Protein 6OR9 (pdb70)

Nearest PDB structures (foldseek):
  6or9-assembly1_C  TM=1.003E+00  e=1.351E-64  Trichoplusia ni
  3pqf-assembly1_A  TM=9.555E-01  e=6.925E-35  Bacillus subtilis
  6j9t-assembly2_E  TM=9.439E-01  e=4.060E-35  Lacticaseibacillus casei DSM 20011 = JCM 1134 = ATCC 393
  8ab3-assembly1_C  TM=9.240E-01  e=4.308E-35  Cyanobacterium aponinum
  3wsw-assembly1_D  TM=9.328E-01  e=2.407E-34  Enterococcus mundtii

Sequence (1218 aa):
GNKVTVVGVGQQVGMAAVFSMITQGVTNNIIAMVDVMADKLKGELMDLQHGSAFMRNVKIQASTDYSSISAGSKICVVTAGVRQREGESRLDLVQRNTDVLKIIIPQLVKHSPDTILIIASSNPVDIILTYVSWKLSGLPKHRVIGSGTNLDSARRFRYLLSEKLGIATTTSCHGYIIGEHGDSSVPVWSGVNIAGVRLSDLNQKINWKETHTMVVKSAYEVIKLKGYTSWAIGLSLSQLARAILSNANSVHAVSTYLKGEHDINDEVFLSLPCVLGRSSGVCCDVVIRQPLTQTERSSQLHQSADDLMAKVQAGIKFDTGNNKVTVVGVGQQVGMAAVFSMITQGVTNNIIAMVVDVMMADKLKKGELMDLQHGSAFMRNVKIQASTDYSSISAGSKKICVVTAGVRQREGESRLDLVQRNTDVLKIIIPQLVKHSPDTILIIASSNPVDIILTYVSWKLSGLPKHRVIGSGTNLDDSARFRYLLSEEKLGIATTTSCHGYIIGEHGDSSVPVWSGVNIAGVRLSDLNQKINWKETHTMVVKSAYEVIKLKGYTSWAIGLSLSQLARAILSNANSVHAVSTYLKGEHDIINDEVFLSLPCVLGRSSGVCCDVVIRQPLTQTERSQLHHQSADDLMAKVQAGIKFGNKVTVVGVGQVGMAAVFSMITQGVTNNIAMVDVMADKLKKGELMDLQHGSAFMRNVKIQASTDYSIISAGSKICVVTAGVRQREGESRLDLVQRNTDVLKIIIIPQLVKHSPDTILIIASNPVDILTYVSWKLSGLPKHRVIGSGTNLDSARFRYLLSEKLGIATTSCHGYIIGEHGDSSVPVWSGVNIAGVRLSDLNQKNWKETHTMVVKSAYEVIKLKGYTTSWAIGLSLSQLARAILSNANSVHAVSTYLKGEHDIINNDEVFLSLPCVLGRSGVCCDVVIRQPLTQTERSSQLHQSADLMAKVQAGIKFGNKVTVVGVGQVGMAAVFSMITQGVTNNIAMVDVMADKLKGELMDLQHGSAFMRNVKIQASTDYSISAGSKICVVTAGVRSRLDLVQRNTDVLKIIIPQLVKHSPDTILIIASNPVDIILTYVSWKLSGLPKHRVIGSGTNLDSARFRYLLSEKLGIIATTSCHGYIIGEHGDDSSVPVWSGVNIAGVRLSDLNQNWKETHTMMVVKSAYEEVIKLKGYTTSWAIGLSLSQLARAILSNANSVHAVSTYLKGEHDIINDEVFLSLPCVLGRSGVCDVIRQPLTQTERSQLHQSADLMAKVQAGIKF

Organism: Trichoplusia ni (NCBI:txid7111)

Solvent-accessible surface area: 43531 Å² total; per-residue (Å²): 90,57,23,0,0,0,2,4,2,37,77,30,0,5,1,0,0,0,1,0,3,12,58,31,8,8,91,40,0,0,0,0,27,130,109,64,89,38,2,111,0,2,29,33,0,1,58,10,0,11,38,24,23,154,113,31,120,14,50,21,29,64,78,19,56,30,0,47,60,5,42,0,0,0,0,20,20,42,48,128,107,158,187,81,24,56,136,100,72,12,1,34,56,2,0,69,44,2,63,118,8,0,66,59,0,30,151,42,2,83,116,0,1,0,0,0,11,10,79,36,3,4,4,0,0,23,0,0,34,101,49,10,71,15,58,93,80,36,0,2,0,9,5,0,3,31,8,1,3,24,0,52,42,32,0,11,111,65,13,36,6,17,42,105,7,0,20,4,20,0,0,0,41,67,28,122,63,2,0,16,1,64,47,15,1,6,0,3,16,1,143,35,104,54,39,94,31,89,83,130,88,69,66,19,20,82,107,2,17,56,11,35,57,30,2,84,86,44,23,37,44,34,5,20,1,20,0,12,1,0,1,58,0,0,101,5,0,10,70,80,38,39,15,14,17,1,0,0,4,25,0,98,65,25,30,109,2,132,46,65,0,0,0,0,0,0,0,3,0,0,73,69,1,17,61,24,10,0,65,12,75,26,62,82,94,11,85,66,73,0,52,56,8,0,58,103,9,31,131,23,17,93,34,19,151,105,138,56,37,56,11,0,0,0,2,4,1,37,76,32,0,6,1,0,0,0,1,1,3,14,63,28,10,8,91,8,0,0,0,0,25,130,107,65,86,39,2,93,0,2,29,29,0,1,57,10,0,10,37,25,26,155,116,31,120,14,52,23,27,65,79,19,51,28,0,44,32,4,65,0,0,0,0,20,20,42,46,135,107,155,184,81,24,56,142,110,70,12,2,34,50,2,0,67,42,1,65,112,8,0,56,61,0,28,152,45,2,99,116,0,8,0,0,0,10,8,79,38,3,3,4,0,0,33,0,0,46,49,42,12,72,15,59,32,79,32,0,2,0,7,5,0,4,33,9,1,5,30,0,51,26,33,0,9,109,63,11,36,6,18,35,106,6,0,19,4,20,0,0,0,51,69,25,122,61,1,0,14,1,67,38,14,0,7,0,2,16,1,132,30,107,67,37,97,28,154,80,133,95,67,61,20,21,81,112,4,18,52,8,35,154,59,2,85,71,40,22,37,43,34,4,20,1,19,0,11,0,1,1,62,0,0,104,4,2,12,68,80,39,39,16,14,14,1,0,0,4,54,0,100,63,25,27,103,5,117,42,73,0,0,0,0,0,0,0,4,0,0,91,70,1,15,66,44,13,1,65,13,76,19,62,137,78,10,75,57,61,0,51,113,6,0,68,94,13,30,141,27,17,90,37,19,148,124,90,48,22,0,0,0,2,4,3,43,95,36,0,6,1,0,0,0,0,0,8,25,53,58,14,5,66,34,0,0,0,1,32,130,119,62,92,51,3,94,0,3,26,22,1,3,51,13,0,4,8,51,39,86,68,20,114,8,52,22,30,64,82,23,55,33,0,46,58,5,43,0,0,0,0,24,22,43,47,88,100,148,114,90,27,57,102,66,75,15,0,33,50,1,0,66,49,2,66,115,11,0,60,51,0,25,141,50,2,84,116,0,2,0,0,0,10,7,96,23,3,4,0,0,0,18,0,0,39,98,38,10,71,18,59,33,77,39,0,1,0,7,5,0,3,18,2,1,2,40,0,47,32,22,0,12,111,130,47,41,10,17,40,110,8,1,23,4,18,0,0,0,39,70,22,125,61,3,1,18,2,67,62,14,2,9,0,3,21,1,34,32,113,71,43,95,45,130,172,74,60,61,3,19,82,105,0,11,52,25,22,170,56,0,91,74,29,16,54,63,32,3,17,0,23,0,2,0,0,0,57,0,0,102,4,0,18,69,78,38,36,16,14,12,1,0,0,4,55,0,101,64,29,30,108,2,122,47,64,0,0,0,0,0,0,0,2,0,0,77,66,1,15,62,22,12,0,60,12,68,14,64,116,98,14,57,53,70,1,63,112,9,0,56,93,7,24,134,36,14,91,38,15,61,115,93,50,25,0,0,0,3,5,4,43,94,35,0,7,0,0,0,0,0,1,10,23,49,57,13,7,68,44,0,0,0,0,27,126,110,60,91,47,3,109,0,1,26,23,1,2,54,12,1,4,8,54,42,92,81,27,51,12,71,18,29,61,85,23,53,32,0,47,58,5,43,0,0,1,0,22,24,42,49,125,109,75,72,80,52,4,35,110,2,0,59,44,1,65,116,11,0,62,64,0,27,74,65,3,82,113,0,2,0,0,0,9,6,92,51,2,4,6,0,0,21,0,0,42,99,40,10,70,16,60,106,69,40,0,1,0,6,4,0,4,18,2,2,2,38,0,48,31,30,0,10,108,77,46,43,17,19,41,113,6,1,21,2,20,0,0,0,49,69,20,128,44,3,0,20,2,67,63,13,1,9,2,3,16,1,27,28,112,58,42,97,90,163,82,59,63,24,20,81,111,0,22,41,20,24,155,66,2,86,78,34,15,55,63,34,3,17,0,22,0,2,0,1,1,57,0,0,101,4,0,19,66,77,36,38,16,13,13,1,0,0,4,31,0,96,64,26,32,115,4,122,51,70,0,0,0,0,0,0,0,2,0,0,76,64,1,15,49,13,11,0,51,12,69,15,64,113,95,12,64,56,61,0,51,120,5,0,72,51,19,26,160,55,16,90,42,14,60,91

InterPro domains:
  IPR001236 Lactate/malate dehydrogenase, N-terminal [PF00056] (54-192)
  IPR001557 L-lactate/malate dehydrogenase [PIRSF000102] (53-359)
  IPR001557 L-lactate/malate dehydrogenase [PR00086] (54-78)
  IPR001557 L-lactate/malate dehydrogenase [PR00086] (79-103)
  IPR001557 L-lactate/malate dehydrogenase [PR00086] (166-186)
  IPR001557 L-lactate/malate dehydrogenase [PR00086] (190-208)
  IPR001557 L-lactate/malate dehydrogenase [PR00086] (220-233)
  IPR011304 L-lactate dehydrogenase [MF_00488] (52-363)
  IPR011304 L-lactate dehydrogenase [TIGR01771] (57-356)
  IPR015955 Lactate dehydrogenase/glycoside hydrolase, family 4, C-terminal [G3DSA:3.90.110.10] (195-361)
  IPR015955 Lactate dehydrogenase/glycoside hydrolase, family 4, C-terminal [SSF56327] (193-362)
  IPR018177 L-lactate dehydrogenase, active site [PS00064] (222-228)
  IPR022383 Lactate/malate dehydrogenase, C-terminal [PF02866] (195-355)
  IPR036291 NAD(P)-binding domain superfamily [SSF51735] (43-192)

CATH classification: 3.40.50.720 (+1 more: 3.90.110.10)

B-factor: mean 29.35, std 12.94, range [11.45, 101.61]

Structure (mmCIF, N/CA/C/O backbone):
data_6OR9
#
_entry.id   6OR9
#
_cell.length_a   63.390
_cell.length_b   76.480
_cell.length_c   79.520
_cell.angle_alpha   113.06
_cell.angle_beta   109.84
_cell.angle_gamma   88.70
#
_symmetry.space_group_name_H-M   'P 1'
#
loop_
_entity.id
_entity.type
_entity.pdbx_description
1 polymer 'L-lactate dehydrogenase'
2 water water
#
loop_
_atom_site.group_PDB
_atom_site.id
_atom_site.type_symbol
_atom_site.label_atom_id
_atom_site.label_alt_id
_atom_site.label_comp_id
_atom_site.label_asym_id
_atom_site.label_entity_id
_atom_site.label_seq_id
_atom_site.pdbx_PDB_ins_code
_atom_site.Cartn_x
_atom_site.Cartn_y
_atom_site.Cartn_z
_atom_site.occupancy
_atom_site.B_iso_or_equiv
_atom_site.auth_seq_id
_atom_site.auth_comp_id
_atom_site.auth_asym_id
_atom_site.auth_atom_id
_atom_site.pdbx_PDB_model_num
ATOM 1 N N . GLY A 1 52 ? 8.314 61.100 1.503 1.00 54.26 52 GLY A N 1
ATOM 2 C CA . GLY A 1 52 ? 7.911 61.284 0.121 1.00 44.65 52 GLY A CA 1
ATOM 3 C C . GLY A 1 52 ? 6.504 61.841 0.013 1.00 36.21 52 GLY A C 1
ATOM 4 O O . GLY A 1 52 ? 5.952 61.933 -1.088 1.00 41.71 52 GLY A O 1
ATOM 5 N N . ASN A 1 53 ? 5.928 62.222 1.159 1.00 25.97 53 ASN A N 1
ATOM 6 C CA . ASN A 1 53 ? 4.575 62.765 1.217 1.00 23.76 53 ASN A CA 1
ATOM 7 C C . ASN A 1 53 ? 4.516 64.129 1.889 1.00 17.97 53 ASN A C 1
ATOM 8 O O . ASN A 1 53 ? 3.431 64.567 2.262 1.00 20.37 53 ASN A O 1
ATOM 13 N N . LYS A 1 54 ? 5.652 64.805 2.068 1.00 21.29 54 LYS A N 1
ATOM 14 C CA . LYS A 1 54 ? 5.673 66.059 2.813 1.00 19.89 54 LYS A CA 1
ATOM 15 C C . LYS A 1 54 ? 4.965 67.163 2.031 1.00 19.09 54 LYS A C 1
ATOM 16 O O . LYS A 1 54 ? 5.205 67.335 0.836 1.00 18.34 54 LYS A O 1
ATOM 22 N N . VAL A 1 55 ? 4.102 67.911 2.716 1.00 19.53 55 VAL A N 1
ATOM 23 C CA . VAL A 1 55 ? 3.371 69.032 2.140 1.00 18.65 55 VAL A CA 1
ATOM 24 C C . VAL A 1 55 ? 3.723 70.268 2.948 1.00 18.39 55 VAL A C 1
ATOM 25 O O . VAL A 1 55 ? 3.663 70.245 4.188 1.00 15.48 55 VAL A O 1
ATOM 29 N N . THR A 1 56 ? 4.115 71.336 2.251 1.00 15.38 56 THR A N 1
ATOM 30 C CA . THR A 1 56 ? 4.237 72.639 2.882 1.00 15.46 56 THR A CA 1
ATOM 31 C C . THR A 1 56 ? 3.016 73.474 2.528 1.00 16.58 56 THR A C 1
ATOM 32 O O . THR A 1 56 ? 2.560 73.462 1.380 1.00 18.58 56 THR A O 1
ATOM 36 N N . VAL A 1 57 ? 2.464 74.162 3.522 1.00 14.69 57 VAL A N 1
ATOM 37 C CA . VAL A 1 57 ? 1.407 75.142 3.303 1.00 14.69 57 VAL A CA 1
ATOM 38 C C . VAL A 1 57 ? 1.980 76.499 3.663 1.00 17.10 57 VAL A C 1
ATOM 39 O O . VAL A 1 57 ? 2.449 76.699 4.791 1.00 16.02 57 VAL A O 1
ATOM 43 N N . VAL A 1 58 ? 1.982 77.413 2.695 1.00 15.31 58 VAL A N 1
ATOM 44 C CA . VAL A 1 58 ? 2.438 78.783 2.918 1.00 14.81 58 VAL A CA 1
ATOM 45 C C . VAL A 1 58 ? 1.230 79.647 3.225 1.00 19.58 58 VAL A C 1
ATOM 46 O O . VAL A 1 58 ? 0.333 79.786 2.381 1.00 19.17 58 VAL A O 1
ATOM 50 N N . GLY A 1 59 ? 1.236 80.274 4.407 1.00 18.50 59 GLY A N 1
ATOM 51 C CA . GLY A 1 59 ? 0.126 81.103 4.836 1.00 17.67 59 GLY A CA 1
ATOM 52 C C . GLY A 1 59 ? -0.712 80.368 5.856 1.00 21.58 59 GLY A C 1
ATOM 53 O O . GLY A 1 59 ? -1.278 79.317 5.546 1.00 24.76 59 GLY A O 1
ATOM 54 N N . VAL A 1 60 ? -0.791 80.892 7.077 1.00 19.59 60 VAL A N 1
ATOM 55 C CA . VAL A 1 60 ? -1.623 80.259 8.099 1.00 20.48 60 VAL A CA 1
ATOM 56 C C . VAL A 1 60 ? -2.839 81.145 8.353 1.00 20.33 60 VAL A C 1
ATOM 57 O O . VAL A 1 60 ? -3.350 81.243 9.471 1.00 18.86 60 VAL A O 1
ATOM 61 N N . GLY A 1 61 ? -3.338 81.775 7.293 1.00 18.66 61 GLY A N 1
ATOM 62 C CA . GLY A 1 61 ? -4.635 82.407 7.379 1.00 20.76 61 GLY A CA 1
ATOM 63 C C . GLY A 1 61 ? -5.750 81.374 7.361 1.00 19.89 61 GLY A C 1
ATOM 64 O O . GLY A 1 61 ? -5.515 80.185 7.573 1.00 18.10 61 GLY A O 1
ATOM 65 N N . GLN A 1 62 ? -6.971 81.827 7.095 1.00 21.48 62 GLN A N 1
ATOM 66 C CA A GLN A 1 62 ? -8.114 80.927 7.156 0.62 24.04 62 GLN A CA 1
ATOM 67 C CA B GLN A 1 62 ? -8.124 80.935 7.144 0.38 24.79 62 GLN A CA 1
ATOM 68 C C . GLN A 1 62 ? -8.003 79.820 6.113 1.00 22.65 62 GLN A C 1
ATOM 69 O O . GLN A 1 62 ? -8.270 78.651 6.407 1.00 20.49 62 GLN A O 1
ATOM 80 N N . VAL A 1 63 ? -7.606 80.167 4.891 1.00 18.69 63 VAL A N 1
ATOM 81 C CA . VAL A 1 63 ? -7.521 79.154 3.835 1.00 16.68 63 VAL A CA 1
ATOM 82 C C . VAL A 1 63 ? -6.431 78.143 4.153 1.00 18.50 63 VAL A C 1
ATOM 83 O O . VAL A 1 63 ? -6.647 76.924 4.080 1.00 18.17 63 VAL A O 1
ATOM 87 N N . GLY A 1 64 ? -5.233 78.636 4.488 1.00 17.46 64 GLY A N 1
ATOM 88 C CA . GLY A 1 64 ? -4.118 77.746 4.757 1.00 17.60 64 GLY A CA 1
ATOM 89 C C . GLY A 1 64 ? -4.381 76.810 5.922 1.00 19.37 64 GLY A C 1
ATOM 90 O O . GLY A 1 64 ? -4.100 75.613 5.832 1.00 14.57 64 GLY A O 1
ATOM 91 N N . MET A 1 65 ? -4.944 77.335 7.028 1.00 15.25 65 MET A N 1
ATOM 92 C CA . MET A 1 65 ? -5.224 76.446 8.158 1.00 17.87 65 MET A CA 1
ATOM 93 C C . MET A 1 65 ? -6.322 75.442 7.813 1.00 17.60 65 MET A C 1
ATOM 94 O O . MET A 1 65 ? -6.278 74.304 8.279 1.00 18.95 65 MET A O 1
ATOM 99 N N . ALA A 1 66 ? -7.319 75.840 7.009 1.00 16.07 66 ALA A N 1
ATOM 100 C CA . ALA A 1 66 ? -8.349 74.873 6.642 1.00 19.39 66 ALA A CA 1
ATOM 101 C C . ALA A 1 66 ? -7.762 73.747 5.793 1.00 21.21 66 ALA A C 1
ATOM 102 O O . ALA A 1 66 ? -8.178 72.586 5.913 1.00 20.49 66 ALA A O 1
ATOM 104 N N . ALA A 1 67 ? -6.812 74.083 4.913 1.00 20.00 67 ALA A N 1
ATOM 105 C CA . ALA A 1 67 ? -6.082 73.084 4.127 1.00 18.62 67 ALA A CA 1
ATOM 106 C C . ALA A 1 67 ? -5.290 72.141 5.030 1.00 20.51 67 ALA A C 1
ATOM 107 O O . ALA A 1 67 ? -5.362 70.908 4.889 1.00 18.61 67 ALA A O 1
ATOM 109 N N . VAL A 1 68 ? -4.527 72.706 5.969 1.00 16.28 68 VAL A N 1
ATOM 110 C CA . VAL A 1 68 ? -3.754 71.876 6.893 1.00 17.69 68 VAL A CA 1
ATOM 111 C C . VAL A 1 68 ? -4.679 70.950 7.679 1.00 15.75 68 VAL A C 1
ATOM 112 O O . VAL A 1 68 ? -4.465 69.733 7.738 1.00 18.71 68 VAL A O 1
ATOM 116 N N . PHE A 1 69 ? -5.732 71.510 8.275 1.00 17.16 69 PHE A N 1
ATOM 117 C CA . PHE A 1 69 ? -6.621 70.697 9.097 1.00 17.87 69 PHE A CA 1
ATOM 118 C C . PHE A 1 69 ? -7.280 69.613 8.260 1.00 24.77 69 PHE A C 1
ATOM 119 O O . PHE A 1 69 ? -7.372 68.455 8.689 1.00 24.98 69 PHE A O 1
ATOM 127 N N . SER A 1 70 ? -7.707 69.964 7.044 1.00 22.09 70 SER A N 1
ATOM 128 C CA . SER A 1 70 ? -8.310 68.982 6.152 1.00 23.40 70 SER A CA 1
ATOM 129 C C . SER A 1 70 ? -7.344 67.839 5.867 1.00 25.08 70 SER A C 1
ATOM 130 O O . SER A 1 70 ? -7.732 66.666 5.880 1.00 21.66 70 SER A O 1
ATOM 133 N N . MET A 1 71 ? -6.081 68.162 5.574 1.00 19.14 71 MET A N 1
ATOM 134 C CA . MET A 1 71 ? -5.153 67.115 5.163 1.00 17.36 71 MET A CA 1
ATOM 135 C C . MET A 1 71 ? -4.803 66.194 6.329 1.00 23.04 71 MET A C 1
ATOM 136 O O . MET A 1 71 ? -4.721 64.969 6.157 1.00 22.38 71 MET A O 1
ATOM 141 N N . ILE A 1 72 ? -4.622 66.753 7.523 1.00 20.79 72 ILE A N 1
ATOM 142 C CA . ILE A 1 72 ? -4.184 65.883 8.613 1.00 22.05 72 ILE A CA 1
ATOM 143 C C . ILE A 1 72 ? -5.353 65.135 9.231 1.00 24.72 72 ILE A C 1
ATOM 144 O O . ILE A 1 72 ? -5.166 64.027 9.741 1.00 30.24 72 ILE A O 1
ATOM 149 N N . THR A 1 73 ? -6.563 65.692 9.219 1.00 22.96 73 THR A N 1
ATOM 150 C CA . THR A 1 73 ? -7.691 64.927 9.742 1.00 25.97 73 THR A CA 1
ATOM 151 C C . THR A 1 73 ? -8.231 63.916 8.740 1.00 29.28 73 THR A C 1
ATOM 152 O O . THR A 1 73 ? -8.966 63.008 9.134 1.00 27.73 73 THR A O 1
ATOM 156 N N . GLN A 1 74 ? -7.882 64.029 7.465 1.00 26.80 74 GLN A N 1
ATOM 157 C CA . GLN A 1 74 ? -8.364 63.083 6.469 1.00 29.48 74 GLN A CA 1
ATOM 158 C C . GLN A 1 74 ? -7.278 62.134 5.973 1.00 28.65 74 GLN A C 1
ATOM 159 O O . GLN A 1 74 ? -7.522 61.364 5.039 1.00 31.21 74 GLN A O 1
ATOM 165 N N . GLY A 1 75 ? -6.101 62.151 6.590 1.00 25.09 75 GLY A N 1
ATOM 166 C CA . GLY A 1 75 ? -5.078 61.180 6.250 1.00 34.05 75 GLY A CA 1
ATOM 167 C C . GLY A 1 75 ? -4.359 61.428 4.948 1.00 31.43 75 GLY A C 1
ATOM 168 O O . GLY A 1 75 ? -3.816 60.484 4.362 1.00 30.80 75 GLY A O 1
ATOM 169 N N . VAL A 1 76 ? -4.344 62.672 4.464 1.00 22.24 76 VAL A N 1
ATOM 170 C CA . VAL A 1 76 ? -3.724 62.955 3.171 1.00 20.91 76 VAL A CA 1
ATOM 171 C C . VAL A 1 76 ? -2.210 62.882 3.282 1.00 23.70 76 VAL A C 1
ATOM 172 O O . VAL A 1 76 ? -1.530 62.372 2.387 1.00 22.45 76 VAL A O 1
ATOM 176 N N . THR A 1 77 ? -1.657 63.395 4.376 1.00 21.96 77 THR A N 1
ATOM 177 C CA . THR A 1 77 ? -0.230 63.271 4.608 1.00 25.79 77 THR A CA 1
ATOM 178 C C . THR A 1 77 ? -0.003 63.211 6.103 1.00 22.80 77 THR A C 1
ATOM 179 O O . THR A 1 77 ? -0.837 63.655 6.892 1.00 22.86 77 THR A O 1
ATOM 183 N N . ASN A 1 78 ? 1.142 62.669 6.480 1.00 21.77 78 ASN A N 1
ATOM 184 C CA . ASN A 1 78 ? 1.544 62.657 7.883 1.00 22.94 78 ASN A CA 1
ATOM 185 C C . ASN A 1 78 ? 2.777 63.517 8.126 1.00 24.01 78 ASN A C 1
ATOM 186 O O . ASN A 1 78 ? 3.451 63.367 9.152 1.00 22.68 78 ASN A O 1
ATOM 191 N N . ASN A 1 79 ? 3.066 64.446 7.217 1.00 18.89 79 ASN A N 1
ATOM 192 C CA . ASN A 1 79 ? 4.290 65.231 7.318 1.00 20.13 79 ASN A CA 1
ATOM 193 C C . ASN A 1 79 ? 3.965 66.590 6.704 1.00 23.10 79 ASN A C 1
ATOM 194 O O . ASN A 1 79 ? 3.859 66.702 5.478 1.00 19.34 79 ASN A O 1
ATOM 199 N N . ILE A 1 80 ? 3.755 67.597 7.555 1.00 17.68 80 ILE A N 1
ATOM 200 C CA A ILE A 1 80 ? 3.309 68.894 7.072 0.45 18.37 80 ILE A CA 1
ATOM 201 C CA B ILE A 1 80 ? 3.241 68.909 7.151 0.55 18.19 80 ILE A CA 1
ATOM 202 C C . ILE A 1 80 ? 4.167 69.994 7.685 1.00 22.84 80 ILE A C 1
ATOM 203 O O . ILE A 1 80 ? 4.600 69.921 8.839 1.00 19.41 80 ILE A O 1
ATOM 212 N N . ALA A 1 81 ? 4.453 71.001 6.873 1.00 16.02 81 ALA A N 1
ATOM 213 C CA . ALA A 1 81 ? 5.172 72.183 7.321 1.00 15.00 81 ALA A CA 1
ATOM 214 C C . ALA A 1 81 ? 4.310 73.404 7.023 1.00 18.33 81 ALA A C 1
ATOM 215 O O . ALA A 1 81 ? 3.707 73.496 5.950 1.00 16.10 81 ALA A O 1
ATOM 217 N N . MET A 1 82 ? 4.241 74.327 7.974 1.00 15.09 82 MET A N 1
ATOM 218 C CA . MET A 1 82 ? 3.527 75.584 7.796 1.00 14.34 82 MET A CA 1
ATOM 219 C C . MET A 1 82 ? 4.528 76.732 7.843 1.00 16.43 82 MET A C 1
ATOM 220 O O . MET A 1 82 ? 5.339 76.821 8.775 1.00 14.59 82 MET A O 1
ATOM 225 N N . VAL A 1 83 ? 4.473 77.613 6.843 1.00 13.40 83 VAL A N 1
ATOM 226 C CA . VAL A 1 83 ? 5.386 78.753 6.799 1.00 16.80 83 VAL A CA 1
ATOM 227 C C . VAL A 1 83 ? 4.580 80.035 6.638 1.00 15.49 83 VAL A C 1
ATOM 228 O O . VAL A 1 83 ? 3.580 80.067 5.914 1.00 18.11 83 VAL A O 1
ATOM 232 N N . ASP A 1 84 ? 5.019 81.089 7.310 1.00 14.88 84 ASP A N 1
ATOM 233 C CA . ASP A 1 84 ? 4.383 82.400 7.241 1.00 18.16 84 ASP A CA 1
ATOM 234 C C . ASP A 1 84 ? 5.396 83.375 7.827 1.00 18.96 84 ASP A C 1
ATOM 235 O O . ASP A 1 84 ? 6.545 83.010 8.094 1.00 20.87 84 ASP A O 1
ATOM 240 N N . VAL A 1 85 ? 4.985 84.614 8.033 1.00 16.02 85 VAL A N 1
ATOM 241 C CA . VAL A 1 85 ? 5.871 85.591 8.659 1.00 17.39 85 VAL A CA 1
ATOM 242 C C . VAL A 1 85 ? 5.514 85.816 10.115 1.00 21.06 85 VAL A C 1
ATOM 243 O O . VAL A 1 85 ? 6.296 86.441 10.848 1.00 20.90 85 VAL A O 1
ATOM 247 N N . MET A 1 86 ? 4.364 85.344 10.556 1.00 18.24 86 MET A N 1
ATOM 248 C CA . MET A 1 86 ? 3.867 85.621 11.902 1.00 18.59 86 MET A CA 1
ATOM 249 C C . MET A 1 86 ? 4.342 84.513 12.835 1.00 17.78 86 MET A C 1
ATOM 250 O O . MET A 1 86 ? 3.749 83.431 12.887 1.00 18.65 86 MET A O 1
ATOM 255 N N . ALA A 1 87 ? 5.422 84.782 13.572 1.00 18.00 87 ALA A N 1
ATOM 256 C CA . ALA A 1 87 ? 6.063 83.739 14.370 1.00 22.51 87 ALA A CA 1
ATOM 257 C C . ALA A 1 87 ? 5.145 83.205 15.473 1.00 18.78 87 ALA A C 1
ATOM 258 O O . ALA A 1 87 ? 5.087 81.992 15.705 1.00 19.39 87 ALA A O 1
ATOM 260 N N . ASP A 1 88 ? 4.456 84.095 16.196 1.00 18.90 88 ASP A N 1
ATOM 261 C CA . ASP A 1 88 ? 3.597 83.637 17.298 1.00 23.29 88 ASP A CA 1
ATOM 262 C C . ASP A 1 88 ? 2.392 82.866 16.765 1.00 23.62 88 ASP A C 1
ATOM 263 O O . ASP A 1 88 ? 2.028 81.815 17.301 1.00 18.20 88 ASP A O 1
ATOM 268 N N . LYS A 1 89 ? 1.786 83.352 15.679 1.00 19.03 89 LYS A N 1
ATOM 269 C CA . LYS A 1 89 ? 0.640 82.662 15.095 1.00 15.07 89 LYS A CA 1
ATOM 270 C C . LYS A 1 89 ? 1.020 81.266 14.616 1.00 18.56 89 LYS A C 1
ATOM 271 O O . LYS A 1 89 ? 0.272 80.292 14.832 1.00 20.03 89 LYS A O 1
ATOM 277 N N . LEU A 1 90 ? 2.179 81.142 13.961 1.00 15.24 90 LEU A N 1
ATOM 278 C CA . LEU A 1 90 ? 2.670 79.834 13.538 1.00 15.21 90 LEU A CA 1
ATOM 279 C C . LEU A 1 90 ? 2.784 78.891 14.719 1.00 19.69 90 LEU A C 1
ATOM 280 O O . LEU A 1 90 ? 2.283 77.758 14.678 1.00 20.21 90 LEU A O 1
ATOM 285 N N . LYS A 1 91 ? 3.455 79.345 15.780 1.00 17.83 91 LYS A N 1
ATOM 286 C CA . LYS A 1 91 ? 3.640 78.490 16.956 1.00 18.05 91 LYS A CA 1
ATOM 287 C C . LYS A 1 91 ? 2.308 78.149 17.622 1.00 21.57 91 LYS A C 1
ATOM 288 O O . LYS A 1 91 ? 2.106 77.018 18.097 1.00 19.72 91 LYS A O 1
ATOM 294 N N . GLY A 1 92 ? 1.405 79.125 17.699 1.00 18.03 92 GLY A N 1
ATOM 295 C CA . GLY A 1 92 ? 0.101 78.872 18.285 1.00 18.29 92 GLY A CA 1
ATOM 296 C C . GLY A 1 92 ? -0.689 77.854 17.495 1.00 16.27 92 GLY A C 1
ATOM 297 O O . GLY A 1 92 ? -1.302 76.947 18.061 1.00 16.60 92 GLY A O 1
ATOM 298 N N . GLU A 1 93 ? -0.715 78.002 16.168 1.00 16.39 93 GLU A N 1
ATOM 299 C CA . GLU A 1 93 ? -1.410 77.001 15.371 1.00 19.08 93 GLU A CA 1
ATOM 300 C C . GLU A 1 93 ? -0.741 75.644 15.513 1.00 19.08 93 GLU A C 1
ATOM 301 O O . GLU A 1 93 ? -1.419 74.623 15.628 1.00 15.84 93 GLU A O 1
ATOM 307 N N . LEU A 1 94 ? 0.594 75.613 15.486 1.00 17.00 94 LEU A N 1
ATOM 308 C CA . LEU A 1 94 ? 1.301 74.349 15.638 1.00 16.65 94 LEU A CA 1
ATOM 309 C C . LEU A 1 94 ? 0.892 73.653 16.928 1.00 23.77 94 LEU A C 1
ATOM 310 O O . LEU A 1 94 ? 0.563 72.456 16.932 1.00 19.63 94 LEU A O 1
ATOM 315 N N . MET A 1 95 ? 0.901 74.396 18.037 1.00 20.69 95 MET A N 1
ATOM 316 C CA . MET A 1 95 ? 0.610 73.803 19.333 1.00 19.78 95 MET A CA 1
ATOM 317 C C . MET A 1 95 ? -0.864 73.441 19.476 1.00 20.82 95 MET A C 1
ATOM 318 O O . MET A 1 95 ? -1.193 72.473 20.173 1.00 21.84 95 MET A O 1
ATOM 323 N N . ASP A 1 96 ? -1.766 74.202 18.843 1.00 16.61 96 ASP A N 1
ATOM 324 C CA . ASP A 1 96 ? -3.184 73.845 18.894 1.00 18.44 96 ASP A CA 1
ATOM 325 C C . ASP A 1 96 ? -3.422 72.511 18.177 1.00 17.54 96 ASP A C 1
ATOM 326 O O . ASP A 1 96 ? -4.077 71.606 18.721 1.00 17.98 96 ASP A O 1
ATOM 331 N N . LEU A 1 97 ? -2.843 72.356 16.981 1.00 17.55 97 LEU A N 1
ATOM 332 C CA . LEU A 1 97 ? -2.949 71.091 16.252 1.00 19.30 97 LEU A CA 1
ATOM 333 C C . LEU A 1 97 ? -2.308 69.952 17.031 1.00 22.97 97 LEU A C 1
ATOM 334 O O . LEU A 1 97 ? -2.829 68.831 17.048 1.00 20.12 97 LEU A O 1
ATOM 339 N N . GLN A 1 98 ? -1.155 70.213 17.662 1.00 16.76 98 GLN A N 1
ATOM 340 C CA . GLN A 1 98 ? -0.513 69.171 18.470 1.00 21.94 98 GLN A CA 1
ATOM 341 C C . GLN A 1 98 ? -1.326 68.813 19.716 1.00 22.98 98 GLN A C 1
ATOM 342 O O . GLN A 1 98 ? -1.345 67.645 20.126 1.00 24.65 98 GLN A O 1
ATOM 348 N N . HIS A 1 99 ? -1.968 69.803 20.358 1.00 20.14 99 HIS A N 1
ATOM 349 C CA . HIS A 1 99 ? -2.792 69.542 21.538 1.00 23.52 99 HIS A CA 1
ATOM 350 C C . HIS A 1 99 ? -3.873 68.513 21.223 1.00 25.28 99 HIS A C 1
ATOM 351 O O . HIS A 1 99 ? -4.228 67.702 22.088 1.00 23.93 99 HIS A O 1
ATOM 358 N N . GLY A 1 100 ? -4.360 68.494 19.982 1.00 24.47 100 GLY A N 1
ATOM 359 C CA . GLY A 1 100 ? -5.376 67.540 19.573 1.00 26.04 100 GLY A CA 1
ATOM 360 C C . GLY A 1 100 ? -4.833 66.296 18.888 1.00 28.37 100 GLY A C 1
ATOM 361 O O . GLY A 1 100 ? -5.570 65.622 18.155 1.00 24.87 100 GLY A O 1
ATOM 362 N N . SER A 1 101 ? -3.567 65.946 19.177 1.00 23.63 101 SER A N 1
ATOM 363 C CA . SER A 1 101 ? -2.892 64.862 18.460 1.00 26.00 101 SER A CA 1
ATOM 364 C C . SER A 1 101 ? -3.559 63.513 18.667 1.00 25.95 101 SER A C 1
ATOM 365 O O . SER A 1 101 ? -3.497 62.655 17.780 1.00 25.72 101 SER A O 1
ATOM 368 N N . ALA A 1 102 ? -4.152 63.272 19.839 1.00 21.63 102 ALA A N 1
ATOM 369 C CA . ALA A 1 102 ? -4.793 61.980 20.090 1.00 23.59 102 ALA A CA 1
ATOM 370 C C . ALA A 1 102 ? -6.026 61.751 19.2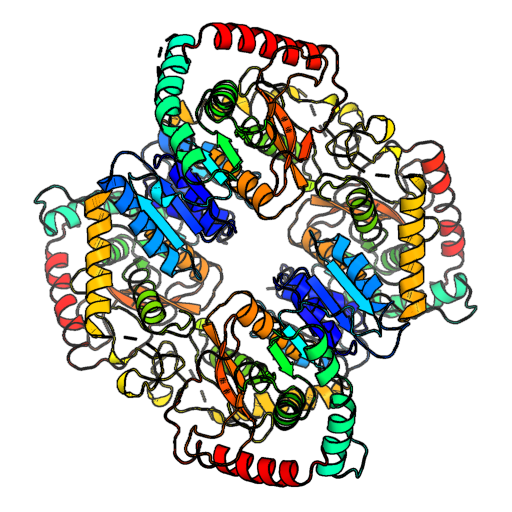31 1.00 31.81 102 ALA A C 1
ATOM 371 O O . ALA A 1 102 ? -6.515 60.615 19.162 1.00 25.59 102 ALA A O 1
ATOM 373 N N . PHE A 1 103 ? -6.539 62.793 18.591 1.00 23.71 103 PHE A N 1
ATOM 374 C CA . PHE A 1 103 ? -7.777 62.729 17.831 1.00 30.66 103 PHE A CA 1
ATOM 375 C C . PHE A 1 103 ? -7.551 62.676 16.326 1.00 33.11 103 PHE A C 1
ATOM 376 O O . PHE A 1 103 ? -8.519 62.781 15.567 1.00 28.55 103 PHE A O 1
ATOM 384 N N . MET A 1 104 ? -6.306 62.503 15.883 1.00 26.46 104 MET A N 1
ATOM 385 C CA . MET A 1 104 ? -5.985 62.317 14.474 1.00 25.82 104 MET A CA 1
ATOM 386 C C . MET A 1 104 ? -4.851 61.300 14.353 1.00 32.86 104 MET A C 1
ATOM 387 O O . MET A 1 104 ? -4.197 60.949 15.340 1.00 29.78 104 MET A O 1
ATOM 392 N N . ARG A 1 105 ? -4.616 60.819 13.131 1.00 28.40 105 ARG A N 1
ATOM 393 C CA . ARG A 1 105 ? -3.486 59.925 12.898 1.00 31.21 105 ARG A CA 1
ATOM 394 C C . ARG A 1 105 ? -2.179 60.641 13.229 1.00 28.19 105 ARG A C 1
ATOM 395 O O . ARG A 1 105 ? -2.082 61.871 13.150 1.00 29.91 105 ARG A O 1
ATOM 403 N N . ASN A 1 106 ? -1.164 59.855 13.600 1.00 31.64 106 ASN A N 1
ATOM 404 C CA . ASN A 1 106 ? 0.151 60.416 13.899 1.00 29.47 106 ASN A CA 1
ATOM 405 C C . ASN A 1 106 ? 0.651 61.259 12.739 1.00 28.41 106 ASN A C 1
ATOM 406 O O . ASN A 1 106 ? 0.560 60.858 11.574 1.00 31.14 106 ASN A O 1
ATOM 411 N N . VAL A 1 107 ? 1.165 62.440 13.059 1.00 24.03 107 VAL A N 1
ATOM 412 C CA . VAL A 1 107 ? 1.614 63.374 12.031 1.00 24.93 107 VAL A CA 1
ATOM 413 C C . VAL A 1 107 ? 2.771 64.187 12.589 1.00 26.84 107 VAL A C 1
ATOM 414 O O . VAL A 1 107 ? 2.795 64.532 13.778 1.00 26.48 107 VAL A O 1
ATOM 418 N N . LYS A 1 108 ? 3.761 64.434 11.736 1.00 20.19 108 LYS A N 1
ATOM 419 C CA . LYS A 1 108 ? 4.832 65.373 12.035 1.00 21.15 108 LYS A CA 1
ATOM 420 C C . LYS A 1 108 ? 4.420 66.742 11.516 1.00 19.93 108 LYS A C 1
ATOM 421 O O . LYS A 1 108 ? 4.187 66.901 10.316 1.00 19.59 108 LYS A O 1
ATOM 427 N N . ILE A 1 109 ? 4.297 67.721 12.409 1.00 17.87 109 ILE A N 1
ATOM 428 C CA . ILE A 1 109 ? 3.946 69.086 12.015 1.00 19.04 109 ILE A CA 1
ATOM 429 C C . ILE A 1 109 ? 5.105 69.986 12.388 1.00 21.11 109 ILE A C 1
ATOM 430 O O . ILE A 1 109 ? 5.594 69.940 13.528 1.00 19.54 109 ILE A O 1
ATOM 435 N N . GLN A 1 110 ? 5.524 70.822 11.445 1.00 15.82 110 GLN A N 1
ATOM 436 C CA . GLN A 1 110 ? 6.489 71.876 11.727 1.00 18.84 110 GLN A CA 1
ATOM 437 C C . GLN A 1 110 ? 5.868 73.225 11.376 1.00 17.35 110 GLN A C 1
ATOM 438 O O . GLN A 1 110 ? 4.986 73.315 10.510 1.00 15.13 110 GLN A O 1
ATOM 444 N N . ALA A 1 111 ? 6.326 74.284 12.054 1.00 16.95 111 ALA A N 1
ATOM 445 C CA . ALA A 1 111 ? 5.863 75.620 11.696 1.00 16.45 111 ALA A CA 1
ATOM 446 C C . ALA A 1 111 ? 6.980 76.606 11.982 1.00 19.06 111 ALA A C 1
ATOM 447 O O . ALA A 1 111 ? 7.583 76.567 13.057 1.00 18.14 111 ALA A O 1
ATOM 449 N N . SER A 1 112 ? 7.242 77.503 11.039 1.00 17.84 112 SER A N 1
ATOM 450 C CA . SER A 1 112 ? 8.366 78.405 11.239 1.00 20.12 112 SER A CA 1
ATOM 451 C C . SER A 1 112 ? 8.296 79.538 10.229 1.00 19.95 112 SER A C 1
ATOM 452 O O . SER A 1 112 ? 7.699 79.401 9.165 1.00 19.60 112 SER A O 1
ATOM 455 N N . THR A 1 113 ? 8.943 80.653 10.576 1.00 18.22 113 THR A N 1
ATOM 456 C CA . THR A 1 113 ? 9.179 81.704 9.584 1.00 20.63 113 THR A CA 1
ATOM 457 C C . THR A 1 113 ? 10.353 81.383 8.661 1.00 25.29 113 THR A C 1
ATOM 458 O O . THR A 1 113 ? 10.512 82.035 7.618 1.00 26.55 113 THR A O 1
ATOM 462 N N . ASP A 1 114 ? 11.166 80.397 9.027 1.00 20.47 114 ASP A N 1
ATOM 463 C CA . ASP A 1 114 ? 12.319 79.971 8.253 1.00 21.86 114 ASP A CA 1
ATOM 464 C C . ASP A 1 114 ? 11.877 78.936 7.228 1.00 21.54 114 ASP A C 1
ATOM 465 O O . ASP A 1 114 ? 11.469 77.834 7.604 1.00 19.32 114 ASP A O 1
ATOM 470 N N . TYR A 1 115 ? 12.003 79.266 5.942 1.00 24.86 115 TYR A N 1
ATOM 471 C CA . TYR A 1 115 ? 11.592 78.330 4.891 1.00 26.86 115 TYR A CA 1
ATOM 472 C C . TYR A 1 115 ? 12.394 77.030 4.888 1.00 28.28 115 TYR A C 1
ATOM 473 O O . TYR A 1 115 ? 11.995 76.089 4.196 1.00 23.50 115 TYR A O 1
ATOM 482 N N . SER A 1 116 ? 13.510 76.947 5.628 1.00 23.89 116 SER A N 1
ATOM 483 C CA A SER A 1 116 ? 14.260 75.699 5.726 0.47 25.32 116 SER A CA 1
ATOM 484 C CA B SER A 1 116 ? 14.242 75.689 5.659 0.53 25.15 116 SER A CA 1
ATOM 485 C C . SER A 1 116 ? 13.372 74.531 6.138 1.00 23.28 116 SER A C 1
ATOM 486 O O . SER A 1 116 ? 13.649 73.381 5.782 1.00 25.92 116 SER A O 1
ATOM 491 N N . ILE A 1 117 ? 12.323 74.794 6.921 1.00 20.61 117 ILE A N 1
ATOM 492 C CA . ILE A 1 117 ? 11.497 73.678 7.380 1.00 23.54 117 ILE A CA 1
ATOM 493 C C . ILE A 1 117 ? 10.669 73.073 6.261 1.00 23.36 117 ILE A C 1
ATOM 494 O O . ILE A 1 117 ? 10.112 71.992 6.445 1.00 25.29 117 ILE A O 1
ATOM 499 N N . SER A 1 118 ? 10.581 73.736 5.112 1.00 21.21 118 SER A N 1
ATOM 500 C CA . SER A 1 118 ? 9.862 73.207 3.964 1.00 20.01 118 SER A CA 1
ATOM 501 C C . SER A 1 118 ? 10.715 72.308 3.099 1.00 20.01 118 SER A C 1
ATOM 502 O O . SER A 1 118 ? 10.201 71.797 2.104 1.00 20.51 118 SER A O 1
ATOM 505 N N . ALA A 1 119 ? 12.005 72.140 3.422 1.00 21.36 119 ALA A N 1
ATOM 506 C CA . ALA A 1 119 ? 12.905 71.357 2.572 1.00 26.00 119 ALA A CA 1
ATOM 507 C C . ALA A 1 119 ? 12.337 69.976 2.273 1.00 27.09 119 ALA A C 1
ATOM 508 O O . ALA A 1 119 ? 11.775 69.311 3.146 1.00 23.31 119 ALA A O 1
ATOM 510 N N . GLY A 1 120 ? 12.483 69.545 1.022 1.00 20.57 120 GLY A N 1
ATOM 511 C CA . GLY A 1 120 ? 12.046 68.215 0.644 1.00 21.79 120 GLY A CA 1
ATOM 512 C C . GLY A 1 120 ? 10.550 68.037 0.501 1.00 27.66 120 GLY A C 1
ATOM 513 O O . GLY A 1 120 ? 10.058 66.909 0.612 1.00 24.95 120 GLY A O 1
ATOM 514 N N . SER A 1 121 ? 9.803 69.109 0.256 1.00 21.50 121 SER A N 1
ATOM 515 C CA . SER A 1 121 ? 8.354 68.998 0.121 1.00 21.29 121 SER A CA 1
ATOM 516 C C . SER A 1 121 ? 7.978 68.440 -1.248 1.00 17.45 121 SER A C 1
ATOM 517 O O . SER A 1 121 ? 8.519 68.847 -2.278 1.00 20.33 121 SER A O 1
ATOM 520 N N . LYS A 1 122 ? 7.049 67.496 -1.250 1.00 16.43 122 LYS A N 1
ATOM 521 C CA . LYS A 1 122 ? 6.524 66.984 -2.509 1.00 16.77 122 LYS A CA 1
ATOM 522 C C . LYS A 1 122 ? 5.592 68.000 -3.157 1.00 16.34 122 LYS A C 1
ATOM 523 O O . LYS A 1 122 ? 5.532 68.107 -4.391 1.00 17.35 122 LYS A O 1
ATOM 529 N N . ILE A 1 123 ? 4.832 68.720 -2.333 1.00 15.87 123 ILE A N 1
ATOM 530 C CA . ILE A 1 123 ? 3.870 69.731 -2.761 1.00 15.54 123 ILE A CA 1
ATOM 531 C C . ILE A 1 123 ? 4.015 70.933 -1.845 1.00 15.05 123 ILE A C 1
ATOM 532 O O . ILE A 1 123 ? 4.136 70.761 -0.631 1.00 15.10 123 ILE A O 1
ATOM 537 N N . CYS A 1 124 ? 3.971 72.151 -2.411 1.00 14.68 124 CYS A N 1
ATOM 538 C CA . CYS A 1 124 ? 3.815 73.368 -1.631 1.00 17.73 124 CYS A CA 1
ATOM 539 C C . CYS A 1 124 ? 2.499 74.007 -2.036 1.00 17.43 124 CYS A C 1
ATOM 540 O O . CYS A 1 124 ? 2.282 74.277 -3.226 1.00 17.34 124 CYS A O 1
ATOM 543 N N . VAL A 1 125 ? 1.618 74.201 -1.063 1.00 14.90 125 VAL A N 1
ATOM 544 C CA . VAL A 1 125 ? 0.321 74.851 -1.254 1.00 14.79 125 VAL A CA 1
ATOM 545 C C . VAL A 1 125 ? 0.510 76.303 -0.847 1.00 17.17 125 VAL A C 1
ATOM 546 O O . VAL A 1 125 ? 0.861 76.586 0.304 1.00 16.14 125 VAL A O 1
ATOM 550 N N . VAL A 1 126 ? 0.309 77.228 -1.783 1.00 16.28 126 VAL A N 1
ATOM 551 C CA . VAL A 1 126 ? 0.586 78.643 -1.552 1.00 14.16 126 VAL A CA 1
ATOM 552 C C . VAL A 1 126 ? -0.744 79.360 -1.390 1.00 17.05 126 VAL A C 1
ATOM 553 O O . VAL A 1 126 ? -1.533 79.468 -2.337 1.00 18.93 126 VAL A O 1
ATOM 557 N N . THR A 1 127 ? -1.026 79.819 -0.179 1.00 19.08 127 THR A N 1
ATOM 558 C CA . THR A 1 127 ? -2.295 80.475 0.092 1.00 24.12 127 THR A CA 1
ATOM 559 C C . THR A 1 127 ? -2.050 81.857 0.632 1.00 32.33 127 THR A C 1
ATOM 560 O O . THR A 1 127 ? -3.007 82.535 1.019 1.00 35.73 127 THR A O 1
ATOM 564 N N . ALA A 1 128 ? -0.791 82.282 0.676 1.00 32.45 128 ALA A N 1
ATOM 565 C CA . ALA A 1 128 ? -0.475 83.578 1.227 1.00 44.68 128 ALA A CA 1
ATOM 566 C C . ALA A 1 128 ? -0.944 84.648 0.259 1.00 41.13 128 ALA A C 1
ATOM 567 O O . ALA A 1 128 ? -1.037 84.425 -0.945 1.00 40.05 128 ALA A O 1
ATOM 569 N N . GLY A 1 129 ? -1.292 85.793 0.797 1.00 27.56 129 GLY A N 1
ATOM 570 C CA . GLY A 1 129 ? -1.609 86.919 -0.042 1.00 42.96 129 GLY A CA 1
ATOM 571 C C . GLY A 1 129 ? -2.549 87.876 0.651 1.00 34.91 129 GLY A C 1
ATOM 572 O O . GLY A 1 129 ? -2.830 87.774 1.842 1.00 37.42 129 GLY A O 1
ATOM 573 N N . VAL A 1 130 ? -3.009 88.832 -0.134 1.00 38.48 130 VAL A N 1
ATOM 574 C CA . VAL A 1 130 ? -3.778 89.907 0.376 1.00 37.29 130 VAL A CA 1
ATOM 575 C C . VAL A 1 130 ? -5.229 89.669 -0.016 1.0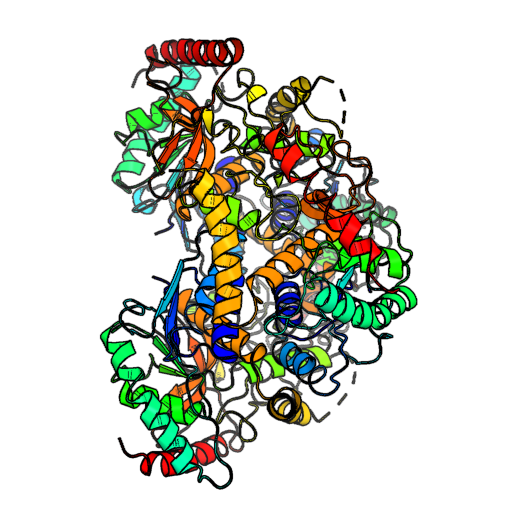0 32.34 130 VAL A C 1
ATOM 576 O O . VAL A 1 130 ? -5.546 88.815 -0.843 1.00 50.65 130 VAL A O 1
ATOM 580 N N . ARG A 1 131 ? -6.118 90.417 0.596 1.00 26.17 131 ARG A N 1
ATOM 581 C CA . ARG A 1 131 ? -7.519 90.443 0.227 1.00 36.21 131 ARG A CA 1
ATOM 582 C C . ARG A 1 131 ? -7.797 91.763 -0.471 1.00 35.91 131 ARG A C 1
ATOM 583 O O . ARG A 1 131 ? -7.350 92.822 -0.012 1.00 31.92 131 ARG A O 1
ATOM 591 N N . GLN A 1 132 ? -8.539 91.684 -1.573 1.00 31.74 132 GLN A N 1
ATOM 592 C CA . GLN A 1 132 ? -8.881 92.862 -2.349 1.00 33.02 132 GLN A CA 1
ATOM 593 C C . GLN A 1 132 ? -9.462 93.948 -1.459 1.00 40.97 132 GLN A C 1
ATOM 594 O O . GLN A 1 132 ? -10.328 93.686 -0.616 1.00 43.92 132 GLN A O 1
ATOM 600 N N . ARG A 1 133 ? -8.950 95.163 -1.631 1.00 34.96 133 ARG A N 1
ATOM 601 C CA . ARG A 1 133 ? -9.410 96.333 -0.907 1.00 33.30 133 ARG A CA 1
ATOM 602 C C . ARG A 1 133 ? -10.574 96.972 -1.652 1.00 36.92 133 ARG A C 1
ATOM 603 O O . ARG A 1 133 ? -10.830 96.672 -2.819 1.00 30.15 133 ARG A O 1
ATOM 611 N N . GLU A 1 134 ? -11.295 97.845 -0.955 1.00 33.40 134 GLU A N 1
ATOM 612 C CA . GLU A 1 134 ? -12.509 98.414 -1.520 1.00 30.42 134 GLU A CA 1
ATOM 613 C C . GLU A 1 134 ? -12.184 99.285 -2.728 1.00 34.64 134 GLU A C 1
ATOM 614 O O . GLU A 1 134 ? -11.504 100.314 -2.609 1.00 29.29 134 GLU A O 1
ATOM 620 N N . GLY A 1 135 ? -12.693 98.883 -3.890 1.00 31.86 135 GLY A N 1
ATOM 621 C CA . GLY A 1 135 ? -12.441 99.616 -5.108 1.00 32.94 135 GLY A CA 1
ATOM 622 C C . GLY A 1 135 ? -11.118 99.305 -5.768 1.00 28.96 135 GLY A C 1
ATOM 623 O O . GLY A 1 135 ? -10.807 99.906 -6.803 1.00 30.00 135 GLY A O 1
ATOM 624 N N . GLU A 1 136 ? -10.330 98.395 -5.200 1.00 30.01 136 GLU A N 1
ATOM 625 C CA . GLU A 1 136 ? -9.028 98.070 -5.761 1.00 26.14 136 GLU A CA 1
ATOM 626 C C . GLU A 1 136 ? -9.192 97.473 -7.153 1.00 28.09 136 GLU A C 1
ATOM 627 O O . GLU A 1 136 ? -10.030 96.593 -7.360 1.00 24.23 136 GLU A O 1
ATOM 633 N N . SER A 1 137 ? -8.403 97.968 -8.108 1.00 21.17 137 SER A N 1
ATOM 634 C CA . SER A 1 137 ? -8.448 97.438 -9.463 1.00 20.68 137 SER A CA 1
ATOM 635 C C . SER A 1 137 ? -7.826 96.042 -9.518 1.00 23.19 137 SER A C 1
ATOM 636 O O . SER A 1 137 ? -7.026 95.656 -8.665 1.00 19.68 137 SER A O 1
ATOM 639 N N . ARG A 1 138 ? -8.219 95.271 -10.544 1.00 21.09 138 ARG A N 1
ATOM 640 C CA . ARG A 1 138 ? -7.621 93.954 -10.740 1.00 21.17 138 ARG A CA 1
ATOM 641 C C . ARG A 1 138 ? -6.112 94.057 -10.880 1.00 21.78 138 ARG A C 1
ATOM 642 O O . ARG A 1 138 ? -5.367 93.260 -10.299 1.00 19.09 138 ARG A O 1
ATOM 650 N N . LEU A 1 139 ? -5.637 95.045 -11.631 1.00 17.98 139 LEU A N 1
ATOM 651 C CA . LEU A 1 139 ? -4.196 95.195 -11.808 1.00 18.42 139 LEU A CA 1
ATOM 652 C C . LEU A 1 139 ? -3.501 95.438 -10.475 1.00 17.15 139 LEU A C 1
ATOM 653 O O . LEU A 1 139 ? -2.441 94.861 -10.198 1.00 17.53 139 LEU A O 1
ATOM 658 N N . ASP A 1 140 ? -4.065 96.319 -9.644 1.00 17.70 140 ASP A N 1
ATOM 659 C CA . ASP A 1 140 ? -3.447 96.603 -8.352 1.00 18.86 140 ASP A CA 1
ATOM 660 C C . ASP A 1 140 ? -3.418 95.360 -7.483 1.00 19.68 140 ASP A C 1
ATOM 661 O O . ASP A 1 140 ? -2.405 95.070 -6.839 1.00 17.01 140 ASP A O 1
ATOM 666 N N . LEU A 1 141 ? -4.517 94.596 -7.481 1.00 17.49 141 LEU A N 1
ATOM 667 C CA . LEU A 1 141 ? -4.600 93.386 -6.672 1.00 17.25 141 LEU A CA 1
ATOM 668 C C . LEU A 1 141 ? -3.618 92.330 -7.157 1.00 19.02 141 LEU A C 1
ATOM 669 O O . LEU A 1 141 ? -2.941 91.675 -6.356 1.00 16.02 141 LEU A O 1
ATOM 674 N N . VAL A 1 142 ? -3.523 92.152 -8.471 1.00 16.13 142 VAL A N 1
ATOM 675 C CA . VAL A 1 142 ? -2.555 91.214 -9.016 1.00 15.54 142 VAL A CA 1
ATOM 676 C C . VAL A 1 142 ? -1.142 91.622 -8.628 1.00 17.49 142 VAL A C 1
ATOM 677 O O . VAL A 1 142 ? -0.310 90.779 -8.286 1.00 18.01 142 VAL A O 1
ATOM 681 N N . GLN A 1 143 ? -0.841 92.919 -8.672 1.00 15.63 143 GLN A N 1
ATOM 682 C CA . GLN A 1 143 ? 0.532 93.307 -8.382 1.00 15.65 143 GLN A CA 1
ATOM 683 C C . GLN A 1 143 ? 0.844 93.152 -6.896 1.00 15.69 143 GLN A C 1
ATOM 684 O O . GLN A 1 143 ? 1.969 92.789 -6.538 1.00 16.92 143 GLN A O 1
ATOM 690 N N . ARG A 1 144 ? -0.112 93.456 -6.009 1.00 16.47 144 ARG A N 1
ATOM 691 C CA . ARG A 1 144 ? 0.164 93.256 -4.582 1.00 20.40 144 ARG A CA 1
ATOM 692 C C . ARG A 1 144 ? 0.430 91.785 -4.292 1.00 21.13 144 ARG A C 1
ATOM 693 O O . ARG A 1 144 ? 1.312 91.446 -3.484 1.00 17.11 144 ARG A O 1
ATOM 701 N N . ASN A 1 145 ? -0.336 90.887 -4.931 1.00 15.94 145 ASN A N 1
ATOM 702 C CA . ASN A 1 145 ? -0.094 89.459 -4.718 1.00 15.13 145 ASN A CA 1
ATOM 703 C C . ASN A 1 145 ? 1.231 89.038 -5.339 1.00 17.43 145 ASN A C 1
ATOM 704 O O . ASN A 1 145 ? 1.959 88.224 -4.764 1.00 14.35 145 ASN A O 1
ATOM 709 N N . THR A 1 146 ? 1.556 89.574 -6.525 1.00 18.06 146 THR A N 1
ATOM 710 C CA . THR A 1 146 ? 2.838 89.272 -7.160 1.00 15.63 146 THR A CA 1
ATOM 711 C C . THR A 1 146 ? 4.014 89.660 -6.268 1.00 21.07 146 THR A C 1
ATOM 712 O O . THR A 1 146 ? 5.011 88.934 -6.191 1.00 17.60 146 THR A O 1
ATOM 716 N N . ASP A 1 147 ? 3.925 90.809 -5.595 1.00 18.15 147 ASP A N 1
ATOM 717 C CA . ASP A 1 147 ? 5.000 91.234 -4.704 1.00 15.80 147 ASP A CA 1
ATOM 718 C C . ASP A 1 147 ? 5.209 90.225 -3.577 1.00 18.71 147 ASP A C 1
ATOM 719 O O . ASP A 1 147 ? 6.343 89.972 -3.161 1.00 21.20 147 ASP A O 1
ATOM 724 N N . VAL A 1 148 ? 4.127 89.646 -3.072 1.00 15.62 148 VAL A N 1
ATOM 725 C CA . VAL A 1 148 ? 4.249 88.633 -2.023 1.00 17.34 148 VAL A CA 1
ATOM 726 C C . VAL A 1 148 ? 4.887 87.370 -2.591 1.00 19.61 148 VAL A C 1
ATOM 727 O O . VAL A 1 148 ? 5.795 86.784 -1.993 1.00 17.47 148 VAL A O 1
ATOM 731 N N . LEU A 1 149 ? 4.417 86.939 -3.771 1.00 16.20 149 LEU A N 1
ATOM 732 C CA . LEU A 1 149 ? 4.943 85.741 -4.421 1.00 16.26 149 LEU A CA 1
ATOM 733 C C . LEU A 1 149 ? 6.417 85.885 -4.786 1.00 16.43 149 LEU A C 1
ATOM 734 O O . LEU A 1 149 ? 7.141 84.889 -4.779 1.00 17.89 149 LEU A O 1
ATOM 739 N N . LYS A 1 150 ? 6.882 87.102 -5.121 1.00 15.92 150 LYS A N 1
ATOM 740 C CA . LYS A 1 150 ? 8.300 87.279 -5.417 1.00 15.74 150 LYS A CA 1
ATOM 741 C C . LYS A 1 150 ? 9.170 86.876 -4.232 1.00 19.14 150 LYS A C 1
ATOM 742 O O . LYS A 1 150 ? 10.316 86.444 -4.422 1.00 20.89 150 LYS A O 1
ATOM 748 N N . ILE A 1 151 ? 8.648 87.007 -3.014 1.00 19.00 151 ILE A N 1
ATOM 749 C CA . ILE A 1 151 ? 9.400 86.600 -1.824 1.00 20.45 151 ILE A CA 1
ATOM 750 C C . ILE A 1 151 ? 9.246 85.102 -1.574 1.00 21.16 151 ILE A C 1
ATOM 751 O O . ILE A 1 151 ? 10.219 84.402 -1.265 1.00 22.89 151 ILE A O 1
ATOM 756 N N . ILE A 1 152 ? 8.021 84.598 -1.705 1.00 16.01 152 ILE A N 1
ATOM 757 C CA . ILE A 1 152 ? 7.699 83.216 -1.337 1.00 18.03 152 ILE A CA 1
ATOM 758 C C . ILE A 1 152 ? 8.312 82.231 -2.322 1.00 23.66 152 ILE A C 1
ATOM 759 O O . ILE A 1 152 ? 8.992 81.279 -1.926 1.00 17.82 152 ILE A O 1
ATOM 764 N N . ILE A 1 153 ? 8.041 82.421 -3.621 1.00 17.47 153 ILE A N 1
ATOM 765 C CA . ILE A 1 153 ? 8.310 81.359 -4.599 1.00 16.40 153 ILE A CA 1
ATOM 766 C C . ILE A 1 153 ? 9.787 80.968 -4.645 1.00 18.94 153 ILE A C 1
ATOM 767 O O . ILE A 1 153 ? 10.083 79.763 -4.616 1.00 20.49 153 ILE A O 1
ATOM 772 N N . PRO A 1 154 ? 10.745 81.892 -4.717 1.00 22.04 154 PRO A N 1
ATOM 773 C CA . PRO A 1 154 ? 12.142 81.432 -4.810 1.00 21.04 154 PRO A CA 1
ATOM 774 C C . PRO A 1 154 ? 12.605 80.687 -3.578 1.00 19.81 154 PRO A C 1
ATOM 775 O O . PRO A 1 154 ? 13.475 79.816 -3.687 1.00 22.12 154 PRO A O 1
ATOM 779 N N . GLN A 1 155 ? 12.055 81.012 -2.410 1.00 19.14 155 GLN A N 1
ATOM 780 C CA . GLN A 1 155 ? 12.417 80.291 -1.198 1.00 19.86 155 GLN A CA 1
ATOM 781 C C . GLN A 1 155 ? 11.879 78.868 -1.230 1.00 20.41 155 GLN A C 1
ATOM 782 O O . GLN A 1 155 ? 12.563 77.932 -0.803 1.00 24.22 155 GLN A O 1
ATOM 788 N N . LEU A 1 156 ? 10.664 78.672 -1.749 1.00 16.31 156 LEU A N 1
ATOM 789 C CA . LEU A 1 156 ? 10.151 77.306 -1.823 1.00 17.29 156 LEU A CA 1
ATOM 790 C C . LEU A 1 156 ? 10.984 76.469 -2.779 1.00 22.29 156 LEU A C 1
ATOM 791 O O . LEU A 1 156 ? 11.309 75.313 -2.484 1.00 23.67 156 LEU A O 1
ATOM 796 N N . VAL A 1 157 ? 11.348 77.047 -3.926 1.00 20.26 157 VAL A N 1
ATOM 797 C CA . VAL A 1 157 ? 12.079 76.302 -4.949 1.00 23.10 157 VAL A CA 1
ATOM 798 C C . VAL A 1 157 ? 13.509 76.044 -4.515 1.00 21.92 157 VAL A C 1
ATOM 799 O O . VAL A 1 157 ? 14.103 75.024 -4.885 1.00 24.54 157 VAL A O 1
ATOM 803 N N . LYS A 1 158 ? 14.086 76.954 -3.731 1.00 20.92 158 LYS A N 1
ATOM 804 C CA . LYS A 1 158 ? 15.419 76.732 -3.181 1.00 22.27 158 LYS A CA 1
ATOM 805 C C . LYS A 1 158 ? 15.454 75.487 -2.300 1.00 26.32 158 LYS A C 1
ATOM 806 O O . LYS A 1 158 ? 16.368 74.664 -2.403 1.00 25.47 158 LYS A O 1
ATOM 812 N N . HIS A 1 159 ? 14.465 75.330 -1.419 1.00 22.74 159 HIS A N 1
ATOM 813 C CA . HIS A 1 159 ? 14.500 74.217 -0.472 1.00 23.32 159 HIS A CA 1
ATOM 814 C C . HIS A 1 159 ? 13.853 72.946 -0.997 1.00 23.98 159 HIS A C 1
ATOM 815 O O . HIS A 1 159 ? 14.124 71.866 -0.451 1.00 23.13 159 HIS A O 1
ATOM 822 N N . SER A 1 160 ? 13.026 73.035 -2.041 1.00 21.41 160 SER A N 1
ATOM 823 C CA . SER A 1 160 ? 12.370 71.862 -2.617 1.00 20.67 160 SER A CA 1
ATOM 824 C C . SER A 1 160 ? 12.413 71.968 -4.134 1.00 20.58 160 SER A C 1
ATOM 825 O O . SER A 1 160 ? 11.390 72.178 -4.793 1.00 21.12 160 SER A O 1
ATOM 828 N N . PRO A 1 161 ? 13.602 71.817 -4.722 1.00 25.35 161 PRO A N 1
ATOM 829 C CA . PRO A 1 161 ? 13.734 71.971 -6.182 1.00 24.88 161 PRO A CA 1
ATOM 830 C C . PRO A 1 161 ? 12.814 71.071 -6.981 1.00 26.19 161 PRO A C 1
ATOM 831 O O . PRO A 1 161 ? 12.502 71.413 -8.126 1.00 25.49 161 PRO A O 1
ATOM 835 N N . ASP A 1 162 ? 12.369 69.944 -6.422 1.00 24.18 162 ASP A N 1
ATOM 836 C CA . ASP A 1 162 ? 11.552 68.970 -7.141 1.00 26.07 162 ASP A CA 1
ATOM 837 C C . ASP A 1 162 ? 10.081 69.053 -6.771 1.00 22.80 162 ASP A C 1
ATOM 838 O O . ASP A 1 162 ? 9.325 68.109 -7.039 1.00 22.91 162 ASP A O 1
ATOM 843 N N . THR A 1 163 ? 9.659 70.148 -6.161 1.00 19.10 163 THR A N 1
ATOM 844 C CA . THR A 1 163 ? 8.307 70.213 -5.646 1.00 19.20 163 THR A CA 1
ATOM 845 C C . THR A 1 163 ? 7.295 70.500 -6.755 1.00 20.75 163 THR A C 1
ATOM 846 O O . THR A 1 163 ? 7.631 70.888 -7.874 1.00 21.62 163 THR A O 1
ATOM 850 N N . ILE A 1 164 ? 6.030 70.287 -6.413 1.00 18.53 164 ILE A N 1
ATOM 851 C CA . ILE A 1 164 ? 4.883 70.707 -7.203 1.00 19.15 164 ILE A CA 1
ATOM 852 C C . ILE A 1 164 ? 4.242 71.861 -6.446 1.00 20.98 164 ILE A C 1
ATOM 853 O O . ILE A 1 164 ? 4.098 71.788 -5.226 1.00 19.95 164 ILE A O 1
ATOM 858 N N . LEU A 1 165 ? 3.915 72.945 -7.145 1.00 15.96 165 LEU A N 1
ATOM 859 C CA . LEU A 1 165 ? 3.218 74.070 -6.532 1.00 15.08 165 LEU A CA 1
ATOM 860 C C . LEU A 1 165 ? 1.730 73.992 -6.820 1.00 16.69 165 LEU A C 1
ATOM 861 O O . LEU A 1 165 ? 1.328 73.759 -7.966 1.00 18.40 165 LEU A O 1
ATOM 866 N N . ILE A 1 166 ? 0.917 74.226 -5.787 1.00 13.42 166 ILE A N 1
ATOM 867 C CA . ILE A 1 166 ? -0.525 74.415 -5.929 1.00 13.03 166 ILE A CA 1
ATOM 868 C C . ILE A 1 166 ? -0.853 75.817 -5.425 1.00 14.97 166 ILE A C 1
ATOM 869 O O . ILE A 1 166 ? -0.776 76.080 -4.221 1.00 12.91 166 ILE A O 1
ATOM 874 N N . ILE A 1 167 ? -1.268 76.695 -6.328 1.00 13.41 167 ILE A N 1
ATOM 875 C CA . ILE A 1 167 ? -1.517 78.093 -5.996 1.00 13.21 167 ILE A CA 1
ATOM 876 C C . ILE A 1 167 ? -2.993 78.253 -5.652 1.00 15.58 167 ILE A C 1
ATOM 877 O O . ILE A 1 167 ? -3.871 77.795 -6.396 1.00 16.67 167 ILE A O 1
ATOM 882 N N . ALA A 1 168 ? -3.275 78.934 -4.539 1.00 13.68 168 ALA A N 1
ATOM 883 C CA . ALA A 1 168 ? -4.650 79.063 -4.078 1.00 14.83 168 ALA A CA 1
ATOM 884 C C . ALA A 1 168 ? -4.984 80.487 -3.633 1.00 25.27 168 ALA A C 1
ATOM 885 O O . ALA A 1 168 ? -5.841 80.682 -2.767 1.00 37.07 168 ALA A O 1
ATOM 887 N N . SER A 1 169 ? -4.286 81.480 -4.159 1.00 18.90 169 SER A N 1
ATOM 888 C CA A SER A 1 169 ? -4.594 82.879 -3.912 0.51 21.47 169 SER A CA 1
ATOM 889 C CA B SER A 1 169 ? -4.611 82.875 -3.907 0.49 21.61 169 SER A CA 1
ATOM 890 C C . SER A 1 169 ? -5.333 83.460 -5.112 1.00 19.89 169 SER A C 1
ATOM 891 O O . SER A 1 169 ? -5.139 83.021 -6.241 1.00 23.42 169 SER A O 1
ATOM 896 N N . ASN A 1 170 ? -6.179 84.466 -4.851 1.00 26.46 170 ASN A N 1
ATOM 897 C CA . ASN A 1 170 ? -6.999 85.094 -5.888 1.00 23.99 170 ASN A CA 1
ATOM 898 C C . ASN A 1 170 ? -6.337 86.359 -6.404 1.00 20.84 170 ASN A C 1
ATOM 899 O O . ASN A 1 170 ? -5.754 87.110 -5.617 1.00 24.28 170 ASN A O 1
ATOM 904 N N . PRO A 1 171 ? -6.418 86.631 -7.726 1.00 17.30 171 PRO A N 1
ATOM 905 C CA . PRO A 1 171 ? -7.076 85.806 -8.752 1.00 16.90 171 PRO A CA 1
ATOM 906 C C . PRO A 1 171 ? -6.219 84.638 -9.193 1.00 20.27 171 PRO A C 1
ATOM 907 O O . PRO A 1 171 ? -5.078 84.806 -9.617 1.00 16.69 171 PRO A O 1
ATOM 911 N N . VAL A 1 172 ? -6.783 83.433 -9.107 1.00 13.78 172 VAL A N 1
ATOM 912 C CA . VAL A 1 172 ? -5.923 82.260 -9.029 1.00 15.22 172 VAL A CA 1
ATOM 913 C C . VAL A 1 172 ? -5.266 81.955 -10.365 1.00 14.28 172 VAL A C 1
ATOM 914 O O . VAL A 1 172 ? -4.125 81.475 -10.404 1.00 16.07 172 VAL A O 1
ATOM 918 N N . ASP A 1 173 ? -5.949 82.231 -11.484 1.00 13.79 173 ASP A N 1
ATOM 919 C CA . ASP A 1 173 ? -5.385 81.864 -12.776 1.00 15.16 173 ASP A CA 1
ATOM 920 C C . ASP A 1 173 ? -4.147 82.702 -13.094 1.00 17.71 173 ASP A C 1
ATOM 921 O O . ASP A 1 173 ? -3.105 82.170 -13.490 1.00 18.13 173 ASP A O 1
ATOM 926 N N . ILE A 1 174 ? -4.249 84.013 -12.919 1.00 13.13 174 ILE A N 1
ATOM 927 C CA A ILE A 1 174 ? -3.100 84.864 -13.188 0.52 15.10 174 ILE A CA 1
ATOM 928 C CA B ILE A 1 174 ? -3.118 84.911 -13.147 0.48 15.22 174 ILE A CA 1
ATOM 929 C C . ILE A 1 174 ? -1.985 84.607 -12.178 1.00 14.83 174 ILE A C 1
ATOM 930 O O . ILE A 1 174 ? -0.803 84.609 -12.545 1.00 17.11 174 ILE A O 1
ATOM 939 N N . LEU A 1 175 ? -2.328 84.349 -10.907 1.00 16.17 175 LEU A N 1
ATOM 940 C CA . LEU A 1 175 ? -1.287 84.117 -9.905 1.00 16.12 175 LEU A CA 1
ATOM 941 C C . LEU A 1 175 ? -0.657 82.739 -10.032 1.00 14.29 175 LEU A C 1
ATOM 942 O O . LEU A 1 175 ? 0.478 82.550 -9.586 1.00 14.92 175 LEU A O 1
ATOM 947 N N . THR A 1 176 ? -1.338 81.782 -10.685 1.00 14.26 176 THR A N 1
ATOM 948 C CA . THR A 1 176 ? -0.656 80.546 -11.034 1.00 14.23 176 THR A CA 1
ATOM 949 C C . THR A 1 176 ? 0.383 80.793 -12.121 1.00 15.41 176 THR A C 1
ATOM 950 O O . THR A 1 176 ? 1.505 80.283 -12.041 1.00 15.22 176 THR A O 1
ATOM 954 N N . TYR A 1 177 ? 0.048 81.614 -13.126 1.00 12.88 177 TYR A N 1
ATOM 955 C CA . TYR A 1 177 ? 1.035 82.009 -14.123 1.00 16.77 177 TYR A CA 1
ATOM 956 C C . TYR A 1 177 ? 2.215 82.727 -13.472 1.00 14.52 177 TYR A C 1
ATOM 957 O O . TYR A 1 177 ? 3.383 82.454 -13.791 1.00 14.23 177 TYR A O 1
ATOM 966 N N . VAL A 1 178 ? 1.925 83.692 -12.608 1.00 17.41 178 VAL A N 1
ATOM 967 C CA . VAL A 1 178 ? 2.996 84.441 -11.951 1.00 13.98 178 VAL A CA 1
ATOM 968 C C . VAL A 1 178 ? 3.905 83.486 -11.188 1.00 14.51 178 VAL A C 1
ATOM 969 O O . VAL A 1 178 ? 5.136 83.583 -11.255 1.00 16.30 178 VAL A O 1
ATOM 973 N N . SER A 1 179 ? 3.301 82.558 -10.424 1.00 14.09 179 SER A N 1
ATOM 974 C CA . SER A 1 179 ? 4.094 81.625 -9.623 1.00 13.56 179 SER A CA 1
ATOM 975 C C . SER A 1 179 ? 4.928 80.715 -10.509 1.00 13.44 179 SER A C 1
ATOM 976 O O . SER A 1 179 ? 6.108 80.479 -10.229 1.00 14.72 179 SER A O 1
ATOM 979 N N . TRP A 1 180 ? 4.331 80.194 -11.594 1.00 15.36 180 TRP A N 1
ATOM 980 C CA . TRP A 1 180 ? 5.095 79.419 -12.569 1.00 18.99 180 TRP A CA 1
ATOM 981 C C . TRP A 1 180 ? 6.278 80.222 -13.116 1.00 18.17 180 TRP A C 1
ATOM 982 O O . TRP A 1 180 ? 7.422 79.745 -13.119 1.00 16.74 180 TRP A O 1
ATOM 993 N N . LYS A 1 181 ? 6.017 81.442 -13.604 1.00 15.64 181 LYS A N 1
ATOM 994 C CA . LYS A 1 181 ? 7.097 82.238 -14.181 1.00 18.31 181 LYS A CA 1
ATOM 995 C C . LYS A 1 181 ? 8.203 82.507 -13.164 1.00 19.13 181 LYS A C 1
ATOM 996 O O . LYS A 1 181 ? 9.394 82.423 -13.492 1.00 20.43 181 LYS A O 1
ATOM 1002 N N . LEU A 1 182 ? 7.831 82.846 -11.927 1.00 18.16 182 LEU A N 1
ATOM 1003 C CA . LEU A 1 182 ? 8.838 83.102 -10.903 1.00 18.86 182 LEU A CA 1
ATOM 1004 C C . LEU A 1 182 ? 9.597 81.846 -10.513 1.00 21.19 182 LEU A C 1
ATOM 1005 O O . LEU A 1 182 ? 10.770 81.930 -10.143 1.00 21.53 182 LEU A O 1
ATOM 1010 N N . SER A 1 183 ? 8.952 80.682 -10.585 1.00 18.65 183 SER A N 1
ATOM 1011 C CA . SER A 1 183 ? 9.522 79.470 -10.012 1.00 20.86 183 SER A CA 1
ATOM 1012 C C . SER A 1 183 ? 10.602 78.860 -10.884 1.00 22.61 183 SER A C 1
ATOM 1013 O O . SER A 1 183 ? 11.495 78.185 -10.360 1.00 20.93 183 SER A O 1
ATOM 1016 N N . GLY A 1 184 ? 10.543 79.068 -12.199 1.00 20.84 184 GLY A N 1
ATOM 1017 C CA . GLY A 1 184 ? 11.420 78.348 -13.099 1.00 21.65 184 GLY A CA 1
ATOM 1018 C C . GLY A 1 184 ? 11.123 76.870 -13.243 1.00 23.87 184 GLY A C 1
ATOM 1019 O O . GLY A 1 184 ? 11.879 76.167 -13.930 1.00 24.93 184 GLY A O 1
ATOM 1020 N N . LEU A 1 185 ? 10.056 76.374 -12.623 1.00 19.66 185 LEU A N 1
ATOM 1021 C CA . LEU A 1 185 ? 9.716 74.959 -12.648 1.00 21.57 185 LEU A CA 1
ATOM 1022 C C . LEU A 1 185 ? 9.052 74.572 -13.969 1.00 25.46 185 LEU A C 1
ATOM 1023 O O . LEU A 1 185 ? 8.522 75.436 -14.686 1.00 21.21 185 LEU A O 1
ATOM 1028 N N . PRO A 1 186 ? 9.048 73.270 -14.298 1.00 24.88 186 PRO A N 1
ATOM 1029 C CA . PRO A 1 186 ? 8.325 72.806 -15.493 1.00 23.79 186 PRO A CA 1
ATOM 1030 C C . PRO A 1 186 ? 6.838 73.129 -15.428 1.00 18.79 186 PRO A C 1
ATOM 1031 O O . PRO A 1 186 ? 6.240 73.224 -14.357 1.00 19.93 186 PRO A O 1
ATOM 1035 N N . LYS A 1 187 ? 6.245 73.295 -16.617 1.00 20.15 187 LYS A N 1
ATOM 1036 C CA . LYS A 1 187 ? 4.859 73.747 -16.711 1.00 16.02 187 LYS A CA 1
ATOM 1037 C C . LYS A 1 187 ? 3.884 72.762 -16.066 1.00 21.83 187 LYS A C 1
ATOM 1038 O O . LYS A 1 187 ? 2.851 73.174 -15.525 1.00 24.25 187 LYS A O 1
ATOM 1044 N N . HIS A 1 188 ? 4.194 71.465 -16.094 1.00 21.42 188 HIS A N 1
ATOM 1045 C CA . HIS A 1 188 ? 3.285 70.477 -15.523 1.00 19.72 188 HIS A CA 1
ATOM 1046 C C . HIS A 1 188 ? 3.391 70.353 -14.010 1.00 19.25 188 HIS A C 1
ATOM 1047 O O . HIS A 1 188 ? 2.637 69.574 -13.423 1.00 20.63 188 HIS A O 1
ATOM 1054 N N . ARG A 1 189 ? 4.275 71.114 -13.366 1.00 17.48 189 ARG A N 1
ATOM 1055 C CA . ARG A 1 189 ? 4.473 71.044 -11.923 1.00 14.40 189 ARG A CA 1
ATOM 1056 C C . ARG A 1 189 ? 3.946 72.270 -11.183 1.00 17.47 189 ARG A C 1
ATOM 1057 O O . ARG A 1 189 ? 4.213 72.436 -9.979 1.00 20.75 189 ARG A O 1
ATOM 1065 N N . VAL A 1 190 ? 3.212 73.139 -11.861 1.00 14.78 190 VAL A N 1
ATOM 1066 C CA . VAL A 1 190 ? 2.583 74.283 -11.217 1.00 16.74 190 VAL A CA 1
ATOM 1067 C C . VAL A 1 190 ? 1.123 74.312 -11.641 1.00 19.24 190 VAL A C 1
ATOM 1068 O O . VAL A 1 190 ? 0.824 74.419 -12.837 1.00 18.44 190 VAL A O 1
ATOM 1072 N N . ILE A 1 191 ? 0.215 74.204 -10.669 1.00 16.98 191 ILE A N 1
ATOM 1073 C CA . ILE A 1 191 ? -1.215 74.279 -10.926 1.00 14.76 191 ILE A CA 1
ATOM 1074 C C . ILE A 1 191 ? -1.834 75.249 -9.936 1.00 15.62 191 ILE A C 1
ATOM 1075 O O . ILE A 1 191 ? -1.232 75.610 -8.927 1.00 15.90 191 ILE A O 1
ATOM 1080 N N . GLY A 1 192 ? -3.040 75.700 -10.262 1.00 13.42 192 GLY A N 1
ATOM 1081 C CA . GLY A 1 192 ? -3.823 76.502 -9.350 1.00 12.16 192 GLY A CA 1
ATOM 1082 C C . GLY A 1 192 ? -5.132 75.813 -8.990 1.00 14.49 192 GLY A C 1
ATOM 1083 O O . GLY A 1 192 ? -5.618 74.956 -9.743 1.00 16.82 192 GLY A O 1
ATOM 1084 N N . SER A 1 193 ? -5.743 76.229 -7.876 1.00 13.42 193 SER A N 1
ATOM 1085 C CA . SER A 1 193 ? -6.997 75.617 -7.451 1.00 16.01 193 SER A CA 1
ATOM 1086 C C . SER A 1 193 ? -8.104 75.831 -8.477 1.00 19.34 193 SER A C 1
ATOM 1087 O O . SER A 1 193 ? -9.010 75.001 -8.579 1.00 16.76 193 SER A O 1
ATOM 1090 N N . GLY A 1 194 ? -8.050 76.927 -9.233 1.00 13.88 194 GLY A N 1
ATOM 1091 C CA . GLY A 1 194 ? -8.875 77.062 -10.426 1.00 15.44 194 GLY A CA 1
ATOM 1092 C C . GLY A 1 194 ? -10.351 76.808 -10.173 1.00 17.65 194 GLY A C 1
ATOM 1093 O O . GLY A 1 194 ? -10.944 77.339 -9.224 1.00 19.31 194 GLY A O 1
ATOM 1094 N N . THR A 1 195 ? -10.969 75.994 -11.034 1.00 15.51 195 THR A N 1
ATOM 1095 C CA . THR A 1 195 ? -12.394 75.711 -10.932 1.00 14.53 195 THR A CA 1
ATOM 1096 C C . THR A 1 195 ? -12.664 74.336 -10.331 1.00 18.43 195 THR A C 1
ATOM 1097 O O . THR A 1 195 ? -13.702 73.728 -10.621 1.00 18.68 195 THR A O 1
ATOM 1101 N N . ASN A 1 196 ? -11.754 73.810 -9.503 1.00 16.52 196 ASN A N 1
ATOM 1102 C CA . ASN A 1 196 ? -11.969 72.448 -9.007 1.00 17.14 196 ASN A CA 1
ATOM 1103 C C . ASN A 1 196 ? -13.192 72.400 -8.102 1.00 16.82 196 ASN A C 1
ATOM 1104 O O . ASN A 1 196 ? -14.061 71.526 -8.248 1.00 17.92 196 ASN A O 1
ATOM 1109 N N . LEU A 1 197 ? -13.275 73.349 -7.168 1.00 14.57 197 LEU A N 1
ATOM 1110 C CA . LEU A 1 197 ? -14.447 73.459 -6.308 1.00 15.79 197 LEU A CA 1
ATOM 1111 C C . LEU A 1 197 ? -15.690 73.853 -7.094 1.00 22.24 197 LEU A C 1
ATOM 1112 O O . LEU A 1 197 ? -16.780 73.343 -6.822 1.00 20.12 197 LEU A O 1
ATOM 1117 N N . ASP A 1 198 ? -15.561 74.803 -8.028 1.00 18.55 198 ASP A N 1
ATOM 1118 C CA . ASP A 1 198 ? -16.708 75.158 -8.862 1.00 16.64 198 ASP A CA 1
ATOM 1119 C C . ASP A 1 198 ? -17.281 73.923 -9.541 1.00 19.03 198 ASP A C 1
ATOM 1120 O O . ASP A 1 198 ? -18.506 73.757 -9.613 1.00 19.37 198 ASP A O 1
ATOM 1125 N N . SER A 1 199 ? -16.404 73.048 -10.054 1.00 18.60 199 SER A N 1
ATOM 1126 C CA . SER A 1 199 ? -16.869 71.858 -10.769 1.00 16.00 199 SER A CA 1
ATOM 1127 C C . SER A 1 199 ? -17.559 70.888 -9.821 1.00 18.47 199 SER A C 1
ATOM 1128 O O . SER A 1 199 ? -18.592 70.298 -10.169 1.00 19.07 199 SER A O 1
ATOM 1131 N N . ALA A 1 200 ? -17.000 70.696 -8.623 1.00 16.45 200 ALA A N 1
ATOM 1132 C CA . ALA A 1 200 ? -17.689 69.871 -7.637 1.00 17.25 200 ALA A CA 1
ATOM 1133 C C . ALA A 1 200 ? -19.077 70.420 -7.323 1.00 18.15 200 ALA A C 1
ATOM 1134 O O . ALA A 1 200 ? -20.043 69.654 -7.207 1.00 17.99 200 ALA A O 1
ATOM 1136 N N . ARG A 1 201 ? -19.194 71.742 -7.155 1.00 19.58 201 ARG A N 1
ATOM 1137 C CA A ARG A 1 201 ? -20.496 72.322 -6.842 0.48 21.97 201 ARG A CA 1
ATOM 1138 C CA B ARG A 1 201 ? -20.490 72.354 -6.857 0.52 22.09 201 ARG A CA 1
ATOM 1139 C C . ARG A 1 201 ? -21.454 72.201 -8.021 1.00 17.92 201 ARG A C 1
ATOM 1140 O O . ARG A 1 201 ? -22.655 71.971 -7.824 1.00 22.20 201 ARG A O 1
ATOM 1155 N N . PHE A 1 202 ? -20.939 72.357 -9.239 1.00 18.63 202 PHE A N 1
ATOM 1156 C CA . PHE A 1 202 ? -21.717 72.128 -10.451 1.00 19.89 202 PHE A CA 1
ATOM 1157 C C . PHE A 1 202 ? -22.353 70.742 -10.428 1.00 17.91 202 PHE A C 1
ATOM 1158 O O . PHE A 1 202 ? -23.569 70.591 -10.603 1.00 17.29 202 PHE A O 1
ATOM 1166 N N . ARG A 1 203 ? -21.541 69.714 -10.169 1.00 16.80 203 ARG A N 1
ATOM 1167 C CA . ARG A 1 203 ? -22.070 68.352 -10.179 1.00 18.11 203 ARG A CA 1
ATOM 1168 C C . ARG A 1 203 ? -23.022 68.122 -9.018 1.00 19.15 203 ARG A C 1
ATOM 1169 O O . ARG A 1 203 ? -24.008 67.392 -9.161 1.00 18.72 203 ARG A O 1
ATOM 1177 N N . TYR A 1 204 ? -22.751 68.756 -7.872 1.00 17.50 204 TYR A N 1
ATOM 1178 C CA . TYR A 1 204 ? -23.662 68.687 -6.742 1.00 22.29 204 TYR A CA 1
ATOM 1179 C C . TYR A 1 204 ? -25.019 69.284 -7.084 1.00 22.35 204 TYR A C 1
ATOM 1180 O O . TYR A 1 204 ? -26.060 68.696 -6.770 1.00 20.82 204 TYR A O 1
ATOM 1189 N N . LEU A 1 205 ? -25.034 70.437 -7.755 1.00 21.24 205 LEU A N 1
ATOM 1190 C CA . LEU A 1 205 ? -26.318 71.046 -8.102 1.00 25.27 205 LEU A CA 1
ATOM 1191 C C . LEU A 1 205 ? -27.059 70.226 -9.154 1.00 21.27 205 LEU A C 1
ATOM 1192 O O . LEU A 1 205 ? -28.293 70.137 -9.126 1.00 23.00 205 LEU A O 1
ATOM 1197 N N . LEU A 1 206 ? -26.339 69.600 -10.083 1.00 23.52 206 LEU A N 1
ATOM 1198 C CA . LEU A 1 206 ? -27.004 68.667 -10.996 1.00 23.13 206 LEU A CA 1
ATOM 1199 C C . LEU A 1 206 ? -27.621 67.512 -10.215 1.00 23.84 206 LEU A C 1
ATOM 1200 O O . LEU A 1 206 ? -28.786 67.144 -10.424 1.00 22.22 206 LEU A O 1
ATOM 1205 N N . SER A 1 207 ? -26.851 66.959 -9.278 1.00 20.55 207 SER A N 1
ATOM 1206 C CA . SER A 1 207 ? -27.322 65.857 -8.443 1.00 19.38 207 SER A CA 1
ATOM 1207 C C . SER A 1 207 ? -28.564 66.245 -7.653 1.00 20.29 207 SER A C 1
ATOM 1208 O O . SER A 1 207 ? -29.504 65.456 -7.546 1.00 23.56 207 SER A O 1
ATOM 1211 N N . GLU A 1 208 ? -28.590 67.460 -7.103 1.00 26.16 208 GLU A N 1
ATOM 1212 C CA . GLU A 1 208 ? -29.746 67.910 -6.326 1.00 28.00 208 GLU A CA 1
ATOM 1213 C C . GLU A 1 208 ? -30.980 68.079 -7.202 1.00 23.72 208 GLU A C 1
ATOM 1214 O O . GLU A 1 208 ? -32.097 67.754 -6.785 1.00 24.61 208 GLU A O 1
ATOM 1220 N N . LYS A 1 209 ? -30.800 68.586 -8.418 1.00 22.16 209 LYS A N 1
ATOM 1221 C CA . LYS A 1 209 ? -31.941 68.766 -9.303 1.00 23.12 209 LYS A CA 1
ATOM 1222 C C . LYS A 1 209 ? -32.486 67.428 -9.784 1.00 25.86 209 LYS A C 1
ATOM 1223 O O . LYS A 1 209 ? -33.700 67.274 -9.945 1.00 29.05 209 LYS A O 1
ATOM 1225 N N . LEU A 1 210 ? -31.618 66.434 -9.990 1.00 22.57 210 LEU A N 1
ATOM 1226 C CA . LEU A 1 210 ? -32.048 65.173 -10.577 1.00 22.93 210 LEU A CA 1
ATOM 1227 C C . LEU A 1 210 ? -32.365 64.086 -9.555 1.00 29.00 210 LEU A C 1
ATOM 1228 O O . LEU A 1 210 ? -32.978 63.080 -9.926 1.00 30.10 210 LEU A O 1
ATOM 1233 N N . GLY A 1 211 ? -31.993 64.259 -8.291 1.00 25.09 211 GLY A N 1
ATOM 1234 C CA . GLY A 1 211 ? -32.220 63.185 -7.339 1.00 27.18 211 GLY A CA 1
ATOM 1235 C C . GLY A 1 211 ? -31.300 62.002 -7.551 1.00 23.23 211 GLY A C 1
ATOM 1236 O O . GLY A 1 211 ? -31.680 60.863 -7.268 1.00 28.22 211 GLY A O 1
ATOM 1237 N N . ILE A 1 212 ? -30.093 62.243 -8.057 1.00 22.00 212 ILE A N 1
ATOM 1238 C CA . ILE A 1 212 ? -29.154 61.189 -8.424 1.00 23.14 212 ILE A CA 1
ATOM 1239 C C . ILE A 1 212 ? -27.807 61.538 -7.810 1.00 20.41 212 ILE A C 1
ATOM 1240 O O . ILE A 1 212 ? -27.384 62.698 -7.865 1.00 22.33 212 ILE A O 1
ATOM 1245 N N . ALA A 1 213 ? -27.139 60.544 -7.211 1.00 20.36 213 ALA A N 1
ATOM 1246 C CA . ALA A 1 213 ? -25.869 60.787 -6.522 1.00 20.38 213 ALA A CA 1
ATOM 1247 C C . ALA A 1 213 ? -24.882 61.551 -7.397 1.00 18.50 213 ALA A C 1
ATOM 1248 O O . ALA A 1 213 ? -24.812 61.368 -8.616 1.00 22.13 213 ALA A O 1
ATOM 1250 N N . THR A 1 214 ? -24.081 62.402 -6.753 1.00 20.25 214 THR A N 1
ATOM 1251 C CA A THR A 1 214 ? -23.079 63.163 -7.493 0.50 19.02 214 THR A CA 1
ATOM 1252 C CA B THR A 1 214 ? -23.078 63.161 -7.485 0.50 19.00 214 THR A CA 1
ATOM 1253 C C . THR A 1 214 ? -22.100 62.249 -8.221 1.00 17.63 214 THR A C 1
ATOM 1254 O O . THR A 1 214 ? -21.531 62.649 -9.239 1.00 21.01 214 THR A O 1
ATOM 1261 N N . THR A 1 215 ? -21.894 61.023 -7.727 1.00 19.52 215 THR A N 1
ATOM 1262 C CA . THR A 1 215 ? -20.971 60.111 -8.406 1.00 17.19 215 THR A CA 1
ATOM 1263 C C . THR A 1 215 ? -21.465 59.661 -9.780 1.00 21.74 215 THR A C 1
ATOM 1264 O O . THR A 1 215 ? -20.691 59.047 -10.522 1.00 22.11 215 THR A O 1
ATOM 1268 N N . SER A 1 216 ? -22.717 59.940 -10.136 1.00 18.99 216 SER A N 1
ATOM 1269 C CA . SER A 1 216 ? -23.201 59.676 -11.485 1.00 20.79 216 SER A CA 1
ATOM 1270 C C . SER A 1 216 ? -23.540 60.956 -12.241 1.00 24.37 216 SER A C 1
ATOM 1271 O O . SER A 1 216 ? -24.076 60.884 -13.351 1.00 22.57 216 SER A O 1
ATOM 1274 N N . CYS A 1 217 ? -23.222 62.126 -11.688 1.00 20.17 217 CYS A N 1
ATOM 1275 C CA . CYS A 1 217 ? -23.507 63.393 -12.362 1.00 21.13 217 CYS A CA 1
ATOM 1276 C C . CYS A 1 217 ? -22.172 64.001 -12.759 1.00 24.12 217 CYS A C 1
ATOM 1277 O O . CYS A 1 217 ? -21.396 64.406 -11.894 1.00 28.91 217 CYS A O 1
ATOM 1280 N N . HIS A 1 218 ? -21.884 64.037 -14.059 1.00 24.42 218 HIS A N 1
ATOM 1281 C CA . HIS A 1 218 ? -20.539 64.332 -14.531 1.00 21.88 218 HIS A CA 1
ATOM 1282 C C . HIS A 1 218 ? -20.508 65.625 -15.324 1.00 21.44 218 HIS A C 1
ATOM 1283 O O . HIS A 1 218 ? -21.393 65.895 -16.148 1.00 19.57 218 HIS A O 1
ATOM 1290 N N . GLY A 1 219 ? -19.470 66.407 -15.088 1.00 19.97 219 GLY A N 1
ATOM 1291 C CA . GLY A 1 219 ? -19.370 67.680 -15.761 1.00 19.19 219 GLY A CA 1
ATOM 1292 C C . GLY A 1 219 ? -18.309 68.565 -15.141 1.00 17.95 219 GLY A C 1
ATOM 1293 O O . GLY A 1 219 ? -17.932 68.378 -13.982 1.00 17.86 219 GLY A O 1
ATOM 1294 N N . TYR A 1 220 ? -17.827 69.535 -15.920 1.00 17.09 220 TYR A N 1
ATOM 1295 C CA . TYR A 1 220 ? -16.739 70.392 -15.488 1.00 19.01 220 TYR A CA 1
ATOM 1296 C C . TYR A 1 220 ? -17.049 71.823 -15.845 1.00 18.29 220 TYR A C 1
ATOM 1297 O O . TYR A 1 220 ? -17.663 72.117 -16.877 1.00 19.53 220 TYR A O 1
ATOM 1306 N N . ILE A 1 221 ? -16.563 72.707 -14.993 1.00 20.88 221 ILE A N 1
ATOM 1307 C CA . ILE A 1 221 ? -16.443 74.118 -15.293 1.00 18.16 221 ILE A CA 1
ATOM 1308 C C . ILE A 1 221 ? -14.973 74.364 -15.589 1.00 18.10 221 ILE A C 1
ATOM 1309 O O . ILE A 1 221 ? -14.104 73.884 -14.849 1.00 16.36 221 ILE A O 1
ATOM 1314 N N . ILE A 1 222 ? -14.684 75.048 -16.691 1.00 18.10 222 ILE A N 1
ATOM 1315 C CA . ILE A 1 222 ? -13.312 75.274 -17.121 1.00 15.86 222 ILE A CA 1
ATOM 1316 C C . ILE A 1 222 ? -13.107 76.779 -17.288 1.00 20.72 222 ILE A C 1
ATOM 1317 O O . ILE A 1 222 ? -14.015 77.576 -17.057 1.00 19.66 222 ILE A O 1
ATOM 1322 N N . GLY A 1 223 ? -11.895 77.160 -17.677 1.00 17.69 223 GLY A N 1
ATOM 1323 C CA . GLY A 1 223 ? -11.611 78.550 -17.991 1.00 16.77 223 GLY A CA 1
ATOM 1324 C C . GLY A 1 223 ? -11.225 79.362 -16.771 1.00 19.19 223 GLY A C 1
ATOM 1325 O O . GLY A 1 223 ? -10.572 78.841 -15.862 1.00 16.29 223 GLY A O 1
ATOM 1326 N N . GLU A 1 224 ? -11.629 80.636 -16.745 1.00 20.45 224 GLU A N 1
ATOM 1327 C CA . GLU A 1 224 ? -11.236 81.570 -15.694 1.00 20.00 224 GLU A CA 1
ATOM 1328 C C . GLU A 1 224 ? -12.158 81.437 -14.491 1.00 18.26 224 GLU A C 1
ATOM 1329 O O . GLU A 1 224 ? -13.361 81.685 -14.604 1.00 19.54 224 GLU A O 1
ATOM 1335 N N . HIS A 1 225 ? -11.590 81.093 -13.333 1.00 15.18 225 HIS A N 1
ATOM 1336 C CA . HIS A 1 225 ? -12.351 81.036 -12.087 1.00 20.56 225 HIS A CA 1
ATOM 1337 C C . HIS A 1 225 ? -13.085 82.353 -11.847 1.00 24.34 225 HIS A C 1
ATOM 1338 O O . HIS A 1 225 ? -12.468 83.422 -11.802 1.00 23.61 225 HIS A O 1
ATOM 1345 N N . GLY A 1 226 ? -14.408 82.280 -11.697 1.00 26.97 226 GLY A N 1
ATOM 1346 C CA . GLY A 1 226 ? -15.203 83.456 -11.407 1.00 27.28 226 GLY A CA 1
ATOM 1347 C C . GLY A 1 226 ? -16.383 83.576 -12.362 1.00 24.36 226 GLY A C 1
ATOM 1348 O O . GLY A 1 226 ? -16.830 82.587 -12.952 1.00 27.00 226 GLY A O 1
ATOM 1349 N N . ASP A 1 227 ? -16.848 84.821 -12.541 1.00 30.46 227 ASP A N 1
ATOM 1350 C CA . ASP A 1 227 ? -18.083 85.083 -13.274 1.00 39.76 227 ASP A CA 1
ATOM 1351 C C . ASP A 1 227 ? -18.019 84.648 -14.727 1.00 38.62 227 ASP A C 1
ATOM 1352 O O . ASP A 1 227 ? -19.068 84.414 -15.338 1.00 37.95 227 ASP A O 1
ATOM 1357 N N . SER A 1 228 ? -16.827 84.552 -15.305 1.00 33.82 228 SER A N 1
ATOM 1358 C CA . SER A 1 228 ? -16.692 84.222 -16.715 1.00 30.95 228 SER A CA 1
ATOM 1359 C C . SER A 1 228 ? -16.275 82.782 -16.935 1.00 29.03 228 SER A C 1
ATOM 1360 O O . SER A 1 228 ? -15.926 82.410 -18.058 1.00 23.77 228 SER A O 1
ATOM 1363 N N . SER A 1 229 ? -16.331 81.952 -15.904 1.00 24.22 229 SER A N 1
ATOM 1364 C CA . SER A 1 229 ? -15.991 80.558 -16.112 1.00 20.42 229 SER A CA 1
ATOM 1365 C C . SER A 1 229 ? -16.984 79.884 -17.061 1.00 21.88 229 SER A C 1
ATOM 1366 O O . SER A 1 229 ? -18.092 80.374 -17.320 1.00 26.12 229 SER A O 1
ATOM 1369 N N . VAL A 1 230 ? -16.573 78.738 -17.585 1.00 18.46 230 VAL A N 1
ATOM 1370 C CA . VAL A 1 230 ? -17.296 78.128 -18.703 1.00 23.11 230 VAL A CA 1
ATOM 1371 C C . VAL A 1 230 ? -17.822 76.761 -18.293 1.00 20.65 230 VAL A C 1
ATOM 1372 O O . VAL A 1 230 ? -17.031 75.822 -18.125 1.00 21.18 230 VAL A O 1
ATOM 1376 N N . PRO A 1 231 ? -19.132 76.601 -18.114 1.00 20.96 231 PRO A N 1
ATOM 1377 C CA . PRO A 1 231 ? -19.678 75.258 -17.912 1.00 22.92 231 PRO A CA 1
ATOM 1378 C C . PRO A 1 231 ? -19.667 74.506 -19.234 1.00 24.28 231 PRO A C 1
ATOM 1379 O O . PRO A 1 231 ? -20.165 75.002 -20.246 1.00 22.13 231 PRO A O 1
ATOM 1383 N N . VAL A 1 232 ? -19.055 73.319 -19.231 1.00 20.43 232 VAL A N 1
ATOM 1384 C CA . VAL A 1 232 ? -18.913 72.557 -20.463 1.00 18.67 232 VAL A CA 1
ATOM 1385 C C . VAL A 1 232 ? -20.161 71.697 -20.582 1.00 21.23 232 VAL A C 1
ATOM 1386 O O . VAL A 1 232 ? -20.118 70.474 -20.389 1.00 22.87 232 VAL A O 1
ATOM 1390 N N . TRP A 1 233 ? -21.286 72.361 -20.863 1.00 24.12 233 TRP A N 1
ATOM 1391 C CA . TRP A 1 233 ? -22.563 71.673 -21.021 1.00 21.77 233 TRP A CA 1
ATOM 1392 C C . TRP A 1 233 ? -22.471 70.540 -22.030 1.00 24.22 233 TRP A C 1
ATOM 1393 O O . TRP A 1 233 ? -23.135 69.505 -21.876 1.00 24.94 233 TRP A O 1
ATOM 1404 N N . SER A 1 234 ? -21.667 70.721 -23.080 1.00 29.55 234 SER A N 1
ATOM 1405 C CA . SER A 1 234 ? -21.555 69.692 -24.106 1.00 32.16 234 SER A CA 1
ATOM 1406 C C . SER A 1 234 ? -21.024 68.380 -23.557 1.00 30.12 234 SER A C 1
ATOM 1407 O O . SER A 1 234 ? -21.286 67.332 -24.145 1.00 26.05 234 SER A O 1
ATOM 1410 N N . GLY A 1 235 ? -20.295 68.408 -22.445 1.00 21.01 235 GLY A N 1
ATOM 1411 C CA . GLY A 1 235 ? -19.785 67.205 -21.838 1.00 22.06 235 GLY A CA 1
ATOM 1412 C C . GLY A 1 235 ? -20.574 66.713 -20.653 1.00 23.13 235 GLY A C 1
ATOM 1413 O O . GLY A 1 235 ? -20.246 65.655 -20.113 1.00 23.96 235 GLY A O 1
ATOM 1414 N N . VAL A 1 236 ? -21.601 67.444 -20.216 1.00 21.89 236 VAL A N 1
ATOM 1415 C CA . VAL A 1 236 ? -22.350 67.008 -19.041 1.00 21.27 236 VAL A CA 1
ATOM 1416 C C . VAL A 1 236 ? -23.091 65.724 -19.382 1.00 19.63 236 VAL A C 1
ATOM 1417 O O . VAL A 1 236 ? -23.646 65.576 -20.476 1.00 19.31 236 VAL A O 1
ATOM 1421 N N . ASN A 1 237 ? -23.042 64.760 -18.475 1.00 17.92 237 ASN A N 1
ATOM 1422 C CA . ASN A 1 237 ? -23.814 63.550 -18.700 1.00 19.46 237 ASN A CA 1
ATOM 1423 C C . ASN A 1 237 ? -24.163 62.960 -17.352 1.00 22.70 237 ASN A C 1
ATOM 1424 O O . ASN A 1 237 ? -23.447 63.157 -16.366 1.00 23.69 237 ASN A O 1
ATOM 1429 N N . ILE A 1 238 ? -25.295 62.264 -17.322 1.00 18.43 238 ILE A N 1
ATOM 1430 C CA . ILE A 1 238 ? -25.816 61.605 -16.136 1.00 20.67 238 ILE A CA 1
ATOM 1431 C C . ILE A 1 238 ? -25.728 60.116 -16.418 1.00 20.17 238 ILE A C 1
ATOM 1432 O O . ILE A 1 238 ? -26.456 59.612 -17.276 1.00 19.11 238 ILE A O 1
ATOM 1437 N N . ALA A 1 239 ? -24.818 59.419 -15.731 1.00 20.35 239 ALA A N 1
ATOM 1438 C CA . ALA A 1 239 ? -24.630 57.985 -15.920 1.00 20.23 239 ALA A CA 1
ATOM 1439 C C . ALA A 1 239 ? -24.422 57.640 -17.401 1.00 23.07 239 ALA A C 1
ATOM 1440 O O . ALA A 1 239 ? -24.915 56.631 -17.905 1.00 22.10 239 ALA A O 1
ATOM 1442 N N . GLY A 1 240 ? -23.655 58.470 -18.093 1.00 20.84 240 GLY A N 1
ATOM 1443 C CA . GLY A 1 240 ? -23.390 58.268 -19.498 1.00 21.05 240 GLY A CA 1
ATOM 1444 C C . GLY A 1 240 ? -24.424 58.835 -20.445 1.00 22.41 240 GLY A C 1
ATOM 1445 O O . GLY A 1 240 ? -24.260 58.693 -21.659 1.00 25.51 240 GLY A O 1
ATOM 1446 N N . VAL A 1 241 ? -25.466 59.490 -19.949 1.00 19.38 241 VAL A N 1
ATOM 1447 C CA . VAL A 1 241 ? -26.504 60.051 -20.813 1.00 17.78 241 VAL A CA 1
ATOM 1448 C C . VAL A 1 241 ? -26.313 61.562 -20.893 1.00 18.34 241 VAL A C 1
ATOM 1449 O O . VAL A 1 241 ? -26.400 62.258 -19.876 1.00 21.28 241 VAL A O 1
ATOM 1453 N N . ARG A 1 242 ? -26.072 62.078 -22.105 1.00 22.18 242 ARG A N 1
ATOM 1454 C CA . ARG A 1 242 ? -26.016 63.524 -22.307 1.00 24.90 242 ARG A CA 1
ATOM 1455 C C . ARG A 1 242 ? -27.357 64.170 -21.964 1.00 24.23 242 ARG A C 1
ATOM 1456 O O . ARG A 1 242 ? -28.416 63.556 -22.107 1.00 20.12 242 ARG A O 1
ATOM 1464 N N . LEU A 1 243 ? -27.311 65.451 -21.567 1.00 20.02 243 LEU A N 1
ATOM 1465 C CA . LEU A 1 243 ? -28.535 66.175 -21.217 1.00 22.56 243 LEU A CA 1
ATOM 1466 C C . LEU A 1 243 ? -29.534 66.189 -22.359 1.00 24.14 243 LEU A C 1
ATOM 1467 O O . LEU A 1 243 ? -30.749 66.154 -22.127 1.00 25.88 243 LEU A O 1
ATOM 1472 N N . SER A 1 244 ? -29.049 66.270 -23.601 1.00 23.51 244 SER A N 1
ATOM 1473 C CA . SER A 1 244 ? -29.969 66.300 -24.737 1.00 27.83 244 SER A CA 1
ATOM 1474 C C . SER A 1 244 ? -30.740 64.995 -24.888 1.00 26.28 244 SER A C 1
ATOM 1475 O O . SER A 1 244 ? -31.782 64.975 -25.550 1.00 25.82 244 SER A O 1
ATOM 1478 N N . ASP A 1 245 ? -30.246 63.906 -24.293 1.00 22.94 245 ASP A N 1
ATOM 1479 C CA . ASP A 1 245 ? -30.884 62.596 -24.381 1.00 22.35 245 ASP A CA 1
ATOM 1480 C C . ASP A 1 245 ? -31.529 62.165 -23.074 1.00 22.69 245 ASP A C 1
ATOM 1481 O O . ASP A 1 245 ? -32.055 61.053 -22.996 1.00 23.22 245 ASP A O 1
ATOM 1486 N N . LEU A 1 246 ? -31.474 62.998 -22.045 1.00 22.48 246 LEU A N 1
ATOM 1487 C CA . LEU A 1 246 ? -31.930 62.583 -20.725 1.00 26.05 246 LEU A CA 1
ATOM 1488 C C . LEU A 1 246 ? -33.440 62.381 -20.711 1.00 29.72 246 LEU A C 1
ATOM 1489 O O . LEU A 1 246 ? -34.192 63.210 -21.233 1.00 27.25 246 LEU A O 1
ATOM 1494 N N . ASN A 1 247 ? -33.891 61.258 -20.108 1.00 24.18 247 ASN A N 1
ATOM 1495 C CA . ASN A 1 247 ? -35.301 60.909 -20.020 1.00 24.82 247 ASN A CA 1
ATOM 1496 C C . ASN A 1 247 ? -35.530 60.298 -18.639 1.00 29.38 247 ASN A C 1
ATOM 1497 O O . ASN A 1 247 ? -35.706 59.101 -18.506 1.00 27.10 247 ASN A O 1
ATOM 1502 N N . GLN A 1 248 ? -35.522 61.134 -17.603 1.00 33.12 248 GLN A N 1
ATOM 1503 C CA . GLN A 1 248 ? -35.687 60.653 -16.233 1.00 34.79 248 GLN A CA 1
ATOM 1504 C C . GLN A 1 248 ? -36.953 61.222 -15.595 1.00 42.75 248 GLN A C 1
ATOM 1505 O O . GLN A 1 248 ? -37.576 62.153 -16.107 1.00 42.38 248 GLN A O 1
ATOM 1511 N N . LYS A 1 249 ? -37.328 60.647 -14.447 1.00 48.01 249 LYS A N 1
ATOM 1512 C CA . LYS A 1 249 ? -38.551 61.063 -13.760 1.00 59.60 249 LYS A CA 1
ATOM 1513 C C . LYS A 1 249 ? -38.405 62.457 -13.155 1.00 66.82 249 LYS A C 1
ATOM 1514 O O . LYS A 1 249 ? -39.156 63.377 -13.497 1.00 75.64 249 LYS A O 1
ATOM 1516 N N . ILE A 1 250 ? -37.449 62.632 -12.248 1.00 64.93 250 ILE A N 1
ATOM 1517 C CA . ILE A 1 250 ? -37.259 63.921 -11.591 1.00 66.25 250 ILE A CA 1
ATOM 1518 C C . ILE A 1 250 ? -36.503 64.850 -12.524 1.00 70.24 250 ILE A C 1
ATOM 1519 O O . ILE A 1 250 ? -35.721 64.395 -13.360 1.00 71.79 250 ILE A O 1
ATOM 1521 N N . ASN A 1 258 ? -33.669 76.561 -17.731 1.00 72.52 258 ASN A N 1
ATOM 1522 C CA . ASN A 1 258 ? -33.593 75.620 -16.617 1.00 70.21 258 ASN A CA 1
ATOM 1523 C C . ASN A 1 258 ? -32.148 75.320 -16.258 1.00 69.86 258 ASN A C 1
ATOM 1524 O O . ASN A 1 258 ? -31.646 75.753 -15.217 1.00 75.99 258 ASN A O 1
ATOM 1526 N N . TRP A 1 259 ? -31.485 74.587 -17.157 1.00 91.50 259 TRP A N 1
ATOM 1527 C CA . TRP A 1 259 ? -30.158 74.053 -16.869 1.00 76.98 259 TRP A CA 1
ATOM 1528 C C . TRP A 1 259 ? -29.135 75.157 -16.648 1.00 65.93 259 TRP A C 1
ATOM 1529 O O . TRP A 1 259 ? -28.323 75.077 -15.718 1.00 63.31 259 TRP A O 1
ATOM 1540 N N . LYS A 1 260 ? -29.154 76.192 -17.492 1.00 59.42 260 LYS A N 1
ATOM 1541 C CA . LYS A 1 260 ? -28.109 77.212 -17.442 1.00 60.65 260 LYS A CA 1
ATOM 1542 C C . LYS A 1 260 ? -28.062 77.922 -16.093 1.00 58.39 260 LYS A C 1
ATOM 1543 O O . LYS A 1 260 ? -27.002 78.423 -15.701 1.00 59.93 260 LYS A O 1
ATOM 1545 N N . GLU A 1 261 ? -29.185 77.972 -15.368 1.00 53.72 261 GLU A N 1
ATOM 1546 C CA . GLU A 1 261 ? -29.191 78.639 -14.068 1.00 54.85 261 GLU A CA 1
ATOM 1547 C C . GLU A 1 261 ? -28.179 78.012 -13.118 1.00 52.00 261 GLU A C 1
ATOM 1548 O O . GLU A 1 261 ? -27.580 78.715 -12.298 1.00 51.01 261 GLU A O 1
ATOM 1550 N N . THR A 1 262 ? -27.959 76.701 -13.245 1.00 51.44 262 THR A N 1
ATOM 1551 C CA . THR A 1 262 ? -27.062 75.972 -12.353 1.00 55.25 262 THR A CA 1
ATOM 1552 C C . THR A 1 262 ? -25.670 76.596 -12.314 1.00 58.32 262 THR A C 1
ATOM 1553 O O . THR A 1 262 ? -25.104 76.802 -11.233 1.00 56.57 262 THR A O 1
ATOM 1557 N N . HIS A 1 263 ? -25.091 76.892 -13.481 1.00 50.63 263 HIS A N 1
ATOM 1558 C CA . HIS A 1 263 ? -23.770 77.513 -13.495 1.00 50.47 263 HIS A CA 1
ATOM 1559 C C . HIS A 1 263 ? -23.801 78.890 -12.838 1.00 50.43 263 HIS A C 1
ATOM 1560 O O . HIS A 1 263 ? -22.915 79.235 -12.043 1.00 50.00 263 HIS A O 1
ATOM 1567 N N . THR A 1 264 ? -24.813 79.696 -13.168 1.00 51.04 264 THR A N 1
ATOM 1568 C CA . THR A 1 264 ? -24.953 81.012 -12.551 1.00 51.16 264 THR A CA 1
ATOM 1569 C C . THR A 1 264 ? -25.070 80.895 -11.035 1.00 52.05 264 THR A C 1
ATOM 1570 O O . THR A 1 264 ? -24.540 81.731 -10.292 1.00 52.60 264 THR A O 1
ATOM 1574 N N . MET A 1 265 ? -25.749 79.849 -10.558 1.00 50.31 265 MET A N 1
ATOM 1575 C CA . MET A 1 265 ? -25.850 79.633 -9.120 1.00 49.10 265 MET A CA 1
ATOM 1576 C C . MET A 1 265 ? -24.488 79.319 -8.512 1.00 48.53 265 MET A C 1
ATOM 1577 O O . MET A 1 265 ? -24.176 79.785 -7.412 1.00 48.26 265 MET A O 1
ATOM 1582 N N . VAL A 1 266 ? -23.657 78.542 -9.218 1.00 48.48 266 VAL A N 1
ATOM 1583 C CA . VAL A 1 266 ? -22.330 78.203 -8.697 1.00 48.10 266 VAL A CA 1
ATOM 1584 C C . VAL A 1 266 ? -21.485 79.461 -8.524 1.00 54.63 266 VAL A C 1
ATOM 1585 O O . VAL A 1 266 ? -20.816 79.642 -7.499 1.00 48.29 266 VAL A O 1
ATOM 1589 N N . VAL A 1 267 ? -21.500 80.350 -9.520 1.00 49.23 267 VAL A N 1
ATOM 1590 C CA . VAL A 1 267 ? -20.644 81.528 -9.445 1.00 49.84 267 VAL A CA 1
ATOM 1591 C C . VAL A 1 267 ? -21.220 82.566 -8.485 1.00 49.97 267 VAL A C 1
ATOM 1592 O O . VAL A 1 267 ? -20.474 83.210 -7.743 1.00 50.24 267 VAL A O 1
ATOM 1596 N N . LYS A 1 268 ? -22.544 82.750 -8.470 1.00 49.94 268 LYS A N 1
ATOM 1597 C CA . LYS A 1 268 ? -23.117 83.780 -7.599 1.00 50.20 268 LYS A CA 1
ATOM 1598 C C . LYS A 1 268 ? -22.989 83.398 -6.129 1.00 51.59 268 LYS A C 1
ATOM 1599 O O . LYS A 1 268 ? -22.673 84.245 -5.287 1.00 49.95 268 LYS A O 1
ATOM 1601 N N . SER A 1 269 ? -23.228 82.128 -5.797 1.00 48.81 269 SER A N 1
ATOM 1602 C CA . SER A 1 269 ? -23.103 81.718 -4.402 1.00 48.33 269 SER A CA 1
ATOM 1603 C C . SER A 1 269 ? -21.653 81.781 -3.937 1.00 48.44 269 SER A C 1
ATOM 1604 O O . SER A 1 269 ? -21.387 82.074 -2.762 1.00 48.54 269 SER A O 1
ATOM 1607 N N . ALA A 1 270 ? -20.707 81.510 -4.837 1.00 48.59 270 ALA A N 1
ATOM 1608 C CA . ALA A 1 270 ? -19.295 81.610 -4.484 1.00 48.92 270 ALA A CA 1
ATOM 1609 C C . ALA A 1 270 ? -18.945 83.023 -4.036 1.00 53.90 270 ALA A C 1
ATOM 1610 O O . ALA A 1 270 ? -18.296 83.216 -3.002 1.00 50.13 270 ALA A O 1
ATOM 1612 N N . TYR A 1 271 ? -19.375 84.028 -4.806 1.00 50.44 271 TYR A N 1
ATOM 1613 C CA . TYR A 1 271 ? -19.080 85.405 -4.434 1.00 51.49 271 TYR A CA 1
ATOM 1614 C C . TYR A 1 271 ? -19.843 85.818 -3.184 1.00 51.45 271 TYR A C 1
ATOM 1615 O O . TYR A 1 271 ? -19.329 86.601 -2.379 1.00 52.25 271 TYR A O 1
ATOM 1617 N N . GLU A 1 272 ? -21.060 85.291 -3.001 1.00 50.68 272 GLU A N 1
ATOM 1618 C CA . GLU A 1 272 ? -21.859 85.622 -1.824 1.00 51.90 272 GLU A CA 1
ATOM 1619 C C . GLU A 1 272 ? -21.184 85.175 -0.528 1.00 53.04 272 GLU A C 1
ATOM 1620 O O . GLU A 1 272 ? -21.334 85.836 0.508 1.00 51.12 272 GLU A O 1
ATOM 1622 N N . VAL A 1 273 ? -20.451 84.058 -0.558 1.00 49.99 273 VAL A N 1
ATOM 1623 C CA . VAL A 1 273 ? -19.669 83.649 0.610 1.00 52.16 273 VAL A CA 1
ATOM 1624 C C . VAL A 1 273 ? -18.674 84.739 0.985 1.00 55.39 273 VAL A C 1
ATOM 1625 O O . VAL A 1 273 ? -18.610 85.183 2.140 1.00 51.91 273 VAL A O 1
ATOM 1629 N N . ILE A 1 274 ? -17.877 85.180 0.008 1.00 57.49 274 ILE A N 1
ATOM 1630 C CA . ILE A 1 274 ? -16.867 86.203 0.259 1.00 60.48 274 ILE A CA 1
ATOM 1631 C C . ILE A 1 274 ? -17.517 87.494 0.732 1.00 59.20 274 ILE A C 1
ATOM 1632 O O . ILE A 1 274 ? -16.961 88.202 1.578 1.00 57.00 274 ILE A O 1
ATOM 1637 N N . LYS A 1 275 ? -18.719 87.797 0.239 1.00 58.41 275 LYS A N 1
ATOM 1638 C CA . LYS A 1 275 ? -19.389 89.029 0.643 1.00 60.79 275 LYS A CA 1
ATOM 1639 C C . LYS A 1 275 ? -19.879 88.978 2.091 1.00 57.69 275 LYS A C 1
ATOM 1640 O O . LYS A 1 275 ? -19.986 90.026 2.739 1.00 58.20 275 LYS A O 1
ATOM 1642 N N . LEU A 1 276 ? -20.167 87.788 2.622 1.00 55.25 276 LEU A N 1
ATOM 1643 C CA . LEU A 1 276 ? -20.839 87.657 3.914 1.00 53.92 276 LEU A CA 1
ATOM 1644 C C . LEU A 1 276 ? -19.884 87.473 5.089 1.00 54.19 276 LEU A C 1
ATOM 1645 O O . LEU A 1 276 ? -20.017 88.166 6.100 1.00 55.08 276 LEU A O 1
ATOM 1650 N N . LYS A 1 277 ? -18.943 86.532 5.005 1.00 61.16 277 LYS A N 1
ATOM 1651 C CA . LYS A 1 277 ? -17.957 86.371 6.068 1.00 61.36 277 LYS A CA 1
ATOM 1652 C C . LYS A 1 277 ? -16.618 87.019 5.737 1.00 63.87 277 LYS A C 1
ATOM 1653 O O . LYS A 1 277 ? -15.760 87.115 6.623 1.00 61.41 277 LYS A O 1
ATOM 1659 N N . GLY A 1 278 ? -16.427 87.480 4.500 1.00 50.78 278 GLY A N 1
ATOM 1660 C CA . GLY A 1 278 ? -15.208 88.146 4.093 1.00 51.68 278 GLY A CA 1
ATOM 1661 C C . GLY A 1 278 ? -14.251 87.288 3.297 1.00 56.41 278 GLY A C 1
ATOM 1662 O O . GLY A 1 278 ? -13.309 87.824 2.697 1.00 58.14 278 GLY A O 1
ATOM 1663 N N . TYR A 1 279 ? -14.471 85.980 3.260 1.00 55.58 279 TYR A N 1
ATOM 1664 C CA . TYR A 1 279 ? -13.517 85.046 2.683 1.00 55.98 279 TYR A CA 1
ATOM 1665 C C . TYR A 1 279 ? -14.213 83.698 2.558 1.00 54.20 279 TYR A C 1
ATOM 1666 O O . TYR A 1 279 ? -15.296 83.485 3.111 1.00 55.47 279 TYR A O 1
ATOM 1675 N N . THR A 1 280 ? -13.584 82.792 1.817 1.00 46.06 280 THR A N 1
ATOM 1676 C CA . THR A 1 280 ? -13.919 81.377 1.884 1.00 45.78 280 THR A CA 1
ATOM 1677 C C . THR A 1 280 ? -12.780 80.630 2.567 1.00 44.42 280 THR A C 1
ATOM 1678 O O . THR A 1 280 ? -11.604 80.953 2.364 1.00 44.70 280 THR A O 1
ATOM 1682 N N . SER A 1 281 ? -13.123 79.641 3.389 1.00 38.64 281 SER A N 1
ATOM 1683 C CA . SER A 1 281 ? -12.071 78.879 4.048 1.00 31.44 281 SER A CA 1
ATOM 1684 C C . SER A 1 281 ? -12.338 77.380 3.984 1.00 21.48 281 SER A C 1
ATOM 1685 O O . SER A 1 281 ? -11.506 76.620 3.489 1.00 21.03 281 SER A O 1
ATOM 1688 N N . TRP A 1 282 ? -13.498 76.945 4.448 1.00 23.47 282 TRP A N 1
ATOM 1689 C CA . TRP A 1 282 ? -13.727 75.512 4.593 1.00 24.44 282 TRP A CA 1
ATOM 1690 C C . TRP A 1 282 ? -13.781 74.809 3.246 1.00 27.64 282 TRP A C 1
ATOM 1691 O O . TRP A 1 282 ? -13.147 73.765 3.058 1.00 26.54 282 TRP A O 1
ATOM 1702 N N . ALA A 1 283 ? -14.532 75.370 2.297 1.00 25.18 283 ALA A N 1
ATOM 1703 C CA . ALA A 1 283 ? -14.697 74.726 0.995 1.00 25.96 283 ALA A CA 1
ATOM 1704 C C . ALA A 1 283 ? -13.373 74.636 0.253 1.00 21.79 283 ALA A C 1
ATOM 1705 O O . ALA A 1 283 ? -13.028 73.587 -0.312 1.00 20.02 283 ALA A O 1
ATOM 1707 N N . ILE A 1 284 ? -12.631 75.749 0.204 1.00 19.34 284 ILE A N 1
ATOM 1708 C CA . ILE A 1 284 ? -11.367 75.756 -0.517 1.00 18.36 284 ILE A CA 1
ATOM 1709 C C . ILE A 1 284 ? -10.346 74.853 0.173 1.00 17.24 284 ILE A C 1
ATOM 1710 O O . ILE A 1 284 ? -9.545 74.189 -0.492 1.00 16.47 284 ILE A O 1
ATOM 1715 N N . GLY A 1 285 ? -10.363 74.814 1.510 1.00 24.25 285 GLY A N 1
ATOM 1716 C CA . GLY A 1 285 ? -9.479 73.903 2.228 1.00 20.73 285 GLY A CA 1
ATOM 1717 C C . GLY A 1 285 ? -9.691 72.457 1.818 1.00 20.66 285 GLY A C 1
ATOM 1718 O O . GLY A 1 285 ? -8.733 71.730 1.544 1.00 21.18 285 GLY A O 1
ATOM 1719 N N . LEU A 1 286 ? -10.962 72.033 1.728 1.00 21.60 286 LEU A N 1
ATOM 1720 C CA . LEU A 1 286 ? -11.282 70.676 1.277 1.00 23.12 286 LEU A CA 1
ATOM 1721 C C . LEU A 1 286 ? -10.862 70.457 -0.163 1.00 22.19 286 LEU A C 1
ATOM 1722 O O . LEU A 1 286 ? -10.354 69.385 -0.518 1.00 22.77 286 LEU A O 1
ATOM 1727 N N . SER A 1 287 ? -11.075 71.458 -1.012 1.00 18.41 287 SER A N 1
ATOM 1728 C CA . SER A 1 287 ? -10.630 71.344 -2.396 1.00 20.99 287 SER A CA 1
ATOM 1729 C C . SER A 1 287 ? -9.124 71.101 -2.475 1.00 19.34 287 SER A C 1
ATOM 1730 O O . SER A 1 287 ? -8.663 70.229 -3.218 1.00 18.23 287 SER A O 1
ATOM 1733 N N . LEU A 1 288 ? -8.332 71.890 -1.744 1.00 16.92 288 LEU A N 1
ATOM 1734 C CA . LEU A 1 288 ? -6.880 71.744 -1.823 1.00 18.39 288 LEU A CA 1
ATOM 1735 C C . LEU A 1 288 ? -6.440 70.392 -1.264 1.00 17.17 288 LEU A C 1
ATOM 1736 O O . LEU A 1 288 ? -5.512 69.757 -1.790 1.00 18.31 288 LEU A O 1
ATOM 1741 N N . SER A 1 289 ? -7.101 69.941 -0.197 1.00 17.04 289 SER A N 1
ATOM 1742 C CA . SER A 1 289 ? -6.791 68.627 0.358 1.00 18.50 289 SER A CA 1
ATOM 1743 C C . SER A 1 289 ? -7.044 67.531 -0.676 1.00 23.40 289 SER A C 1
ATOM 1744 O O . SER A 1 289 ? -6.257 66.580 -0.790 1.00 20.80 289 SER A O 1
ATOM 1747 N N . GLN A 1 290 ? -8.133 67.658 -1.444 1.00 17.81 290 GLN A N 1
ATOM 1748 C CA . GLN A 1 290 ? -8.421 66.676 -2.485 1.00 21.78 290 GLN A CA 1
ATOM 1749 C C . GLN A 1 290 ? -7.356 66.704 -3.577 1.00 17.60 290 GLN A C 1
ATOM 1750 O O . GLN A 1 290 ? -6.949 65.650 -4.084 1.00 15.71 290 GLN A O 1
ATOM 1756 N N . LEU A 1 291 ? -6.909 67.899 -3.975 1.00 17.97 291 LEU A N 1
ATOM 1757 C CA . LEU A 1 291 ? -5.871 67.971 -5.001 1.00 14.44 291 LEU A CA 1
ATOM 1758 C C . LEU A 1 291 ? -4.561 67.372 -4.501 1.00 16.94 291 LEU A C 1
ATOM 1759 O O . LEU A 1 291 ? -3.885 66.635 -5.235 1.00 15.91 291 LEU A O 1
ATOM 1764 N N . ALA A 1 292 ? -4.180 67.682 -3.251 1.00 15.32 292 ALA A N 1
ATOM 1765 C CA . ALA A 1 292 ? -2.951 67.116 -2.703 1.00 18.32 292 ALA A CA 1
ATOM 1766 C C . ALA A 1 292 ? -3.033 65.604 -2.639 1.00 18.92 292 ALA A C 1
ATOM 1767 O O . ALA A 1 292 ? -2.053 64.908 -2.935 1.00 20.13 292 ALA A O 1
ATOM 1769 N N . ARG A 1 293 ? -4.196 65.075 -2.254 1.00 19.14 293 ARG A N 1
ATOM 1770 C CA . ARG A 1 293 ? -4.355 63.626 -2.183 1.00 20.42 293 ARG A CA 1
ATOM 1771 C C . ARG A 1 293 ? -4.134 62.990 -3.542 1.00 19.62 293 ARG A C 1
ATOM 1772 O O . ARG A 1 293 ? -3.459 61.963 -3.655 1.00 20.73 293 ARG A O 1
ATOM 1780 N N . ALA A 1 294 ? -4.729 63.574 -4.585 1.00 19.23 294 ALA A N 1
ATOM 1781 C CA . ALA A 1 294 ? -4.618 62.998 -5.925 1.00 17.67 294 ALA A CA 1
ATOM 1782 C C . ALA A 1 294 ? -3.162 62.907 -6.346 1.00 17.33 294 ALA A C 1
ATOM 1783 O O . ALA A 1 294 ? -2.729 61.904 -6.917 1.00 19.41 294 ALA A O 1
ATOM 1785 N N . ILE A 1 295 ? -2.379 63.937 -6.031 1.00 14.03 295 ILE A N 1
ATOM 1786 C CA . ILE A 1 295 ? -0.976 63.967 -6.420 1.00 16.42 295 ILE A CA 1
ATOM 1787 C C . ILE A 1 295 ? -0.165 63.006 -5.569 1.00 20.01 295 ILE A C 1
ATOM 1788 O O . ILE A 1 295 ? 0.581 62.170 -6.092 1.00 23.50 295 ILE A O 1
ATOM 1793 N N . LEU A 1 296 ? -0.302 63.102 -4.248 1.00 19.24 296 LEU A N 1
ATOM 1794 C CA . LEU A 1 296 ? 0.528 62.274 -3.373 1.00 20.35 296 LEU A CA 1
ATOM 1795 C C . LEU A 1 296 ? 0.267 60.805 -3.600 1.00 19.12 296 LEU A C 1
ATOM 1796 O O . LEU A 1 296 ? 1.184 59.985 -3.499 1.00 24.83 296 LEU A O 1
ATOM 1801 N N . SER A 1 297 ? -0.985 60.444 -3.852 1.00 22.77 297 SER A N 1
ATOM 1802 C CA . SER A 1 297 ? -1.352 59.040 -3.940 1.00 22.73 297 SER A CA 1
ATOM 1803 C C . SER A 1 297 ? -1.220 58.493 -5.356 1.00 26.35 297 SER A C 1
ATOM 1804 O O . SER A 1 297 ? -1.535 57.318 -5.584 1.00 26.33 297 SER A O 1
ATOM 1807 N N . ASN A 1 298 ? -0.767 59.317 -6.299 1.00 21.87 298 ASN A N 1
ATOM 1808 C CA . ASN A 1 298 ? -0.608 58.921 -7.697 1.00 25.11 298 ASN A CA 1
ATOM 1809 C C . ASN A 1 298 ? -1.917 58.396 -8.271 1.00 23.64 298 ASN A C 1
ATOM 1810 O O . ASN A 1 298 ? -1.958 57.356 -8.928 1.00 26.40 298 ASN A O 1
ATOM 1815 N N . ALA A 1 299 ? -2.999 59.125 -8.007 1.00 21.16 299 ALA A N 1
ATOM 1816 C CA . ALA A 1 299 ? -4.325 58.599 -8.316 1.00 20.04 299 ALA A CA 1
ATOM 1817 C C . ALA A 1 299 ? -4.618 58.609 -9.813 1.00 20.10 299 ALA A C 1
ATOM 1818 O O . ALA A 1 299 ? -5.426 57.798 -10.288 1.00 22.21 299 ALA A O 1
ATOM 1820 N N . ASN A 1 300 ? -4.018 59.535 -10.566 1.00 20.42 300 ASN A N 1
ATOM 1821 C CA . ASN A 1 300 ? -4.413 59.782 -11.958 1.00 19.56 300 ASN A CA 1
ATOM 1822 C C . ASN A 1 300 ? -5.893 60.120 -12.056 1.00 20.69 300 ASN A C 1
ATOM 1823 O O . ASN A 1 300 ? -6.556 59.803 -13.050 1.00 22.56 300 ASN A O 1
ATOM 1828 N N . SER A 1 301 ? -6.409 60.780 -11.022 1.00 18.64 301 SER A N 1
ATOM 1829 C CA . SER A 1 301 ? -7.778 61.253 -11.041 1.00 20.74 301 SER A CA 1
ATOM 1830 C C . SER A 1 301 ? -7.837 62.594 -11.766 1.00 19.10 301 SER A C 1
ATOM 1831 O O . SER A 1 301 ? -6.827 63.296 -11.905 1.00 19.57 301 SER A O 1
ATOM 1834 N N . VAL A 1 302 ? -9.026 62.941 -12.241 1.00 18.60 302 VAL A N 1
ATOM 1835 C CA . VAL A 1 302 ? -9.223 64.134 -13.064 1.00 20.11 302 VAL A CA 1
ATOM 1836 C C . VAL A 1 302 ? -9.770 65.264 -12.207 1.00 24.03 302 VAL A C 1
ATOM 1837 O O . VAL A 1 302 ? -10.763 65.082 -11.494 1.00 22.55 302 VAL A O 1
ATOM 1841 N N . HIS A 1 303 ? -9.144 66.443 -12.301 1.00 17.48 303 HIS A N 1
ATOM 1842 C CA . HIS A 1 303 ? -9.574 67.624 -11.555 1.00 20.14 303 HIS A CA 1
ATOM 1843 C C . HIS A 1 303 ? -9.424 68.854 -12.441 1.00 17.72 303 HIS A C 1
ATOM 1844 O O . HIS A 1 303 ? -8.409 68.999 -13.119 1.00 15.97 303 HIS A O 1
ATOM 1851 N N . ALA A 1 304 ? -10.421 69.740 -12.438 1.00 17.77 304 ALA A N 1
ATOM 1852 C CA . ALA A 1 304 ? -10.288 71.009 -13.158 1.00 15.21 304 ALA A CA 1
ATOM 1853 C C . ALA A 1 304 ? -9.424 71.957 -12.329 1.00 16.87 304 ALA A C 1
ATOM 1854 O O . ALA A 1 304 ? -9.853 72.434 -11.271 1.00 19.03 304 ALA A O 1
ATOM 1856 N N . VAL A 1 305 ? -8.206 72.222 -12.803 1.00 16.13 305 VAL A N 1
ATOM 1857 C CA . VAL A 1 305 ? -7.246 73.061 -12.097 1.00 15.62 305 VAL A CA 1
ATOM 1858 C C . VAL A 1 305 ? -6.624 74.033 -13.092 1.00 17.65 305 VAL A C 1
ATOM 1859 O O . VAL A 1 305 ? -6.536 73.750 -14.291 1.00 15.85 305 VAL A O 1
ATOM 1863 N N . SER A 1 306 ? -6.191 75.192 -12.586 1.00 18.44 306 SER A N 1
ATOM 1864 C CA . SER A 1 306 ? -5.498 76.169 -13.430 1.00 18.40 306 SER A CA 1
ATOM 1865 C C . SER A 1 306 ? -4.211 75.553 -13.947 1.00 16.10 306 SER A C 1
ATOM 1866 O O . SER A 1 306 ? -3.368 75.121 -13.160 1.00 15.93 306 SER A O 1
ATOM 1869 N N . THR A 1 307 ? -4.047 75.501 -15.272 1.00 16.05 307 THR A N 1
ATOM 1870 C CA . THR A 1 307 ? -2.925 74.773 -15.836 1.00 15.74 307 THR A CA 1
ATOM 1871 C C . THR A 1 307 ? -2.422 75.516 -17.068 1.00 18.85 307 THR A C 1
ATOM 1872 O O . THR A 1 307 ? -3.129 76.347 -17.636 1.00 16.28 307 THR A O 1
ATOM 1876 N N . TYR A 1 308 ? -1.199 75.187 -17.483 1.00 19.16 308 TYR A N 1
ATOM 1877 C CA . TYR A 1 308 ? -0.559 75.860 -18.614 1.00 19.30 308 TYR A CA 1
ATOM 1878 C C . TYR A 1 308 ? -1.346 75.572 -19.886 1.00 21.55 308 TYR A C 1
ATOM 1879 O O . TYR A 1 308 ? -1.499 74.414 -20.274 1.00 19.87 308 TYR A O 1
ATOM 1888 N N . LEU A 1 309 ? -1.847 76.620 -20.529 1.00 19.52 309 LEU A N 1
ATOM 1889 C CA . LEU A 1 309 ? -2.900 76.449 -21.530 1.00 19.49 309 LEU A CA 1
ATOM 1890 C C . LEU A 1 309 ? -2.398 76.484 -22.965 1.00 18.35 309 LEU A C 1
ATOM 1891 O O . LEU A 1 309 ? -3.060 75.925 -23.852 1.00 20.44 309 LEU A O 1
ATOM 1896 N N . LYS A 1 310 ? -1.271 77.149 -23.222 1.00 20.45 310 LYS A N 1
ATOM 1897 C CA . LYS A 1 310 ? -0.786 77.301 -24.587 1.00 20.10 310 LYS A CA 1
ATOM 1898 C C . LYS A 1 310 ? -0.622 75.932 -25.233 1.00 26.43 310 LYS A C 1
ATOM 1899 O O . LYS A 1 310 ? -0.047 75.017 -24.638 1.00 29.54 310 LYS A O 1
ATOM 1905 N N . GLY A 1 311 ? -1.155 75.791 -26.445 1.00 25.86 311 GLY A N 1
ATOM 1906 C CA . GLY A 1 311 ? -1.141 74.530 -27.155 1.00 36.62 311 GLY A CA 1
ATOM 1907 C C . GLY A 1 311 ? -2.399 73.694 -27.006 1.00 34.45 311 GLY A C 1
ATOM 1908 O O . GLY A 1 311 ? -2.553 72.710 -27.735 1.00 36.30 311 GLY A O 1
ATOM 1909 N N . GLU A 1 312 ? -3.298 74.047 -26.091 1.00 24.04 312 GLU A N 1
ATOM 1910 C CA . GLU A 1 312 ? -4.589 73.377 -25.979 1.00 27.29 312 GLU A CA 1
ATOM 1911 C C . GLU A 1 312 ? -5.671 74.244 -26.607 1.00 30.33 312 GLU A C 1
ATOM 1912 O O . GLU A 1 312 ? -5.602 75.478 -26.550 1.00 22.85 312 GLU A O 1
ATOM 1918 N N . HIS A 1 313 ? -6.651 73.588 -27.228 1.00 27.52 313 HIS A N 1
ATOM 1919 C CA . HIS A 1 313 ? -7.813 74.260 -27.828 1.00 27.63 313 HIS A CA 1
ATOM 1920 C C . HIS A 1 313 ? -7.410 75.403 -28.768 1.00 29.91 313 HIS A C 1
ATOM 1921 O O . HIS A 1 313 ? -8.119 76.405 -28.882 1.00 32.69 313 HIS A O 1
ATOM 1928 N N . ASP A 1 314 ? -6.271 75.254 -29.452 1.00 31.38 314 ASP A N 1
ATOM 1929 C CA . ASP A 1 314 ? -5.722 76.267 -30.365 1.00 28.91 314 ASP A CA 1
ATOM 1930 C C . ASP A 1 314 ? -5.392 77.592 -29.666 1.00 29.05 314 ASP A C 1
ATOM 1931 O O . ASP A 1 314 ? -5.290 78.636 -30.325 1.00 30.59 314 ASP A O 1
ATOM 1936 N N . ILE A 1 315 ? -5.201 77.581 -28.351 1.00 24.86 315 ILE A N 1
ATOM 1937 C CA . ILE A 1 315 ? -4.801 78.786 -27.625 1.00 25.56 315 ILE A CA 1
ATOM 1938 C C . ILE A 1 315 ? -3.315 79.036 -27.840 1.00 25.67 315 ILE A C 1
ATOM 1939 O O . ILE A 1 315 ? -2.481 78.151 -27.612 1.00 29.91 315 ILE A O 1
ATOM 1944 N N . ASN A 1 316 ? -2.975 80.260 -28.248 1.00 24.98 316 ASN A N 1
ATOM 1945 C CA . ASN A 1 316 ? -1.594 80.639 -28.484 1.00 30.44 316 ASN A CA 1
ATOM 1946 C C . ASN A 1 316 ? -1.030 81.550 -27.407 1.00 33.44 316 ASN A C 1
ATOM 1947 O O . ASN A 1 316 ? 0.163 81.863 -27.462 1.00 39.14 316 ASN A O 1
ATOM 1952 N N . ASP A 1 317 ? -1.857 81.999 -26.458 1.00 29.37 317 ASP A N 1
ATOM 1953 C CA . ASP A 1 317 ? -1.407 82.858 -25.366 1.00 30.14 317 ASP A CA 1
ATOM 1954 C C . ASP A 1 317 ? -0.792 82.019 -24.256 1.00 23.84 317 ASP A C 1
ATOM 1955 O O . ASP A 1 317 ? -1.332 80.980 -23.880 1.00 23.10 317 ASP A O 1
ATOM 1960 N N . GLU A 1 318 ? 0.337 82.480 -23.716 1.00 24.37 318 GLU A N 1
ATOM 1961 C CA . GLU A 1 318 ? 0.964 81.761 -22.609 1.00 25.75 318 GLU A CA 1
ATOM 1962 C C . GLU A 1 318 ? 0.271 82.212 -21.326 1.00 23.74 318 GLU A C 1
ATOM 1963 O O . GLU A 1 318 ? 0.685 83.168 -20.671 1.00 24.66 318 GLU A O 1
ATOM 1969 N N . VAL A 1 319 ? -0.823 81.536 -21.003 1.00 20.95 319 VAL A N 1
ATOM 1970 C CA . VAL A 1 319 ? -1.649 81.827 -19.834 1.00 21.48 319 VAL A CA 1
ATOM 1971 C C . VAL A 1 319 ? -1.960 80.526 -19.113 1.00 20.25 319 VAL A C 1
ATOM 1972 O O . VAL A 1 319 ? -1.705 79.432 -19.621 1.00 19.61 319 VAL A O 1
ATOM 1976 N N . PHE A 1 320 ? -2.543 80.653 -17.912 1.00 16.36 320 PHE A N 1
ATOM 1977 C CA . PHE A 1 320 ? -3.096 79.514 -17.184 1.00 16.60 320 PHE A CA 1
ATOM 1978 C C . PHE A 1 320 ? -4.595 79.722 -17.033 1.00 20.11 320 PHE A C 1
ATOM 1979 O O . PHE A 1 320 ? -5.032 80.818 -16.672 1.00 20.91 320 PHE A O 1
ATOM 1987 N N . LEU A 1 321 ? -5.373 78.678 -17.327 1.00 15.40 321 LEU A N 1
ATOM 1988 C CA . LEU A 1 321 ? -6.806 78.644 -17.065 1.00 15.88 321 LEU A CA 1
ATOM 1989 C C . LEU A 1 321 ? -7.128 77.213 -16.677 1.00 16.24 321 LEU A C 1
ATOM 1990 O O . LEU A 1 321 ? -6.310 76.317 -16.868 1.00 17.35 321 LEU A O 1
ATOM 1995 N N . SER A 1 322 ? -8.328 76.983 -16.145 1.00 14.57 322 SER A N 1
ATOM 1996 C CA . SER A 1 322 ? -8.673 75.632 -15.706 1.00 14.19 322 SER A CA 1
ATOM 1997 C C . SER A 1 322 ? -9.046 74.745 -16.880 1.00 17.84 322 SER A C 1
ATOM 1998 O O . SER A 1 322 ? -9.826 75.146 -17.746 1.00 17.50 322 SER A O 1
ATOM 2001 N N . LEU A 1 323 ? -8.492 73.540 -16.896 1.00 18.00 323 LEU A N 1
ATOM 2002 C CA . LEU A 1 323 ? -8.973 72.437 -17.715 1.00 17.68 323 LEU A CA 1
ATOM 2003 C C . LEU A 1 323 ? -8.976 71.202 -16.834 1.00 18.04 323 LEU A C 1
ATOM 2004 O O . LEU A 1 323 ? -8.258 71.166 -15.832 1.00 18.18 323 LEU A O 1
ATOM 2009 N N . PRO A 1 324 ? -9.757 70.168 -17.182 1.00 18.41 324 PRO A N 1
ATOM 2010 C CA . PRO A 1 324 ? -9.660 68.899 -16.439 1.00 18.53 324 PRO A CA 1
ATOM 2011 C C . PRO A 1 324 ? -8.294 68.270 -16.680 1.00 17.11 324 PRO A C 1
ATOM 2012 O O . PRO A 1 324 ? -7.937 67.959 -17.818 1.00 18.40 324 PRO A O 1
ATOM 2016 N N . CYS A 1 325 ? -7.530 68.092 -15.608 1.00 17.44 325 CYS A N 1
ATOM 2017 C CA . CYS A 1 325 ? -6.182 67.544 -15.672 1.00 17.50 325 CYS A CA 1
ATOM 2018 C C . CYS A 1 325 ? -6.147 66.191 -14.981 1.00 14.02 325 CYS A C 1
ATOM 2019 O O . CYS A 1 325 ? -6.783 66.018 -13.942 1.00 16.65 325 CYS A O 1
ATOM 2022 N N . VAL A 1 326 ? -5.399 65.261 -15.562 1.00 15.10 326 VAL A N 1
ATOM 2023 C CA . VAL A 1 326 ? -5.057 63.997 -14.913 1.00 16.02 326 VAL A CA 1
ATOM 2024 C C . VAL A 1 326 ? -3.904 64.290 -13.958 1.00 20.22 326 VAL A C 1
ATOM 2025 O O . VAL A 1 326 ? -2.822 64.691 -14.392 1.00 18.21 326 VAL A O 1
ATOM 2029 N N . LEU A 1 327 ? -4.130 64.117 -12.663 1.00 15.97 327 LEU A N 1
ATOM 2030 C CA . LEU A 1 327 ? -3.130 64.499 -11.672 1.00 14.09 327 LEU A CA 1
ATOM 2031 C C . LEU A 1 327 ? -2.529 63.252 -11.014 1.00 19.54 327 LEU A C 1
ATOM 2032 O O . LEU A 1 327 ? -3.246 62.312 -10.664 1.00 21.15 327 LEU A O 1
ATOM 2037 N N . GLY A 1 328 ? -1.209 63.253 -10.859 1.00 19.59 328 GLY A N 1
ATOM 2038 C CA . GLY A 1 328 ? -0.500 62.181 -10.183 1.00 19.36 328 GLY A CA 1
ATOM 2039 C C . GLY A 1 328 ? 0.814 62.667 -9.603 1.00 18.71 328 GLY A C 1
ATOM 2040 O O . GLY A 1 328 ? 1.010 63.877 -9.466 1.00 18.51 328 GLY A O 1
ATOM 2041 N N . ARG A 1 329 ? 1.734 61.744 -9.308 1.00 24.23 329 ARG A N 1
ATOM 2042 C CA . ARG A 1 329 ? 2.960 62.102 -8.595 1.00 22.77 329 ARG A CA 1
ATOM 2043 C C . ARG A 1 329 ? 3.841 63.041 -9.393 1.00 25.40 329 ARG A C 1
ATOM 2044 O O . ARG A 1 329 ? 4.678 63.741 -8.814 1.00 25.52 329 ARG A O 1
ATOM 2052 N N . SER A 1 330 ? 3.721 63.044 -10.717 1.00 23.69 330 SER A N 1
ATOM 2053 C CA A SER A 1 330 ? 4.509 63.960 -11.534 0.44 25.54 330 SER A CA 1
ATOM 2054 C CA B SER A 1 330 ? 4.523 63.963 -11.510 0.56 25.48 330 SER A CA 1
ATOM 2055 C C . SER A 1 330 ? 3.880 65.337 -11.653 1.00 22.78 330 SER A C 1
ATOM 2056 O O . SER A 1 330 ? 4.521 66.248 -12.190 1.00 29.65 330 SER A O 1
ATOM 2061 N N . GLY A 1 331 ? 2.653 65.520 -11.168 1.00 18.97 331 GLY A N 1
ATOM 2062 C CA . GLY A 1 331 ? 1.939 66.769 -11.359 1.00 20.95 331 GLY A CA 1
ATOM 2063 C C . GLY A 1 331 ? 0.846 66.595 -12.401 1.00 23.76 331 GLY A C 1
ATOM 2064 O O . GLY A 1 331 ? 0.048 65.663 -12.294 1.00 19.92 331 GLY A O 1
ATOM 2065 N N . VAL A 1 332 ? 0.785 67.456 -13.415 1.00 19.28 332 VAL A N 1
ATOM 2066 C CA . VAL A 1 332 ? -0.177 67.259 -14.500 1.00 15.95 332 VAL A CA 1
ATOM 2067 C C . VAL A 1 332 ? 0.355 66.181 -15.439 1.00 21.81 332 VAL A C 1
ATOM 2068 O O . VAL A 1 332 ? 1.316 66.399 -16.185 1.00 19.93 332 VAL A O 1
ATOM 2072 N N . CYS A 1 333 ? -0.270 65.000 -15.402 1.00 18.12 333 CYS A N 1
ATOM 2073 C CA A CYS A 1 333 ? 0.130 63.913 -16.292 0.65 21.78 333 CYS A CA 1
ATOM 2074 C CA B CYS A 1 333 ? 0.140 63.923 -16.293 0.35 22.09 333 CYS A CA 1
ATOM 2075 C C . CYS A 1 333 ? -0.375 64.125 -17.714 1.00 22.28 333 CYS A C 1
ATOM 2076 O O . CYS A 1 333 ? 0.281 63.705 -18.675 1.00 24.86 333 CYS A O 1
ATOM 2081 N N . ASP A 1 334 ? -1.532 64.756 -17.863 1.00 22.26 334 ASP A N 1
ATOM 2082 C CA . ASP A 1 334 ? -2.160 64.946 -19.167 1.00 21.48 334 ASP A CA 1
ATOM 2083 C C . ASP A 1 334 ? -3.325 65.894 -18.932 1.00 21.21 334 ASP A C 1
ATOM 2084 O O . ASP A 1 334 ? -3.754 66.082 -17.796 1.00 19.71 334 ASP A O 1
ATOM 2089 N N . VAL A 1 335 ? -3.818 66.512 -20.005 1.00 24.07 335 VAL A N 1
ATOM 2090 C CA A VAL A 1 335 ? -5.017 67.348 -19.984 0.62 20.97 335 VAL A CA 1
ATOM 2091 C CA B VAL A 1 335 ? -5.030 67.317 -19.935 0.38 21.46 335 VAL A CA 1
ATOM 2092 C C . VAL A 1 335 ? -6.115 66.602 -20.729 1.00 24.45 335 VAL A C 1
ATOM 2093 O O . VAL A 1 335 ? -5.870 66.095 -21.825 1.00 27.00 335 VAL A O 1
ATOM 2100 N N . ILE A 1 336 ? -7.310 66.528 -20.143 1.00 21.12 336 ILE A N 1
ATOM 2101 C CA . ILE A 1 336 ? -8.442 65.926 -20.834 1.00 22.53 336 ILE A CA 1
ATOM 2102 C C . ILE A 1 336 ? -8.891 66.890 -21.916 1.00 24.39 336 ILE A C 1
ATOM 2103 O O . ILE A 1 336 ? -9.271 68.032 -21.628 1.00 25.66 336 ILE A O 1
ATOM 2108 N N . ARG A 1 337 ? -8.835 66.444 -23.166 1.00 20.86 337 ARG A N 1
ATOM 2109 C CA . ARG A 1 337 ? -9.086 67.317 -24.312 1.00 21.44 337 ARG A CA 1
ATOM 2110 C C . ARG A 1 337 ? -10.539 67.129 -24.713 1.00 25.69 337 ARG A C 1
ATOM 2111 O O . ARG A 1 337 ? -10.892 66.176 -25.417 1.00 24.17 337 ARG A O 1
ATOM 2119 N N . GLN A 1 338 ? -11.373 68.037 -24.238 1.00 21.89 338 GLN A N 1
ATOM 2120 C CA . GLN A 1 338 ? -12.811 67.982 -24.444 1.00 20.28 338 GLN A CA 1
ATOM 2121 C C . GLN A 1 338 ? -13.156 68.542 -25.819 1.00 24.38 338 GLN A C 1
ATOM 2122 O O . GLN A 1 338 ? -12.649 69.599 -26.194 1.00 25.98 338 GLN A O 1
ATOM 2128 N N . PRO A 1 339 ? -14.034 67.884 -26.560 1.00 25.90 339 PRO A N 1
ATOM 2129 C CA . PRO A 1 339 ? -14.549 68.490 -27.793 1.00 28.39 339 PRO A CA 1
ATOM 2130 C C . PRO A 1 339 ? -15.518 69.623 -27.484 1.00 35.21 339 PRO A C 1
ATOM 2131 O O . PRO A 1 339 ? -16.724 69.392 -27.370 1.00 40.62 339 PRO A O 1
ATOM 2135 N N . LEU A 1 340 ? -15.008 70.847 -27.362 1.00 30.22 340 LEU A N 1
ATOM 2136 C CA . LEU A 1 340 ? -15.839 71.999 -27.021 1.00 29.71 340 LEU A CA 1
ATOM 2137 C C . LEU A 1 340 ? -16.719 72.448 -28.181 1.00 31.93 340 LEU A C 1
ATOM 2138 O O . LEU A 1 340 ? -16.329 72.384 -29.348 1.00 33.17 340 LEU A O 1
ATOM 2143 N N . THR A 1 341 ? -17.898 72.975 -27.845 1.00 30.45 341 THR A N 1
ATOM 2144 C CA . THR A 1 341 ? -18.686 73.660 -28.853 1.00 31.68 341 THR A CA 1
ATOM 2145 C C . THR A 1 341 ? -18.013 74.975 -29.234 1.00 32.84 341 THR A C 1
ATOM 2146 O O . THR A 1 341 ? -17.050 75.421 -28.602 1.00 31.71 341 THR A O 1
ATOM 2150 N N . GLN A 1 342 ? -18.535 75.604 -30.295 1.00 34.22 342 GLN A N 1
ATOM 2151 C CA . GLN A 1 342 ? -17.963 76.881 -30.711 1.00 34.06 342 GLN A CA 1
ATOM 2152 C C . GLN A 1 342 ? -18.132 77.938 -29.627 1.00 32.38 342 GLN A C 1
ATOM 2153 O O . GLN A 1 342 ? -17.236 78.756 -29.405 1.00 31.05 342 GLN A O 1
ATOM 2155 N N . THR A 1 343 ? -19.279 77.951 -28.951 1.00 36.25 343 THR A N 1
ATOM 2156 C CA . THR A 1 343 ? -19.484 78.935 -27.891 1.00 37.10 343 THR A CA 1
ATOM 2157 C C . THR A 1 343 ? -18.576 78.664 -26.698 1.00 32.32 343 THR A C 1
ATOM 2158 O O . THR A 1 343 ? -18.011 79.600 -26.112 1.00 28.99 343 THR A O 1
ATOM 2162 N N . GLU A 1 344 ? -18.424 77.395 -26.314 1.00 31.10 344 GLU A N 1
ATOM 2163 C CA . GLU A 1 344 ? -17.526 77.081 -25.201 1.00 28.27 344 GLU A CA 1
ATOM 2164 C C . GLU A 1 344 ? -16.087 77.458 -25.538 1.00 26.97 344 GLU A C 1
ATOM 2165 O O . GLU A 1 344 ? -15.386 78.076 -24.725 1.00 25.62 344 GLU A O 1
ATOM 2171 N N . ARG A 1 345 ? -15.645 77.120 -26.754 1.00 26.83 345 ARG A N 1
ATOM 2172 C CA . ARG A 1 345 ? -14.276 77.390 -27.181 1.00 28.86 345 ARG A CA 1
ATOM 2173 C C . ARG A 1 345 ? -14.000 78.887 -27.274 1.00 27.87 345 ARG A C 1
ATOM 2174 O O . ARG A 1 345 ? -12.939 79.356 -26.842 1.00 28.59 345 ARG A O 1
ATOM 2182 N N . SER A 1 346 ? -14.937 79.648 -27.852 1.00 30.04 346 SER A N 1
ATOM 2183 C CA A SER A 1 346 ? -14.722 81.085 -27.995 0.51 29.21 346 SER A CA 1
ATOM 2184 C CA B SER A 1 346 ? -14.752 81.092 -27.996 0.49 29.24 346 SER A CA 1
ATOM 2185 C C . SER A 1 346 ? -14.643 81.778 -26.637 1.00 28.23 346 SER A C 1
ATOM 2186 O O . SER A 1 346 ? -13.847 82.709 -26.458 1.00 24.35 346 SER A O 1
ATOM 2191 N N . GLN A 1 347 ? -15.435 81.332 -25.662 1.00 26.40 347 GLN A N 1
ATOM 2192 C CA . GLN A 1 347 ? -15.338 81.893 -24.313 1.00 29.03 347 GLN A CA 1
ATOM 2193 C C . GLN A 1 347 ? -13.960 81.638 -23.708 1.00 26.09 347 GLN A C 1
ATOM 2194 O O . GLN A 1 347 ? -13.334 82.544 -23.146 1.00 23.45 347 GLN A O 1
ATOM 2200 N N . LEU A 1 348 ? -13.475 80.399 -23.807 1.00 21.58 348 LEU A N 1
ATOM 2201 C CA . LEU A 1 348 ? -12.118 80.091 -23.364 1.00 23.75 348 LEU A CA 1
ATOM 2202 C C . LEU A 1 348 ? -11.093 80.983 -24.057 1.00 25.37 348 LEU A C 1
ATOM 2203 O O . LEU A 1 348 ? -10.162 81.485 -23.416 1.00 26.94 348 LEU A O 1
ATOM 2208 N N . HIS A 1 349 ? -11.231 81.173 -25.371 1.00 23.31 349 HIS A N 1
ATOM 2209 C CA . HIS A 1 349 ? -10.283 82.026 -26.090 1.00 25.55 349 HIS A CA 1
ATOM 2210 C C . HIS A 1 349 ? -10.345 83.465 -25.597 1.00 24.54 349 HIS A C 1
ATOM 2211 O O . HIS A 1 349 ? -9.303 84.114 -25.423 1.00 28.32 349 HIS A O 1
ATOM 2218 N N . GLN A 1 350 ? -11.557 83.998 -25.408 1.00 24.93 350 GLN A N 1
ATOM 2219 C CA . GLN A 1 350 ? -11.692 85.375 -24.939 1.00 24.33 350 GLN A CA 1
ATOM 2220 C C . GLN A 1 350 ? -11.069 85.547 -23.558 1.00 22.25 350 GLN A C 1
ATOM 2221 O O . GLN A 1 350 ? -10.405 86.556 -23.289 1.00 22.88 350 GLN A O 1
ATOM 2223 N N . SER A 1 351 ? -11.275 84.573 -22.666 1.00 21.74 351 SER A N 1
ATOM 2224 C CA . SER A 1 351 ? -10.634 84.639 -21.355 1.00 19.11 351 SER A CA 1
ATOM 2225 C C . SER A 1 351 ? -9.120 84.607 -21.479 1.00 22.41 351 SER A C 1
ATOM 2226 O O . SER A 1 351 ? -8.417 85.344 -20.777 1.00 22.62 351 SER A O 1
ATOM 2229 N N . ALA A 1 352 ? -8.598 83.761 -22.378 1.00 22.92 352 ALA A N 1
ATOM 2230 C CA . ALA A 1 352 ? -7.155 83.665 -22.555 1.00 20.03 352 ALA A CA 1
ATOM 2231 C C . ALA A 1 352 ? -6.590 84.976 -23.078 1.00 24.76 352 ALA A C 1
ATOM 2232 O O . ALA A 1 352 ? -5.527 85.425 -22.630 1.00 24.49 352 ALA A O 1
ATOM 2234 N N . ASP A 1 353 ? -7.294 85.610 -24.023 1.00 24.17 353 ASP A N 1
ATOM 2235 C CA A ASP A 1 353 ? -6.831 86.891 -24.547 0.57 26.17 353 ASP A CA 1
ATOM 2236 C CA B ASP A 1 353 ? -6.845 86.897 -24.551 0.43 26.32 353 ASP A CA 1
ATOM 2237 C C . ASP A 1 353 ? -6.791 87.955 -23.456 1.00 30.01 353 ASP A C 1
ATOM 2238 O O . ASP A 1 353 ? -5.824 88.721 -23.360 1.00 28.25 353 ASP A O 1
ATOM 2247 N N . LEU A 1 354 ? -7.832 88.024 -22.628 1.00 31.25 354 LEU A N 1
ATOM 2248 C CA . LEU A 1 354 ? -7.864 89.050 -21.587 1.00 33.34 354 LEU A CA 1
ATOM 2249 C C . LEU A 1 354 ? -6.818 88.780 -20.514 1.00 26.10 354 LEU A C 1
ATOM 2250 O O . LEU A 1 354 ? -6.207 89.724 -19.986 1.00 28.80 354 LEU A O 1
ATOM 2255 N N . MET A 1 355 ? -6.558 87.507 -20.232 1.00 24.34 355 MET A N 1
ATOM 2256 C CA . MET A 1 355 ? -5.529 87.158 -19.262 1.00 26.86 355 MET A CA 1
ATOM 2257 C C . MET A 1 355 ? -4.151 87.591 -19.748 1.00 23.20 355 MET A C 1
ATOM 2258 O O . MET A 1 355 ? -3.345 88.118 -18.970 1.00 23.60 355 MET A O 1
ATOM 2263 N N . ALA A 1 356 ? -3.853 87.354 -21.026 1.00 22.41 356 ALA A N 1
ATOM 2264 C CA . ALA A 1 356 ? -2.571 87.776 -21.580 1.00 22.00 356 ALA A CA 1
ATOM 2265 C C . ALA A 1 356 ? -2.381 89.282 -21.447 1.00 24.08 356 ALA A C 1
ATOM 2266 O O . ALA A 1 356 ? -1.277 89.751 -21.132 1.00 23.72 356 ALA A O 1
ATOM 2268 N N . LYS A 1 357 ? -3.448 90.060 -21.685 1.00 20.46 357 LYS A N 1
ATOM 2269 C CA . LYS A 1 357 ? -3.349 91.514 -21.573 1.00 23.72 357 LYS A CA 1
ATOM 2270 C C . LYS A 1 357 ? -3.073 91.962 -20.136 1.00 21.80 357 LYS A C 1
ATOM 2271 O O . LYS A 1 357 ? -2.329 92.926 -19.918 1.00 21.73 357 LYS A O 1
ATOM 2277 N N . VAL A 1 358 ? -3.681 91.312 -19.147 1.00 16.84 358 VAL A N 1
ATOM 2278 C CA . VAL A 1 358 ? -3.404 91.683 -17.754 1.00 19.28 358 VAL A CA 1
ATOM 2279 C C . VAL A 1 358 ? -1.982 91.298 -17.383 1.00 18.45 358 VAL A C 1
ATOM 2280 O O . VAL A 1 358 ? -1.275 92.053 -16.704 1.00 21.28 358 VAL A O 1
ATOM 2284 N N . GLN A 1 359 ? -1.542 90.118 -17.821 1.00 18.66 359 GLN A N 1
ATOM 2285 C CA . GLN A 1 359 ? -0.172 89.683 -17.548 1.00 17.57 359 GLN A CA 1
ATOM 2286 C C . GLN A 1 359 ? 0.854 90.696 -18.052 1.00 17.16 359 GLN A C 1
ATOM 2287 O O . GLN A 1 359 ? 1.889 90.905 -17.409 1.00 20.45 359 GLN A O 1
ATOM 2293 N N . ALA A 1 360 ? 0.599 91.320 -19.214 1.00 15.08 360 ALA A N 1
ATOM 2294 C CA . ALA A 1 360 ? 1.554 92.282 -19.764 1.00 16.11 360 ALA A CA 1
ATOM 2295 C C . ALA A 1 360 ? 1.749 93.506 -18.873 1.00 19.32 360 ALA A C 1
ATOM 2296 O O . ALA A 1 360 ? 2.712 94.259 -19.079 1.00 20.12 360 ALA A O 1
ATOM 2298 N N . GLY A 1 361 ? 0.853 93.744 -17.918 1.00 18.05 361 GLY A N 1
ATOM 2299 C CA . GLY A 1 361 ? 0.973 94.874 -17.014 1.00 17.43 361 GLY A CA 1
ATOM 2300 C C . GLY A 1 361 ? 1.684 94.570 -15.709 1.00 15.98 361 GLY A C 1
ATOM 2301 O O . GLY A 1 361 ? 1.937 95.492 -14.918 1.00 22.49 361 GLY A O 1
ATOM 2302 N N . ILE A 1 362 ? 2.038 93.312 -15.472 1.00 16.79 362 ILE A N 1
ATOM 2303 C CA . ILE A 1 362 ? 2.613 92.897 -14.191 1.00 15.76 362 ILE A CA 1
ATOM 2304 C C . ILE A 1 362 ? 4.086 93.257 -14.186 1.00 17.40 362 ILE A C 1
ATOM 2305 O O . ILE A 1 362 ? 4.802 92.994 -15.164 1.00 19.51 362 ILE A O 1
ATOM 2310 N N . LYS A 1 363 ? 4.537 93.867 -13.094 1.00 20.64 363 LYS A N 1
ATOM 2311 C CA . LYS A 1 363 ? 5.931 94.257 -12.941 1.00 22.38 363 LYS A CA 1
ATOM 2312 C C . LYS A 1 363 ? 6.677 93.131 -12.237 1.00 25.78 363 LYS A C 1
ATOM 2313 O O . LYS A 1 363 ? 6.431 92.843 -11.061 1.00 22.91 363 LYS A O 1
ATOM 2319 N N . PHE A 1 364 ? 7.585 92.493 -12.962 1.00 26.34 364 PHE A N 1
ATOM 2320 C CA . PHE A 1 364 ? 8.348 91.401 -12.409 1.00 29.76 364 PHE A CA 1
ATOM 2321 C C . PHE A 1 364 ? 9.691 91.946 -11.918 1.00 42.99 364 PHE A C 1
ATOM 2322 O O . PHE A 1 364 ? 10.100 93.052 -12.285 1.00 41.17 364 PHE A O 1
ATOM 2331 N N . ASP B 1 50 ? 7.140 48.607 -5.894 1.00 64.74 50 ASP B N 1
ATOM 2332 C CA . ASP B 1 50 ? 7.590 48.898 -4.536 1.00 67.39 50 ASP B CA 1
ATOM 2333 C C . ASP B 1 50 ? 7.035 47.874 -3.552 1.00 65.39 50 ASP B C 1
ATOM 2334 O O . ASP B 1 50 ? 5.825 47.651 -3.483 1.00 60.66 50 ASP B O 1
ATOM 2336 N N . THR B 1 51 ? 7.928 47.255 -2.781 1.00 63.90 51 THR B N 1
ATOM 2337 C CA . THR B 1 51 ? 7.556 46.171 -1.883 1.00 57.95 51 THR B CA 1
ATOM 2338 C C . THR B 1 51 ? 7.602 46.586 -0.416 1.00 50.24 51 THR B C 1
ATOM 2339 O O . THR B 1 51 ? 7.653 45.718 0.464 1.00 42.49 51 THR B O 1
ATOM 2343 N N . GLY B 1 52 ? 7.563 47.897 -0.135 1.00 47.95 52 GLY B N 1
ATOM 2344 C CA . GLY B 1 52 ? 7.717 48.388 1.230 1.00 44.67 52 GLY B CA 1
ATOM 2345 C C . GLY B 1 52 ? 6.701 47.823 2.202 1.00 35.09 52 GLY B C 1
ATOM 2346 O O . GLY B 1 52 ? 6.947 47.799 3.410 1.00 32.89 52 GLY B O 1
ATOM 2347 N N . ASN B 1 53 ? 5.564 47.360 1.697 1.00 27.78 53 ASN B N 1
ATOM 2348 C CA A ASN B 1 53 ? 4.537 46.763 2.543 0.54 23.91 53 ASN B CA 1
ATOM 2349 C CA B ASN B 1 53 ? 4.514 46.777 2.520 0.46 24.08 53 ASN B CA 1
ATOM 2350 C C . ASN B 1 53 ? 4.102 45.401 2.016 1.00 19.35 53 ASN B C 1
ATOM 2351 O O . ASN B 1 53 ? 2.986 44.959 2.305 1.00 21.45 53 ASN B O 1
ATOM 2360 N N . LYS B 1 54 ? 4.961 44.719 1.254 1.00 20.27 54 LYS B N 1
ATOM 2361 C CA . LYS B 1 54 ? 4.550 43.440 0.658 1.00 16.10 54 LYS B CA 1
ATOM 2362 C C . LYS B 1 54 ? 4.325 42.376 1.727 1.00 16.52 54 LYS B C 1
ATOM 2363 O O . LYS B 1 54 ? 5.177 42.161 2.591 1.00 17.47 54 LYS B O 1
ATOM 2369 N N . VAL B 1 55 ? 3.184 41.698 1.649 1.00 16.00 55 VAL B N 1
ATOM 2370 C CA . VAL B 1 55 ? 2.856 40.578 2.524 1.00 15.37 55 VAL B CA 1
ATOM 2371 C C . VAL B 1 55 ? 2.720 39.346 1.652 1.00 14.65 55 VAL B C 1
ATOM 2372 O O . VAL B 1 55 ? 2.039 39.389 0.621 1.00 15.41 55 VAL B O 1
ATOM 2376 N N . THR B 1 56 ? 3.323 38.237 2.081 1.00 14.01 56 THR B N 1
ATOM 2377 C CA . THR B 1 56 ? 3.003 36.938 1.493 1.00 13.04 56 THR B CA 1
ATOM 2378 C C . THR B 1 56 ? 2.121 36.151 2.455 1.00 15.55 56 THR B C 1
ATOM 2379 O O . THR B 1 56 ? 2.365 36.144 3.668 1.00 14.81 56 THR B O 1
ATOM 2383 N N . VAL B 1 57 ? 1.091 35.495 1.920 1.00 14.50 57 VAL B N 1
ATOM 2384 C CA . VAL B 1 57 ? 0.281 34.564 2.705 1.00 16.70 57 VAL B CA 1
ATOM 2385 C C . VAL B 1 57 ? 0.519 33.185 2.134 1.00 16.80 57 VAL B C 1
ATOM 2386 O O . VAL B 1 57 ? 0.306 32.970 0.938 1.00 13.89 57 VAL B O 1
ATOM 2390 N N . VAL B 1 58 ? 0.950 32.245 2.977 1.00 12.65 58 VAL B N 1
ATOM 2391 C CA . VAL B 1 58 ? 1.179 30.872 2.537 1.00 13.24 58 VAL B CA 1
ATOM 2392 C C . VAL B 1 58 ? -0.044 30.070 2.915 1.00 15.90 58 VAL B C 1
ATOM 2393 O O . VAL B 1 58 ? -0.400 30.004 4.095 1.00 16.81 58 VAL B O 1
ATOM 2397 N N . GLY B 1 59 ? -0.646 29.424 1.924 1.00 17.51 59 GLY B N 1
ATOM 2398 C CA . GLY B 1 59 ? -1.845 28.652 2.150 1.00 16.73 59 GLY B CA 1
ATOM 2399 C C . GLY B 1 59 ? -3.067 29.441 1.745 1.00 20.41 59 GLY B C 1
ATOM 2400 O O . GLY B 1 59 ? -3.319 30.498 2.320 1.00 22.66 59 GLY B O 1
ATOM 2401 N N . VAL B 1 60 ? -3.828 28.951 0.761 1.00 17.08 60 VAL B N 1
ATOM 2402 C CA . VAL B 1 60 ? -5.055 29.629 0.338 1.00 13.21 60 VAL B CA 1
ATOM 2403 C C . VAL B 1 60 ? -6.247 28.771 0.734 1.00 15.79 60 VAL B C 1
ATOM 2404 O O . VAL B 1 60 ? -7.284 28.760 0.066 1.00 18.67 60 VAL B O 1
ATOM 2408 N N . GLY B 1 61 ? -6.135 28.103 1.875 1.00 17.08 61 GLY B N 1
ATOM 2409 C CA . GLY B 1 61 ? -7.317 27.564 2.507 1.00 20.42 61 GLY B CA 1
ATOM 2410 C C . GLY B 1 61 ? -8.141 28.669 3.149 1.00 19.36 61 GLY B C 1
ATOM 2411 O O . GLY B 1 61 ? -7.941 29.859 2.888 1.00 17.36 61 GLY B O 1
ATOM 2412 N N A GLN B 1 62 ? -9.042 28.271 4.054 0.60 17.39 62 GLN B N 1
ATOM 2413 N N B GLN B 1 62 ? -9.095 28.252 3.982 0.40 18.37 62 GLN B N 1
ATOM 2414 C CA A GLN B 1 62 ? -10.036 29.203 4.592 0.60 18.81 62 GLN B CA 1
ATOM 2415 C CA B GLN B 1 62 ? -10.021 29.192 4.608 0.40 19.25 62 GLN B CA 1
ATOM 2416 C C A GLN B 1 62 ? -9.403 30.278 5.474 0.60 18.80 62 GLN B C 1
ATOM 2417 C C B GLN B 1 62 ? -9.271 30.304 5.334 0.40 17.93 62 GLN B C 1
ATOM 2418 O O A GLN B 1 62 ? -9.885 31.416 5.512 0.60 17.16 62 GLN B O 1
ATOM 2419 O O B GLN B 1 62 ? -9.499 31.495 5.090 0.40 14.00 62 GLN B O 1
ATOM 2430 N N . VAL B 1 63 ? -8.355 29.926 6.225 1.00 17.77 63 VAL B N 1
ATOM 2431 C CA . VAL B 1 63 ? -7.652 30.924 7.038 1.00 16.52 63 VAL B CA 1
ATOM 2432 C C . VAL B 1 63 ? -6.883 31.896 6.159 1.00 16.24 63 VAL B C 1
ATOM 2433 O O . VAL B 1 63 ? -6.987 33.127 6.308 1.00 14.13 63 VAL B O 1
ATOM 2437 N N . GLY B 1 64 ? -6.073 31.360 5.256 1.00 13.32 64 GLY B N 1
ATOM 2438 C CA . GLY B 1 64 ? -5.239 32.218 4.425 1.00 18.15 64 GLY B CA 1
ATOM 2439 C C . GLY B 1 64 ? -6.057 33.172 3.573 1.00 19.09 64 GLY B C 1
ATOM 2440 O O . GLY B 1 64 ? -5.740 34.357 3.480 1.00 12.74 64 GLY B O 1
ATOM 2441 N N . MET B 1 65 ? -7.140 32.676 2.962 1.00 13.73 65 MET B N 1
ATOM 2442 C CA . MET B 1 65 ? -7.967 33.573 2.153 1.00 15.80 65 MET B CA 1
ATOM 2443 C C . MET B 1 65 ? -8.691 34.600 3.019 1.00 15.87 65 MET B C 1
ATOM 2444 O O . MET B 1 65 ? -8.895 35.725 2.586 1.00 14.84 65 MET B O 1
ATOM 2449 N N . ALA B 1 66 ? -9.074 34.245 4.247 1.00 16.47 66 ALA B N 1
ATOM 2450 C CA . ALA B 1 66 ? -9.734 35.255 5.065 1.00 19.57 66 ALA B CA 1
ATOM 2451 C C . ALA B 1 66 ? -8.749 36.349 5.465 1.00 20.23 66 ALA B C 1
ATOM 2452 O O . ALA B 1 66 ? -9.126 37.522 5.569 1.00 17.04 66 ALA B O 1
ATOM 2454 N N . ALA B 1 67 ? -7.492 35.976 5.688 1.00 17.09 67 ALA B N 1
ATOM 2455 C CA . ALA B 1 67 ? -6.449 36.954 5.979 1.00 15.02 67 ALA B CA 1
ATOM 2456 C C . ALA B 1 67 ? -6.192 37.854 4.777 1.00 15.37 67 ALA B C 1
ATOM 2457 O O . ALA B 1 67 ? -6.142 39.085 4.907 1.00 15.90 67 ALA B O 1
ATOM 2459 N N . VAL B 1 68 ? -6.040 37.253 3.598 1.00 13.31 68 VAL B N 1
ATOM 2460 C CA . VAL B 1 68 ? -5.825 38.046 2.385 1.00 14.36 68 VAL B CA 1
ATOM 2461 C C . VAL B 1 68 ? -6.970 39.026 2.190 1.00 16.85 68 VAL B C 1
ATOM 2462 O O . VAL B 1 68 ? -6.756 40.228 2.004 1.00 15.53 68 VAL B O 1
ATOM 2466 N N . PHE B 1 69 ? -8.205 38.527 2.247 1.00 15.00 69 PHE B N 1
ATOM 2467 C CA . PHE B 1 69 ? -9.353 39.387 1.999 1.00 15.02 69 PHE B CA 1
ATOM 2468 C C . PHE B 1 69 ? -9.447 40.472 3.052 1.00 19.84 69 PHE B C 1
ATOM 2469 O O . PHE B 1 69 ? -9.725 41.627 2.734 1.00 17.28 69 PHE B O 1
ATOM 2477 N N . SER B 1 70 ? -9.206 40.123 4.318 1.00 16.17 70 SER B N 1
ATOM 2478 C CA . SER B 1 70 ? -9.215 41.143 5.352 1.00 16.40 70 SER B CA 1
ATOM 2479 C C . SER B 1 70 ? -8.192 42.231 5.052 1.00 17.60 70 SER B C 1
ATOM 2480 O O . SER B 1 70 ? -8.486 43.422 5.196 1.00 20.25 70 SER B O 1
ATOM 2483 N N . MET B 1 71 ? -6.974 41.841 4.682 1.00 16.12 71 MET B N 1
ATOM 2484 C CA . MET B 1 71 ? -5.920 42.845 4.535 1.00 14.30 71 MET B CA 1
ATOM 2485 C C . MET B 1 71 ? -6.203 43.776 3.361 1.00 15.68 71 MET B C 1
ATOM 2486 O O . MET B 1 71 ? -5.993 44.994 3.459 1.00 17.31 71 MET B O 1
ATOM 2491 N N . ILE B 1 72 ? -6.675 43.228 2.244 1.00 17.30 72 ILE B N 1
ATOM 2492 C CA . ILE B 1 72 ? -6.813 44.112 1.088 1.00 18.28 72 ILE B CA 1
ATOM 2493 C C . ILE B 1 72 ? -8.076 44.946 1.162 1.00 25.59 72 ILE B C 1
ATOM 2494 O O . ILE B 1 72 ? -8.131 46.043 0.585 1.00 27.10 72 ILE B O 1
ATOM 2499 N N . THR B 1 73 ? -9.122 44.470 1.826 1.00 18.98 73 THR B N 1
ATOM 2500 C CA . THR B 1 73 ? -10.309 45.307 1.926 1.00 27.23 73 THR B CA 1
ATOM 2501 C C . THR B 1 73 ? -10.239 46.285 3.085 1.00 26.81 73 THR B C 1
ATOM 2502 O O . THR B 1 73 ? -11.067 47.195 3.155 1.00 27.19 73 THR B O 1
ATOM 2506 N N . GLN B 1 74 ? -9.299 46.115 4.008 1.00 25.07 74 GLN B N 1
ATOM 2507 C CA . GLN B 1 74 ? -9.124 47.077 5.089 1.00 26.19 74 GLN B CA 1
ATOM 2508 C C . GLN B 1 74 ? -7.914 47.975 4.875 1.00 25.36 74 GLN B C 1
ATOM 2509 O O . GLN B 1 74 ? -7.544 48.731 5.786 1.00 30.49 74 GLN B O 1
ATOM 2515 N N . GLY B 1 75 ? -7.256 47.854 3.728 1.00 24.15 75 GLY B N 1
ATOM 2516 C CA . GLY B 1 75 ? -6.168 48.745 3.388 1.00 31.26 75 GLY B CA 1
ATOM 2517 C C . GLY B 1 75 ? -4.864 48.478 4.096 1.00 26.37 75 GLY B C 1
ATOM 2518 O O . GLY B 1 75 ? -4.047 49.389 4.221 1.00 27.51 75 GLY B O 1
ATOM 2519 N N . VAL B 1 76 ? -4.635 47.243 4.554 1.00 21.67 76 VAL B N 1
ATOM 2520 C CA . VAL B 1 76 ? -3.434 46.943 5.336 1.00 21.18 76 VAL B CA 1
ATOM 2521 C C . VAL B 1 76 ? -2.208 46.950 4.445 1.00 21.62 76 VAL B C 1
ATOM 2522 O O . VAL B 1 76 ? -1.137 47.435 4.834 1.00 21.06 76 VAL B O 1
ATOM 2526 N N . THR B 1 77 ? -2.350 46.434 3.228 1.00 19.58 77 THR B N 1
ATOM 2527 C CA . THR B 1 77 ? -1.255 46.444 2.278 1.00 20.14 77 THR B CA 1
ATOM 2528 C C . THR B 1 77 ? -1.841 46.532 0.881 1.00 24.02 77 THR B C 1
ATOM 2529 O O . THR B 1 77 ? -2.987 46.148 0.642 1.00 20.02 77 THR B O 1
ATOM 2533 N N . ASN B 1 78 ? -1.029 47.028 -0.040 1.00 17.11 78 ASN B N 1
ATOM 2534 C CA . ASN B 1 78 ? -1.418 47.080 -1.450 1.00 20.53 78 ASN B CA 1
ATOM 2535 C C . ASN B 1 78 ? -0.563 46.156 -2.315 1.00 23.81 78 ASN B C 1
ATOM 2536 O O . ASN B 1 78 ? -0.502 46.328 -3.537 1.00 23.47 78 ASN B O 1
ATOM 2541 N N . ASN B 1 79 ? 0.109 45.182 -1.703 1.00 18.28 79 ASN B N 1
ATOM 2542 C CA . ASN B 1 79 ? 1.054 44.337 -2.425 1.00 19.32 79 ASN B CA 1
ATOM 2543 C C . ASN B 1 79 ? 1.019 42.984 -1.724 1.00 18.32 79 ASN B C 1
ATOM 2544 O O . ASN B 1 79 ? 1.562 42.851 -0.630 1.00 18.17 79 ASN B O 1
ATOM 2549 N N . ILE B 1 80 ? 0.358 41.993 -2.332 1.00 13.09 80 ILE B N 1
ATOM 2550 C CA A ILE B 1 80 ? 0.170 40.726 -1.651 0.50 15.46 80 ILE B CA 1
ATOM 2551 C CA B ILE B 1 80 ? 0.053 40.717 -1.687 0.50 15.95 80 ILE B CA 1
ATOM 2552 C C . ILE B 1 80 ? 0.500 39.589 -2.604 1.00 19.17 80 ILE B C 1
ATOM 2553 O O . ILE B 1 80 ? 0.237 39.646 -3.814 1.00 19.09 80 ILE B O 1
ATOM 2562 N N . ALA B 1 81 ? 1.136 38.561 -2.047 1.00 15.88 81 ALA B N 1
ATOM 2563 C CA . ALA B 1 81 ? 1.454 37.358 -2.807 1.00 12.67 81 ALA B CA 1
ATOM 2564 C C . ALA B 1 81 ? 0.848 36.178 -2.069 1.00 14.08 81 ALA B C 1
ATOM 2565 O O . ALA B 1 81 ? 0.930 36.111 -0.832 1.00 15.50 81 ALA B O 1
ATOM 2567 N N . MET B 1 82 ? 0.206 35.281 -2.818 1.00 13.73 82 MET B N 1
ATOM 2568 C CA . MET B 1 82 ? -0.386 34.070 -2.265 1.00 12.39 82 MET B CA 1
ATOM 2569 C C . MET B 1 82 ? 0.387 32.880 -2.809 1.00 16.96 82 MET B C 1
ATOM 2570 O O . MET B 1 82 ? 0.567 32.759 -4.028 1.00 13.54 82 MET B O 1
ATOM 2575 N N . VAL B 1 83 ? 0.851 31.995 -1.922 1.00 13.20 83 VAL B N 1
ATOM 2576 C CA A VAL B 1 83 ? 1.605 30.822 -2.334 0.61 13.03 83 VAL B CA 1
ATOM 2577 C CA B VAL B 1 83 ? 1.585 30.815 -2.360 0.39 13.45 83 VAL B CA 1
ATOM 2578 C C . VAL B 1 83 ? 0.946 29.581 -1.747 1.00 15.12 83 VAL B C 1
ATOM 2579 O O . VAL B 1 83 ? 0.496 29.597 -0.598 1.00 16.01 83 VAL B O 1
ATOM 2586 N N . ASP B 1 84 ? 0.861 28.527 -2.545 1.00 14.64 84 ASP B N 1
ATOM 2587 C CA . ASP B 1 84 ? 0.343 27.237 -2.093 1.00 14.79 84 ASP B CA 1
ATOM 2588 C C . ASP B 1 84 ? 0.871 26.210 -3.092 1.00 20.35 84 ASP B C 1
ATOM 2589 O O . ASP B 1 84 ? 1.712 26.529 -3.941 1.00 17.19 84 ASP B O 1
ATOM 2594 N N . VAL B 1 85 ? 0.377 24.975 -3.008 1.00 14.95 85 VAL B N 1
ATOM 2595 C CA . VAL B 1 85 ? 0.743 23.962 -3.992 1.00 14.22 85 VAL B CA 1
ATOM 2596 C C . VAL B 1 85 ? -0.364 23.711 -5.025 1.00 20.05 85 VAL B C 1
ATOM 2597 O O . VAL B 1 85 ? -0.129 22.977 -5.999 1.00 19.29 85 VAL B O 1
ATOM 2601 N N . MET B 1 86 ? -1.553 24.293 -4.853 1.00 15.78 86 MET B N 1
ATOM 2602 C CA A MET B 1 86 ? -2.702 24.042 -5.729 0.58 15.35 86 MET B CA 1
ATOM 2603 C CA B MET B 1 86 ? -2.687 24.030 -5.741 0.42 15.56 86 MET B CA 1
ATOM 2604 C C . MET B 1 86 ? -2.748 25.139 -6.787 1.00 16.59 86 MET B C 1
ATOM 2605 O O . MET B 1 86 ? -3.255 26.233 -6.524 1.00 14.59 86 MET B O 1
ATOM 2614 N N . ALA B 1 87 ? -2.236 24.829 -7.983 1.00 17.29 87 ALA B N 1
ATOM 2615 C CA . ALA B 1 87 ? -2.117 25.829 -9.049 1.00 17.52 87 ALA B CA 1
ATOM 2616 C C . ALA B 1 87 ? -3.467 26.430 -9.433 1.00 15.88 87 ALA B C 1
ATOM 2617 O O . ALA B 1 87 ? -3.587 27.650 -9.577 1.00 16.60 87 ALA B O 1
ATOM 2619 N N . ASP B 1 88 ? -4.478 25.583 -9.681 1.00 16.06 88 ASP B N 1
ATOM 2620 C CA . ASP B 1 88 ? -5.775 26.090 -10.139 1.00 16.70 88 ASP B CA 1
ATOM 2621 C C . ASP B 1 88 ? -6.455 26.916 -9.058 1.00 19.70 88 ASP B C 1
ATOM 2622 O O . ASP B 1 88 ? -7.009 27.981 -9.339 1.00 18.46 88 ASP B O 1
ATOM 2627 N N . LYS B 1 89 ? -6.438 26.427 -7.814 1.00 17.54 89 LYS B N 1
ATOM 2628 C CA . LYS B 1 89 ? -7.055 27.161 -6.720 1.00 15.56 89 LYS B CA 1
ATOM 2629 C C . LYS B 1 89 ? -6.414 28.531 -6.560 1.00 18.19 89 LYS B C 1
ATOM 2630 O O . LYS B 1 89 ? -7.111 29.532 -6.359 1.00 16.36 89 LYS B O 1
ATOM 2636 N N . LEU B 1 90 ? -5.080 28.585 -6.625 1.00 15.84 90 LEU B N 1
ATOM 2637 C CA . LEU B 1 90 ? -4.377 29.865 -6.538 1.00 15.82 90 LEU B CA 1
ATOM 2638 C C . LEU B 1 90 ? -4.844 30.811 -7.632 1.00 17.28 90 LEU B C 1
ATOM 2639 O O . LEU B 1 90 ? -5.112 31.991 -7.379 1.00 17.84 90 LEU B O 1
ATOM 2644 N N . LYS B 1 91 ? -4.916 30.314 -8.866 1.00 15.61 91 LYS B N 1
ATOM 2645 C CA A LYS B 1 91 ? -5.338 31.171 -9.970 0.37 14.82 91 LYS B CA 1
ATOM 2646 C CA B LYS B 1 91 ? -5.336 31.178 -9.964 0.63 13.98 91 LYS B CA 1
ATOM 2647 C C . LYS B 1 91 ? -6.790 31.599 -9.803 1.00 17.81 91 LYS B C 1
ATOM 2648 O O . LYS B 1 91 ? -7.143 32.747 -10.095 1.00 16.71 91 LYS B O 1
ATOM 2659 N N . GLY B 1 92 ? -7.647 30.685 -9.342 1.00 16.55 92 GLY B N 1
ATOM 2660 C CA . GLY B 1 92 ? -9.045 31.027 -9.154 1.00 14.04 92 GLY B CA 1
ATOM 2661 C C . GLY B 1 92 ? -9.241 32.081 -8.081 1.00 13.60 92 GLY B C 1
ATOM 2662 O O . GLY B 1 92 ? -10.041 33.008 -8.239 1.00 14.45 92 GLY B O 1
ATOM 2663 N N . GLU B 1 93 ? -8.521 31.950 -6.965 1.00 14.84 93 GLU B N 1
ATOM 2664 C CA . GLU B 1 93 ? -8.617 32.978 -5.937 1.00 14.59 93 GLU B CA 1
ATOM 2665 C C . GLU B 1 93 ? -8.063 34.300 -6.438 1.00 16.25 93 GLU B C 1
ATOM 2666 O O . GLU B 1 93 ? -8.622 35.362 -6.149 1.00 15.34 93 GLU B O 1
ATOM 2672 N N . LEU B 1 94 ? -6.926 34.265 -7.137 1.00 14.90 94 LEU B N 1
ATOM 2673 C CA . LEU B 1 94 ? -6.367 35.501 -7.676 1.00 16.36 94 LEU B CA 1
ATOM 2674 C C . LEU B 1 94 ? -7.384 36.205 -8.572 1.00 22.17 94 LEU B C 1
ATOM 2675 O O . LEU B 1 94 ? -7.619 37.416 -8.455 1.00 19.07 94 LEU B O 1
ATOM 2680 N N . MET B 1 95 ? -8.004 35.453 -9.477 1.00 17.88 95 MET B N 1
ATOM 2681 C CA . MET B 1 95 ? -8.924 36.063 -10.427 1.00 16.34 95 MET B CA 1
ATOM 2682 C C . MET B 1 95 ? -10.215 36.520 -9.761 1.00 17.70 95 MET B C 1
ATOM 2683 O O . MET B 1 95 ? -10.849 37.474 -10.232 1.00 18.74 95 MET B O 1
ATOM 2688 N N . ASP B 1 96 ? -10.643 35.823 -8.708 1.00 15.57 96 ASP B N 1
ATOM 2689 C CA . ASP B 1 96 ? -11.849 36.212 -7.980 1.00 18.07 96 ASP B CA 1
ATOM 2690 C C . ASP B 1 96 ? -11.605 37.537 -7.266 1.00 15.31 96 ASP B C 1
ATOM 2691 O O . ASP B 1 96 ? -12.397 38.481 -7.368 1.00 16.37 96 ASP B O 1
ATOM 2696 N N . LEU B 1 97 ? -10.462 37.649 -6.604 1.00 13.00 97 LEU B N 1
ATOM 2697 C CA . LEU B 1 97 ? -10.112 38.919 -5.965 1.00 14.19 97 LEU B CA 1
ATOM 2698 C C . LEU B 1 97 ? -9.920 40.047 -6.982 1.00 17.91 97 LEU B C 1
ATOM 2699 O O . LEU B 1 97 ? -10.310 41.197 -6.724 1.00 18.72 97 LEU B O 1
ATOM 2704 N N . GLN B 1 98 ? -9.280 39.763 -8.123 1.00 16.70 98 GLN B N 1
ATOM 2705 C CA . GLN B 1 98 ? -9.119 40.821 -9.133 1.00 18.19 98 GLN B CA 1
ATOM 2706 C C . GLN B 1 98 ? -10.449 41.221 -9.763 1.00 23.02 98 GLN B C 1
ATOM 2707 O O . GLN B 1 98 ? -10.638 42.389 -10.145 1.00 21.18 98 GLN B O 1
ATOM 2713 N N . HIS B 1 99 ? -11.383 40.274 -9.881 1.00 15.54 99 HIS B N 1
ATOM 2714 C CA . HIS B 1 99 ? -12.685 40.567 -10.466 1.00 19.27 99 HIS B CA 1
ATOM 2715 C C . HIS B 1 99 ? -13.390 41.634 -9.651 1.00 18.90 99 HIS B C 1
ATOM 2716 O O . HIS B 1 99 ? -14.114 42.466 -10.209 1.00 20.50 99 HIS B O 1
ATOM 2723 N N . GLY B 1 100 ? -13.138 41.657 -8.341 1.00 16.28 100 GLY B N 1
ATOM 2724 C CA . GLY B 1 100 ? -13.731 42.634 -7.461 1.00 24.26 100 GLY B CA 1
ATOM 2725 C C . GLY B 1 100 ? -12.847 43.843 -7.227 1.00 26.12 100 GLY B C 1
ATOM 2726 O O . GLY B 1 100 ? -13.069 44.563 -6.260 1.00 21.02 100 GLY B O 1
ATOM 2727 N N . SER B 1 101 ? -11.896 44.108 -8.140 1.00 22.04 101 SER B N 1
ATOM 2728 C CA . SER B 1 101 ? -10.902 45.169 -7.942 1.00 22.55 101 SER B CA 1
ATOM 2729 C C . SER B 1 101 ? -11.513 46.555 -7.807 1.00 24.88 101 SER B C 1
ATOM 2730 O O . SER B 1 101 ? -10.938 47.412 -7.124 1.00 19.54 101 SER B O 1
ATOM 2733 N N . ALA B 1 102 ? -12.632 46.830 -8.490 1.00 20.02 102 ALA B N 1
ATOM 2734 C CA . ALA B 1 102 ? -13.231 48.159 -8.392 1.00 21.68 102 ALA B CA 1
ATOM 2735 C C . ALA B 1 102 ? -13.802 48.453 -7.011 1.00 28.09 102 ALA B C 1
ATOM 2736 O O . ALA B 1 102 ? -14.106 49.621 -6.715 1.00 24.18 102 ALA B O 1
ATOM 2738 N N . PHE B 1 103 ? -13.956 47.432 -6.176 1.00 20.59 103 PHE B N 1
ATOM 2739 C CA . PHE B 1 103 ? -14.589 47.544 -4.866 1.00 29.04 103 PHE B CA 1
ATOM 2740 C C . PHE B 1 103 ? -13.586 47.594 -3.720 1.00 30.24 103 PHE B C 1
ATOM 2741 O O . PHE B 1 103 ? -13.978 47.438 -2.549 1.00 26.61 103 PHE B O 1
ATOM 2749 N N . MET B 1 104 ? -12.306 47.790 -4.027 1.00 25.50 104 MET B N 1
ATOM 2750 C CA . MET B 1 104 ? -11.280 47.906 -3.001 1.00 22.18 104 MET B CA 1
ATOM 2751 C C . MET B 1 104 ? -10.208 48.863 -3.510 1.00 23.82 104 MET B C 1
ATOM 2752 O O . MET B 1 104 ? -10.214 49.277 -4.679 1.00 24.50 104 MET B O 1
ATOM 2757 N N . ARG B 1 105 ? -9.302 49.256 -2.610 1.00 24.12 105 ARG B N 1
ATOM 2758 C CA . ARG B 1 105 ? -8.192 50.109 -3.023 1.00 24.34 105 ARG B CA 1
ATOM 2759 C C . ARG B 1 105 ? -7.306 49.365 -4.021 1.00 25.58 105 ARG B C 1
ATOM 2760 O O . ARG B 1 105 ? -7.259 48.135 -4.044 1.00 24.56 105 ARG B O 1
ATOM 2768 N N . ASN B 1 106 ? -6.587 50.130 -4.850 1.00 30.74 106 ASN B N 1
ATOM 2769 C CA . ASN B 1 106 ? -5.697 49.512 -5.833 1.00 31.10 106 ASN B CA 1
ATOM 2770 C C . ASN B 1 106 ? -4.696 48.606 -5.138 1.00 30.15 106 ASN B C 1
ATOM 2771 O O . ASN B 1 106 ? -4.092 48.985 -4.134 1.00 26.78 106 ASN B O 1
ATOM 2776 N N . VAL B 1 107 ? -4.528 47.395 -5.660 1.00 22.87 107 VAL B N 1
ATOM 2777 C CA . VAL B 1 107 ? -3.671 46.413 -5.005 1.00 20.47 107 VAL B CA 1
ATOM 2778 C C . VAL B 1 107 ? -3.023 45.553 -6.074 1.00 24.05 107 VAL B C 1
ATOM 2779 O O . VAL B 1 107 ? -3.634 45.251 -7.102 1.00 24.47 107 VAL B O 1
ATOM 2783 N N . LYS B 1 108 ? -1.766 45.192 -5.845 1.00 19.47 108 LYS B N 1
ATOM 2784 C CA . LYS B 1 108 ? -1.066 44.235 -6.682 1.00 17.89 108 LYS B CA 1
ATOM 2785 C C . LYS B 1 108 ? -1.187 42.879 -6.006 1.00 20.45 108 LYS B C 1
ATOM 2786 O O . LYS B 1 108 ? -0.743 42.717 -4.866 1.00 20.64 108 LYS B O 1
ATOM 2792 N N . ILE B 1 109 ? -1.840 41.930 -6.669 1.00 17.11 109 ILE B N 1
ATOM 2793 C CA . ILE B 1 109 ? -1.997 40.580 -6.130 1.00 16.46 109 ILE B CA 1
ATOM 2794 C C . ILE B 1 109 ? -1.276 39.626 -7.062 1.00 18.64 109 ILE B C 1
ATOM 2795 O O . ILE B 1 109 ? -1.454 39.696 -8.287 1.00 18.46 109 ILE B O 1
ATOM 2800 N N . GLN B 1 110 ? -0.462 38.750 -6.490 1.00 17.89 110 GLN B N 1
ATOM 2801 C CA . GLN B 1 110 ? 0.159 37.659 -7.223 1.00 17.90 110 GLN B CA 1
ATOM 2802 C C . GLN B 1 110 ? -0.245 36.348 -6.576 1.00 15.85 110 GLN B C 1
ATOM 2803 O O . GLN B 1 110 ? -0.535 36.296 -5.376 1.00 14.63 110 GLN B O 1
ATOM 2809 N N . ALA B 1 111 ? -0.262 35.283 -7.376 1.00 17.95 111 ALA B N 1
ATOM 2810 C CA . ALA B 1 111 ? -0.517 33.954 -6.824 1.00 15.08 111 ALA B CA 1
ATOM 2811 C C . ALA B 1 111 ? 0.239 32.921 -7.655 1.00 16.38 111 ALA B C 1
ATOM 2812 O O . ALA B 1 111 ? 0.173 32.960 -8.886 1.00 18.06 111 ALA B O 1
ATOM 2814 N N . SER B 1 112 ? 0.942 31.994 -6.994 1.00 19.32 112 SER B N 1
ATOM 2815 C CA . SER B 1 112 ? 1.777 31.039 -7.716 1.00 20.19 112 SER B CA 1
ATOM 2816 C C . SER B 1 112 ? 2.194 29.895 -6.799 1.00 21.15 112 SER B C 1
ATOM 2817 O O . SER B 1 112 ? 2.273 30.050 -5.578 1.00 16.50 112 SER B O 1
ATOM 2820 N N . THR B 1 113 ? 2.499 28.748 -7.414 1.00 18.58 113 THR B N 1
ATOM 2821 C CA . THR B 1 113 ? 3.182 27.698 -6.656 1.00 19.81 113 THR B CA 1
ATOM 2822 C C . THR B 1 113 ? 4.670 27.984 -6.526 1.00 21.08 113 THR B C 1
ATOM 2823 O O . THR B 1 113 ? 5.351 27.318 -5.747 1.00 24.17 113 THR B O 1
ATOM 2827 N N . ASP B 1 114 ? 5.175 28.954 -7.285 1.00 18.05 114 ASP B N 1
ATOM 2828 C CA . ASP B 1 114 ? 6.588 29.319 -7.305 1.00 21.92 114 ASP B CA 1
ATOM 2829 C C . ASP B 1 114 ? 6.801 30.382 -6.237 1.00 21.92 114 ASP B C 1
ATOM 2830 O O . ASP B 1 114 ? 6.256 31.484 -6.339 1.00 20.94 114 ASP B O 1
ATOM 2835 N N . TYR B 1 115 ? 7.568 30.047 -5.199 1.00 21.23 115 TYR B N 1
ATOM 2836 C CA . TYR B 1 115 ? 7.808 31.004 -4.123 1.00 20.96 115 TYR B CA 1
ATOM 2837 C C . TYR B 1 115 ? 8.563 32.242 -4.591 1.00 18.79 115 TYR B C 1
ATOM 2838 O O . TYR B 1 115 ? 8.703 33.190 -3.812 1.00 21.61 115 TYR B O 1
ATOM 2847 N N . SER B 1 116 ? 9.086 32.248 -5.821 1.00 20.48 116 SER B N 1
ATOM 2848 C CA A SER B 1 116 ? 9.748 33.447 -6.321 0.56 21.70 116 SER B CA 1
ATOM 2849 C CA B SER B 1 116 ? 9.743 33.447 -6.332 0.44 21.87 116 SER B CA 1
ATOM 2850 C C . SER B 1 116 ? 8.840 34.672 -6.232 1.00 19.85 116 SER B C 1
ATOM 2851 O O . SER B 1 116 ? 9.329 35.794 -6.086 1.00 22.15 116 SER B O 1
ATOM 2856 N N . ILE B 1 117 ? 7.522 34.487 -6.313 1.00 17.52 117 ILE B N 1
ATOM 2857 C CA . ILE B 1 117 ? 6.639 35.644 -6.271 1.00 21.21 117 ILE B CA 1
ATOM 2858 C C . ILE B 1 117 ? 6.592 36.278 -4.886 1.00 23.23 117 ILE B C 1
ATOM 2859 O O . ILE B 1 117 ? 6.132 37.412 -4.759 1.00 22.48 117 ILE B O 1
ATOM 2864 N N . SER B 1 118 ? 7.053 35.581 -3.844 1.00 21.66 118 SER B N 1
ATOM 2865 C CA . SER B 1 118 ? 7.082 36.152 -2.509 1.00 17.66 118 SER B CA 1
ATOM 2866 C C . SER B 1 118 ? 8.315 37.010 -2.258 1.00 21.08 118 SER B C 1
ATOM 2867 O O . SER B 1 118 ? 8.432 37.570 -1.165 1.00 19.65 118 SER B O 1
ATOM 2870 N N . ALA B 1 119 ? 9.221 37.124 -3.231 1.00 20.15 119 ALA B N 1
ATOM 2871 C CA . ALA B 1 119 ? 10.486 37.825 -3.008 1.00 22.90 119 ALA B CA 1
ATOM 2872 C C . ALA B 1 119 ? 10.262 39.240 -2.482 1.00 21.59 119 ALA B C 1
ATOM 2873 O O . ALA B 1 119 ? 9.364 39.961 -2.927 1.00 20.56 119 ALA B O 1
ATOM 2875 N N . GLY B 1 120 ? 11.074 39.626 -1.504 1.00 22.43 120 GLY B N 1
ATOM 2876 C CA . GLY B 1 120 ? 10.984 40.965 -0.944 1.00 24.46 120 GLY B CA 1
ATOM 2877 C C . GLY B 1 120 ? 9.798 41.215 -0.039 1.00 21.92 120 GLY B C 1
ATOM 2878 O O . GLY B 1 120 ? 9.395 42.368 0.126 1.00 21.58 120 GLY B O 1
ATOM 2879 N N . SER B 1 121 ? 9.208 40.172 0.539 1.00 20.17 121 SER B N 1
ATOM 2880 C CA . SER B 1 121 ? 8.096 40.360 1.466 1.00 17.38 121 SER B CA 1
ATOM 2881 C C . SER B 1 121 ? 8.576 40.902 2.811 1.00 19.19 121 SER B C 1
ATOM 2882 O O . SER B 1 121 ? 9.574 40.440 3.371 1.00 23.03 121 SER B O 1
ATOM 2885 N N . LYS B 1 122 ? 7.827 41.860 3.350 1.00 17.66 122 LYS B N 1
ATOM 2886 C CA A LYS B 1 122 ? 8.110 42.361 4.693 0.55 18.62 122 LYS B CA 1
ATOM 2887 C CA B LYS B 1 122 ? 8.103 42.368 4.691 0.45 18.70 122 LYS B CA 1
ATOM 2888 C C . LYS B 1 122 ? 7.605 41.412 5.769 1.00 19.21 122 LYS B C 1
ATOM 2889 O O . LYS B 1 122 ? 8.234 41.292 6.832 1.00 16.35 122 LYS B O 1
ATOM 2900 N N . ILE B 1 123 ? 6.478 40.755 5.516 1.00 15.42 123 ILE B N 1
ATOM 2901 C CA . ILE B 1 123 ? 5.860 39.796 6.423 1.00 15.54 123 ILE B CA 1
ATOM 2902 C C . ILE B 1 123 ? 5.444 38.603 5.582 1.00 15.94 123 ILE B C 1
ATOM 2903 O O . ILE B 1 123 ? 4.937 38.776 4.471 1.00 14.53 123 ILE B O 1
ATOM 2908 N N . CYS B 1 124 ? 5.648 37.402 6.104 1.00 13.91 124 CYS B N 1
ATOM 2909 C CA . CYS B 1 124 ? 5.051 36.196 5.526 1.00 16.05 124 CYS B CA 1
ATOM 2910 C C . CYS B 1 124 ? 4.151 35.581 6.578 1.00 15.54 124 CYS B C 1
ATOM 2911 O O . CYS B 1 124 ? 4.616 35.233 7.669 1.00 16.50 124 CYS B O 1
ATOM 2914 N N . VAL B 1 125 ? 2.867 35.457 6.251 1.00 12.42 125 VAL B N 1
ATOM 2915 C CA . VAL B 1 125 ? 1.869 34.868 7.130 1.00 13.29 125 VAL B CA 1
ATOM 2916 C C . VAL B 1 125 ? 1.734 33.410 6.733 1.00 16.26 125 VAL B C 1
ATOM 2917 O O . VAL B 1 125 ? 1.385 33.121 5.586 1.00 13.90 125 VAL B O 1
ATOM 2921 N N . VAL B 1 126 ? 1.995 32.484 7.651 1.00 14.10 126 VAL B N 1
ATOM 2922 C CA . VAL B 1 126 ? 2.037 31.070 7.294 1.00 14.95 126 VAL B CA 1
ATOM 2923 C C . VAL B 1 126 ? 0.789 30.389 7.850 1.00 21.34 126 VAL B C 1
ATOM 2924 O O . VAL B 1 126 ? 0.621 30.264 9.076 1.00 13.21 126 VAL B O 1
ATOM 2928 N N . THR B 1 127 ? -0.107 29.958 6.958 1.00 15.82 127 THR B N 1
ATOM 2929 C CA . THR B 1 127 ? -1.339 29.318 7.396 1.00 16.98 127 THR B CA 1
ATOM 2930 C C . THR B 1 127 ? -1.450 27.905 6.870 1.00 30.06 127 THR B C 1
ATOM 2931 O O . THR B 1 127 ? -2.469 27.248 7.122 1.00 36.40 127 THR B O 1
ATOM 2935 N N . ALA B 1 128 ? -0.444 27.419 6.147 1.00 28.03 128 ALA B N 1
ATOM 2936 C CA . ALA B 1 128 ? -0.569 26.106 5.541 1.00 38.10 128 ALA B CA 1
ATOM 2937 C C . ALA B 1 128 ? -0.455 25.059 6.629 1.00 35.36 128 ALA B C 1
ATOM 2938 O O . ALA B 1 128 ? 0.252 25.248 7.616 1.00 32.37 128 ALA B O 1
ATOM 2940 N N . GLY B 1 129 ? -1.190 23.970 6.483 1.00 22.85 129 GLY B N 1
ATOM 2941 C CA . GLY B 1 129 ? -1.046 22.939 7.489 1.00 35.70 129 GLY B CA 1
ATOM 2942 C C . GLY B 1 129 ? -2.126 21.903 7.340 1.00 32.83 129 GLY B C 1
ATOM 2943 O O . GLY B 1 129 ? -3.041 22.019 6.519 1.00 35.56 129 GLY B O 1
ATOM 2944 N N . VAL B 1 130 ? -1.998 20.885 8.150 1.00 37.28 130 VAL B N 1
ATOM 2945 C CA . VAL B 1 130 ? -2.977 19.835 8.155 1.00 30.54 130 VAL B CA 1
ATOM 2946 C C . VAL B 1 130 ? -4.011 20.154 9.224 1.00 42.45 130 VAL B C 1
ATOM 2947 O O . VAL B 1 130 ? -3.800 20.990 10.107 1.00 56.85 130 VAL B O 1
ATOM 2951 N N . ARG B 1 131 ? -5.149 19.495 9.130 1.00 36.98 131 ARG B N 1
ATOM 2952 C CA . ARG B 1 131 ? -6.152 19.524 10.182 1.00 42.28 131 ARG B CA 1
ATOM 2953 C C . ARG B 1 131 ? -6.049 18.228 10.972 1.00 37.20 131 ARG B C 1
ATOM 2954 O O . ARG B 1 131 ? -5.951 17.146 10.381 1.00 34.94 131 ARG B O 1
ATOM 2962 N N . GLN B 1 132 ? -6.069 18.347 12.302 1.00 33.58 132 GLN B N 1
ATOM 2963 C CA . GLN B 1 132 ? -6.003 17.178 13.168 1.00 30.43 132 GLN B CA 1
ATOM 2964 C C . GLN B 1 132 ? -7.061 16.140 12.791 1.00 41.66 132 GLN B C 1
ATOM 2965 O O . GLN B 1 132 ? -8.219 16.469 12.514 1.00 44.18 132 GLN B O 1
ATOM 2971 N N . ARG B 1 133 ? -6.645 14.876 12.784 1.00 32.56 133 ARG B N 1
ATOM 2972 C CA . ARG B 1 133 ? -7.500 13.750 12.440 1.00 35.62 133 ARG B CA 1
ATOM 2973 C C . ARG B 1 133 ? -8.076 13.145 13.711 1.00 38.70 133 ARG B C 1
ATOM 2974 O O . ARG B 1 133 ? -7.572 13.375 14.813 1.00 35.06 133 ARG B O 1
ATOM 2982 N N . GLU B 1 134 ? -9.159 12.380 13.557 1.00 31.20 134 GLU B N 1
ATOM 2983 C CA . GLU B 1 134 ? -9.807 11.822 14.731 1.00 32.75 134 GLU B CA 1
ATOM 2984 C C . GLU B 1 134 ? -8.832 10.925 15.484 1.00 33.64 134 GLU B C 1
ATOM 2985 O O . GLU B 1 134 ? -8.298 9.964 14.922 1.00 37.00 134 GLU B O 1
ATOM 2991 N N . GLY B 1 135 ? -8.610 11.241 16.761 1.00 35.99 135 GLY B N 1
ATOM 2992 C CA . GLY B 1 135 ? -7.757 10.456 17.628 1.00 29.77 135 GLY B CA 1
ATOM 2993 C C . GLY B 1 135 ? -6.281 10.710 17.452 1.00 27.05 135 GLY B C 1
ATOM 2994 O O . GLY B 1 135 ? -5.472 10.083 18.144 1.00 33.02 135 GLY B O 1
ATOM 2995 N N . GLU B 1 136 ? -5.903 11.604 16.547 1.00 30.17 136 GLU B N 1
ATOM 2996 C CA . GLU B 1 136 ? -4.498 11.881 16.299 1.00 28.09 136 GLU B CA 1
ATOM 2997 C C . GLU B 1 136 ? -3.846 12.491 17.536 1.00 32.15 136 GLU B C 1
ATOM 2998 O O . GLU B 1 136 ? -4.371 13.440 18.131 1.00 29.25 136 GLU B O 1
ATOM 3004 N N . SER B 1 137 ? -2.707 11.929 17.935 1.00 25.10 137 SER B N 1
ATOM 3005 C CA . SER B 1 137 ? -1.984 12.452 19.081 1.00 21.99 137 SER B CA 1
ATOM 3006 C C . SER B 1 137 ? -1.378 13.824 18.782 1.00 24.58 137 SER B C 1
ATOM 3007 O O . SER B 1 137 ? -1.171 14.225 17.626 1.00 22.78 137 SER B O 1
ATOM 3010 N N . ARG B 1 138 ? -1.071 14.551 19.863 1.00 22.94 138 ARG B N 1
ATOM 3011 C CA . ARG B 1 138 ? -0.417 15.845 19.705 1.00 21.51 138 ARG B CA 1
ATOM 3012 C C . ARG B 1 138 ? 0.938 15.700 19.025 1.00 18.78 138 ARG B C 1
ATOM 3013 O O . ARG B 1 138 ? 1.291 16.505 18.153 1.00 20.80 138 ARG B O 1
ATOM 3021 N N . LEU B 1 139 ? 1.708 14.676 19.404 1.00 17.69 139 LEU B N 1
ATOM 3022 C CA . LEU B 1 139 ? 2.988 14.417 18.754 1.00 23.30 139 LEU B CA 1
ATOM 3023 C C . LEU B 1 139 ? 2.818 14.250 17.243 1.00 21.61 139 LEU B C 1
ATOM 3024 O O . LEU B 1 139 ? 3.553 14.854 16.452 1.00 16.16 139 LEU B O 1
ATOM 3029 N N . ASP B 1 140 ? 1.856 13.416 16.831 1.00 18.91 140 ASP B N 1
ATOM 3030 C CA . ASP B 1 140 ? 1.657 13.136 15.403 1.00 16.13 140 ASP B CA 1
ATOM 3031 C C . ASP B 1 140 ? 1.272 14.400 14.654 1.00 18.68 140 ASP B C 1
ATOM 3032 O O . ASP B 1 140 ? 1.770 14.661 13.553 1.00 17.08 140 ASP B O 1
ATOM 3037 N N . LEU B 1 141 ? 0.363 15.190 15.232 1.00 18.36 141 LEU B N 1
ATOM 3038 C CA . LEU B 1 141 ? -0.085 16.409 14.573 1.00 18.00 141 LEU B CA 1
ATOM 3039 C C . LEU B 1 141 ? 1.060 17.405 14.450 1.00 20.39 141 LEU B C 1
ATOM 3040 O O . LEU B 1 141 ? 1.236 18.053 13.411 1.00 15.97 141 LEU B O 1
ATOM 3045 N N . VAL B 1 142 ? 1.859 17.528 15.502 1.00 20.98 142 VAL B N 1
ATOM 3046 C CA . VAL B 1 142 ? 2.994 18.439 15.456 1.00 14.15 142 VAL B CA 1
ATOM 3047 C C . VAL B 1 142 ? 3.980 18.006 14.378 1.00 15.68 142 VAL B C 1
ATOM 3048 O O . VAL B 1 142 ? 4.520 18.843 13.638 1.00 17.26 142 VAL B O 1
ATOM 3052 N N . GLN B 1 143 ? 4.200 16.693 14.239 1.00 15.60 143 GLN B N 1
ATOM 3053 C CA . GLN B 1 143 ? 5.171 16.250 13.251 1.00 15.96 143 GLN B CA 1
ATOM 3054 C C . GLN B 1 143 ? 4.633 16.414 11.828 1.00 17.92 143 GLN B C 1
ATOM 3055 O O . GLN B 1 143 ? 5.383 16.799 10.923 1.00 19.33 143 GLN B O 1
ATOM 3061 N N . ARG B 1 144 ? 3.339 16.143 11.602 1.00 18.43 144 ARG B N 1
ATOM 3062 C CA . ARG B 1 144 ? 2.786 16.367 10.265 1.00 17.15 144 ARG B CA 1
ATOM 3063 C C . ARG B 1 144 ? 2.897 17.835 9.871 1.00 21.75 144 ARG B C 1
ATOM 3064 O O . ARG B 1 144 ? 3.189 18.156 8.711 1.00 18.46 144 ARG B O 1
ATOM 3072 N N . ASN B 1 145 ? 2.643 18.746 10.810 1.00 17.17 145 ASN B N 1
ATOM 3073 C CA . ASN B 1 145 ? 2.776 20.161 10.474 1.00 15.95 145 ASN B CA 1
ATOM 3074 C C . ASN B 1 145 ? 4.237 20.533 10.271 1.00 17.28 145 ASN B C 1
ATOM 3075 O O . ASN B 1 145 ? 4.558 21.365 9.411 1.00 17.51 145 ASN B O 1
ATOM 3080 N N . THR B 1 146 ? 5.137 19.944 11.065 1.00 16.01 146 THR B N 1
ATOM 3081 C CA . THR B 1 146 ? 6.567 20.215 10.907 1.00 13.02 146 THR B CA 1
ATOM 3082 C C . THR B 1 146 ? 7.061 19.766 9.535 1.00 18.40 146 THR B C 1
ATOM 3083 O O . THR B 1 146 ? 7.860 20.463 8.893 1.00 20.95 146 THR B O 1
ATOM 3087 N N . ASP B 1 147 ? 6.570 18.625 9.049 1.00 17.58 147 ASP B N 1
ATOM 3088 C CA . ASP B 1 147 ? 6.933 18.180 7.707 1.00 17.00 147 ASP B CA 1
ATOM 3089 C C . ASP B 1 147 ? 6.552 19.218 6.657 1.00 18.13 147 ASP B C 1
ATOM 3090 O O . ASP B 1 147 ? 7.273 19.400 5.675 1.00 18.58 147 ASP B O 1
ATOM 3095 N N . VAL B 1 148 ? 5.402 19.872 6.823 1.00 16.53 148 VAL B N 1
ATOM 3096 C CA . VAL B 1 148 ? 4.987 20.902 5.873 1.00 19.24 148 VAL B CA 1
ATOM 3097 C C . VAL B 1 148 ? 5.884 22.127 6.006 1.00 17.74 148 VAL B C 1
ATOM 3098 O O . VAL B 1 148 ? 6.331 22.708 5.005 1.00 18.95 148 VAL B O 1
ATOM 3102 N N . LEU B 1 149 ? 6.163 22.533 7.241 1.00 13.99 149 LEU B N 1
ATOM 3103 C CA . LEU B 1 149 ? 6.986 23.730 7.469 1.00 14.35 149 LEU B CA 1
ATOM 3104 C C . LEU B 1 149 ? 8.418 23.538 6.993 1.00 18.58 149 LEU B C 1
ATOM 3105 O O . LEU B 1 149 ? 9.063 24.513 6.585 1.00 16.88 149 LEU B O 1
ATOM 3110 N N . LYS B 1 150 ? 8.943 22.303 7.053 1.00 16.17 150 LYS B N 1
ATOM 3111 C CA . LYS B 1 150 ? 10.277 22.035 6.520 1.00 18.20 150 LYS B CA 1
ATOM 3112 C C . LYS B 1 150 ? 10.381 22.413 5.054 1.00 17.63 150 LYS B C 1
ATOM 3113 O O . LYS B 1 150 ? 11.471 22.741 4.568 1.00 21.81 150 LYS B O 1
ATOM 3119 N N . ILE B 1 151 ? 9.272 22.340 4.328 1.00 18.37 151 ILE B N 1
ATOM 3120 C CA . ILE B 1 151 ? 9.263 22.734 2.926 1.00 18.10 151 ILE B CA 1
ATOM 3121 C C . ILE B 1 151 ? 9.080 24.240 2.796 1.00 22.06 151 ILE B C 1
ATOM 3122 O O . ILE B 1 151 ? 9.804 24.908 2.049 1.00 26.86 151 ILE B O 1
ATOM 3127 N N . ILE B 1 152 ? 8.122 24.789 3.544 1.00 18.10 152 ILE B N 1
ATOM 3128 C CA . ILE B 1 152 ? 7.691 26.180 3.382 1.00 15.19 152 ILE B CA 1
ATOM 3129 C C . ILE B 1 152 ? 8.750 27.152 3.879 1.00 19.01 152 ILE B C 1
ATOM 3130 O O . ILE B 1 152 ? 9.076 28.138 3.210 1.00 16.10 152 ILE B O 1
ATOM 3135 N N . ILE B 1 153 ? 9.202 26.970 5.123 1.00 13.26 153 ILE B N 1
ATOM 3136 C CA . ILE B 1 153 ? 9.996 28.013 5.781 1.00 15.56 153 ILE B CA 1
ATOM 3137 C C . ILE B 1 153 ? 11.310 28.284 5.053 1.00 18.80 153 ILE B C 1
ATOM 3138 O O . ILE B 1 153 ? 11.631 29.463 4.819 1.00 17.17 153 ILE B O 1
ATOM 3143 N N . PRO B 1 154 ? 12.105 27.280 4.677 1.00 21.28 154 PRO B N 1
ATOM 3144 C CA . PRO B 1 154 ? 13.336 27.585 3.935 1.00 17.79 154 PRO B CA 1
ATOM 3145 C C . PRO B 1 154 ? 13.072 28.333 2.646 1.00 22.23 154 PRO B C 1
ATOM 3146 O O . PRO B 1 154 ? 13.889 29.175 2.252 1.00 21.75 154 PRO B O 1
ATOM 3150 N N . GLN B 1 155 ? 11.950 28.049 1.982 1.00 18.43 155 GLN B N 1
ATOM 3151 C CA . GLN B 1 155 ? 11.632 28.751 0.746 1.00 16.73 155 GLN B CA 1
ATOM 3152 C C . GLN B 1 155 ? 11.288 30.210 1.005 1.00 19.34 155 GLN B C 1
ATOM 3153 O O . GLN B 1 155 ? 11.651 31.080 0.208 1.00 17.50 155 GLN B O 1
ATOM 3159 N N . LEU B 1 156 ? 10.562 30.501 2.091 1.00 17.30 156 LEU B N 1
ATOM 3160 C CA . LEU B 1 156 ? 10.246 31.889 2.404 1.00 14.92 156 LEU B CA 1
ATOM 3161 C C . LEU B 1 156 ? 11.510 32.681 2.684 1.00 18.93 156 LEU B C 1
ATOM 3162 O O . LEU B 1 156 ? 11.682 33.794 2.174 1.00 20.21 156 LEU B O 1
ATOM 3167 N N . VAL B 1 157 ? 12.400 32.147 3.524 1.00 18.23 157 VAL B N 1
ATOM 3168 C CA . VAL B 1 157 ? 13.570 32.955 3.846 1.00 18.26 157 VAL B CA 1
ATOM 3169 C C . VAL B 1 157 ? 14.571 32.965 2.705 1.00 22.41 157 VAL B C 1
ATOM 3170 O O . VAL B 1 157 ? 15.385 33.890 2.630 1.00 22.84 157 VAL B O 1
ATOM 3174 N N . LYS B 1 158 ? 14.523 31.979 1.799 1.00 20.06 158 LYS B N 1
ATOM 3175 C CA . LYS B 1 158 ? 15.354 32.045 0.598 1.00 20.70 158 LYS B CA 1
ATOM 3176 C C . LYS B 1 158 ? 15.007 33.267 -0.242 1.00 22.38 158 LYS B C 1
ATOM 3177 O O . LYS B 1 158 ? 15.903 33.959 -0.749 1.00 23.55 158 LYS B O 1
ATOM 3183 N N . HIS B 1 159 ? 13.712 33.556 -0.394 1.00 19.11 159 HIS B N 1
ATOM 3184 C CA . HIS B 1 159 ? 13.284 34.637 -1.285 1.00 19.95 159 HIS B CA 1
ATOM 3185 C C . HIS B 1 159 ? 13.095 35.970 -0.575 1.00 20.16 159 HIS B C 1
ATOM 3186 O O . HIS B 1 159 ? 13.138 37.021 -1.236 1.00 21.73 159 HIS B O 1
ATOM 3193 N N . SER B 1 160 ? 12.941 35.961 0.748 1.00 17.43 160 SER B N 1
ATOM 3194 C CA . SER B 1 160 ? 12.802 37.186 1.541 1.00 18.87 160 SER B CA 1
ATOM 3195 C C . SER B 1 160 ? 13.660 37.075 2.800 1.00 22.81 160 SER B C 1
ATOM 3196 O O . SER B 1 160 ? 13.147 36.896 3.905 1.00 19.70 160 SER B O 1
ATOM 3199 N N . PRO B 1 161 ? 14.981 37.190 2.662 1.00 23.59 161 PRO B N 1
ATOM 3200 C CA . PRO B 1 161 ? 15.864 37.024 3.835 1.00 23.68 161 PRO B CA 1
ATOM 3201 C C . PRO B 1 161 ? 15.572 37.987 4.988 1.00 26.16 161 PRO B C 1
ATOM 3202 O O . PRO B 1 161 ? 15.918 37.670 6.132 1.00 29.27 161 PRO B O 1
ATOM 3206 N N . ASP B 1 162 ? 14.980 39.153 4.730 1.00 23.26 162 ASP B N 1
ATOM 3207 C CA . ASP B 1 162 ? 14.734 40.160 5.759 1.00 30.28 162 ASP B CA 1
ATOM 3208 C C . ASP B 1 162 ? 13.279 40.178 6.216 1.00 26.22 162 ASP B C 1
ATOM 3209 O O . ASP B 1 162 ? 12.780 41.208 6.667 1.00 25.04 162 ASP B O 1
ATOM 3214 N N . THR B 1 163 ? 12.584 39.058 6.112 1.00 21.55 163 THR B N 1
ATOM 3215 C CA . THR B 1 163 ? 11.162 39.077 6.384 1.00 17.80 163 THR B CA 1
ATOM 3216 C C . THR B 1 163 ? 10.906 38.824 7.871 1.00 19.30 163 THR B C 1
ATOM 3217 O O . THR B 1 163 ? 11.795 38.450 8.631 1.00 20.60 163 THR B O 1
ATOM 3221 N N . ILE B 1 164 ? 9.670 39.080 8.278 1.00 15.11 164 ILE B N 1
ATOM 3222 C CA . ILE B 1 164 ? 9.128 38.688 9.572 1.00 15.85 164 ILE B CA 1
ATOM 3223 C C . ILE B 1 164 ? 8.161 37.550 9.302 1.00 18.85 164 ILE B C 1
ATOM 3224 O O . ILE B 1 164 ? 7.428 37.609 8.321 1.00 17.27 164 ILE B O 1
ATOM 3229 N N . LEU B 1 165 ? 8.164 36.514 10.148 1.00 15.71 165 LEU B N 1
ATOM 3230 C CA . LEU B 1 165 ? 7.192 35.429 10.020 1.00 14.87 165 LEU B CA 1
ATOM 3231 C C . LEU B 1 165 ? 6.078 35.577 11.048 1.00 17.90 165 LEU B C 1
ATOM 3232 O O . LEU B 1 165 ? 6.339 35.844 12.227 1.00 16.74 165 LEU B O 1
ATOM 3237 N N . ILE B 1 166 ? 4.836 35.382 10.607 1.00 13.80 166 ILE B N 1
ATOM 3238 C CA . ILE B 1 166 ? 3.694 35.268 11.508 1.00 15.93 166 ILE B CA 1
ATOM 3239 C C . ILE B 1 166 ? 3.103 33.897 11.261 1.00 18.16 166 ILE B C 1
ATOM 3240 O O . ILE B 1 166 ? 2.541 33.657 10.192 1.00 14.54 166 ILE B O 1
ATOM 3245 N N . ILE B 1 167 ? 3.202 33.013 12.244 1.00 13.21 167 ILE B N 1
ATOM 3246 C CA . ILE B 1 167 ? 2.756 31.629 12.093 1.00 13.72 167 ILE B CA 1
ATOM 3247 C C . ILE B 1 167 ? 1.333 31.520 12.614 1.00 14.57 167 ILE B C 1
ATOM 3248 O O . ILE B 1 167 ? 1.015 32.021 13.692 1.00 14.55 167 ILE B O 1
ATOM 3253 N N . ALA B 1 168 ? 0.463 30.850 11.859 1.00 11.45 168 ALA B N 1
ATOM 3254 C CA . ALA B 1 168 ? -0.926 30.785 12.271 1.00 11.45 168 ALA B CA 1
ATOM 3255 C C . ALA B 1 168 ? -1.487 29.376 12.254 1.00 26.49 168 ALA B C 1
ATOM 3256 O O . ALA B 1 168 ? -2.673 29.200 12.532 1.00 35.76 168 ALA B O 1
ATOM 3258 N N . SER B 1 169 ? -0.675 28.377 11.956 1.00 19.59 169 SER B N 1
ATOM 3259 C CA A SER B 1 169 ? -1.140 27.000 11.943 0.44 20.98 169 SER B CA 1
ATOM 3260 C CA B SER B 1 169 ? -1.155 27.005 11.949 0.56 20.52 169 SER B CA 1
ATOM 3261 C C . SER B 1 169 ? -1.150 26.434 13.360 1.00 23.10 169 SER B C 1
ATOM 3262 O O . SER B 1 169 ? -0.393 26.871 14.225 1.00 18.86 169 SER B O 1
ATOM 3267 N N . ASN B 1 170 ? -2.025 25.449 13.589 1.00 20.55 170 ASN B N 1
ATOM 3268 C CA . ASN B 1 170 ? -2.171 24.909 14.939 1.00 20.61 170 ASN B CA 1
ATOM 3269 C C . ASN B 1 170 ? -1.403 23.609 15.081 1.00 22.82 170 ASN B C 1
ATOM 3270 O O . ASN B 1 170 ? -1.379 22.804 14.143 1.00 21.68 170 ASN B O 1
ATOM 3275 N N . PRO B 1 171 ? -0.791 23.350 16.255 1.00 17.19 171 PRO B N 1
ATOM 3276 C CA . PRO B 1 171 ? -0.772 24.186 17.464 1.00 14.64 171 PRO B CA 1
ATOM 3277 C C . PRO B 1 171 ? 0.205 25.332 17.343 1.00 16.73 171 PRO B C 1
ATOM 3278 O O . PRO B 1 171 ? 1.389 25.079 17.107 1.00 17.58 171 PRO B O 1
ATOM 3282 N N . VAL B 1 172 ? -0.274 26.562 17.539 1.00 13.46 172 VAL B N 1
ATOM 3283 C CA . VAL B 1 172 ? 0.484 27.709 17.035 1.00 14.12 172 VAL B CA 1
ATOM 3284 C C . VAL B 1 172 ? 1.776 27.936 17.821 1.00 12.74 172 VAL B C 1
ATOM 3285 O O . VAL B 1 172 ? 2.780 28.392 17.256 1.00 14.55 172 VAL B O 1
ATOM 3289 N N . ASP B 1 173 ? 1.777 27.675 19.133 1.00 12.39 173 ASP B N 1
ATOM 3290 C CA . ASP B 1 173 ? 2.960 27.985 19.925 1.00 14.63 173 ASP B CA 1
ATOM 3291 C C . ASP B 1 173 ? 4.131 27.095 19.533 1.00 18.67 173 ASP B C 1
ATOM 3292 O O . ASP B 1 173 ? 5.241 27.575 19.294 1.00 19.00 173 ASP B O 1
ATOM 3297 N N . ILE B 1 174 ? 3.899 25.790 19.442 1.00 14.71 174 ILE B N 1
ATOM 3298 C CA A ILE B 1 174 ? 5.015 24.941 19.076 0.46 13.61 174 ILE B CA 1
ATOM 3299 C CA B ILE B 1 174 ? 4.961 24.871 19.046 0.54 13.62 174 ILE B CA 1
ATOM 3300 C C . ILE B 1 174 ? 5.389 25.134 17.611 1.00 14.58 174 ILE B C 1
ATOM 3301 O O . ILE B 1 174 ? 6.574 25.068 17.271 1.00 14.41 174 ILE B O 1
ATOM 3310 N N . LEU B 1 175 ? 4.418 25.405 16.729 1.00 16.59 175 LEU B N 1
ATOM 3311 C CA . LEU B 1 175 ? 4.775 25.598 15.324 1.00 13.53 175 LEU B CA 1
ATOM 3312 C C . LEU B 1 175 ? 5.487 26.930 15.099 1.00 13.54 175 LEU B C 1
ATOM 3313 O O . LEU B 1 175 ? 6.253 27.058 14.136 1.00 15.96 175 LEU B O 1
ATOM 3318 N N . THR B 1 176 ? 5.268 27.914 15.967 1.00 12.31 176 THR B N 1
ATOM 3319 C CA . THR B 1 176 ? 6.094 29.122 15.908 1.00 12.55 176 THR B CA 1
ATOM 3320 C C . THR B 1 176 ? 7.547 28.803 16.272 1.00 15.71 176 THR B C 1
ATOM 3321 O O . THR B 1 176 ? 8.481 29.289 15.627 1.00 15.48 176 THR B O 1
ATOM 3325 N N . TYR B 1 177 ? 7.757 27.987 17.310 1.00 13.45 177 TYR B N 1
ATOM 3326 C CA . TYR B 1 177 ? 9.112 27.544 17.639 1.00 16.82 177 TYR B CA 1
ATOM 3327 C C . TYR B 1 177 ? 9.737 26.785 16.479 1.00 14.16 177 TYR B C 1
ATOM 3328 O O . TYR B 1 177 ? 10.894 27.025 16.109 1.00 14.14 177 TYR B O 1
ATOM 3337 N N . VAL B 1 178 ? 8.974 25.865 15.876 1.00 13.66 178 VAL B N 1
ATOM 3338 C CA . VAL B 1 178 ? 9.499 25.084 14.766 1.00 15.55 178 VAL B CA 1
ATOM 3339 C C . VAL B 1 178 ? 9.904 26.000 13.617 1.00 16.98 178 VAL B C 1
ATOM 3340 O O . VAL B 1 178 ? 10.987 25.846 13.026 1.00 16.41 178 VAL B O 1
ATOM 3344 N N . SER B 1 179 ? 9.050 26.977 13.302 1.00 15.17 179 SER B N 1
ATOM 3345 C CA . SER B 1 179 ? 9.342 27.909 12.216 1.00 16.16 179 SER B CA 1
ATOM 3346 C C . SER B 1 179 ? 10.553 28.769 12.537 1.00 14.44 179 SER B C 1
ATOM 3347 O O . SER B 1 179 ? 11.384 29.027 11.665 1.00 14.55 179 SER B O 1
ATOM 3350 N N . TRP B 1 180 ? 10.670 29.233 13.785 1.00 15.83 180 TRP B N 1
ATOM 3351 C CA . TRP B 1 180 ? 11.862 29.982 14.179 1.00 19.98 180 TRP B CA 1
ATOM 3352 C C . TRP B 1 180 ? 13.130 29.145 13.992 1.00 21.10 180 TRP B C 1
ATOM 3353 O O . TRP B 1 180 ? 14.098 29.592 13.355 1.00 16.41 180 TRP B O 1
ATOM 3364 N N . LYS B 1 181 ? 13.137 27.913 14.513 1.00 15.08 181 LYS B N 1
ATOM 3365 C CA . LYS B 1 181 ? 14.300 27.043 14.335 1.00 18.83 181 LYS B CA 1
ATOM 3366 C C . LYS B 1 181 ? 14.607 26.804 12.854 1.00 19.60 181 LYS B C 1
ATOM 3367 O O . LYS B 1 181 ? 15.773 26.860 12.436 1.00 23.43 181 LYS B O 1
ATOM 3369 N N . LEU B 1 182 ? 13.577 26.547 12.039 1.00 18.53 182 LEU B N 1
ATOM 3370 C CA . LEU B 1 182 ? 13.812 26.263 10.623 1.00 18.04 182 LEU B CA 1
ATOM 3371 C C . LEU B 1 182 ? 14.278 27.498 9.859 1.00 21.85 182 LEU B C 1
ATOM 3372 O O . LEU B 1 182 ? 14.991 27.365 8.857 1.00 23.75 182 LEU B O 1
ATOM 3377 N N . SER B 1 183 ? 13.884 28.695 10.306 1.00 18.06 183 SER B N 1
ATOM 3378 C CA . SER B 1 183 ? 14.116 29.908 9.521 1.00 16.11 183 SER B CA 1
ATOM 3379 C C . SER B 1 183 ? 15.526 30.451 9.700 1.00 21.86 183 SER B C 1
ATOM 3380 O O . SER B 1 183 ? 16.026 31.163 8.825 1.00 19.66 183 SER B O 1
ATOM 3383 N N . GLY B 1 184 ? 16.169 30.174 10.836 1.00 19.26 184 GLY B N 1
ATOM 3384 C CA . GLY B 1 184 ? 17.410 30.862 11.130 1.00 19.87 184 GLY B CA 1
ATOM 3385 C C . GLY B 1 184 ? 17.264 32.339 11.419 1.00 19.58 184 GLY B C 1
ATOM 3386 O O . GLY B 1 184 ? 18.278 33.043 11.509 1.00 20.17 184 GLY B O 1
ATOM 3387 N N . LEU B 1 185 ? 16.040 32.841 11.568 1.00 17.87 185 LEU B N 1
ATOM 3388 C CA . LEU B 1 185 ? 15.816 34.267 11.788 1.00 19.69 185 LEU B CA 1
ATOM 3389 C C . LEU B 1 185 ? 16.039 34.637 13.251 1.00 22.57 185 LEU B C 1
ATOM 3390 O O . LEU B 1 185 ? 15.922 33.790 14.144 1.00 21.19 185 LEU B O 1
ATOM 3395 N N . PRO B 1 186 ? 16.337 35.905 13.526 1.00 22.67 186 PRO B N 1
ATOM 3396 C CA . PRO B 1 186 ? 16.385 36.363 14.920 1.00 20.95 186 PRO B CA 1
ATOM 3397 C C . PRO B 1 186 ? 15.057 36.135 15.627 1.00 22.46 186 PRO B C 1
ATOM 3398 O O . PRO B 1 186 ? 13.985 36.148 15.017 1.00 21.68 186 PRO B O 1
ATOM 3402 N N . LYS B 1 187 ? 15.155 35.944 16.944 1.00 19.48 187 LYS B N 1
ATOM 3403 C CA . LYS B 1 187 ? 14.002 35.579 17.769 1.00 19.94 187 LYS B CA 1
ATOM 3404 C C . LYS B 1 187 ? 12.879 36.616 17.692 1.00 18.87 187 LYS B C 1
ATOM 3405 O O . LYS B 1 187 ? 11.699 36.266 17.749 1.00 24.89 187 LYS B O 1
ATOM 3407 N N . HIS B 1 188 ? 13.214 37.897 17.573 1.00 21.24 188 HIS B N 1
ATOM 3408 C CA . HIS B 1 188 ? 12.171 38.914 17.549 1.00 18.45 188 HIS B CA 1
ATOM 3409 C C . HIS B 1 188 ? 11.498 39.040 16.183 1.00 21.33 188 HIS B C 1
ATOM 3410 O O . HIS B 1 188 ? 10.579 39.851 16.040 1.00 18.06 188 HIS B O 1
ATOM 3417 N N . ARG B 1 189 ? 11.918 38.264 15.185 1.00 17.52 189 ARG B N 1
ATOM 3418 C CA . ARG B 1 189 ? 11.318 38.357 13.853 1.00 17.14 189 ARG B CA 1
ATOM 3419 C C . ARG B 1 189 ? 10.409 37.183 13.532 1.00 23.07 189 ARG B C 1
ATOM 3420 O O . ARG B 1 189 ? 10.011 37.020 12.372 1.00 18.90 189 ARG B O 1
ATOM 3428 N N . VAL B 1 190 ? 10.112 36.329 14.510 1.00 13.97 190 VAL B N 1
ATOM 3429 C CA . VAL B 1 190 ? 9.209 35.195 14.304 1.00 13.75 190 VAL B CA 1
ATOM 3430 C C . VAL B 1 190 ? 8.189 35.221 15.431 1.00 17.78 190 VAL B C 1
ATOM 3431 O O . VAL B 1 190 ? 8.569 35.136 16.604 1.00 17.89 190 VAL B O 1
ATOM 3435 N N . ILE B 1 191 ? 6.904 35.358 15.087 1.00 14.66 191 ILE B N 1
ATOM 3436 C CA . ILE B 1 191 ? 5.828 35.321 16.070 1.00 13.10 191 ILE B CA 1
ATOM 3437 C C . ILE B 1 191 ? 4.720 34.406 15.566 1.00 13.92 191 ILE B C 1
ATOM 3438 O O . ILE B 1 191 ? 4.653 34.063 14.388 1.00 16.14 191 ILE B O 1
ATOM 3443 N N . GLY B 1 192 ? 3.831 34.043 16.480 1.00 12.12 192 GLY B N 1
ATOM 3444 C CA . GLY B 1 192 ? 2.647 33.265 16.144 1.00 12.11 192 GLY B CA 1
ATOM 3445 C C . GLY B 1 192 ? 1.375 34.001 16.512 1.00 12.35 192 GLY B C 1
ATOM 3446 O O . GLY B 1 192 ? 1.384 34.859 17.400 1.00 13.78 192 GLY B O 1
ATOM 3447 N N . SER B 1 193 ? 0.258 33.666 15.860 1.00 13.55 193 SER B N 1
ATOM 3448 C CA . SER B 1 193 ? -0.989 34.362 16.151 1.00 13.33 193 SER B CA 1
ATOM 3449 C C . SER B 1 193 ? -1.393 34.204 17.616 1.00 15.32 193 SER B C 1
ATOM 3450 O O . SER B 1 193 ? -2.090 35.069 18.154 1.00 13.45 193 SER B O 1
ATOM 3453 N N . GLY B 1 194 ? -0.971 33.117 18.256 1.00 13.38 194 GLY B N 1
ATOM 3454 C CA . GLY B 1 194 ? -1.059 33.010 19.710 1.00 17.92 194 GLY B CA 1
ATOM 3455 C C . GLY B 1 194 ? -2.442 33.317 20.250 1.00 18.14 194 GLY B C 1
ATOM 3456 O O . GLY B 1 194 ? -3.464 32.820 19.742 1.00 16.58 194 GLY B O 1
ATOM 3457 N N . THR B 1 195 ? -2.487 34.143 21.298 1.00 15.66 195 THR B N 1
ATOM 3458 C CA . THR B 1 195 ? -3.723 34.477 21.993 1.00 13.14 195 THR B CA 1
ATOM 3459 C C . THR B 1 195 ? -4.235 35.860 21.622 1.00 15.12 195 THR B C 1
ATOM 3460 O O . THR B 1 195 ? -4.961 36.471 22.409 1.00 15.89 195 THR B O 1
ATOM 3464 N N . ASN B 1 196 ? -3.845 36.395 20.462 1.00 13.64 196 ASN B N 1
ATOM 3465 C CA . ASN B 1 196 ? -4.252 37.756 20.149 1.00 11.72 196 ASN B CA 1
ATOM 3466 C C . ASN B 1 196 ? -5.772 37.842 20.016 1.00 12.60 196 ASN B C 1
ATOM 3467 O O . ASN B 1 196 ? -6.431 38.721 20.605 1.00 15.37 196 ASN B O 1
ATOM 3472 N N . LEU B 1 197 ? -6.345 36.928 19.235 1.00 11.54 197 LEU B N 1
ATOM 3473 C CA . LEU B 1 197 ? -7.790 36.900 19.071 1.00 14.94 197 LEU B CA 1
ATOM 3474 C C . LEU B 1 197 ? -8.486 36.563 20.380 1.00 18.81 197 LEU B C 1
ATOM 3475 O O . LEU B 1 197 ? -9.496 37.190 20.732 1.00 16.35 197 LEU B O 1
ATOM 3480 N N . ASP B 1 198 ? -7.975 35.571 21.119 1.00 14.04 198 ASP B N 1
ATOM 3481 C CA A ASP B 1 198 ? -8.523 35.219 22.439 0.40 17.23 198 ASP B CA 1
ATOM 3482 C CA B ASP B 1 198 ? -8.681 35.268 22.347 0.60 17.24 198 ASP B CA 1
ATOM 3483 C C . ASP B 1 198 ? -8.650 36.453 23.316 1.00 16.96 198 ASP B C 1
ATOM 3484 O O . ASP B 1 198 ? -9.666 36.702 23.982 1.00 16.20 198 ASP B O 1
ATOM 3493 N N . SER B 1 199 ? -7.551 37.220 23.373 1.00 16.73 199 SER B N 1
ATOM 3494 C CA . SER B 1 199 ? -7.509 38.403 24.235 1.00 15.17 199 SER B CA 1
ATOM 3495 C C . SER B 1 199 ? -8.550 39.423 23.803 1.00 13.80 199 SER B C 1
ATOM 3496 O O . SER B 1 199 ? -9.230 40.023 24.637 1.00 17.75 199 SER B O 1
ATOM 3499 N N . ALA B 1 200 ? -8.692 39.638 22.490 1.00 15.02 200 ALA B N 1
ATOM 3500 C CA . ALA B 1 200 ? -9.701 40.581 22.027 1.00 18.83 200 ALA B CA 1
ATOM 3501 C C . ALA B 1 200 ? -11.098 40.114 22.405 1.00 15.61 200 ALA B C 1
ATOM 3502 O O . ALA B 1 200 ? -11.930 40.912 22.851 1.00 17.32 200 ALA B O 1
ATOM 3504 N N . ARG B 1 201 ? -11.381 38.823 22.226 1.00 16.39 201 ARG B N 1
ATOM 3505 C CA . ARG B 1 201 ? -12.709 38.324 22.579 1.00 20.89 201 ARG B CA 1
ATOM 3506 C C . ARG B 1 201 ? -12.951 38.433 24.078 1.00 18.65 201 ARG B C 1
ATOM 3507 O O . ARG B 1 201 ? -14.047 38.804 24.509 1.00 18.74 201 ARG B O 1
ATOM 3515 N N . PHE B 1 202 ? -11.925 38.126 24.870 1.00 20.37 202 PHE B N 1
ATOM 3516 C CA . PHE B 1 202 ? -11.947 38.331 26.317 1.00 21.91 202 PHE B CA 1
ATOM 3517 C C . PHE B 1 202 ? -12.362 39.761 26.676 1.00 16.34 202 PHE B C 1
ATOM 3518 O O . PHE B 1 202 ? -13.290 39.972 27.462 1.00 16.99 202 PHE B O 1
ATOM 3526 N N . ARG B 1 203 ? -11.689 40.764 26.086 1.00 15.24 203 ARG B N 1
ATOM 3527 C CA . ARG B 1 203 ? -12.052 42.151 26.351 1.00 17.08 203 ARG B CA 1
ATOM 3528 C C . ARG B 1 203 ? -13.474 42.456 25.890 1.00 19.17 203 ARG B C 1
ATOM 3529 O O . ARG B 1 203 ? -14.225 43.165 26.582 1.00 18.82 203 ARG B O 1
ATOM 3537 N N . TYR B 1 204 ? -13.875 41.902 24.739 1.00 20.14 204 TYR B N 1
ATOM 3538 C CA . TYR B 1 204 ? -15.241 42.095 24.259 1.00 22.21 204 TYR B CA 1
ATOM 3539 C C . TYR B 1 204 ? -16.274 41.506 25.224 1.00 17.32 204 TYR B C 1
ATOM 3540 O O . TYR B 1 204 ? -17.309 42.127 25.480 1.00 20.51 204 TYR B O 1
ATOM 3549 N N . LEU B 1 205 ? -16.017 40.314 25.763 1.00 18.30 205 LEU B N 1
ATOM 3550 C CA . LEU B 1 205 ? -16.960 39.721 26.711 1.00 17.99 205 LEU B CA 1
ATOM 3551 C C . LEU B 1 205 ? -17.038 40.531 28.005 1.00 20.62 205 LEU B C 1
ATOM 3552 O O . LEU B 1 205 ? -18.127 40.705 28.579 1.00 19.63 205 LEU B O 1
ATOM 3557 N N . LEU B 1 206 ? -15.900 41.042 28.478 1.00 18.11 206 LEU B N 1
ATOM 3558 C CA . LEU B 1 206 ? -15.947 41.922 29.650 1.00 23.38 206 LEU B CA 1
ATOM 3559 C C . LEU B 1 206 ? -16.783 43.156 29.352 1.00 22.71 206 LEU B C 1
ATOM 3560 O O . LEU B 1 206 ? -17.613 43.575 30.169 1.00 20.75 206 LEU B O 1
ATOM 3565 N N . SER B 1 207 ? -16.601 43.716 28.156 1.00 19.79 207 SER B N 1
ATOM 3566 C CA . SER B 1 207 ? -17.373 44.864 27.700 1.00 23.16 207 SER B CA 1
ATOM 3567 C C . SER B 1 207 ? -18.863 44.560 27.625 1.00 21.20 207 SER B C 1
ATOM 3568 O O . SER B 1 207 ? -19.686 45.378 28.043 1.00 27.33 207 SER B O 1
ATOM 3571 N N . GLU B 1 208 ? -19.231 43.400 27.081 1.00 24.58 208 GLU B N 1
ATOM 3572 C CA A GLU B 1 208 ? -20.647 43.059 27.030 0.51 28.98 208 GLU B CA 1
ATOM 3573 C CA B GLU B 1 208 ? -20.636 42.997 27.035 0.49 29.09 208 GLU B CA 1
ATOM 3574 C C . GLU B 1 208 ? -21.229 42.886 28.432 1.00 28.35 208 GLU B C 1
ATOM 3575 O O . GLU B 1 208 ? -22.366 43.299 28.683 1.00 27.96 208 GLU B O 1
ATOM 3586 N N . LYS B 1 209 ? -20.471 42.306 29.357 1.00 24.53 209 LYS B N 1
ATOM 3587 C CA . LYS B 1 209 ? -20.975 42.164 30.716 1.00 24.35 209 LYS B CA 1
ATOM 3588 C C . LYS B 1 209 ? -21.191 43.523 31.374 1.00 27.35 209 LYS B C 1
ATOM 3589 O O . LYS B 1 209 ? -22.159 43.712 32.118 1.00 25.63 209 LYS B O 1
ATOM 3591 N N . LEU B 1 210 ? -20.315 44.496 31.099 1.00 24.62 210 LEU B N 1
ATOM 3592 C CA . LEU B 1 210 ? -20.330 45.754 31.830 1.00 24.11 210 LEU B CA 1
ATOM 3593 C C . LEU B 1 210 ? -21.086 46.876 31.130 1.00 19.62 210 LEU B C 1
ATOM 3594 O O . LEU B 1 210 ? -21.363 47.896 31.769 1.00 25.67 210 LEU B O 1
ATOM 3599 N N . GLY B 1 211 ? -21.436 46.721 29.854 1.00 22.74 211 GLY B N 1
ATOM 3600 C CA . GLY B 1 211 ? -22.060 47.819 29.128 1.00 25.61 211 GLY B CA 1
ATOM 3601 C C . GLY B 1 211 ? -21.119 48.984 28.881 1.00 25.25 211 GLY B C 1
ATOM 3602 O O . GLY B 1 211 ? -21.546 50.144 28.882 1.00 23.88 211 GLY B O 1
ATOM 3603 N N . ILE B 1 212 ? -19.843 48.699 28.684 1.00 19.93 212 ILE B N 1
ATOM 3604 C CA . ILE B 1 212 ? -18.804 49.707 28.500 1.00 20.74 212 ILE B CA 1
ATOM 3605 C C . ILE B 1 212 ? -18.019 49.304 27.260 1.00 27.19 212 ILE B C 1
ATOM 3606 O O . ILE B 1 212 ? -17.764 48.115 27.050 1.00 24.44 212 ILE B O 1
ATOM 3611 N N . ALA B 1 213 ? -17.651 50.281 26.430 1.00 22.76 213 ALA B N 1
ATOM 3612 C CA . ALA B 1 213 ? -16.975 49.951 25.175 1.00 21.13 213 ALA B CA 1
ATOM 3613 C C . ALA B 1 213 ? -15.693 49.153 25.408 1.00 19.08 213 ALA B C 1
ATOM 3614 O O . ALA B 1 213 ? -14.973 49.357 26.385 1.00 20.68 213 ALA B O 1
ATOM 3616 N N . THR B 1 214 ? -15.376 48.276 24.447 1.00 19.85 214 THR B N 1
ATOM 3617 C CA A THR B 1 214 ? -14.166 47.466 24.571 0.38 17.61 214 THR B CA 1
ATOM 3618 C CA B THR B 1 214 ? -14.164 47.469 24.524 0.62 17.23 214 THR B CA 1
ATOM 3619 C C . THR B 1 214 ? -12.916 48.329 24.667 1.00 15.98 214 THR B C 1
ATOM 3620 O O . THR B 1 214 ? -11.915 47.889 25.248 1.00 18.39 214 THR B O 1
ATOM 3627 N N . THR B 1 215 ? -12.945 49.541 24.102 1.00 19.02 215 THR B N 1
ATOM 3628 C CA . THR B 1 215 ? -11.800 50.443 24.209 1.00 19.51 215 THR B CA 1
ATOM 3629 C C . THR B 1 215 ? -11.503 50.874 25.645 1.00 23.19 215 THR B C 1
ATOM 3630 O O . THR B 1 215 ? -10.430 51.439 25.890 1.00 26.42 215 THR B O 1
ATOM 3634 N N . SER B 1 216 ? -12.388 50.619 26.605 1.00 20.83 216 SER B N 1
ATOM 3635 C CA . SER B 1 216 ? -12.039 50.876 28.003 1.00 22.47 216 SER B CA 1
ATOM 3636 C C . SER B 1 216 ? -11.947 49.605 28.833 1.00 26.62 216 SER B C 1
ATOM 3637 O O . SER B 1 216 ? -11.790 49.685 30.060 1.00 23.56 216 SER B O 1
ATOM 3640 N N . CYS B 1 217 ? -12.021 48.435 28.203 1.00 22.94 217 CYS B N 1
ATOM 3641 C CA . CYS B 1 217 ? -11.894 47.162 28.914 1.00 25.93 217 CYS B CA 1
ATOM 3642 C C . CYS B 1 217 ? -10.554 46.554 28.520 1.00 30.12 217 CYS B C 1
ATOM 3643 O O . CYS B 1 217 ? -10.358 46.174 27.363 1.00 32.71 217 CYS B O 1
ATOM 3646 N N . HIS B 1 218 ? -9.632 46.456 29.475 1.00 25.07 218 HIS B N 1
ATOM 3647 C CA . HIS B 1 218 ? -8.250 46.117 29.172 1.00 19.57 218 HIS B CA 1
ATOM 3648 C C . HIS B 1 218 ? -7.855 44.810 29.849 1.00 21.11 218 HIS B C 1
ATOM 3649 O O . HIS B 1 218 ? -8.257 44.536 30.984 1.00 22.71 218 HIS B O 1
ATOM 3656 N N . GLY B 1 219 ? -7.071 44.006 29.149 1.00 25.28 219 GLY B N 1
ATOM 3657 C CA . GLY B 1 219 ? -6.668 42.722 29.691 1.00 25.86 219 GLY B CA 1
ATOM 3658 C C . GLY B 1 219 ? -6.172 41.792 28.606 1.00 24.04 219 GLY B C 1
ATOM 3659 O O . GLY B 1 219 ? -6.462 41.954 27.419 1.00 20.34 219 GLY B O 1
ATOM 3660 N N . TYR B 1 220 ? -5.406 40.788 29.031 1.00 15.11 220 TYR B N 1
ATOM 3661 C CA . TYR B 1 220 ? -4.800 39.838 28.108 1.00 15.39 220 TYR B CA 1
ATOM 3662 C C . TYR B 1 220 ? -4.981 38.423 28.614 1.00 20.23 220 TYR B C 1
ATOM 3663 O O . TYR B 1 220 ? -4.993 38.165 29.827 1.00 20.85 220 TYR B O 1
ATOM 3672 N N . ILE B 1 221 ? -5.086 37.515 27.658 1.00 15.47 221 ILE B N 1
ATOM 3673 C CA . ILE B 1 221 ? -4.851 36.094 27.863 1.00 16.60 221 ILE B CA 1
ATOM 3674 C C . ILE B 1 221 ? -3.462 35.802 27.321 1.00 18.15 221 ILE B C 1
ATOM 3675 O O . ILE B 1 221 ? -3.100 36.271 26.230 1.00 16.44 221 ILE B O 1
ATOM 3680 N N . ILE B 1 222 ? -2.662 35.077 28.094 1.00 15.21 222 ILE B N 1
ATOM 3681 C CA . ILE B 1 222 ? -1.290 34.797 27.693 1.00 13.46 222 ILE B CA 1
ATOM 3682 C C . ILE B 1 222 ? -1.068 33.294 27.708 1.00 16.11 222 ILE B C 1
ATOM 3683 O O . ILE B 1 222 ? -1.999 32.524 27.971 1.00 17.14 222 ILE B O 1
ATOM 3688 N N . GLY B 1 223 ? 0.160 32.865 27.406 1.00 14.63 223 GLY B N 1
ATOM 3689 C CA . GLY B 1 223 ? 0.509 31.460 27.557 1.00 17.23 223 GLY B CA 1
ATOM 3690 C C . GLY B 1 223 ? 0.155 30.635 26.323 1.00 16.77 223 GLY B C 1
ATOM 3691 O O . GLY B 1 223 ? 0.239 31.097 25.195 1.00 15.42 223 GLY B O 1
ATOM 3692 N N . GLU B 1 224 ? -0.239 29.379 26.564 1.00 17.97 224 GLU B N 1
ATOM 3693 C CA . GLU B 1 224 ? -0.477 28.415 25.494 1.00 13.90 224 GLU B CA 1
ATOM 3694 C C . GLU B 1 224 ? -1.894 28.574 24.944 1.00 16.88 224 GLU B C 1
ATOM 3695 O O . GLU B 1 224 ? -2.869 28.491 25.690 1.00 16.20 224 GLU B O 1
ATOM 3701 N N . HIS B 1 225 ? -1.996 28.833 23.648 1.00 14.17 225 HIS B N 1
ATOM 3702 C CA . HIS B 1 225 ? -3.287 29.041 23.010 1.00 16.70 225 HIS B CA 1
ATOM 3703 C C . HIS B 1 225 ? -4.207 27.842 23.237 1.00 21.66 225 HIS B C 1
ATOM 3704 O O . HIS B 1 225 ? -3.837 26.698 22.945 1.00 23.69 225 HIS B O 1
ATOM 3711 N N . GLY B 1 226 ? -5.403 28.100 23.772 1.00 20.81 226 GLY B N 1
ATOM 3712 C CA . GLY B 1 226 ? -6.406 27.061 23.938 1.00 25.34 226 GLY B CA 1
ATOM 3713 C C . GLY B 1 226 ? -6.769 26.841 25.403 1.00 19.47 226 GLY B C 1
ATOM 3714 O O . GLY B 1 226 ? -6.743 27.775 26.212 1.00 23.49 226 GLY B O 1
ATOM 3715 N N . ASP B 1 227 ? -7.089 25.580 25.731 1.00 22.32 227 ASP B N 1
ATOM 3716 C CA . ASP B 1 227 ? -7.667 25.254 27.033 1.00 28.55 227 ASP B CA 1
ATOM 3717 C C . ASP B 1 227 ? -6.798 25.699 28.196 1.00 29.07 227 ASP B C 1
ATOM 3718 O O . ASP B 1 227 ? -7.328 26.021 29.263 1.00 29.88 227 ASP B O 1
ATOM 3723 N N . SER B 1 228 ? -5.478 25.725 28.022 1.00 25.71 228 SER B N 1
ATOM 3724 C CA . SER B 1 228 ? -4.565 26.013 29.125 1.00 28.59 228 SER B CA 1
ATOM 3725 C C . SER B 1 228 ? -4.082 27.451 29.111 1.00 19.04 228 SER B C 1
ATOM 3726 O O . SER B 1 228 ? -3.150 27.791 29.846 1.00 20.97 228 SER B O 1
ATOM 3729 N N . SER B 1 229 ? -4.690 28.302 28.301 1.00 16.97 229 SER B N 1
ATOM 3730 C CA . SER B 1 229 ? -4.228 29.681 28.259 1.00 18.16 229 SER B CA 1
ATOM 3731 C C . SER B 1 229 ? -4.534 30.389 29.580 1.00 20.59 229 SER B C 1
ATOM 3732 O O . SER B 1 229 ? -5.383 29.961 30.365 1.00 20.53 229 SER B O 1
ATOM 3735 N N . VAL B 1 230 ? -3.833 31.492 29.815 1.00 16.99 230 VAL B N 1
ATOM 3736 C CA . VAL B 1 230 ? -3.807 32.120 31.132 1.00 21.01 230 VAL B CA 1
ATOM 3737 C C . VAL B 1 230 ? -4.489 33.483 31.042 1.00 19.14 230 VAL B C 1
ATOM 3738 O O . VAL B 1 230 ? -3.923 34.426 30.465 1.00 16.28 230 VAL B O 1
ATOM 3742 N N . PRO B 1 231 ? -5.678 33.653 31.620 1.00 20.03 231 PRO B N 1
ATOM 3743 C CA . PRO B 1 231 ? -6.253 35.001 31.726 1.00 19.67 231 PRO B CA 1
ATOM 3744 C C . PRO B 1 231 ? -5.509 35.769 32.805 1.00 19.19 231 PRO B C 1
ATOM 3745 O O . PRO B 1 231 ? -5.378 35.288 33.932 1.00 20.34 231 PRO B O 1
ATOM 3749 N N . VAL B 1 232 ? -4.976 36.940 32.453 1.00 17.92 232 VAL B N 1
ATOM 3750 C CA . VAL B 1 232 ? -4.151 37.672 33.408 1.00 18.81 232 VAL B CA 1
ATOM 3751 C C . VAL B 1 232 ? -5.070 38.601 34.190 1.00 20.90 232 VAL B C 1
ATOM 3752 O O . VAL B 1 232 ? -5.083 39.828 33.993 1.00 19.48 232 VAL B O 1
ATOM 3756 N N . TRP B 1 233 ? -5.873 37.984 35.063 1.00 24.22 233 TRP B N 1
ATOM 3757 C CA . TRP B 1 233 ? -6.830 38.717 35.876 1.00 23.92 233 TRP B CA 1
ATOM 3758 C C . TRP B 1 233 ? -6.158 39.823 36.677 1.00 25.25 233 TRP B C 1
ATOM 3759 O O . TRP B 1 233 ? -6.771 40.871 36.912 1.00 27.00 233 TRP B O 1
ATOM 3770 N N . SER B 1 234 ? -4.899 39.629 37.088 1.00 27.57 234 SER B N 1
ATOM 3771 C CA . SER B 1 234 ? -4.216 40.667 37.866 1.00 31.37 234 SER B CA 1
ATOM 3772 C C . SER B 1 234 ? -4.075 41.974 37.098 1.00 29.68 234 SER B C 1
ATOM 3773 O O . SER B 1 234 ? -3.917 43.027 37.723 1.00 30.52 234 SER B O 1
ATOM 3776 N N . GLY B 1 235 ? -4.131 41.938 35.767 1.00 20.84 235 GLY B N 1
ATOM 3777 C CA . GLY B 1 235 ? -3.932 43.135 34.967 1.00 19.88 235 GLY B CA 1
ATOM 3778 C C . GLY B 1 235 ? -5.191 43.657 34.311 1.00 23.77 235 GLY B C 1
ATOM 3779 O O . GLY B 1 235 ? -5.161 44.688 33.633 1.00 23.79 235 GLY B O 1
ATOM 3780 N N . VAL B 1 236 ? -6.303 42.944 34.486 1.00 22.65 236 VAL B N 1
ATOM 3781 C CA . VAL B 1 236 ? -7.567 43.378 33.911 1.00 20.50 236 VAL B CA 1
ATOM 3782 C C . VAL B 1 236 ? -8.048 44.640 34.615 1.00 23.58 236 VAL B C 1
ATOM 3783 O O . VAL B 1 236 ? -8.057 44.722 35.848 1.00 19.78 236 VAL B O 1
ATOM 3787 N N . ASN B 1 237 ? -8.452 45.634 33.832 1.00 17.66 237 ASN B N 1
ATOM 3788 C CA . ASN B 1 237 ? -8.972 46.847 34.431 1.00 25.85 237 ASN B CA 1
ATOM 3789 C C . ASN B 1 237 ? -9.908 47.521 33.444 1.00 24.56 237 ASN B C 1
ATOM 3790 O O . ASN B 1 237 ? -9.755 47.393 32.225 1.00 24.89 237 ASN B O 1
ATOM 3795 N N . ILE B 1 238 ? -10.881 48.233 33.996 1.00 21.26 238 ILE B N 1
ATOM 3796 C CA . ILE B 1 238 ? -11.880 48.975 33.238 1.00 20.58 238 ILE B CA 1
ATOM 3797 C C . ILE B 1 238 ? -11.593 50.452 33.455 1.00 23.20 238 ILE B C 1
ATOM 3798 O O . ILE B 1 238 ? -11.772 50.957 34.566 1.00 19.86 238 ILE B O 1
ATOM 3803 N N . ALA B 1 239 ? -11.138 51.147 32.406 1.00 19.49 239 ALA B N 1
ATOM 3804 C CA . ALA B 1 239 ? -10.831 52.567 32.510 1.00 18.49 239 ALA B CA 1
ATOM 3805 C C . ALA B 1 239 ? -9.914 52.841 33.711 1.00 23.27 239 ALA B C 1
ATOM 3806 O O . ALA B 1 239 ? -10.063 53.836 34.425 1.00 22.83 239 ALA B O 1
ATOM 3808 N N . GLY B 1 240 ? -8.969 51.937 33.939 1.00 23.76 240 GLY B N 1
ATOM 3809 C CA . GLY B 1 240 ? -7.998 52.087 35.007 1.00 23.59 240 GLY B CA 1
ATOM 3810 C C . GLY B 1 240 ? -8.404 51.530 36.359 1.00 21.70 240 GLY B C 1
ATOM 3811 O O . GLY B 1 240 ? -7.637 51.660 37.319 1.00 25.69 240 GLY B O 1
ATOM 3812 N N . VAL B 1 241 ? -9.572 50.911 36.476 1.00 19.57 241 VAL B N 1
ATOM 3813 C CA . VAL B 1 241 ? -10.059 50.373 37.737 1.00 20.35 241 VAL B CA 1
ATOM 3814 C C . VAL B 1 241 ? -9.960 48.848 37.677 1.00 24.57 241 VAL B C 1
ATOM 3815 O O . VAL B 1 241 ? -10.543 48.215 36.789 1.00 23.99 241 VAL B O 1
ATOM 3819 N N . ARG B 1 242 ? -9.228 48.264 38.620 1.00 26.10 242 ARG B N 1
ATOM 3820 C CA . ARG B 1 242 ? -9.158 46.811 38.708 1.00 30.69 242 ARG B CA 1
ATOM 3821 C C . ARG B 1 242 ? -10.524 46.221 39.066 1.00 32.34 242 ARG B C 1
ATOM 3822 O O . ARG B 1 242 ? -11.366 46.870 39.688 1.00 30.27 242 ARG B O 1
ATOM 3830 N N . LEU B 1 243 ? -10.728 44.951 38.687 1.00 34.86 243 LEU B N 1
ATOM 3831 C CA . LEU B 1 243 ? -12.025 44.303 38.906 1.00 35.11 243 LEU B CA 1
ATOM 3832 C C . LEU B 1 243 ? -12.403 44.259 40.376 1.00 40.56 243 LEU B C 1
ATOM 3833 O O . LEU B 1 243 ? -13.582 44.385 40.726 1.00 42.01 243 LEU B O 1
ATOM 3838 N N . SER B 1 244 ? -11.425 44.054 41.256 1.00 40.20 244 SER B N 1
ATOM 3839 C CA . SER B 1 244 ? -11.743 44.030 42.672 1.00 45.82 244 SER B CA 1
ATOM 3840 C C . SER B 1 244 ? -12.198 45.385 43.202 1.00 42.73 244 SER B C 1
ATOM 3841 O O . SER B 1 244 ? -12.733 45.435 44.309 1.00 44.91 244 SER B O 1
ATOM 3844 N N . ASP B 1 245 ? -12.000 46.480 42.452 1.00 34.39 245 ASP B N 1
ATOM 3845 C CA . ASP B 1 245 ? -12.446 47.804 42.883 1.00 32.72 245 ASP B CA 1
ATOM 3846 C C . ASP B 1 245 ? -13.669 48.303 42.128 1.00 28.28 245 ASP B C 1
ATOM 3847 O O . ASP B 1 245 ? -14.205 49.362 42.471 1.00 32.04 245 ASP B O 1
ATOM 3852 N N . LEU B 1 246 ? -14.131 47.567 41.136 1.00 30.41 246 LEU B N 1
ATOM 3853 C CA . LEU B 1 246 ? -15.190 48.055 40.268 1.00 29.51 246 LEU B CA 1
ATOM 3854 C C . LEU B 1 246 ? -16.483 48.284 41.042 1.00 32.68 246 LEU B C 1
ATOM 3855 O O . LEU B 1 246 ? -16.935 47.416 41.787 1.00 34.94 246 LEU B O 1
ATOM 3860 N N . ASN B 1 247 ? -17.083 49.477 40.876 1.00 25.78 247 ASN B N 1
ATOM 3861 C CA . ASN B 1 247 ? -18.380 49.795 41.475 1.00 27.34 247 ASN B CA 1
ATOM 3862 C C . ASN B 1 247 ? -19.171 50.541 40.401 1.00 33.12 247 ASN B C 1
ATOM 3863 O O . ASN B 1 247 ? -19.209 51.775 40.361 1.00 26.95 247 ASN B O 1
ATOM 3868 N N . GLN B 1 248 ? -19.788 49.783 39.502 1.00 30.11 248 GLN B N 1
ATOM 3869 C CA . GLN B 1 248 ? -20.483 50.368 38.364 1.00 33.38 248 GLN B CA 1
ATOM 3870 C C . GLN B 1 248 ? -21.925 49.868 38.347 1.00 41.31 248 GLN B C 1
ATOM 3871 O O . GLN B 1 248 ? -22.313 48.999 39.132 1.00 41.15 248 GLN B O 1
ATOM 3877 N N . LYS B 1 249 ? -22.738 50.435 37.450 1.00 44.90 249 LYS B N 1
ATOM 3878 C CA . LYS B 1 249 ? -24.160 50.091 37.428 1.00 49.68 249 LYS B CA 1
ATOM 3879 C C . LYS B 1 249 ? -24.411 48.734 36.773 1.00 58.06 249 LYS B C 1
ATOM 3880 O O . LYS B 1 249 ? -25.099 47.880 37.344 1.00 65.18 249 LYS B O 1
ATOM 3886 N N . ILE B 1 250 ? -23.879 48.522 35.577 1.00 58.48 250 ILE B N 1
ATOM 3887 C CA . ILE B 1 250 ? -24.121 47.272 34.864 1.00 60.91 250 ILE B CA 1
ATOM 3888 C C . ILE B 1 250 ? -23.069 46.256 35.277 1.00 61.10 250 ILE B C 1
ATOM 3889 O O . ILE B 1 250 ? -22.118 46.597 35.982 1.00 56.97 250 ILE B O 1
ATOM 3891 N N . ASN B 1 258 ? -17.763 34.505 39.483 1.00 79.66 258 ASN B N 1
ATOM 3892 C CA . ASN B 1 258 ? -18.424 34.395 38.187 1.00 78.83 258 ASN B CA 1
ATOM 3893 C C . ASN B 1 258 ? -17.593 35.054 37.094 1.00 77.54 258 ASN B C 1
ATOM 3894 O O . ASN B 1 258 ? -17.840 34.847 35.904 1.00 83.32 258 ASN B O 1
ATOM 3896 N N . TRP B 1 259 ? -16.607 35.859 37.498 1.00 74.22 259 TRP B N 1
ATOM 3897 C CA . TRP B 1 259 ? -15.737 36.491 36.512 1.00 63.87 259 TRP B CA 1
ATOM 3898 C C . TRP B 1 259 ? -14.939 35.452 35.738 1.00 52.87 259 TRP B C 1
ATOM 3899 O O . TRP B 1 259 ? -14.696 35.616 34.534 1.00 48.17 259 TRP B O 1
ATOM 3910 N N . LYS B 1 260 ? -14.526 34.372 36.414 1.00 48.16 260 LYS B N 1
ATOM 3911 C CA . LYS B 1 260 ? -13.708 33.354 35.762 1.00 45.94 260 LYS B CA 1
ATOM 3912 C C . LYS B 1 260 ? -14.412 32.754 34.556 1.00 45.82 260 LYS B C 1
ATOM 3913 O O . LYS B 1 260 ? -13.747 32.322 33.604 1.00 43.16 260 LYS B O 1
ATOM 3915 N N . GLU B 1 261 ? -15.751 32.734 34.573 1.00 45.62 261 GLU B N 1
ATOM 3916 C CA . GLU B 1 261 ? -16.520 32.144 33.480 1.00 44.99 261 GLU B CA 1
ATOM 3917 C C . GLU B 1 261 ? -16.148 32.745 32.134 1.00 40.16 261 GLU B C 1
ATOM 3918 O O . GLU B 1 261 ? -16.196 32.052 31.110 1.00 37.97 261 GLU B O 1
ATOM 3920 N N . THR B 1 262 ? -15.751 34.022 32.121 1.00 36.48 262 THR B N 1
ATOM 3921 C CA . THR B 1 262 ? -15.458 34.709 30.864 1.00 37.64 262 THR B CA 1
ATOM 3922 C C . THR B 1 262 ? -14.332 34.029 30.100 1.00 32.82 262 THR B C 1
ATOM 3923 O O . THR B 1 262 ? -14.418 33.853 28.877 1.00 29.33 262 THR B O 1
ATOM 3927 N N . HIS B 1 263 ? -13.255 33.663 30.800 1.00 27.77 263 HIS B N 1
ATOM 3928 C CA . HIS B 1 263 ? -12.161 32.976 30.132 1.00 25.13 263 HIS B CA 1
ATOM 3929 C C . HIS B 1 263 ? -12.605 31.607 29.630 1.00 25.86 263 HIS B C 1
ATOM 3930 O O . HIS B 1 263 ? -12.274 31.219 28.506 1.00 31.96 263 HIS B O 1
ATOM 3937 N N . THR B 1 264 ? -13.381 30.878 30.439 1.00 29.07 264 THR B N 1
ATOM 3938 C CA . THR B 1 264 ? -13.881 29.580 30.001 1.00 33.71 264 THR B CA 1
ATOM 3939 C C . THR B 1 264 ? -14.745 29.731 28.754 1.00 36.61 264 THR B C 1
ATOM 3940 O O . THR B 1 264 ? -14.625 28.943 27.811 1.00 34.98 264 THR B O 1
ATOM 3944 N N . MET B 1 265 ? -15.590 30.768 28.716 1.00 31.63 265 MET B N 1
ATOM 3945 C CA . MET B 1 265 ? -16.398 31.025 27.523 1.00 30.48 265 MET B CA 1
ATOM 3946 C C . MET B 1 265 ? -15.527 31.254 26.296 1.00 31.74 265 MET B C 1
ATOM 3947 O O . MET B 1 265 ? -15.835 30.760 25.202 1.00 30.05 265 MET B O 1
ATOM 3952 N N . VAL B 1 266 ? -14.446 32.026 26.443 1.00 27.71 266 VAL B N 1
ATOM 3953 C CA . VAL B 1 266 ? -13.593 32.297 25.291 1.00 23.06 266 VAL B CA 1
ATOM 3954 C C . VAL B 1 266 ? -12.999 31.002 24.740 1.00 27.53 266 VAL B C 1
ATOM 3955 O O . VAL B 1 266 ? -13.023 30.754 23.523 1.00 24.55 266 VAL B O 1
ATOM 3959 N N . VAL B 1 267 ? -12.467 30.147 25.621 1.00 26.78 267 VAL B N 1
ATOM 3960 C CA . VAL B 1 267 ? -11.830 28.930 25.124 1.00 32.57 267 VAL B CA 1
ATOM 3961 C C . VAL B 1 267 ? -12.875 27.933 24.639 1.00 27.83 267 VAL B C 1
ATOM 3962 O O . VAL B 1 267 ? -12.662 27.249 23.633 1.00 31.28 267 VAL B O 1
ATOM 3966 N N . LYS B 1 268 ? -14.007 27.810 25.348 1.00 24.56 268 LYS B N 1
ATOM 3967 C CA . LYS B 1 268 ? -14.998 26.806 24.955 1.00 25.86 268 LYS B CA 1
ATOM 3968 C C . LYS B 1 268 ? -15.697 27.180 23.651 1.00 31.19 268 LYS B C 1
ATOM 3969 O O . LYS B 1 268 ? -16.012 26.302 22.838 1.00 30.31 268 LYS B O 1
ATOM 3971 N N . SER B 1 269 ? -15.972 28.471 23.447 1.00 28.05 269 SER B N 1
ATOM 3972 C CA . SER B 1 269 ? -16.614 28.892 22.205 1.00 28.64 269 SER B CA 1
ATOM 3973 C C . SER B 1 269 ? -15.666 28.788 21.012 1.00 27.90 269 SER B C 1
ATOM 3974 O O . SER B 1 269 ? -16.111 28.487 19.892 1.00 32.19 269 SER B O 1
ATOM 3977 N N . ALA B 1 270 ? -14.366 29.011 21.216 1.00 25.31 270 ALA B N 1
ATOM 3978 C CA . ALA B 1 270 ? -13.412 28.797 20.127 1.00 25.90 270 ALA B CA 1
ATOM 3979 C C . ALA B 1 270 ? -13.387 27.332 19.707 1.00 29.59 270 ALA B C 1
ATOM 3980 O O . ALA B 1 270 ? -13.372 27.013 18.515 1.00 33.34 270 ALA B O 1
ATOM 3982 N N . TYR B 1 271 ? -13.380 26.419 20.679 1.00 29.39 271 TYR B N 1
ATOM 3983 C CA . TYR B 1 271 ? -13.409 25.003 20.334 1.00 30.74 271 TYR B CA 1
ATOM 3984 C C . TYR B 1 271 ? -14.706 24.656 19.611 1.00 33.61 271 TYR B C 1
ATOM 3985 O O . TYR B 1 271 ? -14.710 23.876 18.650 1.00 37.28 271 TYR B O 1
ATOM 3994 N N . GLU B 1 272 ? -15.817 25.248 20.047 1.00 25.92 272 GLU B N 1
ATOM 3995 C CA . GLU B 1 272 ? -17.110 24.929 19.456 1.00 30.72 272 GLU B CA 1
ATOM 3996 C C . GLU B 1 272 ? -17.177 25.341 17.980 1.00 30.10 272 GLU B C 1
ATOM 3997 O O . GLU B 1 272 ? -17.769 24.631 17.160 1.00 28.08 272 GLU B O 1
ATOM 4003 N N . VAL B 1 273 ? -16.576 26.477 17.616 1.00 25.60 273 VAL B N 1
ATOM 4004 C CA . VAL B 1 273 ? -16.553 26.861 16.199 1.00 30.37 273 VAL B CA 1
ATOM 4005 C C . VAL B 1 273 ? -15.936 25.741 15.371 1.00 32.33 273 VAL B C 1
ATOM 4006 O O . VAL B 1 273 ? -16.477 25.328 14.336 1.00 30.21 273 VAL B O 1
ATOM 4010 N N . ILE B 1 274 ? -14.803 25.213 15.844 1.00 34.14 274 ILE B N 1
ATOM 4011 C CA . ILE B 1 274 ? -14.080 24.196 15.098 1.00 40.70 274 ILE B CA 1
ATOM 4012 C C . ILE B 1 274 ? -14.907 22.923 15.005 1.00 40.14 274 ILE B C 1
ATOM 4013 O O . ILE B 1 274 ? -14.929 22.257 13.966 1.00 43.63 274 ILE B O 1
ATOM 4018 N N . LYS B 1 275 ? -15.646 22.595 16.064 1.00 37.11 275 LYS B N 1
ATOM 4019 C CA . LYS B 1 275 ? -16.499 21.411 16.022 1.00 36.82 275 LYS B CA 1
ATOM 4020 C C . LYS B 1 275 ? -17.640 21.553 15.015 1.00 39.78 275 LYS B C 1
ATOM 4021 O O . LYS B 1 275 ? -18.073 20.553 14.428 1.00 40.51 275 LYS B O 1
ATOM 4023 N N . LEU B 1 276 ? -18.139 22.771 14.800 1.00 38.49 276 LEU B N 1
ATOM 4024 C CA . LEU B 1 276 ? -19.390 22.985 14.074 1.00 37.29 276 LEU B CA 1
ATOM 4025 C C . LEU B 1 276 ? -19.195 23.206 12.574 1.00 38.26 276 LEU B C 1
ATOM 4026 O O . LEU B 1 276 ? -19.928 22.626 11.769 1.00 38.58 276 LEU B O 1
ATOM 4031 N N . LYS B 1 277 ? -18.261 24.068 12.171 1.00 41.72 277 LYS B N 1
ATOM 4032 C CA . LYS B 1 277 ? -17.977 24.219 10.747 1.00 47.24 277 LYS B CA 1
ATOM 4033 C C . LYS B 1 277 ? -16.714 23.486 10.308 1.00 49.45 277 LYS B C 1
ATOM 4034 O O . LYS B 1 277 ? -16.500 23.325 9.100 1.00 50.65 277 LYS B O 1
ATOM 4040 N N . GLY B 1 278 ? -15.900 23.000 11.250 1.00 42.50 278 GLY B N 1
ATOM 4041 C CA . GLY B 1 278 ? -14.704 22.250 10.933 1.00 40.37 278 GLY B CA 1
ATO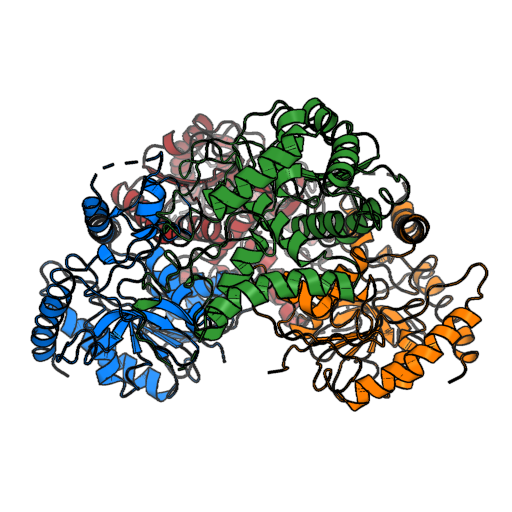M 4042 C C . GLY B 1 278 ? -13.421 23.041 11.056 1.00 41.38 278 GLY B C 1
ATOM 4043 O O . GLY B 1 278 ? -12.337 22.445 11.081 1.00 42.86 278 GLY B O 1
ATOM 4044 N N . TYR B 1 279 ? -13.516 24.359 11.149 1.00 34.18 279 TYR B N 1
ATOM 4045 C CA . TYR B 1 279 ? -12.366 25.246 11.106 1.00 33.99 279 TYR B CA 1
ATOM 4046 C C . TYR B 1 279 ? -12.860 26.615 11.546 1.00 31.31 279 TYR B C 1
ATOM 4047 O O . TYR B 1 279 ? -14.069 26.866 11.561 1.00 34.12 279 TYR B O 1
ATOM 4056 N N . THR B 1 280 ? -11.924 27.498 11.894 1.00 28.36 280 THR B N 1
ATOM 4057 C CA . THR B 1 280 ? -12.202 28.920 12.000 1.00 27.75 280 THR B CA 1
ATOM 4058 C C . THR B 1 280 ? -11.553 29.649 10.830 1.00 34.08 280 THR B C 1
ATOM 4059 O O . THR B 1 280 ? -10.496 29.247 10.333 1.00 28.64 280 THR B O 1
ATOM 4063 N N . SER B 1 281 ? -12.178 30.738 10.400 1.00 25.05 281 SER B N 1
ATOM 4064 C CA . SER B 1 281 ? -11.602 31.452 9.274 1.00 26.14 281 SER B CA 1
ATOM 4065 C C . SER B 1 281 ? -11.753 32.951 9.460 1.00 19.32 281 SER B C 1
ATOM 4066 O O . SER B 1 281 ? -10.760 33.682 9.429 1.00 18.35 281 SER B O 1
ATOM 4069 N N . TRP B 1 282 ? -12.985 33.419 9.669 1.00 20.01 282 TRP B N 1
ATOM 4070 C CA . TRP B 1 282 ? -13.208 34.862 9.725 1.00 19.74 282 TRP B CA 1
ATOM 4071 C C . TRP B 1 282 ? -12.491 35.510 10.906 1.00 18.51 282 TRP B C 1
ATOM 4072 O O . TRP B 1 282 ? -11.866 36.565 10.749 1.00 20.09 282 TRP B O 1
ATOM 4083 N N . ALA B 1 283 ? -12.558 34.903 12.092 1.00 18.29 283 ALA B N 1
ATOM 4084 C CA . ALA B 1 283 ? -11.988 35.563 13.272 1.00 19.41 283 ALA B CA 1
ATOM 4085 C C . ALA B 1 283 ? -10.463 35.622 13.199 1.00 18.90 283 ALA B C 1
ATOM 4086 O O . ALA B 1 283 ? -9.850 36.667 13.481 1.00 15.64 283 ALA B O 1
ATOM 4088 N N . ILE B 1 284 ? -9.832 34.493 12.870 1.00 18.35 284 ILE B N 1
ATOM 4089 C CA . ILE B 1 284 ? -8.375 34.444 12.752 1.00 18.75 284 ILE B CA 1
ATOM 4090 C C . ILE B 1 284 ? -7.886 35.321 11.591 1.00 19.18 284 ILE B C 1
ATOM 4091 O O . ILE B 1 284 ? -6.818 35.949 11.677 1.00 15.13 284 ILE B O 1
ATOM 4096 N N . GLY B 1 285 ? -8.645 35.382 10.494 1.00 19.21 285 GLY B N 1
ATOM 4097 C CA . GLY B 1 285 ? -8.275 36.287 9.406 1.00 18.42 285 GLY B CA 1
ATOM 4098 C C . GLY B 1 285 ? -8.192 37.737 9.851 1.00 18.29 285 GLY B C 1
ATOM 4099 O O . GLY B 1 285 ? -7.234 38.449 9.526 1.00 15.71 285 GLY B O 1
ATOM 4100 N N . LEU B 1 286 ? -9.179 38.189 10.634 1.00 15.88 286 LEU B N 1
ATOM 4101 C CA . LEU B 1 286 ? -9.153 39.551 11.175 1.00 15.69 286 LEU B CA 1
ATOM 4102 C C . LEU B 1 286 ? -7.999 39.749 12.153 1.00 15.58 286 LEU B C 1
ATOM 4103 O O . LEU B 1 286 ? -7.381 40.822 12.192 1.00 18.77 286 LEU B O 1
ATOM 4108 N N . SER B 1 287 ? -7.730 38.741 12.982 1.00 14.31 287 SER B N 1
ATOM 4109 C CA . SER B 1 287 ? -6.607 38.829 13.910 1.00 14.12 287 SER B CA 1
ATOM 4110 C C . SER B 1 287 ? -5.288 38.994 13.160 1.00 16.16 287 SER B C 1
ATOM 4111 O O . SER B 1 287 ? -4.462 39.855 13.502 1.00 15.24 287 SER B O 1
ATOM 4114 N N . LEU B 1 288 ? -5.080 38.188 12.118 1.00 14.18 288 LEU B N 1
ATOM 4115 C CA . LEU B 1 288 ? -3.825 38.247 11.370 1.00 13.51 288 LEU B CA 1
ATOM 4116 C C . LEU B 1 288 ? -3.681 39.574 10.656 1.00 16.35 288 LEU B C 1
ATOM 4117 O O . LEU B 1 288 ? -2.586 40.155 10.604 1.00 16.62 288 LEU B O 1
ATOM 4122 N N . SER B 1 289 ? -4.778 40.052 10.070 1.00 15.07 289 SER B N 1
ATOM 4123 C CA . SER B 1 289 ? -4.768 41.376 9.464 1.00 16.50 289 SER B CA 1
ATOM 4124 C C . SER B 1 289 ? -4.379 42.451 10.488 1.00 20.95 289 SER B C 1
ATOM 4125 O O . SER B 1 289 ? -3.617 43.374 10.179 1.00 17.41 289 SER B O 1
ATOM 4128 N N . GLN B 1 290 ? -4.869 42.337 11.721 1.00 15.69 290 GLN B N 1
ATOM 4129 C CA . GLN B 1 290 ? -4.514 43.338 12.718 1.00 18.13 290 GLN B CA 1
ATOM 4130 C C . GLN B 1 290 ? -3.020 43.281 13.042 1.00 18.78 290 GLN B C 1
ATOM 4131 O O . GLN B 1 290 ? -2.383 44.328 13.226 1.00 17.84 290 GLN B O 1
ATOM 4137 N N . LEU B 1 291 ? -2.453 42.069 13.148 1.00 21.67 291 LEU B N 1
ATOM 4138 C CA . LEU B 1 291 ? -1.021 41.945 13.439 1.00 16.10 291 LEU B CA 1
ATOM 4139 C C . LEU B 1 291 ? -0.176 42.472 12.287 1.00 18.64 291 LEU B C 1
ATOM 4140 O O . LEU B 1 291 ? 0.841 43.139 12.514 1.00 15.05 291 LEU B O 1
ATOM 4145 N N . ALA B 1 292 ? -0.573 42.161 11.044 1.00 15.17 292 ALA B N 1
ATOM 4146 C CA . ALA B 1 292 ? 0.130 42.688 9.881 1.00 16.69 292 ALA B CA 1
ATOM 4147 C C . ALA B 1 292 ? 0.129 44.207 9.895 1.00 18.46 292 ALA B C 1
ATOM 4148 O O . ALA B 1 292 ? 1.160 44.841 9.656 1.00 17.08 292 ALA B O 1
ATOM 4150 N N . ARG B 1 293 ? -1.022 44.809 10.185 1.00 17.41 293 ARG B N 1
ATOM 4151 C CA . ARG B 1 293 ? -1.083 46.273 10.186 1.00 19.87 293 ARG B CA 1
ATOM 4152 C C . ARG B 1 293 ? -0.160 46.866 11.246 1.00 21.62 293 ARG B C 1
ATOM 4153 O O . ARG B 1 293 ? 0.518 47.870 10.998 1.00 19.03 293 ARG B O 1
ATOM 4161 N N . ALA B 1 294 ? -0.129 46.269 12.442 1.00 17.51 294 ALA B N 1
ATOM 4162 C CA . ALA B 1 294 ? 0.706 46.819 13.511 1.00 17.13 294 ALA B CA 1
ATOM 4163 C C . ALA B 1 294 ? 2.163 46.852 13.084 1.00 18.45 294 ALA B C 1
ATOM 4164 O O . ALA B 1 294 ? 2.862 47.851 13.289 1.00 18.95 294 ALA B O 1
ATOM 4166 N N . ILE B 1 295 ? 2.611 45.785 12.424 1.00 15.90 295 ILE B N 1
ATOM 4167 C CA . ILE B 1 295 ? 4.000 45.679 12.004 1.00 16.86 295 ILE B CA 1
ATOM 4168 C C . ILE B 1 295 ? 4.280 46.607 10.832 1.00 20.43 295 ILE B C 1
ATOM 4169 O O . ILE B 1 295 ? 5.245 47.392 10.857 1.00 20.40 295 ILE B O 1
ATOM 4174 N N . LEU B 1 296 ? 3.434 46.545 9.800 1.00 17.38 296 LEU B N 1
ATOM 4175 C CA . LEU B 1 296 ? 3.662 47.364 8.611 1.00 17.21 296 LEU B CA 1
ATOM 4176 C C . LEU B 1 296 ? 3.607 48.847 8.938 1.00 22.37 296 LEU B C 1
ATOM 4177 O O . LEU B 1 296 ? 4.357 49.642 8.358 1.00 23.74 296 LEU B O 1
ATOM 4182 N N . SER B 1 297 ? 2.702 49.255 9.827 1.00 22.70 297 SER B N 1
ATOM 4183 C CA . SER B 1 297 ? 2.539 50.681 10.103 1.00 20.74 297 SER B CA 1
ATOM 4184 C C . SER B 1 297 ? 3.468 51.181 11.204 1.00 19.87 297 SER B C 1
ATOM 4185 O O . SER B 1 297 ? 3.384 52.359 11.578 1.00 21.60 297 SER B O 1
ATOM 4188 N N . ASN B 1 298 ? 4.340 50.316 11.726 1.00 19.59 298 ASN B N 1
ATOM 4189 C CA . ASN B 1 298 ? 5.255 50.635 12.820 1.00 21.58 298 ASN B CA 1
ATOM 4190 C C . ASN B 1 298 ? 4.505 51.222 14.014 1.00 27.66 298 ASN B C 1
ATOM 4191 O O . ASN B 1 298 ? 4.883 52.245 14.582 1.00 23.56 298 ASN B O 1
ATOM 4196 N N . ALA B 1 299 ? 3.412 50.568 14.395 1.00 21.74 299 ALA B N 1
ATOM 4197 C CA . ALA B 1 299 ? 2.494 51.194 15.338 1.00 19.38 299 ALA B CA 1
ATOM 4198 C C . ALA B 1 299 ? 2.977 51.108 16.783 1.00 16.79 299 ALA B C 1
ATOM 4199 O O . ALA B 1 299 ? 2.538 51.911 17.615 1.00 19.35 299 ALA B O 1
ATOM 4201 N N . ASN B 1 300 ? 3.828 50.137 17.099 1.00 16.65 300 ASN B N 1
ATOM 4202 C CA . ASN B 1 300 ? 4.230 49.882 18.485 1.00 18.96 300 ASN B CA 1
ATOM 4203 C C . ASN B 1 300 ? 3.022 49.647 19.381 1.00 21.00 300 ASN B C 1
ATOM 4204 O O . ASN B 1 300 ? 3.010 50.020 20.564 1.00 20.52 300 ASN B O 1
ATOM 4209 N N . SER B 1 301 ? 2.003 49.014 18.811 1.00 21.37 301 SER B N 1
ATOM 4210 C CA . SER B 1 301 ? 0.839 48.626 19.580 1.00 21.44 301 SER B CA 1
ATOM 4211 C C . SER B 1 301 ? 1.125 47.277 20.227 1.00 15.54 301 SER B C 1
ATOM 4212 O O . SER B 1 301 ? 2.032 46.543 19.811 1.00 16.55 301 SER B O 1
ATOM 4215 N N . VAL B 1 302 ? 0.358 46.961 21.262 1.00 18.66 302 VAL B N 1
ATOM 4216 C CA . VAL B 1 302 ? 0.595 45.763 22.070 1.00 18.83 302 VAL B CA 1
ATOM 4217 C C . VAL B 1 302 ? -0.376 44.664 21.655 1.00 20.38 302 VAL B C 1
ATOM 4218 O O . VAL B 1 302 ? -1.593 44.874 21.644 1.00 20.44 302 VAL B O 1
ATOM 4222 N N . HIS B 1 303 ? 0.164 43.476 21.370 1.00 14.82 303 HIS B N 1
ATOM 4223 C CA . HIS B 1 303 ? -0.621 42.315 20.977 1.00 17.37 303 HIS B CA 1
ATOM 4224 C C . HIS B 1 303 ? -0.078 41.077 21.673 1.00 18.75 303 HIS B C 1
ATOM 4225 O O . HIS B 1 303 ? 1.136 40.864 21.707 1.00 16.53 303 HIS B O 1
ATOM 4232 N N . ALA B 1 304 ? -0.974 40.242 22.194 1.00 16.84 304 ALA B N 1
ATOM 4233 C CA . ALA B 1 304 ? -0.568 38.952 22.741 1.00 19.26 304 ALA B CA 1
ATOM 4234 C C . ALA B 1 304 ? -0.291 37.979 21.592 1.00 20.41 304 ALA B C 1
ATOM 4235 O O . ALA B 1 304 ? -1.215 37.548 20.889 1.00 17.23 304 ALA B O 1
ATOM 4237 N N . VAL B 1 305 ? 0.982 37.643 21.375 1.00 13.56 305 VAL B N 1
ATOM 4238 C CA . VAL B 1 305 ? 1.386 36.788 20.261 1.00 13.11 305 VAL B CA 1
ATOM 4239 C C . VAL B 1 305 ? 2.414 35.794 20.775 1.00 15.34 305 VAL B C 1
ATOM 4240 O O . VAL B 1 305 ? 3.104 36.051 21.770 1.00 18.10 305 VAL B O 1
ATOM 4244 N N . SER B 1 306 ? 2.486 34.638 20.111 1.00 14.65 306 SER B N 1
ATOM 4245 C CA . SER B 1 306 ? 3.466 33.614 20.462 1.00 13.57 306 SER B CA 1
ATOM 4246 C C . SER B 1 306 ? 4.862 34.183 20.236 1.00 15.63 306 SER B C 1
ATOM 4247 O O . SER B 1 306 ? 5.180 34.609 19.125 1.00 14.10 306 SER B O 1
ATOM 4250 N N . THR B 1 307 ? 5.693 34.170 21.271 1.00 17.14 307 THR B N 1
ATOM 4251 C CA . THR B 1 307 ? 6.976 34.858 21.191 1.00 17.42 307 THR B CA 1
ATOM 4252 C C . THR B 1 307 ? 8.014 34.091 22.001 1.00 20.42 307 THR B C 1
ATOM 4253 O O . THR B 1 307 ? 7.683 33.285 22.876 1.00 16.27 307 THR B O 1
ATOM 4257 N N . TYR B 1 308 ? 9.283 34.331 21.674 1.00 19.53 308 TYR B N 1
ATOM 4258 C CA . TYR B 1 308 ? 10.394 33.683 22.362 1.00 16.66 308 TYR B CA 1
ATOM 4259 C C . TYR B 1 308 ? 10.365 34.002 23.850 1.00 22.49 308 TYR B C 1
ATOM 4260 O O . TYR B 1 308 ? 10.456 35.166 24.253 1.00 21.60 308 TYR B O 1
ATOM 4269 N N . LEU B 1 309 ? 10.280 32.961 24.668 1.00 16.99 309 LEU B N 1
ATOM 4270 C CA . LEU B 1 309 ? 9.877 33.134 26.059 1.00 17.36 309 LEU B CA 1
ATOM 4271 C C . LEU B 1 309 ? 11.024 33.028 27.045 1.00 21.73 309 LEU B C 1
ATOM 4272 O O . LEU B 1 309 ? 10.910 33.559 28.156 1.00 26.28 309 LEU B O 1
ATOM 4277 N N . LYS B 1 310 ? 12.120 32.376 26.665 1.00 19.99 310 LYS B N 1
ATOM 4278 C CA . LYS B 1 310 ? 13.218 32.146 27.591 1.00 21.91 310 LYS B CA 1
ATOM 4279 C C . LYS B 1 310 ? 13.759 33.463 28.125 1.00 25.69 310 LYS B C 1
ATOM 4280 O O . LYS B 1 310 ? 14.023 34.397 27.362 1.00 27.26 310 LYS B O 1
ATOM 4286 N N . GLY B 1 311 ? 13.918 33.534 29.444 1.00 23.06 311 GLY B N 1
ATOM 4287 C CA . GLY B 1 311 ? 14.384 34.736 30.102 1.00 29.93 311 GLY B CA 1
ATOM 4288 C C . GLY B 1 311 ? 13.286 35.643 30.618 1.00 32.09 311 GLY B C 1
ATOM 4289 O O . GLY B 1 311 ? 13.596 36.652 31.255 1.00 33.82 311 GLY B O 1
ATOM 4290 N N . GLU B 1 312 ? 12.020 35.330 30.347 1.00 23.72 312 GLU B N 1
ATOM 4291 C CA . GLU B 1 312 ? 10.896 36.068 30.908 1.00 26.84 312 GLU B CA 1
ATOM 4292 C C . GLU B 1 312 ? 10.240 35.235 31.996 1.00 26.58 312 GLU B C 1
ATOM 4293 O O . GLU B 1 312 ? 10.122 34.019 31.858 1.00 20.85 312 GLU B O 1
ATOM 4299 N N . HIS B 1 313 ? 9.795 35.894 33.065 1.00 22.77 313 HIS B N 1
ATOM 4300 C CA . HIS B 1 313 ? 9.001 35.233 34.109 1.00 20.75 313 HIS B CA 1
ATOM 4301 C C . HIS B 1 313 ? 9.711 34.006 34.685 1.00 21.58 313 HIS B C 1
ATOM 4302 O O . HIS B 1 313 ? 9.064 33.024 35.076 1.00 24.82 313 HIS B O 1
ATOM 4309 N N . ASP B 1 314 ? 11.039 34.036 34.705 1.00 22.23 314 ASP B N 1
ATOM 4310 C CA . ASP B 1 314 ? 11.852 32.965 35.270 1.00 27.17 314 ASP B CA 1
ATOM 4311 C C . ASP B 1 314 ? 11.784 31.682 34.451 1.00 29.60 314 ASP B C 1
ATOM 4312 O O . ASP B 1 314 ? 12.112 30.606 34.953 1.00 30.86 314 ASP B O 1
ATOM 4317 N N . ILE B 1 315 ? 11.367 31.775 33.193 1.00 23.56 315 ILE B N 1
ATOM 4318 C CA A ILE B 1 315 ? 11.318 30.604 32.331 0.60 20.29 315 ILE B CA 1
ATOM 4319 C CA B ILE B 1 315 ? 11.308 30.619 32.300 0.40 21.03 315 ILE B CA 1
ATOM 4320 C C . ILE B 1 315 ? 12.693 30.368 31.718 1.00 24.68 315 ILE B C 1
ATOM 4321 O O . ILE B 1 315 ? 13.307 31.272 31.134 1.00 28.80 315 ILE B O 1
ATOM 4330 N N . ASN B 1 316 ? 13.191 29.145 31.869 1.00 20.75 316 ASN B N 1
ATOM 4331 C CA . ASN B 1 316 ? 14.497 28.750 31.364 1.00 24.42 316 ASN B CA 1
ATOM 4332 C C . ASN B 1 316 ? 14.408 27.898 30.107 1.00 32.27 316 ASN B C 1
ATOM 4333 O O . ASN B 1 316 ? 15.439 27.633 29.481 1.00 38.68 316 ASN B O 1
ATOM 4338 N N . ASP B 1 317 ? 13.206 27.468 29.738 1.00 26.34 317 ASP B N 1
ATOM 4339 C CA . ASP B 1 317 ? 12.987 26.648 28.556 1.00 30.59 317 ASP B CA 1
ATOM 4340 C C . ASP B 1 317 ? 12.950 27.519 27.307 1.00 22.97 317 ASP B C 1
ATOM 4341 O O . ASP B 1 317 ? 12.286 28.556 27.287 1.00 23.28 317 ASP B O 1
ATOM 4346 N N . GLU B 1 318 ? 13.624 27.070 26.249 1.00 22.82 318 GLU B N 1
ATOM 4347 C CA . GLU B 1 318 ? 13.546 27.754 24.953 1.00 21.63 318 GLU B CA 1
ATOM 4348 C C . GLU B 1 318 ? 12.262 27.322 24.254 1.00 23.79 318 GLU B C 1
ATOM 4349 O O . GLU B 1 318 ? 12.235 26.411 23.418 1.00 21.89 318 GLU B O 1
ATOM 4355 N N . VAL B 1 319 ? 11.172 27.990 24.623 1.00 18.98 319 VAL B N 1
ATOM 4356 C CA . VAL B 1 319 ? 9.853 27.743 24.060 1.00 19.03 319 VAL B CA 1
ATOM 4357 C C . VAL B 1 319 ? 9.270 29.074 23.569 1.00 20.19 319 VAL B C 1
ATOM 4358 O O . VAL B 1 319 ? 9.803 30.156 23.835 1.00 17.77 319 VAL B O 1
ATOM 4362 N N . PHE B 1 320 ? 8.153 28.978 22.850 1.00 16.83 320 PHE B N 1
ATOM 4363 C CA . PHE B 1 320 ? 7.342 30.130 22.487 1.00 15.57 320 PHE B CA 1
ATOM 4364 C C . PHE B 1 320 ? 5.969 29.965 23.119 1.00 16.33 320 PHE B C 1
ATOM 4365 O O . PHE B 1 320 ? 5.370 28.887 23.025 1.00 17.20 320 PHE B O 1
ATOM 4373 N N . LEU B 1 321 ? 5.484 31.033 23.756 1.00 14.34 321 LEU B N 1
ATOM 4374 C CA . LEU B 1 321 ? 4.117 31.148 24.249 1.00 13.08 321 LEU B CA 1
ATOM 4375 C C . LEU B 1 321 ? 3.723 32.610 24.127 1.00 13.49 321 LEU B C 1
ATOM 4376 O O . LEU B 1 321 ? 4.571 33.476 23.906 1.00 14.85 321 LEU B O 1
ATOM 4381 N N . SER B 1 322 ? 2.430 32.894 24.266 1.00 14.44 322 SER B N 1
ATOM 4382 C CA . SER B 1 322 ? 1.957 34.268 24.078 1.00 13.92 322 SER B CA 1
ATOM 4383 C C . SER B 1 322 ? 2.274 35.139 25.287 1.00 16.59 322 SER B C 1
ATOM 4384 O O . SER B 1 322 ? 2.042 34.740 26.427 1.00 15.57 322 SER B O 1
ATOM 4387 N N . LEU B 1 323 ? 2.815 36.322 25.028 1.00 15.29 323 LEU B N 1
ATOM 4388 C CA . LEU B 1 323 ? 2.902 37.420 25.978 1.00 15.84 323 LEU B CA 1
ATOM 4389 C C . LEU B 1 323 ? 2.495 38.667 25.213 1.00 16.62 323 LEU B C 1
ATOM 4390 O O . LEU B 1 323 ? 2.591 38.688 23.985 1.00 17.40 323 LEU B O 1
ATOM 4395 N N . PRO B 1 324 ? 2.064 39.733 25.895 1.00 18.27 324 PRO B N 1
ATOM 4396 C CA . PRO B 1 324 ? 1.775 40.979 25.159 1.00 14.79 324 PRO B CA 1
ATOM 4397 C C . PRO B 1 324 ? 3.079 41.591 24.661 1.00 21.30 324 PRO B C 1
ATOM 4398 O O . PRO B 1 324 ? 3.998 41.845 25.443 1.00 20.07 324 PRO B O 1
ATOM 4402 N N . CYS B 1 325 ? 3.166 41.812 23.349 1.00 15.86 325 CYS B N 1
ATOM 4403 C CA . CYS B 1 325 ? 4.395 42.291 22.730 1.00 15.19 325 CYS B CA 1
ATOM 4404 C C . CYS B 1 325 ? 4.110 43.619 22.056 1.00 14.72 325 CYS B C 1
ATOM 4405 O O . CYS B 1 325 ? 3.053 43.798 21.457 1.00 16.68 325 CYS B O 1
ATOM 4408 N N . VAL B 1 326 ? 5.069 44.529 22.144 1.00 14.46 326 VAL B N 1
ATOM 4409 C CA . VAL B 1 326 ? 5.062 45.750 21.350 1.00 14.91 326 VAL B CA 1
ATOM 4410 C C . VAL B 1 326 ? 5.537 45.388 19.950 1.00 14.60 326 VAL B C 1
ATOM 4411 O O . VAL B 1 326 ? 6.674 44.945 19.773 1.00 16.91 326 VAL B O 1
ATOM 4415 N N . LEU B 1 327 ? 4.688 45.599 18.947 1.00 15.22 327 LEU B N 1
ATOM 4416 C CA . LEU B 1 327 ? 4.991 45.203 17.574 1.00 15.81 327 LEU B CA 1
ATOM 4417 C C . LEU B 1 327 ? 5.191 46.435 16.698 1.00 15.72 327 LEU B C 1
ATOM 4418 O O . LEU B 1 327 ? 4.397 47.375 16.760 1.00 18.29 327 LEU B O 1
ATOM 4423 N N . GLY B 1 328 ? 6.245 46.421 15.893 1.00 17.50 328 GLY B N 1
ATOM 4424 C CA . GLY B 1 328 ? 6.463 47.439 14.885 1.00 19.23 328 GLY B CA 1
ATOM 4425 C C . GLY B 1 328 ? 7.263 46.908 13.714 1.00 19.03 328 GLY B C 1
ATOM 4426 O O . GLY B 1 328 ? 7.305 45.695 13.491 1.00 19.21 328 GLY B O 1
ATOM 4427 N N . ARG B 1 329 ? 7.909 47.805 12.959 1.00 20.47 329 ARG B N 1
ATOM 4428 C CA . ARG B 1 329 ? 8.535 47.391 11.702 1.00 18.77 329 ARG B CA 1
ATOM 4429 C C . ARG B 1 329 ? 9.676 46.404 11.901 1.00 22.95 329 ARG B C 1
ATOM 4430 O O . ARG B 1 329 ? 10.012 45.670 10.969 1.00 24.13 329 ARG B O 1
ATOM 4438 N N . SER B 1 330 ? 10.295 46.376 13.072 1.00 22.34 330 SER B N 1
ATOM 4439 C CA A SER B 1 330 ? 11.368 45.433 13.345 0.37 26.65 330 SER B CA 1
ATOM 4440 C CA B SER B 1 330 ? 11.367 45.426 13.325 0.63 26.14 330 SER B CA 1
ATOM 4441 C C . SER B 1 330 ? 10.858 44.089 13.840 1.00 27.31 330 SER B C 1
ATOM 4442 O O . SER B 1 330 ? 11.657 43.157 13.986 1.00 29.51 330 SER B O 1
ATOM 4447 N N . GLY B 1 331 ? 9.556 43.965 14.094 1.00 21.21 331 GLY B N 1
ATOM 4448 C CA . GLY B 1 331 ? 8.999 42.739 14.641 1.00 19.97 331 GLY B CA 1
ATOM 4449 C C . GLY B 1 331 ? 8.633 42.955 16.096 1.00 22.03 331 GLY B C 1
ATOM 4450 O O . GLY B 1 331 ? 7.948 43.928 16.411 1.00 20.66 331 GLY B O 1
ATOM 4451 N N . VAL B 1 332 ? 9.092 42.091 16.999 1.00 18.20 332 VAL B N 1
ATOM 4452 C CA . VAL B 1 332 ? 8.873 42.310 18.427 1.00 18.90 332 VAL B CA 1
ATOM 4453 C C . VAL B 1 332 ? 9.899 43.331 18.914 1.00 19.82 332 VAL B C 1
ATOM 4454 O O . VAL B 1 332 ? 11.106 43.059 18.932 1.00 22.77 332 VAL B O 1
ATOM 4458 N N . CYS B 1 333 ? 9.416 44.517 19.294 1.00 17.53 333 CYS B N 1
ATOM 4459 C CA A CYS B 1 333 ? 10.290 45.561 19.820 0.55 21.64 333 CYS B CA 1
ATOM 4460 C CA B CYS B 1 333 ? 10.288 45.561 19.818 0.45 21.79 333 CYS B CA 1
ATOM 4461 C C . CYS B 1 333 ? 10.561 45.372 21.303 1.00 20.64 333 CYS B C 1
ATOM 4462 O O . CYS B 1 333 ? 11.639 45.732 21.783 1.00 23.93 333 CYS B O 1
ATOM 4467 N N . ASP B 1 334 ? 9.603 44.815 22.034 1.00 19.69 334 ASP B N 1
ATOM 4468 C CA . ASP B 1 334 ? 9.747 44.588 23.471 1.00 23.57 334 ASP B CA 1
ATOM 4469 C C . ASP B 1 334 ? 8.588 43.703 23.893 1.00 21.45 334 ASP B C 1
ATOM 4470 O O . ASP B 1 334 ? 7.593 43.574 23.177 1.00 18.58 334 ASP B O 1
ATOM 4475 N N . VAL B 1 335 ? 8.723 43.087 25.053 1.00 21.62 335 VAL B N 1
ATOM 4476 C CA A VAL B 1 335 ? 7.665 42.293 25.671 0.59 20.96 335 VAL B CA 1
ATOM 4477 C CA B VAL B 1 335 ? 7.642 42.315 25.649 0.41 21.49 335 VAL B CA 1
ATOM 4478 C C . VAL B 1 335 ? 7.153 43.073 26.872 1.00 20.95 335 VAL B C 1
ATOM 4479 O O . VAL B 1 335 ? 7.954 43.633 27.629 1.00 22.47 335 VAL B O 1
ATOM 4486 N N . ILE B 1 336 ? 5.834 43.147 27.029 1.00 18.98 336 ILE B N 1
ATOM 4487 C CA . ILE B 1 336 ? 5.286 43.792 28.220 1.00 21.61 336 ILE B CA 1
ATOM 4488 C C . ILE B 1 336 ? 5.498 42.832 29.377 1.00 21.87 336 ILE B C 1
ATOM 4489 O O . ILE B 1 336 ? 5.037 41.690 29.328 1.00 20.55 336 ILE B O 1
ATOM 4494 N N . ARG B 1 337 ? 6.167 43.288 30.429 1.00 17.37 337 ARG B N 1
ATOM 4495 C CA . ARG B 1 337 ? 6.486 42.412 31.562 1.00 18.03 337 ARG B CA 1
ATOM 4496 C C . ARG B 1 337 ? 5.441 42.632 32.652 1.00 22.06 337 ARG B C 1
ATOM 4497 O O . ARG B 1 337 ? 5.504 43.601 33.416 1.00 23.89 337 ARG B O 1
ATOM 4505 N N . GLN B 1 338 ? 4.455 41.750 32.691 1.00 21.73 338 GLN B N 1
ATOM 4506 C CA . GLN B 1 338 ? 3.358 41.867 33.649 1.00 18.13 338 GLN B CA 1
ATOM 4507 C C . GLN B 1 338 ? 3.776 41.292 34.998 1.00 18.91 338 GLN B C 1
ATOM 4508 O O . GLN B 1 338 ? 4.445 40.262 35.044 1.00 20.27 338 GLN B O 1
ATOM 4514 N N . PRO B 1 339 ? 3.388 41.930 36.097 1.00 22.18 339 PRO B N 1
ATOM 4515 C CA . PRO B 1 339 ? 3.663 41.358 37.432 1.00 20.92 339 PRO B CA 1
ATOM 4516 C C . PRO B 1 339 ? 2.662 40.245 37.728 1.00 26.08 339 PRO B C 1
ATOM 4517 O O . PRO B 1 339 ? 1.642 40.424 38.395 1.00 30.76 339 PRO B O 1
ATOM 4521 N N . LEU B 1 340 ? 2.955 39.060 37.195 1.00 21.47 340 LEU B N 1
ATOM 4522 C CA . LEU B 1 340 ? 2.043 37.922 37.305 1.00 21.94 340 LEU B CA 1
ATOM 4523 C C . LEU B 1 340 ? 1.916 37.416 38.744 1.00 20.87 340 LEU B C 1
ATOM 4524 O O . LEU B 1 340 ? 2.878 37.409 39.522 1.00 24.15 340 LEU B O 1
ATOM 4529 N N . THR B 1 341 ? 0.722 36.938 39.080 1.00 23.15 341 THR B N 1
ATOM 4530 C CA . THR B 1 341 ? 0.538 36.349 40.402 1.00 23.00 341 THR B CA 1
ATOM 4531 C C . THR B 1 341 ? 1.105 34.928 40.440 1.00 21.97 341 THR B C 1
ATOM 4532 O O . THR B 1 341 ? 1.460 34.338 39.417 1.00 21.02 341 THR B O 1
ATOM 4536 N N . GLN B 1 342 ? 1.145 34.357 41.648 1.00 23.09 342 GLN B N 1
ATOM 4537 C CA . GLN B 1 342 ? 1.627 32.987 41.782 1.00 23.21 342 GLN B CA 1
ATOM 4538 C C . GLN B 1 342 ? 0.839 32.041 40.882 1.00 22.39 342 GLN B C 1
ATOM 4539 O O . GLN B 1 342 ? 1.422 31.180 40.208 1.00 21.81 342 GLN B O 1
ATOM 4545 N N . THR B 1 343 ? -0.488 32.191 40.854 1.00 24.23 343 THR B N 1
ATOM 4546 C CA . THR B 1 343 ? -1.303 31.284 40.047 1.00 24.07 343 THR B CA 1
ATOM 4547 C C . THR B 1 343 ? -1.040 31.478 38.565 1.00 21.23 343 THR B C 1
ATOM 4548 O O . THR B 1 343 ? -0.995 30.508 37.797 1.00 21.39 343 THR B O 1
ATOM 4552 N N . GLU B 1 344 ? -0.885 32.726 38.135 1.00 20.04 344 GLU B N 1
ATOM 4553 C CA . GLU B 1 344 ? -0.630 32.973 36.721 1.00 18.85 344 GLU B CA 1
ATOM 4554 C C . GLU B 1 344 ? 0.738 32.445 36.314 1.00 20.52 344 GLU B C 1
ATOM 4555 O O . GLU B 1 344 ? 0.872 31.807 35.268 1.00 19.79 344 GLU B O 1
ATOM 4561 N N . ARG B 1 345 ? 1.761 32.681 37.144 1.00 21.37 345 ARG B N 1
ATOM 4562 C CA . ARG B 1 345 ? 3.089 32.133 36.887 1.00 18.99 345 ARG B CA 1
ATOM 4563 C C . ARG B 1 345 ? 3.075 30.613 36.842 1.00 21.60 345 ARG B C 1
ATOM 4564 O O . ARG B 1 345 ? 3.716 30.003 35.977 1.00 22.56 345 ARG B O 1
ATOM 4572 N N . SER B 1 346 ? 2.369 29.985 37.789 1.00 20.19 346 SER B N 1
ATOM 4573 C CA . SER B 1 346 ? 2.298 28.527 37.838 1.00 20.12 346 SER B CA 1
ATOM 4574 C C . SER B 1 346 ? 1.766 27.954 36.534 1.00 19.15 346 SER B C 1
ATOM 4575 O O . SER B 1 346 ? 2.306 26.974 36.003 1.00 18.99 346 SER B O 1
ATOM 4578 N N . GLN B 1 347 ? 0.670 28.523 36.031 1.00 23.83 347 GLN B N 1
ATOM 4579 C CA . GLN B 1 347 ? 0.093 28.019 34.779 1.00 22.59 347 GLN B CA 1
ATOM 4580 C C . GLN B 1 347 ? 1.047 28.216 33.611 1.00 21.10 347 GLN B C 1
ATOM 4581 O O . GLN B 1 347 ? 1.177 27.340 32.735 1.00 18.95 347 GLN B O 1
ATOM 4587 N N . LEU B 1 348 ? 1.681 29.385 33.545 1.00 17.62 348 LEU B N 1
ATOM 4588 C CA . LEU B 1 348 ? 2.608 29.665 32.455 1.00 19.17 348 LEU B CA 1
ATOM 4589 C C . LEU B 1 348 ? 3.797 28.718 32.506 1.00 20.07 348 LEU B C 1
ATOM 4590 O O . LEU B 1 348 ? 4.227 28.190 31.476 1.00 18.30 348 LEU B O 1
ATOM 4595 N N . HIS B 1 349 ? 4.334 28.471 33.703 1.00 20.51 349 HIS B N 1
ATOM 4596 C CA A HIS B 1 349 ? 5.489 27.589 33.827 0.55 20.53 349 HIS B CA 1
ATOM 4597 C CA B HIS B 1 349 ? 5.493 27.591 33.812 0.45 20.23 349 HIS B CA 1
ATOM 4598 C C . HIS B 1 349 ? 5.138 26.164 33.430 1.00 19.35 349 HIS B C 1
ATOM 4599 O O . HIS B 1 349 ? 5.929 25.486 32.765 1.00 19.80 349 HIS B O 1
ATOM 4612 N N . GLN B 1 350 ? 3.961 25.687 33.852 1.00 18.76 350 GLN B N 1
ATOM 4613 C CA . GLN B 1 350 ? 3.538 24.342 33.476 1.00 21.52 350 GLN B CA 1
ATOM 4614 C C . GLN B 1 350 ? 3.420 24.210 31.965 1.00 18.48 350 GLN B C 1
ATOM 4615 O O . GLN B 1 350 ? 3.832 23.197 31.387 1.00 18.21 350 GLN B O 1
ATOM 4621 N N . SER B 1 351 ? 2.829 25.213 31.303 1.00 16.29 351 SER B N 1
ATOM 4622 C CA . SER B 1 351 ? 2.746 25.149 29.846 1.00 16.26 351 SER B CA 1
ATOM 4623 C C . SER B 1 351 ? 4.129 25.146 29.212 1.00 19.01 351 SER B C 1
ATOM 4624 O O . SER B 1 351 ? 4.379 24.388 28.269 1.00 20.04 351 SER B O 1
ATOM 4627 N N . ALA B 1 352 ? 5.050 25.984 29.714 1.00 15.49 352 ALA B N 1
ATOM 4628 C CA . ALA B 1 352 ? 6.398 25.998 29.159 1.00 19.38 352 ALA B CA 1
ATOM 4629 C C . ALA B 1 352 ? 7.093 24.659 29.360 1.00 20.21 352 ALA B C 1
ATOM 4630 O O . ALA B 1 352 ? 7.779 24.164 28.456 1.00 21.43 352 ALA B O 1
ATOM 4632 N N . ASP B 1 353 ? 6.948 24.070 30.555 1.00 19.74 353 ASP B N 1
ATOM 4633 C CA A ASP B 1 353 ? 7.543 22.762 30.832 0.51 21.52 353 ASP B CA 1
ATOM 4634 C CA B ASP B 1 353 ? 7.552 22.772 30.825 0.49 21.48 353 ASP B CA 1
ATOM 4635 C C . ASP B 1 353 ? 7.054 21.714 29.845 1.00 27.40 353 ASP B C 1
ATOM 4636 O O . ASP B 1 353 ? 7.846 20.959 29.269 1.00 25.05 353 ASP B O 1
ATOM 4645 N N . LEU B 1 354 ? 5.743 21.634 29.662 1.00 26.03 354 LEU B N 1
ATOM 4646 C CA . LEU B 1 354 ? 5.193 20.609 28.788 1.00 28.32 354 LEU B CA 1
ATOM 4647 C C . LEU B 1 354 ? 5.598 20.856 27.348 1.00 25.59 354 LEU B C 1
ATOM 4648 O O . LEU B 1 354 ? 5.898 19.911 26.611 1.00 29.55 354 LEU B O 1
ATOM 4653 N N . MET B 1 355 ? 5.653 22.120 26.948 1.00 23.96 355 MET B N 1
ATOM 4654 C CA . MET B 1 355 ? 6.035 22.458 25.586 1.00 26.93 355 MET B CA 1
ATOM 4655 C C . MET B 1 355 ? 7.480 22.067 25.295 1.00 25.12 355 MET B C 1
ATOM 4656 O O . MET B 1 355 ? 7.784 21.535 24.222 1.00 22.32 355 MET B O 1
ATOM 4661 N N . ALA B 1 356 ? 8.389 22.319 26.238 1.00 20.18 356 ALA B N 1
ATOM 4662 C CA . ALA B 1 356 ? 9.764 21.877 26.039 1.00 18.17 356 ALA B CA 1
ATOM 4663 C C . ALA B 1 356 ? 9.831 20.378 25.779 1.00 22.55 356 ALA B C 1
ATOM 4664 O O . ALA B 1 356 ? 10.610 19.927 24.933 1.00 23.00 356 ALA B O 1
ATOM 4666 N N . LYS B 1 357 ? 9.029 19.586 26.508 1.00 21.54 357 LYS B N 1
ATOM 4667 C CA . LYS B 1 357 ? 9.047 18.138 26.306 1.00 22.60 357 LYS B CA 1
ATOM 4668 C C . LYS B 1 357 ? 8.513 17.754 24.924 1.00 20.64 357 LYS B C 1
ATOM 4669 O O . LYS B 1 357 ? 9.069 16.867 24.269 1.00 22.69 357 LYS B O 1
ATOM 4675 N N . VAL B 1 358 ? 7.434 18.385 24.473 1.00 22.36 358 VAL B N 1
ATOM 4676 C CA . VAL B 1 358 ? 6.942 18.083 23.122 1.00 25.04 358 VAL B CA 1
ATOM 4677 C C . VAL B 1 358 ? 7.996 18.446 22.080 1.00 24.56 358 VAL B C 1
ATOM 4678 O O . VAL B 1 358 ? 8.250 17.683 21.144 1.00 21.74 358 VAL B O 1
ATOM 4682 N N . GLN B 1 359 ? 8.623 19.619 22.225 1.00 19.33 359 GLN B N 1
ATOM 4683 C CA . GLN B 1 359 ? 9.652 20.033 21.276 1.00 17.68 359 GLN B CA 1
ATOM 4684 C C . GLN B 1 359 ? 10.752 19.001 21.155 1.00 21.62 359 GLN B C 1
ATOM 4685 O O . GLN B 1 359 ? 11.320 18.804 20.072 1.00 19.69 359 GLN B O 1
ATOM 4691 N N . ALA B 1 360 ? 11.099 18.357 22.269 1.00 19.19 360 ALA B N 1
ATOM 4692 C CA . ALA B 1 360 ? 12.162 17.368 22.244 1.00 21.84 360 ALA B CA 1
ATOM 4693 C C . ALA B 1 360 ? 11.792 16.146 21.412 1.00 26.78 360 ALA B C 1
ATOM 4694 O O . ALA B 1 360 ? 12.691 15.431 20.958 1.00 25.52 360 ALA B O 1
ATOM 4696 N N . GLY B 1 361 ? 10.502 15.904 21.167 1.00 22.27 361 GLY B N 1
ATOM 4697 C CA . GLY B 1 361 ? 10.162 14.761 20.343 1.00 20.76 361 GLY B CA 1
ATOM 4698 C C . GLY B 1 361 ? 10.028 15.053 18.862 1.00 21.42 361 GLY B C 1
ATOM 4699 O O . GLY B 1 361 ? 9.774 14.127 18.077 1.00 24.56 361 GLY B O 1
ATOM 4700 N N . ILE B 1 362 ? 10.189 16.318 18.464 1.00 20.25 362 ILE B N 1
ATOM 4701 C CA . ILE B 1 362 ? 10.052 16.698 17.059 1.00 18.88 362 ILE B CA 1
ATOM 4702 C C . ILE B 1 362 ? 11.257 16.206 16.281 1.00 25.51 362 ILE B C 1
ATOM 4703 O O . ILE B 1 362 ? 12.400 16.284 16.752 1.00 24.42 362 ILE B O 1
ATOM 4708 N N . LYS B 1 363 ? 11.012 15.688 15.080 1.00 23.36 363 LYS B N 1
ATOM 4709 C CA . LYS B 1 363 ? 12.077 15.221 14.207 1.00 25.04 363 LYS B CA 1
ATOM 4710 C C . LYS B 1 363 ? 12.330 16.283 13.149 1.00 27.57 363 LYS B C 1
ATOM 4711 O O . LYS B 1 363 ? 11.475 16.543 12.290 1.00 26.29 363 LYS B O 1
ATOM 4717 N N . PHE B 1 364 ? 13.488 16.924 13.239 1.00 27.64 364 PHE B N 1
ATOM 4718 C CA . PHE B 1 364 ? 13.823 18.016 12.337 1.00 31.77 364 PHE B CA 1
ATOM 4719 C C . PHE B 1 364 ? 14.598 17.472 11.138 1.00 44.49 364 PHE B C 1
ATOM 4720 O O . PHE B 1 364 ? 14.709 18.123 10.100 1.00 44.52 364 PHE B O 1
ATOM 4729 N N . GLY C 1 52 ? -32.948 49.868 11.858 1.00 49.36 52 GLY C N 1
ATOM 4730 C CA . GLY C 1 52 ? -33.203 50.583 10.618 1.00 43.65 52 GLY C CA 1
ATOM 4731 C C . GLY C 1 52 ? -32.292 50.137 9.491 1.00 38.77 52 GLY C C 1
ATOM 4732 O O . GLY C 1 52 ? -32.541 50.442 8.328 1.00 39.46 52 GLY C O 1
ATOM 4733 N N . ASN C 1 53 ? -31.235 49.395 9.836 1.00 34.73 53 ASN C N 1
ATOM 4734 C CA . ASN C 1 53 ? -30.259 48.927 8.856 1.00 25.72 53 ASN C CA 1
ATOM 4735 C C . ASN C 1 53 ? -30.089 47.413 8.877 1.00 25.67 53 ASN C C 1
ATOM 4736 O O . ASN C 1 53 ? -29.025 46.919 8.492 1.00 27.58 53 ASN C O 1
ATOM 4741 N N . LYS C 1 54 ? -31.087 46.658 9.334 1.00 26.57 54 LYS C N 1
ATOM 4742 C CA . LYS C 1 54 ? -30.912 45.210 9.440 1.00 22.06 54 LYS C CA 1
ATOM 4743 C C . LYS C 1 54 ? -30.911 44.562 8.057 1.00 20.86 54 LYS C C 1
ATOM 4744 O O . LYS C 1 54 ? -31.775 44.836 7.213 1.00 21.91 54 LYS C O 1
ATOM 4750 N N . VAL C 1 55 ? -29.920 43.718 7.810 1.00 19.03 55 VAL C N 1
ATOM 4751 C CA . VAL C 1 55 ? -29.824 42.944 6.577 1.00 16.65 55 VAL C CA 1
ATOM 4752 C C . VAL C 1 55 ? -29.894 41.462 6.928 1.00 21.45 55 VAL C C 1
ATOM 4753 O O . VAL C 1 55 ? -29.194 41.004 7.837 1.00 22.01 55 VAL C O 1
ATOM 4757 N N . THR C 1 56 ? -30.735 40.714 6.214 1.00 21.32 56 THR C N 1
ATOM 4758 C CA . THR C 1 56 ? -30.763 39.255 6.315 1.00 17.96 56 THR C CA 1
ATOM 4759 C C . THR C 1 56 ? -30.074 38.684 5.086 1.00 19.92 56 THR C C 1
ATOM 4760 O O . THR C 1 56 ? -30.332 39.131 3.962 1.00 18.13 56 THR C O 1
ATOM 4764 N N . VAL C 1 57 ? -29.193 37.711 5.288 1.00 18.82 57 VAL C N 1
ATOM 4765 C CA . VAL C 1 57 ? -28.592 36.986 4.177 1.00 15.13 57 VAL C CA 1
ATOM 4766 C C . VAL C 1 57 ? -29.098 35.556 4.228 1.00 18.72 57 VAL C C 1
ATOM 4767 O O . VAL C 1 57 ? -28.971 34.885 5.262 1.00 17.25 57 VAL C O 1
ATOM 4771 N N . VAL C 1 58 ? -29.682 35.088 3.122 1.00 17.04 58 VAL C N 1
ATOM 4772 C CA . VAL C 1 58 ? -30.209 33.725 3.046 1.00 16.52 58 VAL C CA 1
ATOM 4773 C C . VAL C 1 58 ? -29.191 32.865 2.310 1.00 20.29 58 VAL C C 1
ATOM 4774 O O . VAL C 1 58 ? -28.871 33.122 1.143 1.00 18.92 58 VAL C O 1
ATOM 4778 N N . GLY C 1 59 ? -28.697 31.830 2.978 1.00 17.80 59 GLY C N 1
ATOM 4779 C CA . GLY C 1 59 ? -27.672 30.988 2.397 1.00 19.60 59 GLY C CA 1
ATOM 4780 C C . GLY C 1 59 ? -26.325 31.300 3.014 1.00 18.98 59 GLY C C 1
ATOM 4781 O O . GLY C 1 59 ? -25.838 32.419 2.868 1.00 24.11 59 GLY C O 1
ATOM 4782 N N . VAL C 1 60 ? -25.713 30.342 3.706 1.00 21.14 60 VAL C N 1
ATOM 4783 C CA . VAL C 1 60 ? -24.404 30.589 4.315 1.00 18.03 60 VAL C CA 1
ATOM 4784 C C . VAL C 1 60 ? -23.361 29.750 3.591 1.00 20.95 60 VAL C C 1
ATOM 4785 O O . VAL C 1 60 ? -22.408 29.251 4.203 1.00 23.73 60 VAL C O 1
ATOM 4789 N N . GLY C 1 61 ? -23.521 29.599 2.285 1.00 20.62 61 GLY C N 1
ATOM 4790 C CA . GLY C 1 61 ? -22.464 29.048 1.462 1.00 21.34 61 GLY C CA 1
ATOM 4791 C C . GLY C 1 61 ? -21.426 30.129 1.190 1.00 20.81 61 GLY C C 1
ATOM 4792 O O . GLY C 1 61 ? -21.372 31.159 1.865 1.00 18.43 61 GLY C O 1
ATOM 4793 N N . GLN C 1 62 ? -20.614 29.897 0.152 1.00 22.86 62 GLN C N 1
ATOM 4794 C CA . GLN C 1 62 ? -19.460 30.762 -0.099 1.00 25.02 62 GLN C CA 1
ATOM 4795 C C . GLN C 1 62 ? -19.887 32.197 -0.381 1.00 21.94 62 GLN C C 1
ATOM 4796 O O . GLN C 1 62 ? -19.262 33.150 0.103 1.00 18.85 62 GLN C O 1
ATOM 4802 N N . VAL C 1 63 ? -20.933 32.372 -1.193 1.00 18.95 63 VAL C N 1
ATOM 4803 C CA . VAL C 1 63 ? -21.350 33.717 -1.576 1.00 18.03 63 VAL C CA 1
ATOM 4804 C C . VAL C 1 63 ? -21.967 34.435 -0.388 1.00 20.47 63 VAL C C 1
ATOM 4805 O O . VAL C 1 63 ? -21.669 35.606 -0.131 1.00 18.19 63 VAL C O 1
ATOM 4809 N N . GLY C 1 64 ? -22.859 33.750 0.341 1.00 17.98 64 GLY C N 1
ATOM 4810 C CA . GLY C 1 64 ? -23.516 34.401 1.455 1.00 16.61 64 GLY C CA 1
ATOM 4811 C C . GLY C 1 64 ? -22.525 34.830 2.521 1.00 17.26 64 GLY C C 1
ATOM 4812 O O . GLY C 1 64 ? -22.624 35.929 3.069 1.00 16.53 64 GLY C O 1
ATOM 4813 N N . MET C 1 65 ? -21.553 33.971 2.832 1.00 18.77 65 MET C N 1
ATOM 4814 C CA . MET C 1 65 ? -20.600 34.341 3.884 1.00 16.38 65 MET C CA 1
ATOM 4815 C C . MET C 1 65 ? -19.684 35.477 3.428 1.00 16.84 65 MET C C 1
ATOM 4816 O O . MET C 1 65 ? -19.328 36.353 4.230 1.00 17.82 65 MET C O 1
ATOM 4821 N N . ALA C 1 66 ? -19.328 35.515 2.132 1.00 16.89 66 ALA C N 1
ATOM 4822 C CA . ALA C 1 66 ? -18.512 36.621 1.633 1.00 17.35 66 ALA C CA 1
ATOM 4823 C C . ALA C 1 66 ? -19.298 37.930 1.659 1.00 18.66 66 ALA C C 1
ATOM 4824 O O . ALA C 1 66 ? -18.741 38.993 1.961 1.00 17.87 66 ALA C O 1
ATOM 4826 N N . ALA C 1 67 ? -20.595 37.861 1.367 1.00 15.95 67 ALA C N 1
ATOM 4827 C CA . ALA C 1 67 ? -21.454 39.032 1.493 1.00 15.50 67 ALA C CA 1
ATOM 4828 C C . ALA C 1 67 ? -21.507 39.535 2.932 1.00 17.22 67 ALA C C 1
ATOM 4829 O O . ALA C 1 67 ? -21.274 40.724 3.200 1.00 15.92 67 ALA C O 1
ATOM 4831 N N . VAL C 1 68 ? -21.823 38.642 3.874 1.00 15.54 68 VAL C N 1
ATOM 4832 C CA . VAL C 1 68 ? -21.927 39.061 5.276 1.00 15.45 68 VAL C CA 1
ATOM 4833 C C . VAL C 1 68 ? -20.621 39.675 5.739 1.00 18.23 68 VAL C C 1
ATOM 4834 O O . VAL C 1 68 ? -20.605 40.743 6.364 1.00 20.31 68 VAL C O 1
ATOM 4838 N N . PHE C 1 69 ? -19.503 38.988 5.465 1.00 16.72 69 PHE C N 1
ATOM 4839 C CA . PHE C 1 69 ? -18.203 39.459 5.944 1.00 17.83 69 PHE C CA 1
ATOM 4840 C C . PHE C 1 69 ? -17.816 40.791 5.307 1.00 25.68 69 PHE C C 1
ATOM 4841 O O . PHE C 1 69 ? -17.259 41.667 5.977 1.00 23.53 69 PHE C O 1
ATOM 4849 N N . SER C 1 70 ? -18.082 40.963 4.011 1.00 19.70 70 SER C N 1
ATOM 4850 C CA . SER C 1 70 ? -17.873 42.271 3.403 1.00 19.15 70 SER C CA 1
ATOM 4851 C C . SER C 1 70 ? -18.714 43.333 4.099 1.00 19.25 70 SER C C 1
ATOM 4852 O O . SER C 1 70 ? -18.229 44.435 4.381 1.00 23.35 70 SER C O 1
ATOM 4855 N N . MET C 1 71 ? -19.994 43.031 4.367 1.00 18.11 71 MET C N 1
ATOM 4856 C CA . MET C 1 71 ? -20.853 44.079 4.922 1.00 18.48 71 MET C CA 1
ATOM 4857 C C . MET C 1 71 ? -20.420 44.469 6.332 1.00 19.61 71 MET C C 1
ATOM 4858 O O . MET C 1 71 ? -20.370 45.656 6.667 1.00 20.99 71 MET C O 1
ATOM 4863 N N . ILE C 1 72 ? -20.135 43.490 7.186 1.00 26.39 72 ILE C N 1
ATOM 4864 C CA . ILE C 1 72 ? -19.859 43.863 8.574 1.00 25.24 72 ILE C CA 1
ATOM 4865 C C . ILE C 1 72 ? -18.506 44.557 8.695 1.00 33.02 72 ILE C C 1
ATOM 4866 O O . ILE C 1 72 ? -18.356 45.520 9.465 1.00 36.05 72 ILE C O 1
ATOM 4871 N N . THR C 1 73 ? -17.505 44.115 7.931 1.00 22.23 73 THR C N 1
ATOM 4872 C CA . THR C 1 73 ? -16.188 44.739 8.055 1.00 24.17 73 THR C CA 1
ATOM 4873 C C . THR C 1 73 ? -16.068 46.059 7.302 1.00 30.18 73 THR C C 1
ATOM 4874 O O . THR C 1 73 ? -15.189 46.868 7.622 1.00 30.43 73 THR C O 1
ATOM 4878 N N . GLN C 1 74 ? -16.879 46.281 6.271 1.00 28.10 74 GLN C N 1
ATOM 4879 C CA . GLN C 1 74 ? -16.851 47.559 5.564 1.00 27.63 74 GLN C CA 1
ATOM 4880 C C . GLN C 1 74 ? -17.823 48.558 6.179 1.00 34.47 74 GLN C C 1
ATOM 4881 O O . GLN C 1 74 ? -18.015 49.655 5.626 1.00 33.96 74 GLN C O 1
ATOM 4887 N N . GLY C 1 75 ? -18.448 48.191 7.296 1.00 26.05 75 GLY C N 1
ATOM 4888 C CA . GLY C 1 75 ? -19.348 49.077 8.007 1.00 32.61 75 GLY C CA 1
ATOM 4889 C C . GLY C 1 75 ? -20.660 49.345 7.313 1.00 29.79 75 GLY C C 1
ATOM 4890 O O . GLY C 1 75 ? -21.292 50.368 7.576 1.00 28.43 75 GLY C O 1
ATOM 4891 N N . VAL C 1 76 ? -21.091 48.443 6.432 1.00 26.68 76 VAL C N 1
ATOM 4892 C CA . VAL C 1 76 ? -22.349 48.632 5.717 1.00 26.35 76 VAL C CA 1
ATOM 4893 C C . VAL C 1 76 ? -23.531 48.517 6.668 1.00 27.02 76 VAL C C 1
ATOM 4894 O O . VAL C 1 76 ? -24.494 49.288 6.587 1.00 26.22 76 VAL C O 1
ATOM 4898 N N . THR C 1 77 ? -23.487 47.550 7.577 1.00 23.78 77 THR C N 1
ATOM 4899 C CA . THR C 1 77 ? -24.523 47.454 8.586 1.00 22.99 77 THR C CA 1
ATOM 4900 C C . THR C 1 77 ? -23.901 46.843 9.828 1.00 29.06 77 THR C C 1
ATOM 4901 O O . THR C 1 77 ? -22.874 46.165 9.762 1.00 26.03 77 THR C O 1
ATOM 4905 N N . ASN C 1 78 ? -24.526 47.114 10.964 1.00 29.64 78 ASN C N 1
ATOM 4906 C CA . ASN C 1 78 ? -24.135 46.465 12.208 1.00 33.57 78 ASN C CA 1
ATOM 4907 C C . ASN C 1 78 ? -25.246 45.568 12.753 1.00 34.24 78 ASN C C 1
ATOM 4908 O O . ASN C 1 78 ? -25.282 45.282 13.957 1.00 34.41 78 ASN C O 1
ATOM 4913 N N . ASN C 1 79 ? -26.150 45.107 11.888 1.00 24.55 79 ASN C N 1
ATOM 4914 C CA . ASN C 1 79 ? -27.282 44.284 12.309 1.00 25.01 79 ASN C CA 1
ATOM 4915 C C . ASN C 1 79 ? -27.538 43.263 11.197 1.00 26.53 79 ASN C C 1
ATOM 4916 O O . ASN C 1 79 ? -28.171 43.580 10.180 1.00 20.32 79 ASN C O 1
ATOM 4921 N N . ILE C 1 80 ? -27.037 42.041 11.388 1.00 21.92 80 ILE C N 1
ATOM 4922 C CA . ILE C 1 80 ? -27.048 41.000 10.364 1.00 27.08 80 ILE C CA 1
ATOM 4923 C C . ILE C 1 80 ? -27.812 39.789 10.885 1.00 27.62 80 ILE C C 1
ATOM 4924 O O . ILE C 1 80 ? -27.651 39.399 12.045 1.00 24.63 80 ILE C O 1
ATOM 4929 N N . ALA C 1 81 ? -28.637 39.186 10.028 1.00 20.02 81 ALA C N 1
ATOM 4930 C CA . ALA C 1 81 ? -29.217 37.874 10.303 1.00 19.51 81 ALA C CA 1
ATOM 4931 C C . ALA C 1 81 ? -28.853 36.914 9.179 1.00 21.35 81 ALA C C 1
ATOM 4932 O O . ALA C 1 81 ? -28.823 37.298 8.003 1.00 20.91 81 ALA C O 1
ATOM 4934 N N . MET C 1 82 ? -28.587 35.661 9.530 1.00 20.67 82 MET C N 1
ATOM 4935 C CA . MET C 1 82 ? -28.282 34.648 8.530 1.00 17.88 82 MET C CA 1
ATOM 4936 C C . MET C 1 82 ? -29.282 33.524 8.657 1.00 20.25 82 MET C C 1
ATOM 4937 O O . MET C 1 82 ? -29.544 33.054 9.767 1.00 23.13 82 MET C O 1
ATOM 4942 N N . VAL C 1 83 ? -29.840 33.089 7.522 1.00 18.00 83 VAL C N 1
ATOM 4943 C CA . VAL C 1 83 ? -30.760 31.953 7.516 1.00 19.36 83 VAL C CA 1
ATOM 4944 C C . VAL C 1 83 ? -30.285 30.904 6.523 1.00 19.91 83 VAL C C 1
ATOM 4945 O O . VAL C 1 83 ? -29.868 31.227 5.406 1.00 19.53 83 VAL C O 1
ATOM 4949 N N . ASP C 1 84 ? -30.355 29.645 6.939 1.00 26.54 84 ASP C N 1
ATOM 4950 C CA . ASP C 1 84 ? -30.080 28.513 6.065 1.00 27.31 84 ASP C CA 1
ATOM 4951 C C . ASP C 1 84 ? -30.719 27.287 6.708 1.00 31.65 84 ASP C C 1
ATOM 4952 O O . ASP C 1 84 ? -31.286 27.364 7.801 1.00 39.40 84 ASP C O 1
ATOM 4957 N N . VAL C 1 85 ? -30.635 26.147 6.020 1.00 27.32 85 VAL C N 1
ATOM 4958 C CA . VAL C 1 85 ? -31.280 24.935 6.517 1.00 28.55 85 VAL C CA 1
ATOM 4959 C C . VAL C 1 85 ? -30.351 24.071 7.359 1.00 32.39 85 VAL C C 1
ATOM 4960 O O . VAL C 1 85 ? -30.826 23.153 8.043 1.00 34.23 85 VAL C O 1
ATOM 4964 N N . MET C 1 86 ? -29.043 24.320 7.334 1.00 29.31 86 MET C N 1
ATOM 4965 C CA . MET C 1 86 ? -28.084 23.475 8.053 1.00 35.05 86 MET C CA 1
ATOM 4966 C C . MET C 1 86 ? -27.762 24.140 9.390 1.00 28.45 86 MET C C 1
ATOM 4967 O O . MET C 1 86 ? -27.011 25.116 9.439 1.00 30.07 86 MET C O 1
ATOM 4972 N N . ALA C 1 87 ? -28.314 23.593 10.481 1.00 30.21 87 ALA C N 1
ATOM 4973 C CA . ALA C 1 87 ? -28.245 24.276 11.774 1.00 31.55 87 ALA C CA 1
ATOM 4974 C C . ALA C 1 87 ? -26.809 24.383 12.289 1.00 30.93 87 ALA C C 1
ATOM 4975 O O . ALA C 1 87 ? -26.404 25.428 12.816 1.00 28.38 87 ALA C O 1
ATOM 4977 N N . ASP C 1 88 ? -26.044 23.292 12.195 1.00 33.95 88 ASP C N 1
ATOM 4978 C CA . ASP C 1 88 ? -24.689 23.297 12.746 1.00 36.92 88 ASP C CA 1
ATOM 4979 C C . ASP C 1 88 ? -23.785 24.248 11.979 1.00 35.00 88 ASP C C 1
ATOM 4980 O O . ASP C 1 88 ? -23.045 25.033 12.583 1.00 28.92 88 ASP C O 1
ATOM 4985 N N . LYS C 1 89 ? -23.845 24.208 10.643 1.00 28.87 89 LYS C N 1
ATOM 4986 C CA . LYS C 1 89 ? -23.060 25.146 9.836 1.00 28.88 89 LYS C CA 1
ATOM 4987 C C . LYS C 1 89 ? -23.411 26.595 10.157 1.00 27.78 89 LYS C C 1
ATOM 4988 O O . LYS C 1 89 ? -22.517 27.450 10.284 1.00 26.15 89 LYS C O 1
ATOM 4994 N N . LEU C 1 90 ? -24.710 26.897 10.264 1.00 25.53 90 LEU C N 1
ATOM 4995 C CA . LEU C 1 90 ? -25.166 28.249 10.601 1.00 26.28 90 LEU C CA 1
ATOM 4996 C C . LEU C 1 90 ? -24.583 28.717 11.934 1.00 22.39 90 LEU C C 1
ATOM 4997 O O . LEU C 1 90 ? -24.120 29.855 12.063 1.00 27.34 90 LEU C O 1
ATOM 5002 N N . LYS C 1 91 ? -24.685 27.878 12.958 1.00 24.31 91 LYS C N 1
ATOM 5003 C CA A LYS C 1 91 ? -24.169 28.267 14.267 0.61 28.10 91 LYS C CA 1
ATOM 5004 C CA B LYS C 1 91 ? -24.169 28.257 14.270 0.39 27.97 91 LYS C CA 1
ATOM 5005 C C . LYS C 1 91 ? -22.657 28.425 14.235 1.00 28.98 91 LYS C C 1
ATOM 5006 O O . LYS C 1 91 ? -22.109 29.337 14.872 1.00 28.26 91 LYS C O 1
ATOM 5017 N N . GLY C 1 92 ? -21.965 27.548 13.500 1.00 27.36 92 GLY C N 1
ATOM 5018 C CA . GLY C 1 92 ? -20.522 27.683 13.379 1.00 24.18 92 GLY C CA 1
ATOM 5019 C C . GLY C 1 92 ? -20.126 29.003 12.752 1.00 23.82 92 GLY C C 1
ATOM 5020 O O . GLY C 1 92 ? -19.241 29.707 13.246 1.00 22.72 92 GLY C O 1
ATOM 5021 N N . GLU C 1 93 ? -20.784 29.368 11.648 1.00 22.33 93 GLU C N 1
ATOM 5022 C CA . GLU C 1 93 ? -20.478 30.644 11.021 1.00 22.48 93 GLU C CA 1
ATOM 5023 C C . GLU C 1 93 ? -20.853 31.815 11.923 1.00 28.11 93 GLU C C 1
ATOM 5024 O O . GLU C 1 93 ? -20.100 32.793 12.032 1.00 20.97 93 GLU C O 1
ATOM 5030 N N . LEU C 1 94 ? -22.006 31.727 12.587 1.00 20.35 94 LEU C N 1
ATOM 5031 C CA . LEU C 1 94 ? -22.406 32.772 13.525 1.00 20.59 94 LEU C CA 1
ATOM 5032 C C . LEU C 1 94 ? -21.318 32.996 14.564 1.00 21.56 94 LEU C C 1
ATOM 5033 O O . LEU C 1 94 ? -20.869 34.129 14.792 1.00 23.86 94 LEU C O 1
ATOM 5038 N N . MET C 1 95 ? -20.869 31.909 15.187 1.00 22.63 95 MET C N 1
ATOM 5039 C CA . MET C 1 95 ? -19.916 32.034 16.274 1.00 23.85 95 MET C CA 1
ATOM 5040 C C . MET C 1 95 ? -18.559 32.495 15.769 1.00 26.85 95 MET C C 1
ATOM 5041 O O . MET C 1 95 ? -17.849 33.224 16.476 1.00 26.96 95 MET C O 1
ATOM 5046 N N . ASP C 1 96 ? -18.160 32.049 14.577 1.00 22.69 96 ASP C N 1
ATOM 5047 C CA . ASP C 1 96 ? -16.897 32.517 14.009 1.00 23.46 96 ASP C CA 1
ATOM 5048 C C . ASP C 1 96 ? -16.932 34.026 13.822 1.00 22.14 96 ASP C C 1
ATOM 5049 O O . ASP C 1 96 ? -16.008 34.733 14.247 1.00 24.96 96 ASP C O 1
ATOM 5054 N N . LEU C 1 97 ? -18.027 34.539 13.237 1.00 21.05 97 LEU C N 1
ATOM 5055 C CA . LEU C 1 97 ? -18.149 35.981 13.012 1.00 20.80 97 LEU C CA 1
ATOM 5056 C C . LEU C 1 97 ? -18.222 36.747 14.321 1.00 27.90 97 LEU C C 1
ATOM 5057 O O . LEU C 1 97 ? -17.640 37.830 14.436 1.00 26.27 97 LEU C O 1
ATOM 5062 N N . GLN C 1 98 ? -18.964 36.226 15.309 1.00 27.16 98 GLN C N 1
ATOM 5063 C CA . GLN C 1 98 ? -19.050 36.916 16.597 1.00 26.80 98 GLN C CA 1
ATOM 5064 C C . GLN C 1 98 ? -17.696 36.964 17.278 1.00 36.66 98 GLN C C 1
ATOM 5065 O O . GLN C 1 98 ? -17.361 37.957 17.939 1.00 32.93 98 GLN C O 1
ATOM 5071 N N . HIS C 1 99 ? -16.913 35.890 17.147 1.00 25.57 99 HIS C N 1
ATOM 5072 C CA . HIS C 1 99 ? -15.565 35.911 17.701 1.00 27.02 99 HIS C CA 1
ATOM 5073 C C . HIS C 1 99 ? -14.697 36.959 17.017 1.00 31.01 99 HIS C C 1
ATOM 5074 O O . HIS C 1 99 ? -13.817 37.542 17.659 1.00 47.18 99 HIS C O 1
ATOM 5081 N N . GLY C 1 100 ? -14.933 37.202 15.728 1.00 32.07 100 GLY C N 1
ATOM 5082 C CA . GLY C 1 100 ? -14.239 38.264 15.020 1.00 39.38 100 GLY C CA 1
ATOM 5083 C C . GLY C 1 100 ? -14.782 39.645 15.311 1.00 41.35 100 GLY C C 1
ATOM 5084 O O . GLY C 1 100 ? -14.015 40.610 15.340 1.00 30.17 100 GLY C O 1
ATOM 5085 N N . SER C 1 101 ? -16.102 39.762 15.532 1.00 54.86 101 SER C N 1
ATOM 5086 C CA . SER C 1 101 ? -16.724 41.007 15.997 1.00 52.80 101 SER C CA 1
ATOM 5087 C C . SER C 1 101 ? -15.973 41.619 17.160 1.00 43.24 101 SER C C 1
ATOM 5088 O O . SER C 1 101 ? -16.011 42.842 17.359 1.00 35.29 101 SER C O 1
ATOM 5091 N N . ALA C 1 102 ? -15.279 40.793 17.917 1.00 42.23 102 ALA C N 1
ATOM 5092 C CA . ALA C 1 102 ? -14.393 41.254 18.967 1.00 33.61 102 ALA C CA 1
ATOM 5093 C C . ALA C 1 102 ? -13.536 42.436 18.524 1.00 34.20 102 ALA C C 1
ATOM 5094 O O . ALA C 1 102 ? -13.158 43.276 19.347 1.00 40.30 102 ALA C O 1
ATOM 5096 N N . PHE C 1 103 ? -13.187 42.486 17.240 1.00 42.10 103 PHE C N 1
ATOM 5097 C CA . PHE C 1 103 ? -12.293 43.516 16.740 1.00 51.32 103 PHE C CA 1
ATOM 5098 C C . PHE C 1 103 ? -13.006 44.820 16.422 1.00 67.08 103 PHE C C 1
ATOM 5099 O O . PHE C 1 103 ? -12.334 45.829 16.174 1.00 75.02 103 PHE C O 1
ATOM 5107 N N . MET C 1 104 ? -14.333 44.836 16.471 1.00 63.58 104 MET C N 1
ATOM 5108 C CA . MET C 1 104 ? -15.151 45.962 16.045 1.00 53.11 104 MET C CA 1
ATOM 5109 C C . MET C 1 104 ? -16.070 46.407 17.182 1.00 60.19 104 MET C C 1
ATOM 5110 O O . MET C 1 104 ? -16.089 45.820 18.267 1.00 63.56 104 MET C O 1
ATOM 5115 N N . ARG C 1 105 ? -16.823 47.474 16.936 1.00 57.92 105 ARG C N 1
ATOM 5116 C CA . ARG C 1 105 ? -17.757 48.009 17.917 1.00 56.74 105 ARG C CA 1
ATOM 5117 C C . ARG C 1 105 ? -19.182 47.707 17.478 1.00 52.00 105 ARG C C 1
ATOM 5118 O O . ARG C 1 105 ? -19.483 47.736 16.279 1.00 44.99 105 ARG C O 1
ATOM 5120 N N . ASN C 1 106 ? -20.046 47.390 18.451 1.00 46.70 106 ASN C N 1
ATOM 5121 C CA . ASN C 1 106 ? -21.477 47.184 18.216 1.00 45.06 106 ASN C CA 1
ATOM 5122 C C . ASN C 1 106 ? -21.816 46.526 16.873 1.00 46.60 106 ASN C C 1
ATOM 5123 O O . ASN C 1 106 ? -22.242 47.190 15.924 1.00 48.25 106 ASN C O 1
ATOM 5125 N N . VAL C 1 107 ? -21.631 45.221 16.775 1.00 45.58 107 VAL C N 1
ATOM 5126 C CA . VAL C 1 107 ? -22.107 44.449 15.640 1.00 40.91 107 VAL C CA 1
ATOM 5127 C C . VAL C 1 107 ? -23.007 43.349 16.179 1.00 38.63 107 VAL C C 1
ATOM 5128 O O . VAL C 1 107 ? -22.592 42.580 17.054 1.00 38.68 107 VAL C O 1
ATOM 5132 N N . LYS C 1 108 ? -24.236 43.283 15.681 1.00 28.07 108 LYS C N 1
ATOM 5133 C CA . LYS C 1 108 ? -25.203 42.280 16.116 1.00 32.38 108 LYS C CA 1
ATOM 5134 C C . LYS C 1 108 ? -25.378 41.259 15.006 1.00 32.66 108 LYS C C 1
ATOM 5135 O O . LYS C 1 108 ? -25.742 41.620 13.883 1.00 30.27 108 LYS C O 1
ATOM 5141 N N . ILE C 1 109 ? -25.115 39.991 15.308 1.00 25.37 109 ILE C N 1
ATOM 5142 C CA . ILE C 1 109 ? -25.275 38.913 14.334 1.00 21.91 109 ILE C CA 1
ATOM 5143 C C . ILE C 1 109 ? -26.183 37.856 14.934 1.00 25.36 109 ILE C C 1
ATOM 5144 O O . ILE C 1 109 ? -26.020 37.474 16.100 1.00 23.16 109 ILE C O 1
ATOM 5149 N N . GLN C 1 110 ? -27.139 37.388 14.142 1.00 24.16 110 GLN C N 1
ATOM 5150 C CA . GLN C 1 110 ? -27.997 36.290 14.548 1.00 26.16 110 GLN C CA 1
ATOM 5151 C C . GLN C 1 110 ? -28.029 35.281 13.414 1.00 23.06 110 GLN C C 1
ATOM 5152 O O . GLN C 1 110 ? -27.761 35.617 12.255 1.00 19.93 110 GLN C O 1
ATOM 5158 N N . ALA C 1 111 ? -28.367 34.037 13.756 1.00 27.83 111 ALA C N 1
ATOM 5159 C CA . ALA C 1 111 ? -28.469 32.999 12.735 1.00 27.83 111 ALA C CA 1
ATOM 5160 C C . ALA C 1 111 ? -29.402 31.893 13.224 1.00 27.92 111 ALA C C 1
ATOM 5161 O O . ALA C 1 111 ? -29.364 31.510 14.395 1.00 24.31 111 ALA C O 1
ATOM 5163 N N . SER C 1 112 ? -30.228 31.372 12.321 1.00 23.38 112 SER C N 1
ATOM 5164 C CA . SER C 1 112 ? -31.170 30.325 12.712 1.00 24.71 112 SER C CA 1
ATOM 5165 C C . SER C 1 112 ? -31.762 29.719 11.455 1.00 28.78 112 SER C C 1
ATOM 5166 O O . SER C 1 112 ? -31.854 30.390 10.421 1.00 25.07 112 SER C O 1
ATOM 5169 N N . THR C 1 113 ? -32.179 28.454 11.554 1.00 26.57 113 THR C N 1
ATOM 5170 C CA . THR C 1 113 ? -33.008 27.904 10.490 1.00 27.24 113 THR C CA 1
ATOM 5171 C C . THR C 1 113 ? -34.409 28.502 10.489 1.00 33.18 113 THR C C 1
ATOM 5172 O O . THR C 1 113 ? -35.131 28.341 9.498 1.00 31.56 113 THR C O 1
ATOM 5176 N N . ASP C 1 114 ? -34.804 29.179 11.568 1.00 31.27 114 ASP C N 1
ATOM 5177 C CA . ASP C 1 114 ? -36.140 29.746 11.722 1.00 34.60 114 ASP C CA 1
ATOM 5178 C C . ASP C 1 114 ? -36.156 31.148 11.126 1.00 31.33 114 ASP C C 1
ATOM 5179 O O . ASP C 1 114 ? -35.410 32.017 11.581 1.00 28.50 114 ASP C O 1
ATOM 5184 N N . TYR C 1 115 ? -37.029 31.382 10.138 1.00 29.36 115 TYR C N 1
ATOM 5185 C CA . TYR C 1 115 ? -37.043 32.681 9.467 1.00 32.39 115 TYR C CA 1
ATOM 5186 C C . TYR C 1 115 ? -37.511 33.823 10.366 1.00 32.05 115 TYR C C 1
ATOM 5187 O O . TYR C 1 115 ? -37.361 34.986 9.976 1.00 27.80 115 TYR C O 1
ATOM 5196 N N . SER C 1 116 ? -38.064 33.529 11.550 1.00 30.56 116 SER C N 1
ATOM 5197 C CA . SER C 1 116 ? -38.435 34.593 12.483 1.00 32.11 116 SER C CA 1
ATOM 5198 C C . SER C 1 116 ? -37.240 35.450 12.900 1.00 32.37 116 SER C C 1
ATOM 5199 O O . SER C 1 116 ? -37.431 36.596 13.321 1.00 32.66 116 SER C O 1
ATOM 5202 N N . ILE C 1 117 ? -36.015 34.920 12.809 1.00 29.70 117 ILE C N 1
ATOM 5203 C CA A ILE C 1 117 ? -34.858 35.739 13.155 0.38 27.80 117 ILE C CA 1
ATOM 5204 C CA B ILE C 1 117 ? -34.798 35.668 13.101 0.62 27.55 117 ILE C CA 1
ATOM 5205 C C . ILE C 1 117 ? -34.589 36.833 12.135 1.00 27.22 117 ILE C C 1
ATOM 5206 O O . ILE C 1 117 ? -33.818 37.762 12.421 1.00 24.18 117 ILE C O 1
ATOM 5215 N N . SER C 1 118 ? -35.216 36.779 10.973 1.00 23.36 118 SER C N 1
ATOM 5216 C CA . SER C 1 118 ? -35.025 37.813 9.973 1.00 22.24 118 SER C CA 1
ATOM 5217 C C . SER C 1 118 ? -35.988 38.990 10.133 1.00 22.16 118 SER C C 1
ATOM 5218 O O . SER C 1 118 ? -35.945 39.917 9.311 1.00 23.11 118 SER C O 1
ATOM 5221 N N . ALA C 1 119 ? -36.858 38.966 11.141 1.00 24.12 119 ALA C N 1
ATOM 5222 C CA . ALA C 1 119 ? -37.926 39.953 11.234 1.00 27.51 119 ALA C CA 1
ATOM 5223 C C . ALA C 1 119 ? -37.367 41.370 11.286 1.00 32.12 119 ALA C C 1
ATOM 5224 O O . ALA C 1 119 ? -36.359 41.639 11.945 1.00 29.02 119 ALA C O 1
ATOM 5226 N N . GLY C 1 120 ? -38.036 42.274 10.580 1.00 27.16 120 GLY C N 1
ATOM 5227 C CA . GLY C 1 120 ? -37.646 43.668 10.562 1.00 29.38 120 GLY C CA 1
ATOM 5228 C C . GLY C 1 120 ? -36.442 44.009 9.712 1.00 28.98 120 GLY C C 1
ATOM 5229 O O . GLY C 1 120 ? -35.826 45.053 9.942 1.00 26.75 120 GLY C O 1
ATOM 5230 N N . SER C 1 121 ? -36.086 43.176 8.729 1.00 21.75 121 SER C N 1
ATOM 5231 C CA . SER C 1 121 ? -34.937 43.456 7.878 1.00 21.47 121 SER C CA 1
ATOM 5232 C C . SER C 1 121 ? -35.274 44.509 6.835 1.00 25.83 121 SER C C 1
ATOM 5233 O O . SER C 1 121 ? -36.354 44.494 6.239 1.00 21.54 121 SER C O 1
ATOM 5236 N N . LYS C 1 122 ? -34.348 45.452 6.649 1.00 20.77 122 LYS C N 1
ATOM 5237 C CA . LYS C 1 122 ? -34.500 46.432 5.581 1.00 20.11 122 LYS C CA 1
ATOM 5238 C C . LYS C 1 122 ? -34.196 45.819 4.229 1.00 18.64 122 LYS C C 1
ATOM 5239 O O . LYS C 1 122 ? -34.802 46.207 3.228 1.00 21.22 122 LYS C O 1
ATOM 5245 N N . ILE C 1 123 ? -33.269 44.867 4.186 1.00 20.90 123 ILE C N 1
ATOM 5246 C CA . ILE C 1 123 ? -32.870 44.186 2.955 1.00 18.24 123 ILE C CA 1
ATOM 5247 C C . ILE C 1 123 ? -32.741 42.714 3.261 1.00 19.56 123 ILE C C 1
ATOM 5248 O O . ILE C 1 123 ? -32.191 42.343 4.303 1.00 20.31 123 ILE C O 1
ATOM 5253 N N . CYS C 1 124 ? -33.212 41.869 2.352 1.00 16.84 124 CYS C N 1
ATOM 5254 C CA . CYS C 1 124 ? -32.895 40.449 2.411 1.00 16.98 124 CYS C CA 1
ATOM 5255 C C . CYS C 1 124 ? -32.139 40.081 1.147 1.00 17.37 124 CYS C C 1
ATOM 5256 O O . CYS C 1 124 ? -32.602 40.367 0.038 1.00 19.40 124 CYS C O 1
ATOM 5259 N N . VAL C 1 125 ? -30.968 39.469 1.323 1.00 16.75 125 VAL C N 1
ATOM 5260 C CA . VAL C 1 125 ? -30.083 39.070 0.231 1.00 17.27 125 VAL C CA 1
ATOM 5261 C C . VAL C 1 125 ? -30.189 37.556 0.096 1.00 16.22 125 VAL C C 1
ATOM 5262 O O . VAL C 1 125 ? -29.920 36.823 1.053 1.00 18.83 125 VAL C O 1
ATOM 5266 N N . VAL C 1 126 ? -30.600 37.077 -1.073 1.00 16.16 126 VAL C N 1
ATOM 5267 C CA . VAL C 1 126 ? -30.872 35.660 -1.272 1.00 17.01 126 VAL C CA 1
ATOM 5268 C C . VAL C 1 126 ? -29.753 35.087 -2.115 1.00 16.43 126 VAL C C 1
ATOM 5269 O O . VAL C 1 126 ? -29.574 35.488 -3.274 1.00 19.17 126 VAL C O 1
ATOM 5273 N N . THR C 1 127 ? -29.010 34.142 -1.548 1.00 18.73 127 THR C N 1
ATOM 5274 C CA . THR C 1 127 ? -27.916 33.494 -2.252 1.00 20.65 127 THR C CA 1
ATOM 5275 C C . THR C 1 127 ? -28.131 31.997 -2.366 1.00 26.27 127 THR C C 1
ATOM 5276 O O . THR C 1 127 ? -27.286 31.302 -2.943 1.00 29.56 127 THR C O 1
ATOM 5280 N N . ALA C 1 128 ? -29.240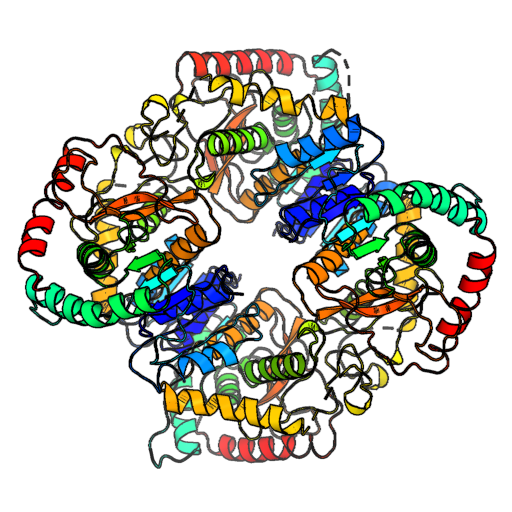 31.491 -1.844 1.00 26.35 128 ALA C N 1
ATOM 5281 C CA . ALA C 1 128 ? -29.514 30.064 -1.879 1.00 33.21 128 ALA C CA 1
ATOM 5282 C C . ALA C 1 128 ? -29.917 29.621 -3.280 1.00 37.86 128 ALA C C 1
ATOM 5283 O O . ALA C 1 128 ? -30.577 30.349 -4.029 1.00 31.50 128 ALA C O 1
ATOM 5285 N N . GLY C 1 129 ? -29.533 28.398 -3.616 1.00 40.93 129 GLY C N 1
ATOM 5286 C CA . GLY C 1 129 ? -29.992 27.790 -4.844 1.00 42.62 129 GLY C CA 1
ATOM 5287 C C . GLY C 1 129 ? -29.320 26.448 -5.044 1.00 42.97 129 GLY C C 1
ATOM 5288 O O . GLY C 1 129 ? -28.631 25.936 -4.156 1.00 46.43 129 GLY C O 1
ATOM 5289 N N . VAL C 1 130 ? -29.537 25.889 -6.229 1.00 37.77 130 VAL C N 1
ATOM 5290 C CA . VAL C 1 130 ? -28.984 24.592 -6.585 1.00 39.93 130 VAL C CA 1
ATOM 5291 C C . VAL C 1 130 ? -28.065 24.755 -7.789 1.00 45.68 130 VAL C C 1
ATOM 5292 O O . VAL C 1 130 ? -28.243 25.656 -8.617 1.00 48.77 130 VAL C O 1
ATOM 5296 N N . ARG C 1 131 ? -27.071 23.875 -7.878 1.00 48.24 131 ARG C N 1
ATOM 5297 C CA . ARG C 1 131 ? -26.192 23.823 -9.035 1.00 53.13 131 ARG C CA 1
ATOM 5298 C C . ARG C 1 131 ? -26.783 22.879 -10.072 1.00 50.06 131 ARG C C 1
ATOM 5299 O O . ARG C 1 131 ? -27.411 21.873 -9.727 1.00 44.64 131 ARG C O 1
ATOM 5301 N N . GLN C 1 132 ? -26.598 23.216 -11.344 1.00 56.02 132 GLN C N 1
ATOM 5302 C CA . GLN C 1 132 ? -27.207 22.428 -12.404 1.00 59.90 132 GLN C CA 1
ATOM 5303 C C . GLN C 1 132 ? -26.618 21.023 -12.429 1.00 57.05 132 GLN C C 1
ATOM 5304 O O . GLN C 1 132 ? -25.426 20.823 -12.183 1.00 61.64 132 GLN C O 1
ATOM 5310 N N . ARG C 1 133 ? -27.471 20.044 -12.695 1.00 55.00 133 ARG C N 1
ATOM 5311 C CA . ARG C 1 133 ? -27.027 18.673 -12.886 1.00 57.85 133 ARG C CA 1
ATOM 5312 C C . ARG C 1 133 ? -26.706 18.435 -14.353 1.00 63.17 133 ARG C C 1
ATOM 5313 O O . ARG C 1 133 ? -27.283 19.067 -15.243 1.00 61.70 133 ARG C O 1
ATOM 5321 N N . GLU C 1 134 ? -25.769 17.519 -14.596 1.00 64.75 134 GLU C N 1
ATOM 5322 C CA . GLU C 1 134 ? -25.368 17.210 -15.961 1.00 65.68 134 GLU C CA 1
ATOM 5323 C C . GLU C 1 134 ? -26.563 16.700 -16.752 1.00 64.88 134 GLU C C 1
ATOM 5324 O O . GLU C 1 134 ? -27.276 15.792 -16.312 1.00 65.51 134 GLU C O 1
ATOM 5326 N N . GLY C 1 135 ? -26.792 17.298 -17.918 1.00 63.73 135 GLY C N 1
ATOM 5327 C CA . GLY C 1 135 ? -27.907 16.880 -18.738 1.00 64.85 135 GLY C CA 1
ATOM 5328 C C . GLY C 1 135 ? -29.260 17.358 -18.270 1.00 64.08 135 GLY C C 1
ATOM 5329 O O . GLY C 1 135 ? -30.277 16.914 -18.813 1.00 63.84 135 GLY C O 1
ATOM 5330 N N . GLU C 1 136 ? -29.308 18.235 -17.269 1.00 55.90 136 GLU C N 1
ATOM 5331 C CA . GLU C 1 136 ? -30.559 18.856 -16.862 1.00 50.21 136 GLU C CA 1
ATOM 5332 C C . GLU C 1 136 ? -30.881 20.032 -17.774 1.00 49.96 136 GLU C C 1
ATOM 5333 O O . GLU C 1 136 ? -30.012 20.855 -18.084 1.00 48.35 136 GLU C O 1
ATOM 5339 N N . SER C 1 137 ? -32.137 20.116 -18.198 1.00 50.03 137 SER C N 1
ATOM 5340 C CA . SER C 1 137 ? -32.533 21.213 -19.064 1.00 50.30 137 SER C CA 1
ATOM 5341 C C . SER C 1 137 ? -32.494 22.536 -18.305 1.00 51.15 137 SER C C 1
ATOM 5342 O O . SER C 1 137 ? -32.518 22.584 -17.068 1.00 48.58 137 SER C O 1
ATOM 5345 N N . ARG C 1 138 ? -32.415 23.625 -19.075 1.00 49.32 138 ARG C N 1
ATOM 5346 C CA . ARG C 1 138 ? -32.433 24.960 -18.488 1.00 42.80 138 ARG C CA 1
ATOM 5347 C C . ARG C 1 138 ? -33.725 25.200 -17.709 1.00 40.17 138 ARG C C 1
ATOM 5348 O O . ARG C 1 138 ? -33.701 25.764 -16.606 1.00 37.47 138 ARG C O 1
ATOM 5356 N N . LEU C 1 139 ? -34.865 24.775 -18.264 1.00 40.46 139 LEU C N 1
ATOM 5357 C CA . LEU C 1 139 ? -36.135 24.973 -17.573 1.00 39.08 139 LEU C CA 1
ATOM 5358 C C . LEU C 1 139 ? -36.184 24.176 -16.276 1.00 36.52 139 LEU C C 1
ATOM 5359 O O . LEU C 1 139 ? -36.689 24.662 -15.259 1.00 34.10 139 LEU C O 1
ATOM 5364 N N . ASP C 1 140 ? -35.676 22.938 -16.299 1.00 43.17 140 ASP C N 1
ATOM 5365 C CA . ASP C 1 140 ? -35.684 22.113 -15.094 1.00 36.99 140 ASP C CA 1
ATOM 5366 C C . ASP C 1 140 ? -34.779 22.696 -14.016 1.00 35.25 140 ASP C C 1
ATOM 5367 O O . ASP C 1 140 ? -35.089 22.607 -12.822 1.00 33.24 140 ASP C O 1
ATOM 5372 N N . LEU C 1 141 ? -33.662 23.302 -14.416 1.00 35.10 141 LEU C N 1
ATOM 5373 C CA . LEU C 1 141 ? -32.800 23.979 -13.452 1.00 39.79 141 LEU C CA 1
ATOM 5374 C C . LEU C 1 141 ? -33.488 25.202 -12.858 1.00 36.80 141 LEU C C 1
ATOM 5375 O O . LEU C 1 141 ? -33.417 25.439 -11.647 1.00 28.84 141 LEU C O 1
ATOM 5380 N N . VAL C 1 142 ? -34.157 25.995 -13.696 1.00 35.47 142 VAL C N 1
ATOM 5381 C CA . VAL C 1 142 ? -34.907 27.135 -13.181 1.00 28.52 142 VAL C CA 1
ATOM 5382 C C . VAL C 1 142 ? -36.030 26.662 -12.263 1.00 27.43 142 VAL C C 1
ATOM 5383 O O . VAL C 1 142 ? -36.254 27.229 -11.187 1.00 26.20 142 VAL C O 1
ATOM 5387 N N . GLN C 1 143 ? -36.719 25.582 -12.640 1.00 29.04 143 GLN C N 1
ATOM 5388 C CA . GLN C 1 143 ? -37.808 25.095 -11.796 1.00 28.65 143 GLN C CA 1
ATOM 5389 C C . GLN C 1 143 ? -37.290 24.614 -10.445 1.00 27.79 143 GLN C C 1
ATOM 5390 O O . GLN C 1 143 ? -37.904 24.894 -9.407 1.00 26.68 143 GLN C O 1
ATOM 5396 N N . ARG C 1 144 ? -36.163 23.900 -10.426 1.00 28.72 144 ARG C N 1
ATOM 5397 C CA . ARG C 1 144 ? -35.644 23.430 -9.142 1.00 28.54 144 ARG C CA 1
ATOM 5398 C C . ARG C 1 144 ? -35.271 24.596 -8.230 1.00 26.35 144 ARG C C 1
ATOM 5399 O O . ARG C 1 144 ? -35.492 24.535 -7.011 1.00 26.13 144 ARG C O 1
ATOM 5407 N N . ASN C 1 145 ? -34.718 25.672 -8.802 1.00 25.35 145 ASN C N 1
ATOM 5408 C CA . ASN C 1 145 ? -34.442 26.883 -8.024 1.00 23.41 145 ASN C CA 1
ATOM 5409 C C . ASN C 1 145 ? -35.734 27.560 -7.585 1.00 22.04 145 ASN C C 1
ATOM 5410 O O . ASN C 1 145 ? -35.837 28.060 -6.452 1.00 21.45 145 ASN C O 1
ATOM 5415 N N . THR C 1 146 ? -36.721 27.607 -8.483 1.00 22.52 146 THR C N 1
ATOM 5416 C CA . THR C 1 146 ? -38.024 28.157 -8.147 1.00 21.89 146 THR C CA 1
ATOM 5417 C C . THR C 1 146 ? -38.636 27.428 -6.959 1.00 22.27 146 THR C C 1
ATOM 5418 O O . THR C 1 146 ? -39.194 28.059 -6.050 1.00 25.81 146 THR C O 1
ATOM 5422 N N . ASP C 1 147 ? -38.500 26.100 -6.923 1.00 23.91 147 ASP C N 1
ATOM 5423 C CA . ASP C 1 147 ? -39.088 25.343 -5.825 1.00 26.40 147 ASP C CA 1
ATOM 5424 C C . ASP C 1 147 ? -38.421 25.684 -4.498 1.00 31.81 147 ASP C C 1
ATOM 5425 O O . ASP C 1 147 ? -39.092 25.719 -3.463 1.00 24.66 147 ASP C O 1
ATOM 5430 N N . VAL C 1 148 ? -37.118 25.974 -4.519 1.00 27.07 148 VAL C N 1
ATOM 5431 C CA . VAL C 1 148 ? -36.437 26.447 -3.315 1.00 24.10 148 VAL C CA 1
ATOM 5432 C C . VAL C 1 148 ? -36.958 27.819 -2.922 1.00 25.07 148 VAL C C 1
ATOM 5433 O O . VAL C 1 148 ? -37.229 28.081 -1.746 1.00 24.93 148 VAL C O 1
ATOM 5437 N N . LEU C 1 149 ? -37.135 28.708 -3.905 1.00 20.73 149 LEU C N 1
ATOM 5438 C CA . LEU C 1 149 ? -37.566 30.067 -3.602 1.00 20.99 149 LEU C CA 1
ATOM 5439 C C . LEU C 1 149 ? -39.021 30.112 -3.154 1.00 20.19 149 LEU C C 1
ATOM 5440 O O . LEU C 1 149 ? -39.401 31.023 -2.407 1.00 21.95 149 LEU C O 1
ATOM 5445 N N . LYS C 1 150 ? -39.851 29.152 -3.595 1.00 20.25 150 LYS C N 1
ATOM 5446 C CA . LYS C 1 150 ? -41.224 29.076 -3.096 1.00 23.85 150 LYS C CA 1
ATOM 5447 C C . LYS C 1 150 ? -41.255 29.006 -1.576 1.00 27.04 150 LYS C C 1
ATOM 5448 O O . LYS C 1 150 ? -42.189 29.513 -0.939 1.00 23.96 150 LYS C O 1
ATOM 5454 N N . ILE C 1 151 ? -40.253 28.365 -0.989 1.00 23.76 151 ILE C N 1
ATOM 5455 C CA A ILE C 1 151 ? -40.192 28.224 0.462 0.40 23.72 151 ILE C CA 1
ATOM 5456 C CA B ILE C 1 151 ? -40.203 28.229 0.461 0.60 23.72 151 ILE C CA 1
ATOM 5457 C C . ILE C 1 151 ? -39.608 29.476 1.103 1.00 23.29 151 ILE C C 1
ATOM 5458 O O . ILE C 1 151 ? -40.125 29.973 2.109 1.00 30.25 151 ILE C O 1
ATOM 5467 N N . ILE C 1 152 ? -38.542 30.014 0.515 1.00 21.05 152 ILE C N 1
ATOM 5468 C CA . ILE C 1 152 ? -37.802 31.133 1.103 1.00 21.57 152 ILE C CA 1
ATOM 5469 C C . ILE C 1 152 ? -38.584 32.441 0.994 1.00 20.80 152 ILE C C 1
ATOM 5470 O O . ILE C 1 152 ? -38.814 33.130 1.990 1.00 18.88 152 ILE C O 1
ATOM 5475 N N . ILE C 1 153 ? -38.991 32.815 -0.221 1.00 18.56 153 ILE C N 1
ATOM 5476 C CA . ILE C 1 153 ? -39.431 34.194 -0.455 1.00 17.53 153 ILE C CA 1
ATOM 5477 C C . ILE C 1 153 ? -40.636 34.581 0.401 1.00 20.07 153 ILE C C 1
ATOM 5478 O O . ILE C 1 153 ? -40.571 35.619 1.083 1.00 19.97 153 ILE C O 1
ATOM 5483 N N . PRO C 1 154 ? -41.724 33.805 0.460 1.00 19.83 154 PRO C N 1
ATOM 5484 C CA . PRO C 1 154 ? -42.857 34.254 1.285 1.00 21.61 154 PRO C CA 1
ATOM 5485 C C . PRO C 1 154 ? -42.513 34.356 2.760 1.00 26.67 154 PRO C C 1
ATOM 5486 O O . PRO C 1 154 ? -43.111 35.165 3.490 1.00 23.08 154 PRO C O 1
ATOM 5490 N N . GLN C 1 155 ? -41.562 33.549 3.227 1.00 22.65 155 GLN C N 1
ATOM 5491 C CA . GLN C 1 155 ? -41.177 33.641 4.632 1.00 21.81 155 GLN C CA 1
ATOM 5492 C C . GLN C 1 155 ? -40.451 34.943 4.912 1.00 21.30 155 GLN C C 1
ATOM 5493 O O . GLN C 1 155 ? -40.631 35.538 5.985 1.00 24.55 155 GLN C O 1
ATOM 5499 N N . LEU C 1 156 ? -39.618 35.397 3.969 1.00 19.33 156 LEU C N 1
ATOM 5500 C CA . LEU C 1 156 ? -38.930 36.670 4.161 1.00 20.85 156 LEU C CA 1
ATOM 5501 C C . LEU C 1 156 ? -39.928 37.811 4.272 1.00 23.74 156 LEU C C 1
ATOM 5502 O O . LEU C 1 156 ? -39.825 38.665 5.163 1.00 22.92 156 LEU C O 1
ATOM 5507 N N . VAL C 1 157 ? -40.894 37.846 3.359 1.00 21.06 157 VAL C N 1
ATOM 5508 C CA . VAL C 1 157 ? -41.868 38.927 3.356 1.00 21.38 157 VAL C CA 1
ATOM 5509 C C . VAL C 1 157 ? -42.751 38.853 4.593 1.00 26.83 157 VAL C C 1
ATOM 5510 O O . VAL C 1 157 ? -43.098 39.884 5.181 1.00 24.49 157 VAL C O 1
ATOM 5514 N N . LYS C 1 158 ? -43.111 37.638 5.029 1.00 20.57 158 LYS C N 1
ATOM 5515 C CA . LYS C 1 158 ? -43.967 37.517 6.208 1.00 23.34 158 LYS C CA 1
ATOM 5516 C C . LYS C 1 158 ? -43.335 38.184 7.427 1.00 26.69 158 LYS C C 1
ATOM 5517 O O . LYS C 1 158 ? -44.023 38.837 8.221 1.00 25.92 158 LYS C O 1
ATOM 5523 N N . HIS C 1 159 ? -42.027 38.042 7.590 1.00 22.58 159 HIS C N 1
ATOM 5524 C CA . HIS C 1 159 ? -41.368 38.605 8.754 1.00 32.67 159 HIS C CA 1
ATOM 5525 C C . HIS C 1 159 ? -40.837 40.020 8.532 1.00 24.14 159 HIS C C 1
ATOM 5526 O O . HIS C 1 159 ? -40.558 40.725 9.512 1.00 23.20 159 HIS C O 1
ATOM 5533 N N . SER C 1 160 ? -40.703 40.458 7.284 1.00 23.04 160 SER C N 1
ATOM 5534 C CA . SER C 1 160 ? -40.196 41.795 6.959 1.00 22.85 160 SER C CA 1
ATOM 5535 C C . SER C 1 160 ? -41.021 42.345 5.802 1.00 22.08 160 SER C C 1
ATOM 5536 O O . SER C 1 160 ? -40.547 42.437 4.664 1.00 20.86 160 SER C O 1
ATOM 5539 N N . PRO C 1 161 ? -42.280 42.706 6.066 1.00 22.98 161 PRO C N 1
ATOM 5540 C CA . PRO C 1 161 ? -43.172 43.133 4.975 1.00 27.51 161 PRO C CA 1
ATOM 5541 C C . PRO C 1 161 ? -42.679 44.345 4.219 1.00 24.44 161 PRO C C 1
ATOM 5542 O O . PRO C 1 161 ? -43.082 44.539 3.067 1.00 27.40 161 PRO C O 1
ATOM 5546 N N . ASP C 1 162 ? -41.832 45.176 4.823 1.00 25.86 162 ASP C N 1
ATOM 5547 C CA . ASP C 1 162 ? -41.303 46.371 4.180 1.00 25.43 162 ASP C CA 1
ATOM 5548 C C . ASP C 1 162 ? -39.925 46.162 3.560 1.00 24.24 162 ASP C C 1
ATOM 5549 O O . ASP C 1 162 ? -39.266 47.142 3.207 1.00 24.93 162 ASP C O 1
ATOM 5554 N N . THR C 1 163 ? -39.483 44.920 3.397 1.00 22.85 163 THR C N 1
ATOM 5555 C CA . THR C 1 163 ? -38.109 44.690 2.997 1.00 19.37 163 THR C CA 1
ATOM 5556 C C . THR C 1 163 ? -37.892 44.956 1.502 1.00 18.23 163 THR C C 1
ATOM 5557 O O . THR C 1 163 ? -38.823 44.974 0.699 1.00 21.77 163 THR C O 1
ATOM 5561 N N . ILE C 1 164 ? -36.630 45.141 1.141 1.00 18.09 164 ILE C N 1
ATOM 5562 C CA . ILE C 1 164 ? -36.169 45.106 -0.246 1.00 17.35 164 ILE C CA 1
ATOM 5563 C C . ILE C 1 164 ? -35.437 43.787 -0.448 1.00 19.41 164 ILE C C 1
ATOM 5564 O O . ILE C 1 164 ? -34.689 43.360 0.434 1.00 20.72 164 ILE C O 1
ATOM 5569 N N . LEU C 1 165 ? -35.675 43.124 -1.585 1.00 14.97 165 LEU C N 1
ATOM 5570 C CA . LEU C 1 165 ? -35.005 41.863 -1.897 1.00 18.05 165 LEU C CA 1
ATOM 5571 C C . LEU C 1 165 ? -33.864 42.086 -2.884 1.00 16.84 165 LEU C C 1
ATOM 5572 O O . LEU C 1 165 ? -34.050 42.745 -3.906 1.00 17.22 165 LEU C O 1
ATOM 5577 N N . ILE C 1 166 ? -32.702 41.495 -2.603 1.00 18.03 166 ILE C N 1
ATOM 5578 C CA . ILE C 1 166 ? -31.606 41.449 -3.570 1.00 18.25 166 ILE C CA 1
ATOM 5579 C C . ILE C 1 166 ? -31.307 39.987 -3.845 1.00 15.74 166 ILE C C 1
ATOM 5580 O O . ILE C 1 166 ? -30.919 39.244 -2.934 1.00 15.65 166 ILE C O 1
ATOM 5585 N N . ILE C 1 167 ? -31.508 39.571 -5.090 1.00 15.17 167 ILE C N 1
ATOM 5586 C CA . ILE C 1 167 ? -31.363 38.176 -5.488 1.00 14.50 167 ILE C CA 1
ATOM 5587 C C . ILE C 1 167 ? -29.987 37.995 -6.121 1.00 14.67 167 ILE C C 1
ATOM 5588 O O . ILE C 1 167 ? -29.631 38.709 -7.066 1.00 18.80 167 ILE C O 1
ATOM 5593 N N . ALA C 1 168 ? -29.215 37.038 -5.613 1.00 16.55 168 ALA C N 1
ATOM 5594 C CA . ALA C 1 168 ? -27.897 36.758 -6.159 1.00 15.65 168 ALA C CA 1
ATOM 5595 C C . ALA C 1 168 ? -27.765 35.349 -6.720 1.00 22.55 168 ALA C C 1
ATOM 5596 O O . ALA C 1 168 ? -26.755 35.049 -7.357 1.00 29.03 168 ALA C O 1
ATOM 5598 N N . SER C 1 169 ? -28.754 34.491 -6.520 1.00 18.67 169 SER C N 1
ATOM 5599 C CA . SER C 1 169 ? -28.680 33.122 -7.002 1.00 20.56 169 SER C CA 1
ATOM 5600 C C . SER C 1 169 ? -28.632 33.089 -8.528 1.00 23.39 169 SER C C 1
ATOM 5601 O O . SER C 1 169 ? -29.297 33.881 -9.192 1.00 22.37 169 SER C O 1
ATOM 5604 N N . ASN C 1 170 ? -27.863 32.150 -9.086 1.00 23.64 170 ASN C N 1
ATOM 5605 C CA . ASN C 1 170 ? -27.776 32.016 -10.546 1.00 23.48 170 ASN C CA 1
ATOM 5606 C C . ASN C 1 170 ? -28.807 31.021 -11.065 1.00 18.87 170 ASN C C 1
ATOM 5607 O O . ASN C 1 170 ? -29.074 30.002 -10.412 1.00 22.42 170 ASN C O 1
ATOM 5612 N N . PRO C 1 171 ? -29.387 31.247 -12.258 1.00 20.34 171 PRO C N 1
ATOM 5613 C CA . PRO C 1 171 ? -29.232 32.404 -13.158 1.00 20.57 171 PRO C CA 1
ATOM 5614 C C . PRO C 1 171 ? -30.010 33.601 -12.617 1.00 18.24 171 PRO C C 1
ATOM 5615 O O . PRO C 1 171 ? -31.225 33.539 -12.390 1.00 22.22 171 PRO C O 1
ATOM 5619 N N . VAL C 1 172 ? -29.301 34.706 -12.412 1.00 15.68 172 VAL C N 1
ATOM 5620 C CA . VAL C 1 172 ? -29.829 35.727 -11.524 1.00 16.91 172 VAL C CA 1
ATOM 5621 C C . VAL C 1 172 ? -31.010 36.486 -12.136 1.00 17.56 172 VAL C C 1
ATOM 5622 O O . VAL C 1 172 ? -31.912 36.915 -11.409 1.00 16.58 172 VAL C O 1
ATOM 5626 N N . ASP C 1 173 ? -31.049 36.664 -13.460 1.00 18.04 173 ASP C N 1
ATOM 5627 C CA . ASP C 1 173 ? -32.120 37.478 -14.028 1.00 15.34 173 ASP C CA 1
ATOM 5628 C C . ASP C 1 173 ? -33.470 36.791 -13.880 1.00 17.64 173 ASP C C 1
ATOM 5629 O O . ASP C 1 173 ? -34.411 37.371 -13.323 1.00 19.68 173 ASP C O 1
ATOM 5634 N N . ILE C 1 174 ? -33.575 35.543 -14.333 1.00 17.39 174 ILE C N 1
ATOM 5635 C CA . ILE C 1 174 ? -34.853 34.853 -14.226 1.00 18.43 174 ILE C CA 1
ATOM 5636 C C . ILE C 1 174 ? -35.197 34.560 -12.764 1.00 22.68 174 ILE C C 1
ATOM 5637 O O . ILE C 1 174 ? -36.373 34.572 -12.387 1.00 19.40 174 ILE C O 1
ATOM 5642 N N . LEU C 1 175 ? -34.199 34.334 -11.902 1.00 18.19 175 LEU C N 1
ATOM 5643 C CA . LEU C 1 175 ? -34.557 34.090 -10.507 1.00 20.25 175 LEU C CA 1
ATOM 5644 C C . LEU C 1 175 ? -34.939 35.371 -9.774 1.00 17.66 175 LEU C C 1
ATOM 5645 O O . LEU C 1 175 ? -35.613 35.305 -8.730 1.00 16.49 175 LEU C O 1
ATOM 5650 N N . THR C 1 176 ? -34.549 36.537 -10.303 1.00 18.37 176 THR C N 1
ATOM 5651 C CA . THR C 1 176 ? -35.077 37.786 -9.766 1.00 17.74 176 THR C CA 1
ATOM 5652 C C . THR C 1 176 ? -36.541 37.956 -10.151 1.00 18.27 176 THR C C 1
ATOM 5653 O O . THR C 1 176 ? -37.371 38.338 -9.321 1.00 17.75 176 THR C O 1
ATOM 5657 N N . TYR C 1 177 ? -36.879 37.661 -11.407 1.00 16.18 177 TYR C N 1
ATOM 5658 C CA . TYR C 1 177 ? -38.286 37.634 -11.803 1.00 17.29 177 TYR C CA 1
ATOM 5659 C C . TYR C 1 177 ? -39.083 36.660 -10.929 1.00 25.52 177 TYR C C 1
ATOM 5660 O O . TYR C 1 177 ? -40.163 36.990 -10.419 1.00 18.15 177 TYR C O 1
ATOM 5669 N N . VAL C 1 178 ? -38.555 35.456 -10.731 1.00 17.90 178 VAL C N 1
ATOM 5670 C CA . VAL C 1 178 ? -39.274 34.457 -9.944 1.00 18.53 178 VAL C CA 1
ATOM 5671 C C . VAL C 1 178 ? -39.473 34.958 -8.511 1.00 20.95 178 VAL C C 1
ATOM 5672 O O . VAL C 1 178 ? -40.571 34.883 -7.945 1.00 18.24 178 VAL C O 1
ATOM 5676 N N . SER C 1 179 ? -38.416 35.491 -7.907 1.00 16.96 179 SER C N 1
ATOM 5677 C CA . SER C 1 179 ? -38.543 35.978 -6.537 1.00 17.59 179 SER C CA 1
ATOM 5678 C C . SER C 1 179 ? -39.542 37.125 -6.458 1.00 18.57 179 SER C C 1
ATOM 5679 O O . SER C 1 179 ? -40.351 37.192 -5.524 1.00 17.73 179 SER C O 1
ATOM 5682 N N . TRP C 1 180 ? -39.516 38.028 -7.441 1.00 20.14 180 TRP C N 1
ATOM 5683 C CA . TRP C 1 180 ? -40.497 39.107 -7.476 1.00 17.53 180 TRP C CA 1
ATOM 5684 C C . TRP C 1 180 ? -41.915 38.557 -7.502 1.00 18.74 180 TRP C C 1
ATOM 5685 O O . TRP C 1 180 ? -42.791 39.024 -6.759 1.00 20.52 180 TRP C O 1
ATOM 5696 N N . LYS C 1 181 ? -42.175 37.578 -8.370 1.00 18.99 181 LYS C N 1
ATOM 5697 C CA . LYS C 1 181 ? -43.536 37.066 -8.475 1.00 20.25 181 LYS C CA 1
ATOM 5698 C C . LYS C 1 181 ? -43.959 36.420 -7.167 1.00 23.07 181 LYS C C 1
ATOM 5699 O O . LYS C 1 181 ? -45.098 36.597 -6.706 1.00 22.03 181 LYS C O 1
ATOM 5705 N N . LEU C 1 182 ? -43.051 35.646 -6.574 1.00 20.50 182 LEU C N 1
ATOM 5706 C CA . LEU C 1 182 ? -43.351 34.949 -5.333 1.00 22.82 182 LEU C CA 1
ATOM 5707 C C . LEU C 1 182 ? -43.520 35.915 -4.178 1.00 21.81 182 LEU C C 1
ATOM 5708 O O . LEU C 1 182 ? -44.239 35.604 -3.221 1.00 22.89 182 LEU C O 1
ATOM 5713 N N . SER C 1 183 ? -42.845 37.071 -4.235 1.00 18.13 183 SER C N 1
ATOM 5714 C CA . SER C 1 183 ? -42.829 38.002 -3.105 1.00 20.02 183 SER C CA 1
ATOM 5715 C C . SER C 1 183 ? -44.145 38.747 -2.942 1.00 22.62 183 SER C C 1
ATOM 5716 O O . SER C 1 183 ? -44.487 39.145 -1.819 1.00 22.22 183 SER C O 1
ATOM 5719 N N . GLY C 1 184 ? -44.869 38.994 -4.042 1.00 22.22 184 GLY C N 1
ATOM 5720 C CA . GLY C 1 184 ? -46.005 39.899 -4.009 1.00 24.08 184 GLY C CA 1
ATOM 5721 C C . GLY C 1 184 ? -45.647 41.360 -3.831 1.00 22.64 184 GLY C C 1
ATOM 5722 O O . GLY C 1 184 ? -46.549 42.197 -3.763 1.00 25.51 184 GLY C O 1
ATOM 5723 N N . LEU C 1 185 ? -44.352 41.688 -3.746 1.00 20.09 185 LEU C N 1
ATOM 5724 C CA . LEU C 1 185 ? -43.872 43.037 -3.511 1.00 19.91 185 LEU C CA 1
ATOM 5725 C C . LEU C 1 185 ? -43.931 43.897 -4.770 1.00 19.48 185 LEU C C 1
ATOM 5726 O O . LEU C 1 185 ? -43.942 43.385 -5.893 1.00 21.03 185 LEU C O 1
ATOM 5731 N N . PRO C 1 186 ? -43.927 45.221 -4.602 1.00 25.73 186 PRO C N 1
ATOM 5732 C CA . PRO C 1 186 ? -43.835 46.113 -5.766 1.00 21.50 186 PRO C CA 1
ATOM 5733 C C . PRO C 1 186 ? -42.563 45.875 -6.567 1.00 19.31 186 PRO C C 1
ATOM 5734 O O . PRO C 1 186 ? -41.524 45.476 -6.035 1.00 20.91 186 PRO C O 1
ATOM 5738 N N . LYS C 1 187 ? -42.653 46.171 -7.873 1.00 21.41 187 LYS C N 1
ATOM 5739 C CA . LYS C 1 187 ? -41.548 45.886 -8.784 1.00 22.26 187 LYS C CA 1
ATOM 5740 C C . LYS C 1 187 ? -40.265 46.598 -8.365 1.00 21.72 187 LYS C C 1
ATOM 5741 O O . LYS C 1 187 ? -39.166 46.059 -8.553 1.00 22.88 187 LYS C O 1
ATOM 5743 N N . HIS C 1 188 ? -40.372 47.804 -7.795 1.00 19.10 188 HIS C N 1
ATOM 5744 C CA . HIS C 1 188 ? -39.166 48.558 -7.462 1.00 18.08 188 HIS C CA 1
ATOM 5745 C C . HIS C 1 188 ? -38.484 48.052 -6.195 1.00 19.92 188 HIS C C 1
ATOM 5746 O O . HIS C 1 188 ? -37.431 48.581 -5.829 1.00 21.20 188 HIS C O 1
ATOM 5753 N N . ARG C 1 189 ? -39.046 47.056 -5.514 1.00 20.00 189 ARG C N 1
ATOM 5754 C CA . ARG C 1 189 ? -38.446 46.558 -4.282 1.00 19.48 189 ARG C CA 1
ATOM 5755 C C . ARG C 1 189 ? -37.773 45.204 -4.448 1.00 20.44 189 ARG C C 1
ATOM 5756 O O . ARG C 1 189 ? -37.390 44.583 -3.448 1.00 19.25 189 ARG C O 1
ATOM 5764 N N . VAL C 1 190 ? -37.582 44.743 -5.681 1.00 18.77 190 VAL C N 1
ATOM 5765 C CA . VAL C 1 190 ? -36.936 43.458 -5.932 1.00 15.38 190 VAL C CA 1
ATOM 5766 C C . VAL C 1 190 ? -35.921 43.642 -7.054 1.00 14.75 190 VAL C C 1
ATOM 5767 O O . VAL C 1 190 ? -36.293 44.014 -8.174 1.00 16.40 190 VAL C O 1
ATOM 5771 N N . ILE C 1 191 ? -34.633 43.416 -6.754 1.00 14.78 191 ILE C N 1
ATOM 5772 C CA . ILE C 1 191 ? -33.573 43.526 -7.745 1.00 17.12 191 ILE C CA 1
ATOM 5773 C C . ILE C 1 191 ? -32.690 42.292 -7.670 1.00 16.22 191 ILE C C 1
ATOM 5774 O O . ILE C 1 191 ? -32.724 41.535 -6.707 1.00 17.12 191 ILE C O 1
ATOM 5779 N N . GLY C 1 192 ? -31.844 42.139 -8.687 1.00 15.03 192 GLY C N 1
ATOM 5780 C CA . GLY C 1 192 ? -30.854 41.080 -8.698 1.00 12.41 192 GLY C CA 1
ATOM 5781 C C . GLY C 1 192 ? -29.449 41.633 -8.857 1.00 13.84 192 GLY C C 1
ATOM 5782 O O . GLY C 1 192 ? -29.270 42.727 -9.403 1.00 19.00 192 GLY C O 1
ATOM 5783 N N . SER C 1 193 ? -28.441 40.871 -8.423 1.00 15.28 193 SER C N 1
ATOM 5784 C CA . SER C 1 193 ? -27.070 41.379 -8.501 1.00 14.31 193 SER C CA 1
ATOM 5785 C C . SER C 1 193 ? -26.663 41.660 -9.942 1.00 15.64 193 SER C C 1
ATOM 5786 O O . SER C 1 193 ? -25.854 42.559 -10.179 1.00 15.76 193 SER C O 1
ATOM 5789 N N . GLY C 1 194 ? -27.207 40.903 -10.903 1.00 14.78 194 GLY C N 1
ATOM 5790 C CA . GLY C 1 194 ? -27.136 41.267 -12.324 1.00 14.61 194 GLY C CA 1
ATOM 5791 C C . GLY C 1 194 ? -25.712 41.554 -12.766 1.00 15.96 194 GLY C C 1
ATOM 5792 O O . GLY C 1 194 ? -24.783 40.801 -12.460 1.00 18.18 194 GLY C O 1
ATOM 5793 N N . THR C 1 195 ? -25.530 42.665 -13.481 1.00 16.01 195 THR C N 1
ATOM 5794 C CA . THR C 1 195 ? -24.251 43.012 -14.084 1.00 15.90 195 THR C CA 1
ATOM 5795 C C . THR C 1 195 ? -23.483 44.049 -13.280 1.00 20.55 195 THR C C 1
ATOM 5796 O O . THR C 1 195 ? -22.593 44.698 -13.835 1.00 15.22 195 THR C O 1
ATOM 5800 N N . ASN C 1 196 ? -23.812 44.240 -11.994 1.00 14.07 196 ASN C N 1
ATOM 5801 C CA . ASN C 1 196 ? -23.181 45.325 -11.248 1.00 15.12 196 ASN C CA 1
ATOM 5802 C C . ASN C 1 196 ? -21.682 45.094 -11.134 1.00 14.86 196 ASN C C 1
ATOM 5803 O O . ASN C 1 196 ? -20.879 45.998 -11.396 1.00 13.67 196 ASN C O 1
ATOM 5808 N N . LEU C 1 197 ? -21.292 43.871 -10.754 1.00 14.77 197 LEU C N 1
ATOM 5809 C CA . LEU C 1 197 ? -19.882 43.524 -10.626 1.00 15.46 197 LEU C CA 1
ATOM 5810 C C . LEU C 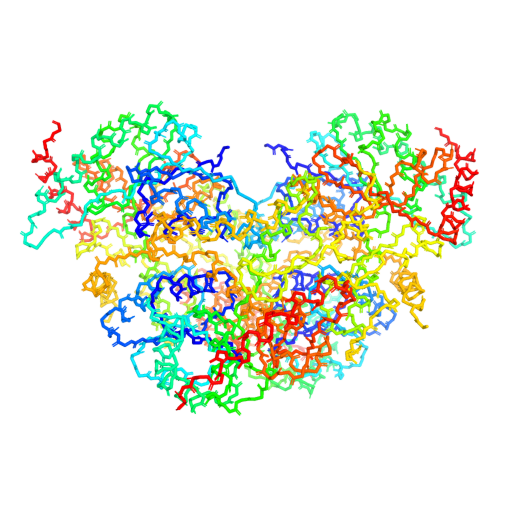1 197 ? -19.170 43.605 -11.964 1.00 14.80 197 LEU C C 1
ATOM 5811 O O . LEU C 1 197 ? -18.070 44.154 -12.063 1.00 15.49 197 LEU C O 1
ATOM 5816 N N . ASP C 1 198 ? -19.778 43.045 -13.012 1.00 14.98 198 ASP C N 1
ATOM 5817 C CA . ASP C 1 198 ? -19.135 43.080 -14.323 1.00 20.62 198 ASP C CA 1
ATOM 5818 C C . ASP C 1 198 ? -18.964 44.510 -14.819 1.00 16.49 198 ASP C C 1
ATOM 5819 O O . ASP C 1 198 ? -17.926 44.840 -15.399 1.00 15.96 198 ASP C O 1
ATOM 5824 N N . SER C 1 199 ? -19.963 45.376 -14.593 1.00 13.39 199 SER C N 1
ATOM 5825 C CA . SER C 1 199 ? -19.836 46.782 -15.003 1.00 13.32 199 SER C CA 1
ATOM 5826 C C . SER C 1 199 ? -18.692 47.451 -14.260 1.00 19.15 199 SER C C 1
ATOM 5827 O O . SER C 1 199 ? -17.935 48.239 -14.835 1.00 16.31 199 SER C O 1
ATOM 5830 N N . ALA C 1 200 ? -18.555 47.156 -12.967 1.00 15.72 200 ALA C N 1
ATOM 5831 C CA . ALA C 1 200 ? -17.494 47.803 -12.210 1.00 14.70 200 ALA C CA 1
ATOM 5832 C C . ALA C 1 200 ? -16.131 47.349 -12.700 1.00 13.65 200 ALA C C 1
ATOM 5833 O O . ALA C 1 200 ? -15.211 48.161 -12.820 1.00 13.60 200 ALA C O 1
ATOM 5835 N N . ARG C 1 201 ? -15.987 46.054 -13.008 1.00 12.33 201 ARG C N 1
ATOM 5836 C CA . ARG C 1 201 ? -14.691 45.529 -13.441 1.00 16.91 201 ARG C CA 1
ATOM 5837 C C . ARG C 1 201 ? -14.353 46.060 -14.820 1.00 16.41 201 ARG C C 1
ATOM 5838 O O . ARG C 1 201 ? -13.199 46.396 -15.111 1.00 19.93 201 ARG C O 1
ATOM 5846 N N . PHE C 1 202 ? -15.369 46.152 -15.671 1.00 15.22 202 PHE C N 1
ATOM 5847 C CA . PHE C 1 202 ? -15.274 46.810 -16.970 1.00 17.21 202 PHE C CA 1
ATOM 5848 C C . PHE C 1 202 ? -14.665 48.208 -16.847 1.00 15.54 202 PHE C C 1
ATOM 5849 O O . PHE C 1 202 ? -13.675 48.532 -17.519 1.00 17.29 202 PHE C O 1
ATOM 5857 N N . ARG C 1 203 ? -15.266 49.066 -16.011 1.00 13.28 203 ARG C N 1
ATOM 5858 C CA . ARG C 1 203 ? -14.726 50.418 -15.856 1.00 15.83 203 ARG C CA 1
ATOM 5859 C C . ARG C 1 203 ? -13.305 50.368 -15.322 1.00 17.10 203 ARG C C 1
ATOM 5860 O O . ARG C 1 203 ? -12.447 51.170 -15.713 1.00 15.27 203 ARG C O 1
ATOM 5868 N N . TYR C 1 204 ? -13.039 49.449 -14.391 1.00 15.10 204 TYR C N 1
ATOM 5869 C CA . TYR C 1 204 ? -11.681 49.338 -13.869 1.00 14.65 204 TYR C CA 1
ATOM 5870 C C . TYR C 1 204 ? -10.694 49.003 -14.980 1.00 17.47 204 TYR C C 1
ATOM 5871 O O . TYR C 1 204 ? -9.589 49.550 -15.029 1.00 17.50 204 TYR C O 1
ATOM 5880 N N . LEU C 1 205 ? -11.070 48.097 -15.884 1.00 16.98 205 LEU C N 1
ATOM 5881 C CA . LEU C 1 205 ? -10.126 47.697 -16.915 1.00 20.01 205 LEU C CA 1
ATOM 5882 C C . LEU C 1 205 ? -9.957 48.791 -17.951 1.00 18.28 205 LEU C C 1
ATOM 5883 O O . LEU C 1 205 ? -8.849 48.983 -18.473 1.00 20.22 205 LEU C O 1
ATOM 5888 N N . LEU C 1 206 ? -11.026 49.530 -18.247 1.00 16.89 206 LEU C N 1
ATOM 5889 C CA . LEU C 1 206 ? -10.871 50.685 -19.130 1.00 19.22 206 LEU C CA 1
ATOM 5890 C C . LEU C 1 206 ? -9.935 51.709 -18.506 1.00 24.06 206 LEU C C 1
ATOM 5891 O O . LEU C 1 206 ? -9.032 52.229 -19.167 1.00 21.25 206 LEU C O 1
ATOM 5896 N N . SER C 1 207 ? -10.130 51.982 -17.219 1.00 18.47 207 SER C N 1
ATOM 5897 C CA . SER C 1 207 ? -9.266 52.898 -16.486 1.00 21.26 207 SER C CA 1
ATOM 5898 C C . SER C 1 207 ? -7.815 52.453 -16.544 1.00 18.97 207 SER C C 1
ATOM 5899 O O . SER C 1 207 ? -6.906 53.270 -16.748 1.00 22.96 207 SER C O 1
ATOM 5902 N N . GLU C 1 208 ? -7.579 51.163 -16.350 1.00 20.11 208 GLU C N 1
ATOM 5903 C CA . GLU C 1 208 ? -6.218 50.635 -16.362 1.00 25.49 208 GLU C CA 1
ATOM 5904 C C . GLU C 1 208 ? -5.561 50.804 -17.728 1.00 27.16 208 GLU C C 1
ATOM 5905 O O . GLU C 1 208 ? -4.372 51.134 -17.816 1.00 26.72 208 GLU C O 1
ATOM 5911 N N . LYS C 1 209 ? -6.308 50.561 -18.808 1.00 20.22 209 LYS C N 1
ATOM 5912 C CA . LYS C 1 209 ? -5.736 50.744 -20.137 1.00 21.94 209 LYS C CA 1
ATOM 5913 C C . LYS C 1 209 ? -5.389 52.198 -20.401 1.00 27.27 209 LYS C C 1
ATOM 5914 O O . LYS C 1 209 ? -4.417 52.486 -21.109 1.00 27.93 209 LYS C O 1
ATOM 5920 N N . LEU C 1 210 ? -6.172 53.123 -19.858 1.00 22.00 210 LEU C N 1
ATOM 5921 C CA . LEU C 1 210 ? -5.993 54.536 -20.157 1.00 23.11 210 LEU C CA 1
ATOM 5922 C C . LEU C 1 210 ? -5.055 55.244 -19.191 1.00 28.64 210 LEU C C 1
ATOM 5923 O O . LEU C 1 210 ? -4.603 56.353 -19.499 1.00 26.90 210 LEU C O 1
ATOM 5928 N N . GLY C 1 211 ? -4.738 54.640 -18.047 1.00 22.28 211 GLY C N 1
ATOM 5929 C CA . GLY C 1 211 ? -3.919 55.336 -17.069 1.00 28.63 211 GLY C CA 1
ATOM 5930 C C . GLY C 1 211 ? -4.650 56.482 -16.405 1.00 28.83 211 GLY C C 1
ATOM 5931 O O . GLY C 1 211 ? -4.035 57.493 -16.057 1.00 28.46 211 GLY C O 1
ATOM 5932 N N . ILE C 1 212 ? -5.958 56.349 -16.238 1.00 24.86 212 ILE C N 1
ATOM 5933 C CA . ILE C 1 212 ? -6.815 57.362 -15.644 1.00 26.60 212 ILE C CA 1
ATOM 5934 C C . ILE C 1 212 ? -7.637 56.674 -14.564 1.00 32.05 212 ILE C C 1
ATOM 5935 O O . ILE C 1 212 ? -8.005 55.500 -14.711 1.00 31.69 212 ILE C O 1
ATOM 5940 N N . ALA C 1 213 ? -7.884 57.378 -13.460 1.00 24.51 213 ALA C N 1
ATOM 5941 C CA . ALA C 1 213 ? -8.574 56.755 -12.335 1.00 22.55 213 ALA C CA 1
ATOM 5942 C C . ALA C 1 213 ? -9.952 56.245 -12.743 1.00 20.99 213 ALA C C 1
ATOM 5943 O O . ALA C 1 213 ? -10.648 56.854 -13.558 1.00 26.33 213 ALA C O 1
ATOM 5945 N N . THR C 1 214 ? -10.350 55.111 -12.154 1.00 21.21 214 THR C N 1
ATOM 5946 C CA . THR C 1 214 ? -11.673 54.546 -12.405 1.00 18.72 214 THR C CA 1
ATOM 5947 C C . THR C 1 214 ? -12.798 55.552 -12.178 1.00 20.42 214 THR C C 1
ATOM 5948 O O . THR C 1 214 ? -13.836 55.472 -12.840 1.00 24.49 214 THR C O 1
ATOM 5952 N N . THR C 1 215 ? -12.624 56.492 -11.234 1.00 24.22 215 THR C N 1
ATOM 5953 C CA . THR C 1 215 ? -13.646 57.504 -10.955 1.00 19.90 215 THR C CA 1
ATOM 5954 C C . THR C 1 215 ? -13.884 58.448 -12.128 1.00 27.24 215 THR C C 1
ATOM 5955 O O . THR C 1 215 ? -14.871 59.197 -12.112 1.00 30.36 215 THR C O 1
ATOM 5959 N N . SER C 1 216 ? -13.029 58.427 -13.147 1.00 21.59 216 SER C N 1
ATOM 5960 C CA . SER C 1 216 ? -13.284 59.217 -14.340 1.00 25.95 216 SER C CA 1
ATOM 5961 C C . SER C 1 216 ? -13.629 58.372 -15.555 1.00 27.26 216 SER C C 1
ATOM 5962 O O . SER C 1 216 ? -13.767 58.922 -16.656 1.00 30.58 216 SER C O 1
ATOM 5965 N N . CYS C 1 217 ? -13.778 57.059 -15.397 1.00 23.44 217 CYS C N 1
ATOM 5966 C CA . CYS C 1 217 ? -14.101 56.180 -16.516 1.00 26.34 217 CYS C CA 1
ATOM 5967 C C . CYS C 1 217 ? -15.488 55.619 -16.280 1.00 26.99 217 CYS C C 1
ATOM 5968 O O . CYS C 1 217 ? -15.707 54.915 -15.290 1.00 25.02 217 CYS C O 1
ATOM 5971 N N . HIS C 1 218 ? -16.422 55.932 -17.181 1.00 25.00 218 HIS C N 1
ATOM 5972 C CA . HIS C 1 218 ? -17.840 55.715 -16.934 1.00 23.10 218 HIS C CA 1
ATOM 5973 C C . HIS C 1 218 ? -18.439 54.794 -17.990 1.00 24.75 218 HIS C C 1
ATOM 5974 O O . HIS C 1 218 ? -18.051 54.840 -19.159 1.00 22.95 218 HIS C O 1
ATOM 5981 N N . GLY C 1 219 ? -19.363 53.947 -17.577 1.00 24.76 219 GLY C N 1
ATOM 5982 C CA . GLY C 1 219 ? -20.015 53.059 -18.522 1.00 23.52 219 GLY C CA 1
ATOM 5983 C C . GLY C 1 219 ? -20.560 51.828 -17.834 1.00 23.11 219 GLY C C 1
ATOM 5984 O O . GLY C 1 219 ? -20.181 51.479 -16.708 1.00 20.78 219 GLY C O 1
ATOM 5985 N N . TYR C 1 220 ? -21.464 51.141 -18.538 1.00 17.82 220 TYR C N 1
ATOM 5986 C CA . TYR C 1 220 ? -22.191 50.020 -17.957 1.00 15.82 220 TYR C CA 1
ATOM 5987 C C . TYR C 1 220 ? -22.247 48.853 -18.927 1.00 18.37 220 TYR C C 1
ATOM 5988 O O . TYR C 1 220 ? -22.199 49.024 -20.149 1.00 19.75 220 TYR C O 1
ATOM 5997 N N . ILE C 1 221 ? -22.412 47.668 -18.345 1.00 15.59 221 ILE C N 1
ATOM 5998 C CA . ILE C 1 221 ? -22.841 46.470 -19.051 1.00 13.85 221 ILE C CA 1
ATOM 5999 C C . ILE C 1 221 ? -24.261 46.205 -18.584 1.00 16.17 221 ILE C C 1
ATOM 6000 O O . ILE C 1 221 ? -24.534 46.253 -17.376 1.00 18.42 221 ILE C O 1
ATOM 6005 N N . ILE C 1 222 ? -25.171 45.957 -19.521 1.00 17.46 222 ILE C N 1
ATOM 6006 C CA . ILE C 1 222 ? -26.580 45.779 -19.195 1.00 16.10 222 ILE C CA 1
ATOM 6007 C C . ILE C 1 222 ? -27.040 44.448 -19.761 1.00 17.79 222 ILE C C 1
ATOM 6008 O O . ILE C 1 222 ? -26.283 43.744 -20.422 1.00 18.10 222 ILE C O 1
ATOM 6013 N N . GLY C 1 223 ? -28.307 44.134 -19.524 1.00 16.58 223 GLY C N 1
ATOM 6014 C CA . GLY C 1 223 ? -28.911 42.985 -20.167 1.00 18.34 223 GLY C CA 1
ATOM 6015 C C . GLY C 1 223 ? -28.767 41.710 -19.361 1.00 18.64 223 GLY C C 1
ATOM 6016 O O . GLY C 1 223 ? -28.790 41.744 -18.134 1.00 18.34 223 GLY C O 1
ATOM 6017 N N . GLU C 1 224 ? -28.651 40.577 -20.053 1.00 19.80 224 GLU C N 1
ATOM 6018 C CA . GLU C 1 224 ? -28.588 39.286 -19.382 1.00 18.07 224 GLU C CA 1
ATOM 6019 C C . GLU C 1 224 ? -27.183 39.032 -18.846 1.00 18.80 224 GLU C C 1
ATOM 6020 O O . GLU C 1 224 ? -26.211 39.087 -19.599 1.00 18.41 224 GLU C O 1
ATOM 6026 N N . HIS C 1 225 ? -27.080 38.735 -17.544 1.00 15.23 225 HIS C N 1
ATOM 6027 C CA . HIS C 1 225 ? -25.788 38.444 -16.936 1.00 15.48 225 HIS C CA 1
ATOM 6028 C C . HIS C 1 225 ? -25.040 37.364 -17.718 1.00 16.72 225 HIS C C 1
ATOM 6029 O O . HIS C 1 225 ? -25.605 36.326 -18.060 1.00 21.50 225 HIS C O 1
ATOM 6036 N N . GLY C 1 226 ? -23.766 37.616 -18.007 1.00 19.07 226 GLY C N 1
ATOM 6037 C CA . GLY C 1 226 ? -22.950 36.610 -18.661 1.00 18.82 226 GLY C CA 1
ATOM 6038 C C . GLY C 1 226 ? -22.590 36.938 -20.098 1.00 22.20 226 GLY C C 1
ATOM 6039 O O . GLY C 1 226 ? -22.458 38.113 -20.459 1.00 21.14 226 GLY C O 1
ATOM 6040 N N . ASP C 1 227 ? -22.429 35.891 -20.911 1.00 24.52 227 ASP C N 1
ATOM 6041 C CA . ASP C 1 227 ? -21.913 36.036 -22.272 1.00 23.99 227 ASP C CA 1
ATOM 6042 C C . ASP C 1 227 ? -22.798 36.911 -23.140 1.00 28.32 227 ASP C C 1
ATOM 6043 O O . ASP C 1 227 ? -22.305 37.548 -24.081 1.00 27.29 227 ASP C O 1
ATOM 6048 N N . SER C 1 228 ? -24.099 36.938 -22.869 1.00 25.12 228 SER C N 1
ATOM 6049 C CA . SER C 1 228 ? -25.030 37.704 -23.693 1.00 26.95 228 SER C CA 1
ATOM 6050 C C . SER C 1 228 ? -25.214 39.140 -23.219 1.00 23.46 228 SER C C 1
ATOM 6051 O O . SER C 1 228 ? -25.995 39.879 -23.829 1.00 22.50 228 SER C O 1
ATOM 6054 N N . SER C 1 229 ? -24.524 39.554 -22.153 1.00 19.69 229 SER C N 1
ATOM 6055 C CA . SER C 1 229 ? -24.682 40.909 -21.643 1.00 18.67 229 SER C CA 1
ATOM 6056 C C . SER C 1 229 ? -24.151 41.926 -22.659 1.00 19.97 229 SER C C 1
ATOM 6057 O O . SER C 1 229 ? -23.381 41.590 -23.556 1.00 18.80 229 SER C O 1
ATOM 6060 N N . VAL C 1 230 ? -24.566 43.181 -22.496 1.00 18.14 230 VAL C N 1
ATOM 6061 C CA . VAL C 1 230 ? -24.407 44.198 -23.547 1.00 15.93 230 VAL C CA 1
ATOM 6062 C C . VAL C 1 230 ? -23.530 45.328 -23.024 1.00 18.67 230 VAL C C 1
ATOM 6063 O O . VAL C 1 230 ? -23.969 46.071 -22.135 1.00 18.27 230 VAL C O 1
ATOM 6067 N N . PRO C 1 231 ? -22.294 45.483 -23.500 1.00 17.72 231 PRO C N 1
ATOM 6068 C CA . PRO C 1 231 ? -21.509 46.668 -23.115 1.00 19.08 231 PRO C CA 1
ATOM 6069 C C . PRO C 1 231 ? -22.081 47.872 -23.846 1.00 19.85 231 PRO C C 1
ATOM 6070 O O . PRO C 1 231 ? -22.199 47.850 -25.076 1.00 20.98 231 PRO C O 1
ATOM 6074 N N . VAL C 1 232 ? -22.488 48.897 -23.102 1.00 17.81 232 VAL C N 1
ATOM 6075 C CA . VAL C 1 232 ? -23.140 50.066 -23.729 1.00 20.67 232 VAL C CA 1
ATOM 6076 C C . VAL C 1 232 ? -22.022 51.026 -24.109 1.00 18.78 232 VAL C C 1
ATOM 6077 O O . VAL C 1 232 ? -21.779 52.054 -23.468 1.00 21.05 232 VAL C O 1
ATOM 6081 N N . TRP C 1 233 ? -21.313 50.665 -25.181 1.00 21.45 233 TRP C N 1
ATOM 6082 C CA . TRP C 1 233 ? -20.197 51.467 -25.667 1.00 23.62 233 TRP C CA 1
ATOM 6083 C C . TRP C 1 233 ? -20.624 52.892 -25.994 1.00 26.45 233 TRP C C 1
ATOM 6084 O O . TRP C 1 233 ? -19.841 53.825 -25.811 1.00 28.32 233 TRP C O 1
ATOM 6095 N N . SER C 1 234 ? -21.866 53.078 -26.446 1.00 30.05 234 SER C N 1
ATOM 6096 C CA . SER C 1 234 ? -22.404 54.390 -26.789 1.00 32.82 234 SER C CA 1
ATOM 6097 C C . SER C 1 234 ? -22.463 55.347 -25.612 1.00 37.25 234 SER C C 1
ATOM 6098 O O . SER C 1 234 ? -22.759 56.528 -25.820 1.00 38.66 234 SER C O 1
ATOM 6101 N N . GLY C 1 235 ? -22.239 54.872 -24.390 1.00 24.25 235 GLY C N 1
ATOM 6102 C CA . GLY C 1 235 ? -22.310 55.736 -23.232 1.00 24.40 235 GLY C CA 1
ATOM 6103 C C . GLY C 1 235 ? -21.006 55.769 -22.471 1.00 29.63 235 GLY C C 1
ATOM 6104 O O . GLY C 1 235 ? -20.872 56.499 -21.486 1.00 26.62 235 GLY C O 1
ATOM 6105 N N . VAL C 1 236 ? -20.028 54.985 -22.918 1.00 20.90 236 VAL C N 1
ATOM 6106 C CA . VAL C 1 236 ? -18.735 54.971 -22.250 1.00 19.98 236 VAL C CA 1
ATOM 6107 C C . VAL C 1 236 ? -18.041 56.302 -22.502 1.00 23.04 236 VAL C C 1
ATOM 6108 O O . VAL C 1 236 ? -17.997 56.792 -23.635 1.00 22.43 236 VAL C O 1
ATOM 6112 N N . ASN C 1 237 ? -17.522 56.907 -21.441 1.00 26.18 237 ASN C N 1
ATOM 6113 C CA . ASN C 1 237 ? -16.832 58.168 -21.619 1.00 23.01 237 ASN C CA 1
ATOM 6114 C C . ASN C 1 237 ? -15.794 58.322 -20.525 1.00 23.25 237 ASN C C 1
ATOM 6115 O O . ASN C 1 237 ? -15.917 57.763 -19.429 1.00 27.80 237 ASN C O 1
ATOM 6120 N N . ILE C 1 238 ? -14.777 59.105 -20.842 1.00 22.80 238 ILE C N 1
ATOM 6121 C CA . ILE C 1 238 ? -13.667 59.371 -19.954 1.00 25.87 238 ILE C CA 1
ATOM 6122 C C . ILE C 1 238 ? -13.735 60.857 -19.652 1.00 24.16 238 ILE C C 1
ATOM 6123 O O . ILE C 1 238 ? -13.530 61.686 -20.551 1.00 23.47 238 ILE C O 1
ATOM 6128 N N . ALA C 1 239 ? -14.060 61.198 -18.401 1.00 24.77 239 ALA C N 1
ATOM 6129 C CA . ALA C 1 239 ? -14.208 62.589 -17.980 1.00 23.13 239 ALA C CA 1
ATOM 6130 C C . ALA C 1 239 ? -15.139 63.357 -18.922 1.00 23.63 239 ALA C C 1
ATOM 6131 O O . ALA C 1 239 ? -14.919 64.525 -19.230 1.00 25.16 239 ALA C O 1
ATOM 6133 N N . GLY C 1 240 ? -16.181 62.684 -19.400 1.00 24.50 240 GLY C N 1
ATOM 6134 C CA . GLY C 1 240 ? -17.140 63.329 -20.276 1.00 23.58 240 GLY C CA 1
ATOM 6135 C C . GLY C 1 240 ? -16.812 63.250 -21.747 1.00 30.23 240 GLY C C 1
ATOM 6136 O O . GLY C 1 240 ? -17.612 63.720 -22.566 1.00 30.38 240 GLY C O 1
ATOM 6137 N N . VAL C 1 241 ? -15.670 62.677 -22.113 1.00 24.24 241 VAL C N 1
ATOM 6138 C CA . VAL C 1 241 ? -15.269 62.535 -23.508 1.00 25.49 241 VAL C CA 1
ATOM 6139 C C . VAL C 1 241 ? -15.604 61.117 -23.960 1.00 24.34 241 VAL C C 1
ATOM 6140 O O . VAL C 1 241 ? -15.116 60.143 -23.380 1.00 26.43 241 VAL C O 1
ATOM 6144 N N . ARG C 1 242 ? -16.461 60.998 -24.969 1.00 33.33 242 ARG C N 1
ATOM 6145 C CA . ARG C 1 242 ? -16.791 59.681 -25.501 1.00 31.36 242 ARG C CA 1
ATOM 6146 C C . ARG C 1 242 ? -15.566 59.080 -26.190 1.00 33.97 242 ARG C C 1
ATOM 6147 O O . ARG C 1 242 ? -14.673 59.790 -26.644 1.00 33.04 242 ARG C O 1
ATOM 6149 N N . LEU C 1 243 ? -15.538 57.745 -26.275 1.00 36.03 243 LEU C N 1
ATOM 6150 C CA . LEU C 1 243 ? -14.321 57.049 -26.698 1.00 41.77 243 LEU C CA 1
ATOM 6151 C C . LEU C 1 243 ? -13.891 57.452 -28.098 1.00 49.10 243 LEU C C 1
ATOM 6152 O O . LEU C 1 243 ? -12.693 57.616 -28.362 1.00 55.95 243 LEU C O 1
ATOM 6157 N N . SER C 1 244 ? -14.852 57.618 -29.010 1.00 47.86 244 SER C N 1
ATOM 6158 C CA . SER C 1 244 ? -14.531 58.049 -30.362 1.00 54.21 244 SER C CA 1
ATOM 6159 C C . SER C 1 244 ? -13.885 59.427 -30.384 1.00 52.75 244 SER C C 1
ATOM 6160 O O . SER C 1 244 ? -13.252 59.788 -31.383 1.00 53.17 244 SER C O 1
ATOM 6163 N N . ASP C 1 245 ? -14.014 60.196 -29.304 1.00 48.26 245 ASP C N 1
ATOM 6164 C CA . ASP C 1 245 ? -13.499 61.555 -29.257 1.00 48.56 245 ASP C CA 1
ATOM 6165 C C . ASP C 1 245 ? -12.170 61.665 -28.521 1.00 39.40 245 ASP C C 1
ATOM 6166 O O . ASP C 1 245 ? -11.568 62.739 -28.529 1.00 43.57 245 ASP C O 1
ATOM 6171 N N . LEU C 1 246 ? -11.699 60.584 -27.896 1.00 41.85 246 LEU C N 1
ATOM 6172 C CA . LEU C 1 246 ? -10.527 60.652 -27.028 1.00 42.07 246 LEU C CA 1
ATOM 6173 C C . LEU C 1 246 ? -9.282 61.063 -27.798 1.00 47.76 246 LEU C C 1
ATOM 6174 O O . LEU C 1 246 ? -8.933 60.448 -28.811 1.00 53.40 246 LEU C O 1
ATOM 6179 N N . ASN C 1 247 ? -8.599 62.108 -27.301 1.00 45.96 247 ASN C N 1
ATOM 6180 C CA . ASN C 1 247 ? -7.301 62.556 -27.814 1.00 48.50 247 ASN C CA 1
ATOM 6181 C C . ASN C 1 247 ? -6.368 62.706 -26.612 1.00 50.11 247 ASN C C 1
ATOM 6182 O O . ASN C 1 247 ? -6.116 63.816 -26.136 1.00 47.86 247 ASN C O 1
ATOM 6187 N N . GLN C 1 248 ? -5.850 61.583 -26.121 1.00 49.84 248 GLN C N 1
ATOM 6188 C CA . GLN C 1 248 ? -5.034 61.574 -24.915 1.00 47.14 248 GLN C CA 1
ATOM 6189 C C . GLN C 1 248 ? -3.693 60.903 -25.197 1.00 54.68 248 GLN C C 1
ATOM 6190 O O . GLN C 1 248 ? -3.458 60.356 -26.277 1.00 51.53 248 GLN C O 1
ATOM 6196 N N . LYS C 1 249 ? -2.798 60.970 -24.213 1.00 57.47 249 LYS C N 1
ATOM 6197 C CA . LYS C 1 249 ? -1.529 60.255 -24.290 1.00 65.30 249 LYS C CA 1
ATOM 6198 C C . LYS C 1 249 ? -1.729 58.783 -23.924 1.00 70.33 249 LYS C C 1
ATOM 6199 O O . LYS C 1 249 ? -1.371 57.885 -24.688 1.00 77.41 249 LYS C O 1
ATOM 6201 N N . ASN C 1 258 ? -11.112 46.274 -30.980 1.00 72.72 258 ASN C N 1
ATOM 6202 C CA . ASN C 1 258 ? -10.063 46.444 -29.981 1.00 74.87 258 ASN C CA 1
ATOM 6203 C C . ASN C 1 258 ? -10.664 46.441 -28.578 1.00 73.66 258 ASN C C 1
ATOM 6204 O O . ASN C 1 258 ? -10.529 45.466 -27.835 1.00 77.03 258 ASN C O 1
ATOM 6209 N N . TRP C 1 259 ? -11.335 47.547 -28.237 1.00 68.43 259 TRP C N 1
ATOM 6210 C CA . TRP C 1 259 ? -11.958 47.697 -26.925 1.00 59.79 259 TRP C CA 1
ATOM 6211 C C . TRP C 1 259 ? -12.905 46.554 -26.602 1.00 54.30 259 TRP C C 1
ATOM 6212 O O . TRP C 1 259 ? -13.110 46.230 -25.426 1.00 52.76 259 TRP C O 1
ATOM 6223 N N . LYS C 1 260 ? -13.517 45.958 -27.628 1.00 52.35 260 LYS C N 1
ATOM 6224 C CA . LYS C 1 260 ? -14.538 44.939 -27.414 1.00 47.24 260 LYS C CA 1
ATOM 6225 C C . LYS C 1 260 ? -14.000 43.771 -26.609 1.00 45.97 260 LYS C C 1
ATOM 6226 O O . LYS C 1 260 ? -14.749 43.138 -25.848 1.00 43.56 260 LYS C O 1
ATOM 6228 N N . GLU C 1 261 ? -12.702 43.481 -26.746 1.00 41.23 261 GLU C N 1
ATOM 6229 C CA . GLU C 1 261 ? -12.093 42.440 -25.935 1.00 42.57 261 GLU C CA 1
ATOM 6230 C C . GLU C 1 261 ? -12.284 42.702 -24.449 1.00 37.79 261 GLU C C 1
ATOM 6231 O O . GLU C 1 261 ? -12.377 41.750 -23.668 1.00 36.88 261 GLU C O 1
ATOM 6233 N N . THR C 1 262 ? -12.370 43.972 -24.032 1.00 32.20 262 THR C N 1
ATOM 6234 C CA . THR C 1 262 ? -12.529 44.238 -22.599 1.00 30.84 262 THR C CA 1
ATOM 6235 C C . THR C 1 262 ? -13.818 43.627 -22.062 1.00 28.12 262 THR C C 1
ATOM 6236 O O . THR C 1 262 ? -13.837 43.068 -20.964 1.00 28.99 262 THR C O 1
ATOM 6240 N N . HIS C 1 263 ? -14.917 43.740 -22.813 1.00 26.97 263 HIS C N 1
ATOM 6241 C CA . HIS C 1 263 ? -16.158 43.120 -22.356 1.00 26.90 263 HIS C CA 1
ATOM 6242 C C . HIS C 1 263 ? -16.030 41.603 -22.336 1.00 24.63 263 HIS C C 1
ATOM 6243 O O . HIS C 1 263 ? -16.412 40.949 -21.361 1.00 25.51 263 HIS C O 1
ATOM 6250 N N . THR C 1 264 ? -15.507 41.031 -23.420 1.00 26.30 264 THR C N 1
ATOM 6251 C CA . THR C 1 264 ? -15.313 39.589 -23.480 1.00 31.27 264 THR C CA 1
ATOM 6252 C C . THR C 1 264 ? -14.459 39.113 -22.315 1.00 32.21 264 THR C C 1
ATOM 6253 O O . THR C 1 264 ? -14.783 38.122 -21.658 1.00 34.70 264 THR C O 1
ATOM 6257 N N . MET C 1 265 ? -13.367 39.828 -22.044 1.00 31.92 265 MET C N 1
ATOM 6258 C CA . MET C 1 265 ? -12.497 39.513 -20.915 1.00 34.24 265 MET C CA 1
ATOM 6259 C C . MET C 1 265 ? -13.269 39.473 -19.600 1.00 34.50 265 MET C C 1
ATOM 6260 O O . MET C 1 265 ? -13.077 38.570 -18.779 1.00 37.64 265 MET C O 1
ATOM 6265 N N . VAL C 1 266 ? -14.143 40.455 -19.373 1.00 26.31 266 VAL C N 1
ATOM 6266 C CA . VAL C 1 266 ? -14.836 40.536 -18.088 1.00 20.66 266 VAL C CA 1
ATOM 6267 C C . VAL C 1 266 ? -15.800 39.365 -17.921 1.00 24.07 266 VAL C C 1
ATOM 6268 O O . VAL C 1 266 ? -15.852 38.717 -16.864 1.00 23.83 266 VAL C O 1
ATOM 6272 N N . VAL C 1 267 ? -16.598 39.086 -18.944 1.00 27.19 267 VAL C N 1
ATOM 6273 C CA . VAL C 1 267 ? -17.447 37.902 -18.841 1.00 35.24 267 VAL C CA 1
ATOM 6274 C C . VAL C 1 267 ? -16.650 36.599 -19.021 1.00 28.27 267 VAL C C 1
ATOM 6275 O O . VAL C 1 267 ? -17.092 35.550 -18.550 1.00 33.59 267 VAL C O 1
ATOM 6279 N N . LYS C 1 268 ? -15.466 36.617 -19.651 1.00 41.05 268 LYS C N 1
ATOM 6280 C CA . LYS C 1 268 ? -14.700 35.369 -19.768 1.00 42.39 268 LYS C CA 1
ATOM 6281 C C . LYS C 1 268 ? -14.003 35.002 -18.458 1.00 55.22 268 LYS C C 1
ATOM 6282 O O . LYS C 1 268 ? -13.933 33.819 -18.097 1.00 54.70 268 LYS C O 1
ATOM 6284 N N . SER C 1 269 ? -13.469 36.000 -17.746 1.00 50.33 269 SER C N 1
ATOM 6285 C CA . SER C 1 269 ? -12.822 35.752 -16.459 1.00 45.55 269 SER C CA 1
ATOM 6286 C C . SER C 1 269 ? -13.805 35.224 -15.418 1.00 38.91 269 SER C C 1
ATOM 6287 O O . SER C 1 269 ? -13.438 34.403 -14.562 1.00 38.18 269 SER C O 1
ATOM 6290 N N . ALA C 1 270 ? -15.054 35.677 -15.475 1.00 37.99 270 ALA C N 1
ATOM 6291 C CA . ALA C 1 270 ? -16.030 35.312 -14.451 1.00 30.41 270 ALA C CA 1
ATOM 6292 C C . ALA C 1 270 ? -16.281 33.808 -14.416 1.00 41.40 270 ALA C C 1
ATOM 6293 O O . ALA C 1 270 ? -16.426 33.219 -13.341 1.00 44.10 270 ALA C O 1
ATOM 6295 N N . TYR C 1 271 ? -16.361 33.171 -15.587 1.00 45.79 271 TYR C N 1
ATOM 6296 C CA . TYR C 1 271 ? -16.642 31.737 -15.671 1.00 38.65 271 TYR C CA 1
ATOM 6297 C C . TYR C 1 271 ? -15.386 30.901 -15.441 1.00 26.14 271 TYR C C 1
ATOM 6298 O O . TYR C 1 271 ? -15.474 29.749 -15.001 1.00 28.88 271 TYR C O 1
ATOM 6307 N N . GLU C 1 272 ? -14.220 31.465 -15.759 1.00 25.89 272 GLU C N 1
ATOM 6308 C CA . GLU C 1 272 ? -12.964 30.777 -15.523 1.00 24.14 272 GLU C CA 1
ATOM 6309 C C . GLU C 1 272 ? -12.727 30.565 -14.032 1.00 19.95 272 GLU C C 1
ATOM 6310 O O . GLU C 1 272 ? -12.151 29.550 -13.641 1.00 26.24 272 GLU C O 1
ATOM 6316 N N . VAL C 1 273 ? -13.184 31.499 -13.196 1.00 19.04 273 VAL C N 1
ATOM 6317 C CA . VAL C 1 273 ? -13.024 31.360 -11.742 1.00 23.59 273 VAL C CA 1
ATOM 6318 C C . VAL C 1 273 ? -13.694 30.085 -11.242 1.00 20.73 273 VAL C C 1
ATOM 6319 O O . VAL C 1 273 ? -13.099 29.300 -10.493 1.00 22.14 273 VAL C O 1
ATOM 6323 N N . ILE C 1 274 ? -14.941 29.854 -11.664 1.00 20.82 274 ILE C N 1
ATOM 6324 C CA . ILE C 1 274 ? -15.685 28.662 -11.252 1.00 25.44 274 ILE C CA 1
ATOM 6325 C C . ILE C 1 274 ? -14.955 27.384 -11.647 1.00 27.18 274 ILE C C 1
ATOM 6326 O O . ILE C 1 274 ? -14.918 26.415 -10.880 1.00 25.61 274 ILE C O 1
ATOM 6331 N N . LYS C 1 275 ? -14.383 27.341 -12.852 1.00 28.15 275 LYS C N 1
ATOM 6332 C CA . LYS C 1 275 ? -13.652 26.146 -13.257 1.00 26.31 275 LYS C CA 1
ATOM 6333 C C . LYS C 1 275 ? -12.415 25.936 -12.392 1.00 29.56 275 LYS C C 1
ATOM 6334 O O . LYS C 1 275 ? -12.007 24.792 -12.146 1.00 25.88 275 LYS C O 1
ATOM 6336 N N . LEU C 1 276 ? -11.817 27.024 -11.910 1.00 24.24 276 LEU C N 1
ATOM 6337 C CA . LEU C 1 276 ? -10.527 26.913 -11.239 1.00 24.36 276 LEU C CA 1
ATOM 6338 C C . LEU C 1 276 ? -10.663 26.642 -9.742 1.00 24.40 276 LEU C C 1
ATOM 6339 O O . LEU C 1 276 ? -9.954 25.782 -9.208 1.00 24.85 276 LEU C O 1
ATOM 6344 N N . LYS C 1 277 ? -11.530 27.378 -9.049 1.00 25.38 277 LYS C N 1
ATOM 6345 C CA . LYS C 1 277 ? -11.704 27.183 -7.615 1.00 28.14 277 LYS C CA 1
ATOM 6346 C C . LYS C 1 277 ? -13.080 26.632 -7.260 1.00 28.51 277 LYS C C 1
ATOM 6347 O O . LYS C 1 277 ? -13.373 26.442 -6.078 1.00 25.51 277 LYS C O 1
ATOM 6353 N N . GLY C 1 278 ? -13.928 26.343 -8.246 1.00 28.14 278 GLY C N 1
ATOM 6354 C CA . GLY C 1 278 ? -15.178 25.662 -7.992 1.00 30.20 278 GLY C CA 1
ATOM 6355 C C . GLY C 1 278 ? -16.387 26.556 -7.796 1.00 33.11 278 GLY C C 1
ATOM 6356 O O . GLY C 1 278 ? -17.519 26.063 -7.872 1.00 32.37 278 GLY C O 1
ATOM 6357 N N . TYR C 1 279 ? -16.189 27.850 -7.565 1.00 24.96 279 TYR C N 1
ATOM 6358 C CA . TYR C 1 279 ? -17.254 28.792 -7.236 1.00 26.84 279 TYR C CA 1
ATOM 6359 C C . TYR C 1 279 ? -16.624 30.172 -7.289 1.00 24.94 279 TYR C C 1
ATOM 6360 O O . TYR C 1 279 ? -15.398 30.296 -7.348 1.00 24.29 279 TYR C O 1
ATOM 6369 N N . THR C 1 280 ? -17.462 31.212 -7.251 1.00 22.12 280 THR C N 1
ATOM 6370 C CA A THR C 1 280 ? -17.000 32.566 -6.974 0.53 18.19 280 THR C CA 1
ATOM 6371 C CA B THR C 1 280 ? -16.977 32.556 -6.959 0.47 18.53 280 THR C CA 1
ATOM 6372 C C . THR C 1 280 ? -17.552 33.014 -5.626 1.00 23.99 280 THR C C 1
ATOM 6373 O O . THR C 1 280 ? -18.628 32.577 -5.202 1.00 29.94 280 THR C O 1
ATOM 6380 N N . SER C 1 281 ? -16.807 33.864 -4.946 1.00 20.92 281 SER C N 1
ATOM 6381 C CA . SER C 1 281 ? -17.287 34.310 -3.650 1.00 18.80 281 SER C CA 1
ATOM 6382 C C . SER C 1 281 ? -16.922 35.765 -3.398 1.00 17.85 281 SER C C 1
ATOM 6383 O O . SER C 1 281 ? -17.805 36.583 -3.135 1.00 18.79 281 SER C O 1
ATOM 6386 N N . TRP C 1 282 ? -15.628 36.090 -3.443 1.00 15.36 282 TRP C N 1
ATOM 6387 C CA . TRP C 1 282 ? -15.182 37.409 -2.991 1.00 15.56 282 TRP C CA 1
ATOM 6388 C C . TRP C 1 282 ? -15.793 38.527 -3.832 1.00 15.76 282 TRP C C 1
ATOM 6389 O O . TRP C 1 282 ? -16.252 39.537 -3.297 1.00 15.69 282 TRP C O 1
ATOM 6400 N N . ALA C 1 283 ? -15.766 38.387 -5.155 1.00 14.61 283 ALA C N 1
ATOM 6401 C CA . ALA C 1 283 ? -16.172 39.511 -6.000 1.00 18.96 283 ALA C CA 1
ATOM 6402 C C . ALA C 1 283 ? -17.671 39.783 -5.886 1.00 17.83 283 ALA C C 1
ATOM 6403 O O . ALA C 1 283 ? -18.097 40.936 -5.751 1.00 15.66 283 ALA C O 1
ATOM 6405 N N . ILE C 1 284 ? -18.487 38.734 -5.929 1.00 14.77 284 ILE C N 1
ATOM 6406 C CA . ILE C 1 284 ? -19.925 38.930 -5.766 1.00 14.67 284 ILE C CA 1
ATOM 6407 C C . ILE C 1 284 ? -20.245 39.390 -4.350 1.00 16.77 284 ILE C C 1
ATOM 6408 O O . ILE C 1 284 ? -21.123 40.240 -4.136 1.00 14.38 284 ILE C O 1
ATOM 6413 N N . GLY C 1 285 ? -19.507 38.880 -3.361 1.00 17.22 285 GLY C N 1
ATOM 6414 C CA . GLY C 1 285 ? -19.683 39.380 -2.005 1.00 14.16 285 GLY C CA 1
ATOM 6415 C C . GLY C 1 285 ? -19.487 40.877 -1.910 1.00 16.00 285 GLY C C 1
ATOM 6416 O O . GLY C 1 285 ? -20.267 41.584 -1.269 1.00 17.17 285 GLY C O 1
ATOM 6417 N N . LEU C 1 286 ? -18.436 41.387 -2.553 1.00 11.91 286 LEU C N 1
ATOM 6418 C CA . LEU C 1 286 ? -18.178 42.830 -2.533 1.00 11.80 286 LEU C CA 1
ATOM 6419 C C . LEU C 1 286 ? -19.268 43.598 -3.298 1.00 13.94 286 LEU C C 1
ATOM 6420 O O . LEU C 1 286 ? -19.699 44.685 -2.882 1.00 13.83 286 LEU C O 1
ATOM 6425 N N . SER C 1 287 ? -19.735 43.027 -4.396 1.00 16.72 287 SER C N 1
ATOM 6426 C CA . SER C 1 287 ? -20.791 43.662 -5.177 1.00 16.63 287 SER C CA 1
ATOM 6427 C C . SER C 1 287 ? -22.083 43.763 -4.364 1.00 16.97 287 SER C C 1
ATOM 6428 O O . SER C 1 287 ? -22.707 44.831 -4.299 1.00 15.31 287 SER C O 1
ATOM 6431 N N . LEU C 1 288 ? -22.477 42.665 -3.696 1.00 16.61 288 LEU C N 1
ATOM 6432 C CA . LEU C 1 288 ? -23.662 42.694 -2.835 1.00 14.94 288 LEU C CA 1
ATOM 6433 C C . LEU C 1 288 ? -23.498 43.713 -1.707 1.00 15.34 288 LEU C C 1
ATOM 6434 O O . LEU C 1 288 ? -24.443 44.431 -1.360 1.00 15.86 288 LEU C O 1
ATOM 6439 N N . SER C 1 289 ? -22.305 43.789 -1.124 1.00 15.60 289 SER C N 1
ATOM 6440 C CA . SER C 1 289 ? -22.082 44.766 -0.073 1.00 17.93 289 SER C CA 1
ATOM 6441 C C . SER C 1 289 ? -22.266 46.191 -0.600 1.00 16.81 289 SER C C 1
ATOM 6442 O O . SER C 1 289 ? -22.857 47.042 0.076 1.00 17.24 289 SER C O 1
ATOM 6445 N N . GLN C 1 290 ? -21.783 46.468 -1.818 1.00 15.53 290 GLN C N 1
ATOM 6446 C CA . GLN C 1 290 ? -21.974 47.800 -2.380 1.00 16.68 290 GLN C CA 1
ATOM 6447 C C . GLN C 1 290 ? -23.452 48.101 -2.603 1.00 16.38 290 GLN C C 1
ATOM 6448 O O . GLN C 1 290 ? -23.911 49.223 -2.345 1.00 16.03 290 GLN C O 1
ATOM 6454 N N . LEU C 1 291 ? -24.213 47.120 -3.102 1.00 12.75 291 LEU C N 1
ATOM 6455 C CA . LEU C 1 291 ? -25.635 47.348 -3.350 1.00 13.66 291 LEU C CA 1
ATOM 6456 C C . LEU C 1 291 ? -26.383 47.598 -2.050 1.00 16.09 291 LEU C C 1
ATOM 6457 O O . LEU C 1 291 ? -27.226 48.500 -1.970 1.00 15.67 291 LEU C O 1
ATOM 6462 N N . ALA C 1 292 ? -26.075 46.810 -1.016 1.00 15.37 292 ALA C N 1
ATOM 6463 C CA . ALA C 1 292 ? -26.673 47.047 0.288 1.00 16.15 292 ALA C CA 1
ATOM 6464 C C . ALA C 1 292 ? -26.364 48.456 0.790 1.00 17.66 292 ALA C C 1
ATOM 6465 O O . ALA C 1 292 ? -27.244 49.137 1.331 1.00 17.55 292 ALA C O 1
ATOM 6467 N N . ARG C 1 293 ? -25.116 48.899 0.646 1.00 14.79 293 ARG C N 1
ATOM 6468 C CA . ARG C 1 293 ? -24.750 50.228 1.149 1.00 18.26 293 ARG C CA 1
ATOM 6469 C C . ARG C 1 293 ? -25.547 51.322 0.448 1.00 18.70 293 ARG C C 1
ATOM 6470 O O . ARG C 1 293 ? -25.982 52.292 1.080 1.00 18.78 293 ARG C O 1
ATOM 6478 N N . ALA C 1 294 ? -25.721 51.197 -0.868 1.00 16.32 294 ALA C N 1
ATOM 6479 C CA . ALA C 1 294 ? -26.447 52.214 -1.623 1.00 16.97 294 ALA C CA 1
ATOM 6480 C C . ALA C 1 294 ? -27.882 52.325 -1.134 1.00 16.93 294 ALA C C 1
ATOM 6481 O O . ALA C 1 294 ? -28.403 53.425 -0.940 1.00 18.99 294 ALA C O 1
ATOM 6483 N N . ILE C 1 295 ? -28.523 51.189 -0.883 1.00 16.15 295 ILE C N 1
ATOM 6484 C CA . ILE C 1 295 ? -29.894 51.209 -0.397 1.00 16.56 295 ILE C CA 1
ATOM 6485 C C . ILE C 1 295 ? -29.958 51.731 1.039 1.00 22.32 295 ILE C C 1
ATOM 6486 O O . ILE C 1 295 ? -30.735 52.648 1.338 1.00 22.36 295 ILE C O 1
ATOM 6491 N N . LEU C 1 296 ? -29.144 51.167 1.942 1.00 18.04 296 LEU C N 1
ATOM 6492 C CA . LEU C 1 296 ? -29.237 51.540 3.356 1.00 20.69 296 LEU C CA 1
ATOM 6493 C C . LEU C 1 296 ? -28.896 53.005 3.570 1.00 26.38 296 LEU C C 1
ATOM 6494 O O . LEU C 1 296 ? -29.513 53.680 4.402 1.00 27.95 296 LEU C O 1
ATOM 6499 N N . SER C 1 297 ? -27.878 53.497 2.876 1.00 21.44 297 SER C N 1
ATOM 6500 C CA . SER C 1 297 ? -27.455 54.885 3.023 1.00 21.71 297 SER C CA 1
ATOM 6501 C C . SER C 1 297 ? -28.273 55.867 2.174 1.00 25.45 297 SER C C 1
ATOM 6502 O O . SER C 1 297 ? -27.996 57.074 2.210 1.00 21.90 297 SER C O 1
ATOM 6505 N N . ASN C 1 298 ? -29.301 55.397 1.469 1.00 20.45 298 ASN C N 1
ATOM 6506 C CA . ASN C 1 298 ? -30.133 56.240 0.601 1.00 21.80 298 ASN C CA 1
ATOM 6507 C C . ASN C 1 298 ? -29.263 57.060 -0.355 1.00 22.33 298 ASN C C 1
ATOM 6508 O O . ASN C 1 298 ? -29.415 58.276 -0.479 1.00 19.83 298 ASN C O 1
ATOM 6513 N N . ALA C 1 299 ? -28.337 56.377 -1.040 1.00 17.62 299 ALA C N 1
ATOM 6514 C CA . ALA C 1 299 ? -27.324 57.086 -1.826 1.00 18.49 299 ALA C CA 1
ATOM 6515 C C . ALA C 1 299 ? -27.882 57.679 -3.116 1.00 17.67 299 ALA C C 1
ATOM 6516 O O . ALA C 1 299 ? -27.364 58.694 -3.603 1.00 19.19 299 ALA C O 1
ATOM 6518 N N . ASN C 1 300 ? -28.913 57.059 -3.684 1.00 14.95 300 ASN C N 1
ATOM 6519 C CA . ASN C 1 300 ? -29.358 57.343 -5.056 1.00 18.34 300 ASN C CA 1
ATOM 6520 C C . ASN C 1 300 ? -28.213 57.178 -6.042 1.00 15.73 300 ASN C C 1
ATOM 6521 O O . ASN C 1 300 ? -28.144 57.880 -7.051 1.00 16.33 300 ASN C O 1
ATOM 6526 N N . SER C 1 301 ? -27.299 56.265 -5.732 1.00 17.45 301 SER C N 1
ATOM 6527 C CA . SER C 1 301 ? -26.226 55.963 -6.655 1.00 17.07 301 SER C CA 1
ATOM 6528 C C . SER C 1 301 ? -26.731 54.981 -7.701 1.00 17.77 301 SER C C 1
ATOM 6529 O O . SER C 1 301 ? -27.758 54.307 -7.521 1.00 16.76 301 SER C O 1
ATOM 6532 N N . VAL C 1 302 ? -26.013 54.921 -8.816 1.00 15.57 302 VAL C N 1
ATOM 6533 C CA . VAL C 1 302 ? -26.453 54.160 -9.985 1.00 13.92 302 VAL C CA 1
ATOM 6534 C C . VAL C 1 302 ? -25.677 52.856 -10.067 1.00 15.87 302 VAL C C 1
ATOM 6535 O O . VAL C 1 302 ? -24.442 52.855 -9.981 1.00 17.36 302 VAL C O 1
ATOM 6539 N N . HIS C 1 303 ? -26.409 51.740 -10.215 1.00 14.04 303 HIS C N 1
ATOM 6540 C CA . HIS C 1 303 ? -25.867 50.383 -10.225 1.00 17.78 303 HIS C CA 1
ATOM 6541 C C . HIS C 1 303 ? -26.619 49.573 -11.270 1.00 17.57 303 HIS C C 1
ATOM 6542 O O . HIS C 1 303 ? -27.850 49.613 -11.300 1.00 14.57 303 HIS C O 1
ATOM 6549 N N . ALA C 1 304 ? -25.895 48.852 -12.130 1.00 15.09 304 ALA C N 1
ATOM 6550 C CA . ALA C 1 304 ? -26.574 47.978 -13.091 1.00 12.78 304 ALA C CA 1
ATOM 6551 C C . ALA C 1 304 ? -27.002 46.717 -12.355 1.00 15.47 304 ALA C C 1
ATOM 6552 O O . ALA C 1 304 ? -26.159 45.932 -11.906 1.00 14.55 304 ALA C O 1
ATOM 6554 N N . VAL C 1 305 ? -28.311 46.530 -12.222 1.00 13.89 305 VAL C N 1
ATOM 6555 C CA . VAL C 1 305 ? -28.864 45.423 -11.443 1.00 14.17 305 VAL C CA 1
ATOM 6556 C C . VAL C 1 305 ? -30.053 44.876 -12.208 1.00 15.54 305 VAL C C 1
ATOM 6557 O O . VAL C 1 305 ? -30.693 45.592 -12.979 1.00 15.75 305 VAL C O 1
ATOM 6561 N N . SER C 1 306 ? -30.353 43.597 -11.990 1.00 16.97 306 SER C N 1
ATOM 6562 C CA . SER C 1 306 ? -31.523 43.000 -12.609 1.00 14.83 306 SER C CA 1
ATOM 6563 C C . SER C 1 306 ? -32.787 43.696 -12.125 1.00 18.91 306 SER C C 1
ATOM 6564 O O . SER C 1 306 ? -33.018 43.823 -10.920 1.00 17.02 306 SER C O 1
ATOM 6567 N N . THR C 1 307 ? -33.609 44.158 -13.065 1.00 15.99 307 THR C N 1
ATOM 6568 C CA . THR C 1 307 ? -34.738 44.995 -12.683 1.00 16.29 307 THR C CA 1
ATOM 6569 C C . THR C 1 307 ? -35.886 44.769 -13.655 1.00 18.54 307 THR C C 1
ATOM 6570 O O . THR C 1 307 ? -35.710 44.246 -14.761 1.00 18.85 307 THR C O 1
ATOM 6574 N N . TYR C 1 308 ? -37.079 45.142 -13.207 1.00 18.99 308 TYR C N 1
ATOM 6575 C CA . TYR C 1 308 ? -38.296 44.961 -13.978 1.00 20.10 308 TYR C CA 1
ATOM 6576 C C . TYR C 1 308 ? -38.202 45.744 -15.286 1.00 25.97 308 TYR C C 1
ATOM 6577 O O . TYR C 1 308 ? -38.171 46.972 -15.271 1.00 22.24 308 TYR C O 1
ATOM 6586 N N . LEU C 1 309 ? -38.169 45.046 -16.417 1.00 19.89 309 LEU C N 1
ATOM 6587 C CA . LEU C 1 309 ? -37.807 45.667 -17.693 1.00 20.13 309 LEU C CA 1
ATOM 6588 C C . LEU C 1 309 ? -38.994 46.109 -18.543 1.00 22.10 309 LEU C C 1
ATOM 6589 O O . LEU C 1 309 ? -38.837 47.024 -19.363 1.00 21.36 309 LEU C O 1
ATOM 6594 N N . LYS C 1 310 ? -40.163 45.475 -18.406 1.00 23.79 310 LYS C N 1
ATOM 6595 C CA . LYS C 1 310 ? -41.269 45.741 -19.324 1.00 28.32 310 LYS C CA 1
ATOM 6596 C C . LYS C 1 310 ? -41.609 47.228 -19.328 1.00 30.34 310 LYS C C 1
ATOM 6597 O O . LYS C 1 310 ? -41.735 47.853 -18.273 1.00 25.81 310 LYS C O 1
ATOM 6603 N N . GLY C 1 311 ? -41.716 47.809 -20.522 1.00 29.58 311 GLY C N 1
ATOM 6604 C CA . GLY C 1 311 ? -41.979 49.223 -20.645 1.00 33.06 311 GLY C CA 1
ATOM 6605 C C . GLY C 1 311 ? -40.760 50.095 -20.887 1.00 33.49 311 GLY C C 1
ATOM 6606 O O . GLY C 1 311 ? -40.925 51.280 -21.207 1.00 34.27 311 GLY C O 1
ATOM 6607 N N . GLU C 1 312 ? -39.550 49.560 -20.746 1.00 27.76 312 GLU C N 1
ATOM 6608 C CA . GLU C 1 312 ? -38.348 50.278 -21.143 1.00 29.46 312 GLU C CA 1
ATOM 6609 C C . GLU C 1 312 ? -37.831 49.690 -22.446 1.00 28.08 312 GLU C C 1
ATOM 6610 O O . GLU C 1 312 ? -37.982 48.491 -22.705 1.00 29.10 312 GLU C O 1
ATOM 6616 N N . HIS C 1 313 ? -37.203 50.542 -23.253 1.00 25.52 313 HIS C N 1
ATOM 6617 C CA . HIS C 1 313 ? -36.496 50.091 -24.453 1.00 22.94 313 HIS C CA 1
ATOM 6618 C C . HIS C 1 313 ? -37.399 49.297 -25.399 1.00 27.57 313 HIS C C 1
ATOM 6619 O O . HIS C 1 313 ? -36.925 48.403 -26.104 1.00 26.57 313 HIS C O 1
ATOM 6626 N N . ASP C 1 314 ? -38.695 49.647 -25.417 1.00 31.20 314 ASP C N 1
ATOM 6627 C CA . ASP C 1 314 ? -39.740 49.018 -26.232 1.00 31.24 314 ASP C CA 1
ATOM 6628 C C . ASP C 1 314 ? -39.927 47.535 -25.923 1.00 32.50 314 ASP C C 1
ATOM 6629 O O . ASP C 1 314 ? -40.469 46.787 -26.753 1.00 29.75 314 ASP C O 1
ATOM 6634 N N . ILE C 1 315 ? -39.505 47.105 -24.738 1.00 26.34 315 ILE C N 1
ATOM 6635 C CA A ILE C 1 315 ? -39.627 45.712 -24.314 0.47 27.50 315 ILE C CA 1
ATOM 6636 C CA B ILE C 1 315 ? -39.634 45.709 -24.341 0.53 27.44 315 ILE C CA 1
ATOM 6637 C C . ILE C 1 315 ? -41.029 45.478 -23.771 1.00 27.30 315 ILE C C 1
ATOM 6638 O O . ILE C 1 315 ? -41.469 46.169 -22.846 1.00 32.97 315 ILE C O 1
ATOM 6647 N N . ASN C 1 316 ? -41.734 44.497 -24.333 1.00 29.51 316 ASN C N 1
ATOM 6648 C CA A ASN C 1 316 ? -43.091 44.184 -23.917 0.51 32.51 316 ASN C CA 1
ATOM 6649 C CA B ASN C 1 316 ? -43.094 44.182 -23.921 0.49 32.55 316 ASN C CA 1
ATOM 6650 C C . ASN C 1 316 ? -43.191 42.887 -23.128 1.00 34.80 316 ASN C C 1
ATOM 6651 O O . ASN C 1 316 ? -44.282 42.554 -22.654 1.00 39.68 316 ASN C O 1
ATOM 6660 N N . ASP C 1 317 ? -42.089 42.151 -22.982 1.00 33.47 317 ASP C N 1
ATOM 6661 C CA . ASP C 1 317 ? -42.074 40.922 -22.200 1.00 30.55 317 ASP C CA 1
ATOM 6662 C C . ASP C 1 317 ? -41.833 41.265 -20.739 1.00 28.70 317 ASP C C 1
ATOM 6663 O O . ASP C 1 317 ? -40.982 42.101 -20.417 1.00 28.20 317 ASP C O 1
ATOM 6668 N N . GLU C 1 318 ? -42.577 40.617 -19.848 1.00 30.39 318 GLU C N 1
ATOM 6669 C CA . GLU C 1 318 ? -42.422 40.886 -18.417 1.00 28.35 318 GLU C CA 1
ATOM 6670 C C . GLU C 1 318 ? -41.237 40.078 -17.910 1.00 26.60 318 GLU C C 1
ATOM 6671 O O . GLU C 1 318 ? -41.376 38.954 -17.418 1.00 28.07 318 GLU C O 1
ATOM 6677 N N . VAL C 1 319 ? -40.037 40.643 -18.046 1.00 22.40 319 VAL C N 1
ATOM 6678 C CA . VAL C 1 319 ? -38.822 39.959 -17.626 1.00 20.52 319 VAL C CA 1
ATOM 6679 C C . VAL C 1 319 ? -38.007 40.912 -16.764 1.00 21.35 319 VAL C C 1
ATOM 6680 O O . VAL C 1 319 ? -38.318 42.100 -16.652 1.00 22.27 319 VAL C O 1
ATOM 6684 N N . PHE C 1 320 ? -36.967 40.367 -16.144 1.00 18.48 320 PHE C N 1
ATOM 6685 C CA . PHE C 1 320 ? -35.960 41.159 -15.442 1.00 20.75 320 PHE C CA 1
ATOM 6686 C C . PHE C 1 320 ? -34.635 41.009 -16.182 1.00 22.88 320 PHE C C 1
ATOM 6687 O O . PHE C 1 320 ? -34.223 39.886 -16.493 1.00 21.19 320 PHE C O 1
ATOM 6695 N N . LEU C 1 321 ? -33.988 42.137 -16.488 1.00 18.56 321 LEU C N 1
ATOM 6696 C CA . LEU C 1 321 ? -32.613 42.165 -16.998 1.00 16.38 321 LEU C CA 1
ATOM 6697 C C . LEU C 1 321 ? -31.918 43.342 -16.327 1.00 15.71 321 LEU C C 1
ATOM 6698 O O . LEU C 1 321 ? -32.570 44.187 -15.721 1.00 16.61 321 LEU C O 1
ATOM 6703 N N . SER C 1 322 ? -30.590 43.411 -16.433 1.00 15.40 322 SER C N 1
ATOM 6704 C CA . SER C 1 322 ? -29.872 44.526 -15.809 1.00 14.90 322 SER C CA 1
ATOM 6705 C C . SER C 1 322 ? -30.018 45.820 -16.612 1.00 15.20 322 SER C C 1
ATOM 6706 O O . SER C 1 322 ? -29.893 45.823 -17.842 1.00 15.77 322 SER C O 1
ATOM 6709 N N . LEU C 1 323 ? -30.290 46.910 -15.903 1.00 19.23 323 LEU C N 1
ATOM 6710 C CA . LEU C 1 323 ? -30.188 48.277 -16.395 1.00 18.18 323 LEU C CA 1
ATOM 6711 C C . LEU C 1 323 ? -29.572 49.092 -15.266 1.00 14.62 323 LEU C C 1
ATOM 6712 O O . LEU C 1 323 ? -29.662 48.701 -14.098 1.00 15.58 323 LEU C O 1
ATOM 6717 N N . PRO C 1 324 ? -28.933 50.221 -15.574 1.00 18.66 324 PRO C N 1
ATOM 6718 C CA . PRO C 1 324 ? -28.447 51.078 -14.480 1.00 15.45 324 PRO C CA 1
ATOM 6719 C C . PRO C 1 324 ? -29.649 51.640 -13.737 1.00 18.66 324 PRO C C 1
ATOM 6720 O O . PRO C 1 324 ? -30.543 52.227 -14.343 1.00 18.63 324 PRO C O 1
ATOM 6724 N N . CYS C 1 325 ? -29.693 51.408 -12.429 1.00 15.54 325 CYS C N 1
ATOM 6725 C CA . CYS C 1 325 ? -30.808 51.825 -11.590 1.00 15.29 325 CYS C CA 1
ATOM 6726 C C . CYS C 1 325 ? -30.318 52.817 -10.549 1.00 14.02 325 CYS C C 1
ATOM 6727 O O . CYS C 1 325 ? -29.227 52.648 -10.010 1.00 17.38 325 CYS C O 1
ATOM 6730 N N . VAL C 1 326 ? -31.137 53.818 -10.253 1.00 14.65 326 VAL C N 1
ATOM 6731 C CA . VAL C 1 326 ? -30.887 54.690 -9.103 1.00 16.97 326 VAL C CA 1
ATOM 6732 C C . VAL C 1 326 ? -31.392 53.962 -7.861 1.00 16.76 326 VAL C C 1
ATOM 6733 O O . VAL C 1 326 ? -32.592 53.681 -7.751 1.00 16.98 326 VAL C O 1
ATOM 6737 N N . LEU C 1 327 ? -30.501 53.678 -6.916 1.00 14.90 327 LEU C N 1
ATOM 6738 C CA . LEU C 1 327 ? -30.855 52.862 -5.758 1.00 16.98 327 LEU C CA 1
ATOM 6739 C C . LEU C 1 327 ? -30.849 53.714 -4.504 1.00 21.51 327 LEU C C 1
ATOM 6740 O O . LEU C 1 327 ? -29.900 54.464 -4.277 1.00 19.10 327 LEU C O 1
ATOM 6745 N N . GLY C 1 328 ? -31.896 53.577 -3.696 1.00 17.95 328 GLY C N 1
ATOM 6746 C CA . GLY C 1 328 ? -31.987 54.283 -2.430 1.00 21.14 328 GLY C CA 1
ATOM 6747 C C . GLY C 1 328 ? -32.839 53.517 -1.441 1.00 16.21 328 GLY C C 1
ATOM 6748 O O . GLY C 1 328 ? -33.132 52.337 -1.665 1.00 17.60 328 GLY C O 1
ATOM 6749 N N . ARG C 1 329 ? -33.286 54.186 -0.370 1.00 21.06 329 ARG C N 1
ATOM 6750 C CA . ARG C 1 329 ? -33.961 53.473 0.711 1.00 22.17 329 ARG C CA 1
ATOM 6751 C C . ARG C 1 329 ? -35.266 52.839 0.255 1.00 25.71 329 ARG C C 1
ATOM 6752 O O . ARG C 1 329 ? -35.733 51.880 0.873 1.00 26.82 329 ARG C O 1
ATOM 6760 N N . SER C 1 330 ? -35.904 53.370 -0.787 1.00 27.52 330 SER C N 1
ATOM 6761 C CA . SER C 1 330 ? -37.135 52.725 -1.219 1.00 30.88 330 SER C CA 1
ATOM 6762 C C . SER C 1 330 ? -36.885 51.633 -2.250 1.00 27.72 330 SER C C 1
ATOM 6763 O O . SER C 1 330 ? -37.827 50.930 -2.627 1.00 27.70 330 SER C O 1
ATOM 6766 N N . GLY C 1 331 ? -35.634 51.430 -2.663 1.00 19.87 331 GLY C N 1
ATOM 6767 C CA . GLY C 1 331 ? -35.324 50.420 -3.664 1.00 18.03 331 GLY C CA 1
ATOM 6768 C C . GLY C 1 331 ? -34.970 51.087 -4.987 1.00 19.36 331 GLY C C 1
ATOM 6769 O O . GLY C 1 331 ? -34.134 51.991 -5.014 1.00 19.83 331 GLY C O 1
ATOM 6770 N N . VAL C 1 332 ? -35.587 50.675 -6.086 1.00 16.17 332 VAL C N 1
ATOM 6771 C CA . VAL C 1 332 ? -35.297 51.306 -7.375 1.00 19.87 332 VAL C CA 1
ATOM 6772 C C . VAL C 1 332 ? -36.090 52.605 -7.461 1.00 21.24 332 VAL C C 1
ATOM 6773 O O . VAL C 1 332 ? -37.313 52.580 -7.612 1.00 24.28 332 VAL C O 1
ATOM 6777 N N . CYS C 1 333 ? -35.389 53.747 -7.355 1.00 17.48 333 CYS C N 1
ATOM 6778 C CA A CYS C 1 333 ? -36.029 55.050 -7.509 0.61 20.27 333 CYS C CA 1
ATOM 6779 C CA B CYS C 1 333 ? -36.027 55.050 -7.509 0.39 21.26 333 CYS C CA 1
ATOM 6780 C C . CYS C 1 333 ? -36.355 55.357 -8.963 1.00 22.85 333 CYS C C 1
ATOM 6781 O O . CYS C 1 333 ? -37.359 56.018 -9.242 1.00 21.94 333 CYS C O 1
ATOM 6786 N N . ASP C 1 334 ? -35.517 54.906 -9.891 1.00 17.38 334 ASP C N 1
ATOM 6787 C CA . ASP C 1 334 ? -35.725 55.163 -11.309 1.00 20.20 334 ASP C CA 1
ATOM 6788 C C . ASP C 1 334 ? -34.698 54.303 -12.025 1.00 20.89 334 ASP C C 1
ATOM 6789 O O . ASP C 1 334 ? -33.762 53.808 -11.405 1.00 19.23 334 ASP C O 1
ATOM 6794 N N . VAL C 1 335 ? -34.911 54.082 -13.312 1.00 21.09 335 VAL C N 1
ATOM 6795 C CA A VAL C 1 335 ? -33.930 53.411 -14.153 0.59 20.59 335 VAL C CA 1
ATOM 6796 C CA B VAL C 1 335 ? -33.953 53.407 -14.177 0.41 21.03 335 VAL C CA 1
ATOM 6797 C C . VAL C 1 335 ? -33.329 54.460 -15.084 1.00 19.72 335 VAL C C 1
ATOM 6798 O O . VAL C 1 335 ? -34.035 55.341 -15.587 1.00 24.64 335 VAL C O 1
ATOM 6805 N N . ILE C 1 336 ? -32.011 54.390 -15.279 1.00 17.63 336 ILE C N 1
ATOM 6806 C CA . ILE C 1 336 ? -31.355 55.296 -16.217 1.00 20.17 336 ILE C CA 1
ATOM 6807 C C . ILE C 1 336 ? -31.700 54.832 -17.627 1.00 20.78 336 ILE C C 1
ATOM 6808 O O . ILE C 1 336 ? -31.429 53.683 -18.000 1.00 22.00 336 ILE C O 1
ATOM 6813 N N . ARG C 1 337 ? -32.300 55.715 -18.413 1.00 17.77 337 ARG C N 1
ATOM 6814 C CA . ARG C 1 337 ? -32.784 55.363 -19.748 1.00 19.36 337 ARG C CA 1
ATOM 6815 C C . ARG C 1 337 ? -31.722 55.793 -20.749 1.00 18.92 337 ARG C C 1
ATOM 6816 O O . ARG C 1 337 ? -31.654 56.961 -21.144 1.00 21.02 337 ARG C O 1
ATOM 6824 N N . GLN C 1 338 ? -30.895 54.836 -21.144 1.00 18.95 338 GLN C N 1
ATOM 6825 C CA . GLN C 1 338 ? -29.773 55.062 -22.039 1.00 19.34 338 GLN C CA 1
ATOM 6826 C C . GLN C 1 338 ? -30.260 55.089 -23.486 1.00 21.75 338 GLN C C 1
ATOM 6827 O O . GLN C 1 338 ? -31.044 54.224 -23.885 1.00 21.87 338 GLN C O 1
ATOM 6833 N N . PRO C 1 339 ? -29.818 56.062 -24.277 1.00 21.45 339 PRO C N 1
ATOM 6834 C CA . PRO C 1 339 ? -30.135 56.025 -25.704 1.00 30.34 339 PRO C CA 1
ATOM 6835 C C . PRO C 1 339 ? -29.293 54.978 -26.396 1.00 32.37 339 PRO C C 1
ATOM 6836 O O . PRO C 1 339 ? -28.204 55.282 -26.890 1.00 37.42 339 PRO C O 1
ATOM 6840 N N . LEU C 1 340 ? -29.800 53.749 -26.426 1.00 25.60 340 LEU C N 1
ATOM 6841 C CA . LEU C 1 340 ? -29.094 52.618 -27.002 1.00 24.93 340 LEU C CA 1
ATOM 6842 C C . LEU C 1 340 ? -29.036 52.684 -28.519 1.00 25.00 340 LEU C C 1
ATOM 6843 O O . LEU C 1 340 ? -29.959 53.167 -29.186 1.00 33.30 340 LEU C O 1
ATOM 6848 N N . THR C 1 341 ? -27.981 52.102 -29.084 1.00 27.17 341 THR C N 1
ATOM 6849 C CA . THR C 1 341 ? -28.017 51.888 -30.527 1.00 28.58 341 THR C CA 1
ATOM 6850 C C . THR C 1 341 ? -28.992 50.764 -30.855 1.00 33.09 341 THR C C 1
ATOM 6851 O O . THR C 1 341 ? -29.435 50.016 -29.987 1.00 30.30 341 THR C O 1
ATOM 6855 N N . GLN C 1 342 ? -29.346 50.659 -32.134 1.00 31.55 342 GLN C N 1
ATOM 6856 C CA . GLN C 1 342 ? -30.218 49.562 -32.549 1.00 29.90 342 GLN C CA 1
ATOM 6857 C C . GLN C 1 342 ? -29.566 48.208 -32.298 1.00 33.98 342 GLN C C 1
ATOM 6858 O O . GLN C 1 342 ? -30.261 47.224 -32.015 1.00 33.20 342 GLN C O 1
ATOM 6864 N N . THR C 1 343 ? -28.237 48.131 -32.399 1.00 35.65 343 THR C N 1
ATOM 6865 C CA . THR C 1 343 ? -27.564 46.866 -32.129 1.00 36.13 343 THR C CA 1
ATOM 6866 C C . THR C 1 343 ? -27.648 46.517 -30.646 1.00 30.26 343 THR C C 1
ATOM 6867 O O . THR C 1 343 ? -27.944 45.374 -30.288 1.00 32.25 343 THR C O 1
ATOM 6871 N N . GLU C 1 344 ? -27.385 47.491 -29.771 1.00 30.85 344 GLU C N 1
ATOM 6872 C CA . GLU C 1 344 ? -27.525 47.264 -28.338 1.00 25.41 344 GLU C CA 1
ATOM 6873 C C . GLU C 1 344 ? -28.966 46.901 -27.981 1.00 27.17 344 GLU C C 1
ATOM 6874 O O . GLU C 1 344 ? -29.214 45.950 -27.229 1.00 28.25 344 GLU C O 1
ATOM 6880 N N . ARG C 1 345 ? -29.935 47.622 -28.539 1.00 27.70 345 ARG C N 1
ATOM 6881 C CA . ARG C 1 345 ? -31.334 47.369 -28.197 1.00 31.60 345 ARG C CA 1
ATOM 6882 C C . ARG C 1 345 ? -31.791 45.994 -28.670 1.00 28.35 345 ARG C C 1
ATOM 6883 O O . ARG C 1 345 ? -32.505 45.286 -27.944 1.00 30.95 345 ARG C O 1
ATOM 6891 N N . SER C 1 346 ? -31.367 45.580 -29.869 1.00 30.36 346 SER C N 1
ATOM 6892 C CA A SER C 1 346 ? -31.804 44.290 -30.395 0.67 30.48 346 SER C CA 1
ATOM 6893 C CA B SER C 1 346 ? -31.791 44.289 -30.405 0.33 31.09 346 SER C CA 1
ATOM 6894 C C . SER C 1 346 ? -31.306 43.135 -29.533 1.00 28.86 346 SER C C 1
ATOM 6895 O O . SER C 1 346 ? -32.023 42.146 -29.338 1.00 29.48 346 SER C O 1
ATOM 6900 N N . GLN C 1 347 ? -30.082 43.233 -29.015 1.00 29.65 347 GLN C N 1
ATOM 6901 C CA . GLN C 1 347 ? -29.591 42.188 -28.118 1.00 27.57 347 GLN C CA 1
ATOM 6902 C C . GLN C 1 347 ? -30.441 42.108 -26.859 1.00 24.80 347 GLN C C 1
ATOM 6903 O O . GLN C 1 347 ? -30.746 41.018 -26.375 1.00 25.16 347 GLN C O 1
ATOM 6909 N N . LEU C 1 348 ? -30.798 43.255 -26.294 1.00 23.19 348 LEU C N 1
ATOM 6910 C CA . LEU C 1 348 ? -31.683 43.265 -25.137 1.00 23.11 348 LEU C CA 1
ATOM 6911 C C . LEU C 1 348 ? -33.003 42.577 -25.472 1.00 25.42 348 LEU C C 1
ATOM 6912 O O . LEU C 1 348 ? -33.466 41.699 -24.734 1.00 24.44 348 LEU C O 1
ATOM 6917 N N . HIS C 1 349 ? -33.610 42.945 -26.607 1.00 23.77 349 HIS C N 1
ATOM 6918 C CA . HIS C 1 349 ? -34.882 42.345 -26.992 1.00 27.55 349 HIS C CA 1
ATOM 6919 C C . HIS C 1 349 ? -34.756 40.845 -27.182 1.00 31.86 349 HIS C C 1
ATOM 6920 O O . HIS C 1 349 ? -35.667 40.088 -26.814 1.00 29.39 349 HIS C O 1
ATOM 6927 N N . GLN C 1 350 ? -33.648 40.390 -27.771 1.00 25.37 350 GLN C N 1
ATOM 6928 C CA . GLN C 1 350 ? -33.491 38.952 -27.952 1.00 25.79 350 GLN C CA 1
ATOM 6929 C C . GLN C 1 350 ? -33.375 38.241 -26.615 1.00 28.03 350 GLN C C 1
ATOM 6930 O O . GLN C 1 350 ? -33.977 37.178 -26.414 1.00 29.34 350 GLN C O 1
ATOM 6936 N N . SER C 1 351 ? -32.584 38.797 -25.688 1.00 24.32 351 SER C N 1
ATOM 6937 C CA . SER C 1 351 ? -32.494 38.186 -24.371 1.00 24.01 351 SER C CA 1
ATOM 6938 C C . SER C 1 351 ? -33.854 38.152 -23.691 1.00 28.69 351 SER C C 1
ATOM 6939 O O . SER C 1 351 ? -34.211 37.155 -23.058 1.00 25.81 351 SER C O 1
ATOM 6942 N N . ALA C 1 352 ? -34.629 39.236 -23.808 1.00 26.33 352 ALA C N 1
ATOM 6943 C CA . ALA C 1 352 ? -35.919 39.273 -23.122 1.00 26.88 352 ALA C CA 1
ATOM 6944 C C . ALA C 1 352 ? -36.879 38.244 -23.703 1.00 27.88 352 ALA C C 1
ATOM 6945 O O . ALA C 1 352 ? -37.630 37.603 -22.961 1.00 27.39 352 ALA C O 1
ATOM 6947 N N . ASP C 1 353 ? -36.883 38.095 -25.035 1.00 26.31 353 ASP C N 1
ATOM 6948 C CA . ASP C 1 353 ? -37.761 37.130 -25.692 1.00 30.86 353 ASP C CA 1
ATOM 6949 C C . ASP C 1 353 ? -37.449 35.703 -25.241 1.00 33.78 353 ASP C C 1
ATOM 6950 O O . ASP C 1 353 ? -38.351 34.933 -24.890 1.00 30.88 353 ASP C O 1
ATOM 6955 N N . LEU C 1 354 ? -36.168 35.331 -25.236 1.00 32.09 354 LEU C N 1
ATOM 6956 C CA . LEU C 1 354 ? -35.809 33.975 -24.837 1.00 31.43 354 LEU C CA 1
ATOM 6957 C C . LEU C 1 354 ? -36.100 33.743 -23.360 1.00 30.22 354 LEU C C 1
ATOM 6958 O O . LEU C 1 354 ? -36.549 32.660 -22.967 1.00 34.27 354 LEU C O 1
ATOM 6963 N N . MET C 1 355 ? -35.864 34.756 -22.534 1.00 27.74 355 MET C N 1
ATOM 6964 C CA . MET C 1 355 ? -36.159 34.630 -21.119 1.00 22.55 355 MET C CA 1
ATOM 6965 C C . MET C 1 355 ? -37.658 34.528 -20.879 1.00 27.33 355 MET C C 1
ATOM 6966 O O . MET C 1 355 ? -38.100 33.733 -20.043 1.00 28.18 355 MET C O 1
ATOM 6971 N N . ALA C 1 356 ? -38.462 35.305 -21.619 1.00 23.96 356 ALA C N 1
ATOM 6972 C CA . ALA C 1 356 ? -39.909 35.189 -21.472 1.00 25.04 356 ALA C CA 1
ATOM 6973 C C . ALA C 1 356 ? -40.379 33.777 -21.795 1.00 31.12 356 ALA C C 1
ATOM 6974 O O . ALA C 1 356 ? -41.284 33.249 -21.137 1.00 30.32 356 ALA C O 1
ATOM 6976 N N . LYS C 1 357 ? -39.788 33.153 -22.822 1.00 31.45 357 LYS C N 1
ATOM 6977 C CA . LYS C 1 357 ? -40.207 31.806 -23.200 1.00 34.33 357 LYS C CA 1
ATOM 6978 C C . LYS C 1 357 ? -39.859 30.790 -22.118 1.00 27.25 357 LYS C C 1
ATOM 6979 O O . LYS C 1 357 ? -40.623 29.850 -21.885 1.00 29.06 357 LYS C O 1
ATOM 6985 N N . VAL C 1 358 ? -38.703 30.931 -21.470 1.00 25.77 358 VAL C N 1
ATOM 6986 C CA . VAL C 1 358 ? -38.405 30.037 -20.346 1.00 30.93 358 VAL C CA 1
ATOM 6987 C C . VAL C 1 358 ? -39.371 30.279 -19.186 1.00 29.16 358 VAL C C 1
ATOM 6988 O O . VAL C 1 358 ? -39.903 29.327 -18.597 1.00 29.11 358 VAL C O 1
ATOM 6992 N N . GLN C 1 359 ? -39.624 31.550 -18.854 1.00 27.17 359 GLN C N 1
ATOM 6993 C CA . GLN C 1 359 ? -40.536 31.879 -17.758 1.00 24.67 359 GLN C CA 1
ATOM 6994 C C . GLN C 1 359 ? -41.916 31.273 -17.963 1.00 31.15 359 GLN C C 1
ATOM 6995 O O . GLN C 1 359 ? -42.559 30.843 -16.995 1.00 28.59 359 GLN C O 1
ATOM 7001 N N . ALA C 1 360 ? -42.392 31.238 -19.213 1.00 27.50 360 ALA C N 1
ATOM 7002 C CA . ALA C 1 360 ? -43.716 30.700 -19.478 1.00 29.30 360 ALA C CA 1
ATOM 7003 C C . ALA C 1 360 ? -43.808 29.230 -19.098 1.00 35.21 360 ALA C C 1
ATOM 7004 O O . ALA C 1 360 ? -44.916 28.722 -18.906 1.00 32.44 360 ALA C O 1
ATOM 7006 N N . GLY C 1 361 ? -42.670 28.547 -18.967 1.00 30.14 361 GLY C N 1
ATOM 7007 C CA . GLY C 1 361 ? -42.656 27.150 -18.587 1.00 33.21 361 GLY C CA 1
ATOM 7008 C C . GLY C 1 361 ? -42.537 26.882 -17.101 1.00 28.87 361 GLY C C 1
ATOM 7009 O O . GLY C 1 361 ? -42.618 25.725 -16.681 1.00 33.74 361 GLY C O 1
ATOM 7010 N N . ILE C 1 362 ? -42.374 27.920 -16.289 1.00 27.77 362 ILE C N 1
ATOM 7011 C CA . ILE C 1 362 ? -42.211 27.749 -14.847 1.00 27.19 362 ILE C CA 1
ATOM 7012 C C . ILE C 1 362 ? -43.557 27.424 -14.233 1.00 33.39 362 ILE C C 1
ATOM 7013 O O . ILE C 1 362 ? -44.570 28.060 -14.555 1.00 31.88 362 ILE C O 1
ATOM 7018 N N . LYS C 1 363 ? -43.575 26.429 -13.352 1.00 29.00 363 LYS C N 1
ATOM 7019 C CA . LYS C 1 363 ? -44.792 26.032 -12.654 1.00 30.50 363 LYS C CA 1
ATOM 7020 C C . LYS C 1 363 ? -44.805 26.744 -11.305 1.00 36.08 363 LYS C C 1
ATOM 7021 O O . LYS C 1 363 ? -43.983 26.453 -10.430 1.00 31.64 363 LYS C O 1
ATOM 7023 N N . PHE C 1 364 ? -45.707 27.707 -11.160 1.00 36.68 364 PHE C N 1
ATOM 7024 C CA . PHE C 1 364 ? -45.893 28.415 -9.904 1.00 42.07 364 PHE C CA 1
ATOM 7025 C C . PHE C 1 364 ? -46.984 27.717 -9.083 1.00 57.29 364 PHE C C 1
ATOM 7026 O O . PHE C 1 364 ? -47.802 26.953 -9.616 1.00 60.27 364 PHE C O 1
ATOM 7035 N N . GLY D 1 52 ? -32.180 59.582 14.963 1.00 63.21 52 GLY D N 1
ATOM 7036 C CA . GLY D 1 52 ? -31.813 60.931 14.573 1.00 58.27 52 GLY D CA 1
ATOM 7037 C C . GLY D 1 52 ? -30.430 61.340 15.042 1.00 51.91 52 GLY D C 1
ATOM 7038 O O . GLY D 1 52 ? -30.015 60.987 16.150 1.00 54.60 52 GLY D O 1
ATOM 7039 N N . ASN D 1 53 ? -29.711 62.099 14.206 1.00 39.41 53 ASN D N 1
ATOM 7040 C CA . ASN D 1 53 ? -28.340 62.494 14.525 1.00 32.88 53 ASN D CA 1
ATOM 7041 C C . ASN D 1 53 ? -28.113 63.997 14.397 1.00 34.06 53 ASN D C 1
ATOM 7042 O O . ASN D 1 53 ? -26.972 64.426 14.216 1.00 34.39 53 ASN D O 1
ATOM 7047 N N . LYS D 1 54 ? -29.158 64.811 14.504 1.00 36.94 54 LYS D N 1
ATOM 7048 C CA . LYS D 1 54 ? -28.987 66.254 14.352 1.00 29.45 54 LYS D CA 1
ATOM 7049 C C . LYS D 1 54 ? -28.228 66.840 15.535 1.00 29.56 54 LYS D C 1
ATOM 7050 O O . LYS D 1 54 ? -28.553 66.576 16.696 1.00 32.71 54 LYS D O 1
ATOM 7056 N N . VAL D 1 55 ? -27.202 67.627 15.235 1.00 28.91 55 VAL D N 1
ATOM 7057 C CA . VAL D 1 55 ? -26.421 68.350 16.229 1.00 24.43 55 VAL D CA 1
ATOM 7058 C C . VAL D 1 55 ? -26.559 69.835 15.928 1.00 26.98 55 VAL D C 1
ATOM 7059 O O . VAL D 1 55 ? -26.384 70.258 14.779 1.00 32.05 55 VAL D O 1
ATOM 7063 N N . THR D 1 56 ? -26.888 70.615 16.947 1.00 29.83 56 THR D N 1
ATOM 7064 C CA . THR D 1 56 ? -26.858 72.068 16.865 1.00 30.56 56 THR D CA 1
ATOM 7065 C C . THR D 1 56 ? -25.589 72.560 17.544 1.00 29.57 56 THR D C 1
ATOM 7066 O O . THR D 1 56 ? -25.247 72.096 18.637 1.00 23.08 56 THR D O 1
ATOM 7070 N N . VAL D 1 57 ? -24.879 73.482 16.898 1.00 26.70 57 VAL D N 1
ATOM 7071 C CA . VAL D 1 57 ? -23.744 74.152 17.522 1.00 23.54 57 VAL D CA 1
ATOM 7072 C C . VAL D 1 57 ? -24.120 75.615 17.713 1.00 26.24 57 VAL D C 1
ATOM 7073 O O . VAL D 1 57 ? -24.479 76.311 16.749 1.00 23.87 57 VAL D O 1
ATOM 7077 N N . VAL D 1 58 ? -24.076 76.071 18.958 1.00 25.41 58 VAL D N 1
ATOM 7078 C CA . VAL D 1 58 ? -24.430 77.439 19.309 1.00 26.86 58 VAL D CA 1
ATOM 7079 C C . VAL D 1 58 ? -23.143 78.239 19.415 1.00 30.32 58 VAL D C 1
ATOM 7080 O O . VAL D 1 58 ? -22.287 77.945 20.256 1.00 28.06 58 VAL D O 1
ATOM 7084 N N . GLY D 1 59 ? -23.015 79.264 18.576 1.00 26.05 59 GLY D N 1
ATOM 7085 C CA . GLY D 1 59 ? -21.770 79.994 18.503 1.00 24.58 59 GLY D CA 1
ATOM 7086 C C . GLY D 1 59 ? -21.015 79.645 17.237 1.00 31.75 59 GLY D C 1
ATOM 7087 O O . GLY D 1 59 ? -20.629 78.489 17.049 1.00 33.40 59 GLY D O 1
ATOM 7088 N N . VAL D 1 60 ? -20.808 80.627 16.355 1.00 32.18 60 VAL D N 1
ATOM 7089 C CA . VAL D 1 60 ? -20.066 80.386 15.122 1.00 32.70 60 VAL D CA 1
ATOM 7090 C C . VAL D 1 60 ? -18.728 81.109 15.170 1.00 33.77 60 VAL D C 1
ATOM 7091 O O . VAL D 1 60 ? -18.207 81.558 14.140 1.00 32.03 60 VAL D O 1
ATOM 7095 N N . GLY D 1 61 ? -18.146 81.208 16.358 1.00 29.50 61 GLY D N 1
ATOM 7096 C CA . GLY D 1 61 ? -16.776 81.657 16.486 1.00 29.38 61 GLY D CA 1
ATOM 7097 C C . GLY D 1 61 ? -15.807 80.531 16.168 1.00 26.52 61 GLY D C 1
ATOM 7098 O O . GLY D 1 61 ? -16.165 79.504 15.589 1.00 24.51 61 GLY D O 1
ATOM 7099 N N . GLN D 1 62 ? -14.555 80.729 16.583 1.00 25.93 62 GLN D N 1
ATOM 7100 C CA . GLN D 1 62 ? -13.478 79.813 16.213 1.00 24.78 62 GLN D CA 1
ATOM 7101 C C . GLN D 1 62 ? -13.734 78.395 16.715 1.00 25.25 62 GLN D C 1
ATOM 7102 O O . GLN D 1 62 ? -13.477 77.413 16.005 1.00 23.17 62 GLN D O 1
ATOM 7108 N N . VAL D 1 63 ? -14.224 78.265 17.941 1.00 24.14 63 VAL D N 1
ATOM 7109 C CA . VAL D 1 63 ? -14.445 76.935 18.494 1.00 22.32 63 VAL D CA 1
ATOM 7110 C C . VAL D 1 63 ? -15.645 76.277 17.822 1.00 26.14 63 VAL D C 1
ATOM 7111 O O . VAL D 1 63 ? -15.602 75.098 17.453 1.00 21.64 63 VAL D O 1
ATOM 7115 N N . GLY D 1 64 ? -16.735 77.027 17.661 1.00 25.98 64 GLY D N 1
ATOM 7116 C CA . GLY D 1 64 ? -17.929 76.452 17.062 1.00 22.38 64 GLY D CA 1
ATOM 7117 C C . GLY D 1 64 ? -17.696 75.976 15.640 1.00 21.86 64 GLY D C 1
ATOM 7118 O O . GLY D 1 64 ? -18.126 74.882 15.263 1.00 25.05 64 GLY D O 1
ATOM 7119 N N . MET D 1 65 ? -16.993 76.777 14.836 1.00 27.51 65 MET D N 1
ATOM 7120 C CA . MET D 1 65 ? -16.762 76.376 13.449 1.00 27.67 65 MET D CA 1
ATOM 7121 C C . MET D 1 65 ? -15.814 75.183 13.374 1.00 26.41 65 MET D C 1
ATOM 7122 O O . MET D 1 65 ? -15.995 74.295 12.526 1.00 25.16 65 MET D O 1
ATOM 7127 N N . ALA D 1 66 ? -14.817 75.119 14.277 1.00 24.09 66 ALA D N 1
ATOM 7128 C CA . ALA D 1 66 ? -13.901 73.978 14.292 1.00 24.50 66 ALA D CA 1
ATOM 7129 C C . ALA D 1 66 ? -14.622 72.708 14.718 1.00 22.41 66 ALA D C 1
ATOM 7130 O O . ALA D 1 66 ? -14.325 71.612 14.227 1.00 20.97 66 ALA D O 1
ATOM 7132 N N . ALA D 1 67 ? -15.591 72.842 15.615 1.00 20.17 67 ALA D N 1
ATOM 7133 C CA . ALA D 1 67 ? -16.381 71.687 16.009 1.00 18.36 67 ALA D CA 1
ATOM 7134 C C . ALA D 1 67 ? -17.253 71.203 14.849 1.00 21.52 67 ALA D C 1
ATOM 7135 O O . ALA D 1 67 ? -17.291 70.005 14.546 1.00 23.37 67 ALA D O 1
ATOM 7137 N N . VAL D 1 68 ? -17.932 72.132 14.167 1.00 22.55 68 VAL D N 1
ATOM 7138 C CA . VAL D 1 68 ? -18.775 71.764 13.035 1.00 23.09 68 VAL D CA 1
ATOM 7139 C C . VAL D 1 68 ? -17.944 71.094 11.952 1.00 21.32 68 VAL D C 1
ATOM 7140 O O . VAL D 1 68 ? -18.310 70.040 11.422 1.00 27.15 68 VAL D O 1
ATOM 7144 N N . PHE D 1 69 ? -16.826 71.723 11.579 1.00 22.44 69 PHE D N 1
ATOM 7145 C CA . PHE D 1 69 ? -16.009 71.191 10.497 1.00 27.26 69 PHE D CA 1
ATOM 7146 C C . PHE D 1 69 ? -15.456 69.816 10.851 1.00 28.94 69 PHE D C 1
ATOM 7147 O O . PHE D 1 69 ? -15.447 68.909 10.011 1.00 30.67 69 PHE D O 1
ATOM 7155 N N . SER D 1 70 ? -15.001 69.637 12.092 1.00 26.50 70 SER D N 1
ATOM 7156 C CA . SER D 1 70 ? -14.548 68.315 12.508 1.00 20.29 70 SER D CA 1
ATOM 7157 C C . SER D 1 70 ? -15.670 67.301 12.360 1.00 23.27 70 SER D C 1
ATOM 7158 O O . SER D 1 70 ? -15.469 66.206 11.828 1.00 30.82 70 SER D O 1
ATOM 7161 N N . MET D 1 71 ? -16.872 67.658 12.829 1.00 23.03 71 MET D N 1
ATOM 7162 C CA . MET D 1 71 ? -17.973 66.701 12.819 1.00 21.86 71 MET D CA 1
ATOM 7163 C C . MET D 1 71 ? -18.377 66.320 11.401 1.00 32.07 71 MET D C 1
ATOM 7164 O O . MET D 1 71 ? -18.629 65.146 11.121 1.00 29.69 71 MET D O 1
ATOM 7169 N N . ILE D 1 72 ? -18.449 67.286 10.489 1.00 32.88 72 ILE D N 1
ATOM 7170 C CA . ILE D 1 72 ? -18.925 66.941 9.154 1.00 39.73 72 ILE D CA 1
ATOM 7171 C C . ILE D 1 72 ? -17.875 66.135 8.401 1.00 38.80 72 ILE D C 1
ATOM 7172 O O . ILE D 1 72 ? -18.192 65.127 7.755 1.00 43.70 72 ILE D O 1
ATOM 7177 N N . THR D 1 73 ? -16.611 66.535 8.494 1.00 30.98 73 THR D N 1
ATOM 7178 C CA . THR D 1 73 ? -15.593 65.841 7.721 1.00 29.43 73 THR D CA 1
ATOM 7179 C C . THR D 1 73 ? -15.239 64.482 8.318 1.00 42.09 73 THR D C 1
ATOM 7180 O O . THR D 1 73 ? -14.965 63.536 7.571 1.00 39.41 73 THR D O 1
ATOM 7184 N N . GLN D 1 74 ? -15.213 64.365 9.651 1.00 37.53 74 GLN D N 1
ATOM 7185 C CA . GLN D 1 74 ? -14.957 63.074 10.295 1.00 33.22 74 GLN D CA 1
ATOM 7186 C C . GLN D 1 74 ? -16.186 62.170 10.295 1.00 36.23 74 GLN D C 1
ATOM 7187 O O . GLN D 1 74 ? -16.139 61.092 10.898 1.00 38.53 74 GLN D O 1
ATOM 7193 N N . GLY D 1 75 ? -17.274 62.578 9.640 1.00 36.43 75 GLY D N 1
ATOM 7194 C CA . GLY D 1 75 ? -18.440 61.725 9.489 1.00 40.73 75 GLY D CA 1
ATOM 7195 C C . GLY D 1 75 ? -19.274 61.526 10.735 1.00 36.57 75 GLY D C 1
ATOM 7196 O O . GLY D 1 75 ? -19.980 60.524 10.844 1.00 35.40 75 GLY D O 1
ATOM 7197 N N . VAL D 1 76 ? -19.223 62.460 11.680 1.00 29.59 76 VAL D N 1
ATOM 7198 C CA . VAL D 1 76 ? -19.926 62.268 12.946 1.00 30.82 76 VAL D CA 1
ATOM 7199 C C . VAL D 1 76 ? -21.425 62.434 12.759 1.00 29.07 76 VAL D C 1
ATOM 7200 O O . VAL D 1 76 ? -22.234 61.714 13.361 1.00 26.85 76 VAL D O 1
ATOM 7204 N N . THR D 1 77 ? -21.824 63.402 11.949 1.00 26.51 77 THR D N 1
ATOM 7205 C CA . THR D 1 77 ? -23.226 63.591 11.641 1.00 28.96 77 THR D CA 1
ATOM 7206 C C . THR D 1 77 ? -23.308 64.227 10.269 1.00 33.11 77 THR D C 1
ATOM 7207 O O . THR D 1 77 ? -22.359 64.859 9.799 1.00 37.18 77 THR D O 1
ATOM 7211 N N . ASN D 1 78 ? -24.450 64.027 9.624 1.00 31.38 78 ASN D N 1
ATOM 7212 C CA . ASN D 1 78 ? -24.747 64.666 8.348 1.00 35.62 78 ASN D CA 1
ATOM 7213 C C . ASN D 1 78 ? -25.925 65.629 8.469 1.00 36.65 78 ASN D C 1
ATOM 7214 O O . ASN D 1 78 ? -26.535 65.993 7.460 1.00 37.59 78 ASN D O 1
ATOM 7219 N N . ASN D 1 79 ? -26.238 66.067 9.695 1.00 34.17 79 ASN D N 1
ATOM 7220 C CA . ASN D 1 79 ? -27.376 66.948 9.960 1.00 38.28 79 ASN D CA 1
ATOM 7221 C C . ASN D 1 79 ? -26.927 67.954 11.018 1.00 37.52 79 ASN D C 1
ATOM 7222 O O . ASN D 1 79 ? -26.887 67.629 12.208 1.00 31.83 79 ASN D O 1
ATOM 7227 N N . ILE D 1 80 ? -26.595 69.171 10.589 1.00 32.73 80 ILE D N 1
ATOM 7228 C CA . ILE D 1 80 ? -25.994 70.170 11.467 1.00 30.76 80 ILE D CA 1
ATOM 7229 C C . ILE D 1 80 ? -26.816 71.447 11.402 1.00 36.91 80 ILE D C 1
ATOM 7230 O O . ILE D 1 80 ? -27.246 71.859 10.321 1.00 34.35 80 ILE D O 1
ATOM 7235 N N . ALA D 1 81 ? -27.013 72.087 12.550 1.00 35.01 81 ALA D N 1
ATOM 7236 C CA . ALA D 1 81 ? -27.596 73.419 12.594 1.00 31.86 81 ALA D CA 1
ATOM 7237 C C . ALA D 1 81 ? -26.667 74.319 13.393 1.00 28.42 81 ALA D C 1
ATOM 7238 O O . ALA D 1 81 ? -26.053 73.879 14.369 1.00 28.67 81 ALA D O 1
ATOM 7240 N N . MET D 1 82 ? -26.568 75.581 12.981 1.00 28.16 82 MET D N 1
ATOM 7241 C CA . MET D 1 82 ? -25.685 76.548 13.620 1.00 29.56 82 MET D CA 1
ATOM 7242 C C . MET D 1 82 ? -26.506 77.764 14.006 1.00 34.90 82 MET D C 1
ATOM 7243 O O . MET D 1 82 ? -27.251 78.295 13.179 1.00 38.75 82 MET D O 1
ATOM 7248 N N . VAL D 1 83 ? -26.390 78.190 15.262 1.00 32.45 83 VAL D N 1
ATOM 7249 C CA . VAL D 1 83 ? -27.136 79.338 15.761 1.00 32.70 83 VAL D CA 1
ATOM 7250 C C . VAL D 1 83 ? -26.141 80.357 16.281 1.00 30.10 83 VAL D C 1
ATOM 7251 O O . VAL D 1 83 ? -25.225 80.006 17.029 1.00 28.36 83 VAL D O 1
ATOM 7255 N N . ASP D 1 84 ? -26.307 81.606 15.874 1.00 33.36 84 ASP D N 1
ATOM 7256 C CA . ASP D 1 84 ? -25.588 82.703 16.503 1.00 36.59 84 ASP D CA 1
ATOM 7257 C C . ASP D 1 84 ? -26.396 83.981 16.320 1.00 43.13 84 ASP D C 1
ATOM 7258 O O . ASP D 1 84 ? -27.499 83.967 15.770 1.00 51.63 84 ASP D O 1
ATOM 7263 N N . VAL D 1 85 ? -25.837 85.100 16.784 1.00 44.52 85 VAL D N 1
ATOM 7264 C CA . VAL D 1 85 ? -26.567 86.363 16.755 1.00 50.03 85 VAL D CA 1
ATOM 7265 C C . VAL D 1 85 ? -26.268 87.214 15.523 1.00 56.26 85 VAL D C 1
ATOM 7266 O O . VAL D 1 85 ? -27.061 88.109 15.193 1.00 48.75 85 VAL D O 1
ATOM 7270 N N . MET D 1 86 ? -25.159 86.968 14.829 1.00 60.05 86 MET D N 1
ATOM 7271 C CA . MET D 1 86 ? -24.791 87.759 13.657 1.00 71.41 86 MET D CA 1
ATOM 7272 C C . MET D 1 86 ? -25.230 87.002 12.402 1.00 61.33 86 MET D C 1
ATOM 7273 O O . MET D 1 86 ? -24.661 85.958 12.063 1.00 56.78 86 MET D O 1
ATOM 7278 N N . ALA D 1 87 ? -26.247 87.535 11.720 1.00 56.77 87 ALA D N 1
ATOM 7279 C CA . ALA D 1 87 ? -26.884 86.816 10.618 1.00 54.28 87 ALA D CA 1
ATOM 7280 C C . ALA D 1 87 ? -25.960 86.682 9.410 1.00 53.17 87 ALA D C 1
ATOM 7281 O O . ALA D 1 87 ? -25.867 85.600 8.816 1.00 51.77 87 ALA D O 1
ATOM 7283 N N . ASP D 1 88 ? -25.279 87.764 9.020 1.00 52.75 88 ASP D N 1
ATOM 7284 C CA . ASP D 1 88 ? -24.428 87.702 7.833 1.00 53.06 88 ASP D CA 1
ATOM 7285 C C . ASP D 1 88 ? -23.275 86.725 8.021 1.00 51.10 88 ASP D C 1
ATOM 7286 O O . ASP D 1 88 ? -22.971 85.933 7.120 1.00 55.40 88 ASP D O 1
ATOM 7291 N N . LYS D 1 89 ? -22.613 86.773 9.179 1.00 49.49 89 LYS D N 1
ATOM 7292 C CA . LYS D 1 89 ? -21.615 85.758 9.500 1.00 49.07 89 LYS D CA 1
ATOM 7293 C C . LYS D 1 89 ? -22.225 84.360 9.464 1.00 47.55 89 LYS D C 1
ATOM 7294 O O . LYS D 1 89 ? -21.608 83.416 8.950 1.00 42.25 89 LYS D O 1
ATOM 7300 N N . LEU D 1 90 ? -23.451 84.217 9.978 1.00 43.58 90 LEU D N 1
ATOM 7301 C CA . LEU D 1 90 ? -24.115 82.918 10.009 1.00 45.63 90 LEU D CA 1
ATOM 7302 C C . LEU D 1 90 ? -24.307 82.360 8.605 1.00 46.72 90 LEU D C 1
ATOM 7303 O O . LEU D 1 90 ? -23.897 81.231 8.309 1.00 44.60 90 LEU D O 1
ATOM 7308 N N . LYS D 1 91 ? -24.954 83.133 7.730 1.00 43.90 91 LYS D N 1
ATOM 7309 C CA . LYS D 1 91 ? -25.178 82.662 6.369 1.00 46.58 91 LYS D CA 1
ATOM 7310 C C . LYS D 1 91 ? -23.856 82.429 5.649 1.00 47.39 91 LYS D C 1
ATOM 7311 O O . LYS D 1 91 ? -23.730 81.485 4.862 1.00 50.88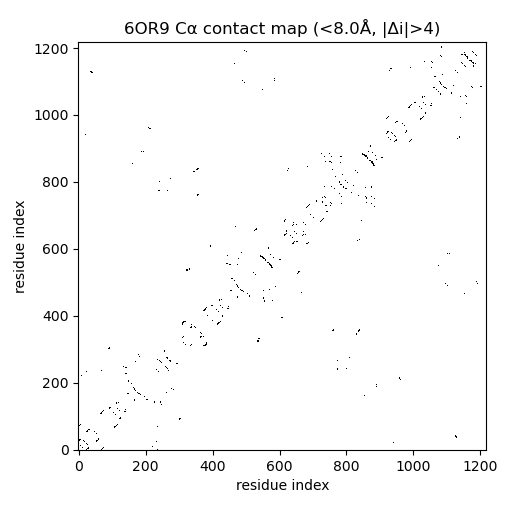 91 LYS D O 1
ATOM 7317 N N . GLY D 1 92 ? -22.855 83.275 5.918 1.00 44.92 92 GLY D N 1
ATOM 7318 C CA . GLY D 1 92 ? -21.555 83.094 5.290 1.00 48.38 92 GLY D CA 1
ATOM 7319 C C . GLY D 1 92 ? -20.943 81.743 5.604 1.00 44.87 92 GLY D C 1
ATOM 7320 O O . GLY D 1 92 ? -20.507 81.016 4.704 1.00 41.93 92 GLY D O 1
ATOM 7321 N N . GLU D 1 93 ? -20.917 81.380 6.889 1.00 40.36 93 GLU D N 1
ATOM 7322 C CA . GLU D 1 93 ? -20.402 80.072 7.282 1.00 37.99 93 GLU D CA 1
ATOM 7323 C C . GLU D 1 93 ? -21.259 78.951 6.708 1.00 43.10 93 GLU D C 1
ATOM 7324 O O . GLU D 1 93 ? -20.736 77.958 6.184 1.00 36.48 93 GLU D O 1
ATOM 7330 N N . LEU D 1 94 ? -22.583 79.089 6.817 1.00 37.63 94 LEU D N 1
ATOM 7331 C CA . LEU D 1 94 ? -23.497 78.114 6.232 1.00 42.23 94 LEU D CA 1
ATOM 7332 C C . LEU D 1 94 ? -23.100 77.816 4.801 1.00 38.56 94 LEU D C 1
ATOM 7333 O O . LEU D 1 94 ? -22.873 76.662 4.424 1.00 37.81 94 LEU D O 1
ATOM 7338 N N . MET D 1 95 ? -22.970 78.868 4.004 1.00 40.59 95 MET D N 1
ATOM 7339 C CA . MET D 1 95 ? -22.761 78.689 2.577 1.00 42.08 95 MET D CA 1
ATOM 7340 C C . MET D 1 95 ? -21.373 78.153 2.280 1.00 41.85 95 MET D C 1
ATOM 7341 O O . MET D 1 95 ? -21.197 77.380 1.330 1.00 41.90 95 MET D O 1
ATOM 7346 N N . ASP D 1 96 ? -20.373 78.577 3.059 1.00 40.66 96 ASP D N 1
ATOM 7347 C CA . ASP D 1 96 ? -19.024 78.049 2.882 1.00 40.16 96 ASP D CA 1
ATOM 7348 C C . ASP D 1 96 ? -18.994 76.547 3.125 1.00 38.42 96 ASP D C 1
ATOM 7349 O O . ASP D 1 96 ? -18.376 75.799 2.359 1.00 38.78 96 ASP D O 1
ATOM 7354 N N . LEU D 1 97 ? -19.679 76.088 4.174 1.00 36.80 97 LEU D N 1
ATOM 7355 C CA . LEU D 1 97 ? -19.733 74.658 4.460 1.00 35.42 97 LEU D CA 1
ATOM 7356 C C . LEU D 1 97 ? -20.530 73.910 3.398 1.00 36.47 97 LEU D C 1
ATOM 7357 O O . LEU D 1 97 ? -20.129 72.821 2.975 1.00 36.48 97 LEU D O 1
ATOM 7362 N N . GLN D 1 98 ? -21.659 74.478 2.955 1.00 37.67 98 GLN D N 1
ATOM 7363 C CA . GLN D 1 98 ? -22.471 73.828 1.928 1.00 44.43 98 GLN D CA 1
ATOM 7364 C C . GLN D 1 98 ? -21.683 73.618 0.641 1.00 50.38 98 GLN D C 1
ATOM 7365 O O . GLN D 1 98 ? -21.793 72.564 -0.001 1.00 44.96 98 GLN D O 1
ATOM 7371 N N . HIS D 1 99 ? -20.870 74.604 0.258 1.00 53.08 99 HIS D N 1
ATOM 7372 C CA . HIS D 1 99 ? -20.065 74.466 -0.950 1.00 57.95 99 HIS D CA 1
ATOM 7373 C C . HIS D 1 99 ? -18.980 73.408 -0.785 1.00 53.94 99 HIS D C 1
ATOM 7374 O O . HIS D 1 99 ? -18.628 72.729 -1.755 1.00 64.46 99 HIS D O 1
ATOM 7381 N N . GLY D 1 100 ? -18.453 73.244 0.432 1.00 43.56 100 GLY D N 1
ATOM 7382 C CA . GLY D 1 100 ? -17.537 72.149 0.693 1.00 50.40 100 GLY D CA 1
ATOM 7383 C C . GLY D 1 100 ? -18.215 70.793 0.726 1.00 53.33 100 GLY D C 1
ATOM 7384 O O . GLY D 1 100 ? -17.602 69.782 0.368 1.00 46.96 100 GLY D O 1
ATOM 7385 N N . SER D 1 101 ? -19.483 70.746 1.151 1.00 56.35 101 SER D N 1
ATOM 7386 C CA . SER D 1 101 ? -20.226 69.488 1.128 1.00 55.68 101 SER D CA 1
ATOM 7387 C C . SER D 1 101 ? -20.366 68.941 -0.286 1.00 50.31 101 SER D C 1
ATOM 7388 O O . SER D 1 101 ? -20.666 67.755 -0.459 1.00 47.78 101 SER D O 1
ATOM 7391 N N . ALA D 1 102 ? -20.122 69.768 -1.300 1.00 50.05 102 ALA D N 1
ATOM 7392 C CA . ALA D 1 102 ? -20.067 69.272 -2.669 1.00 45.21 102 ALA D CA 1
ATOM 7393 C C . ALA D 1 102 ? -19.113 68.088 -2.821 1.00 45.62 102 ALA D C 1
ATOM 7394 O O . ALA D 1 102 ? -19.272 67.290 -3.755 1.00 47.76 102 ALA D O 1
ATOM 7396 N N . PHE D 1 103 ? -18.127 67.955 -1.932 1.00 46.00 103 PHE D N 1
ATOM 7397 C CA . PHE D 1 103 ? -17.191 66.839 -1.970 1.00 55.26 103 PHE D CA 1
ATOM 7398 C C . PHE D 1 103 ? -17.670 65.630 -1.174 1.00 61.29 103 PHE D C 1
ATOM 7399 O O . PHE D 1 103 ? -16.967 64.612 -1.142 1.00 63.31 103 PHE D O 1
ATOM 7407 N N . MET D 1 104 ? -18.843 65.712 -0.543 1.00 60.16 104 MET D N 1
ATOM 7408 C CA . MET D 1 104 ? -19.331 64.686 0.371 1.00 61.62 104 MET D CA 1
ATOM 7409 C C . MET D 1 104 ? -20.747 64.280 -0.017 1.00 70.93 104 MET D C 1
ATOM 7410 O O . MET D 1 104 ? -21.405 64.928 -0.839 1.00 68.13 104 MET D O 1
ATOM 7415 N N . ARG D 1 105 ? -21.215 63.190 0.587 1.00 75.50 105 ARG D N 1
ATOM 7416 C CA . ARG D 1 105 ? -22.533 62.642 0.299 1.00 81.12 105 ARG D CA 1
ATOM 7417 C C . ARG D 1 105 ? -23.547 63.128 1.329 1.00 85.48 105 ARG D C 1
ATOM 7418 O O . ARG D 1 105 ? -23.242 63.200 2.524 1.00 89.05 105 ARG D O 1
ATOM 7420 N N . ASN D 1 106 ? -24.750 63.464 0.841 1.00 81.14 106 ASN D N 1
ATOM 7421 C CA . ASN D 1 106 ? -25.905 63.923 1.615 1.00 75.63 106 ASN D CA 1
ATOM 7422 C C . ASN D 1 106 ? -25.571 64.465 3.005 1.00 64.44 106 ASN D C 1
ATOM 7423 O O . ASN D 1 106 ? -25.619 63.736 3.999 1.00 67.75 106 ASN D O 1
ATOM 7425 N N . VAL D 1 107 ? -25.233 65.747 3.072 1.00 51.31 107 VAL D N 1
ATOM 7426 C CA . VAL D 1 107 ? -24.990 66.464 4.315 1.00 39.72 107 VAL D CA 1
ATOM 7427 C C . VAL D 1 107 ? -25.949 67.648 4.361 1.00 47.07 107 VAL D C 1
ATOM 7428 O O . VAL D 1 107 ? -26.022 68.429 3.404 1.00 47.11 107 VAL D O 1
ATOM 7432 N N . LYS D 1 108 ? -26.692 67.777 5.454 1.00 36.11 108 LYS D N 1
ATOM 7433 C CA . LYS D 1 108 ? -27.661 68.857 5.613 1.00 45.12 108 LYS D CA 1
ATOM 7434 C C . LYS D 1 108 ? -27.105 69.861 6.608 1.00 43.51 108 LYS D C 1
ATOM 7435 O O . LYS D 1 108 ? -26.780 69.497 7.739 1.00 41.52 108 LYS D O 1
ATOM 7437 N N . ILE D 1 109 ? -26.979 71.116 6.193 1.00 35.78 109 ILE D N 1
ATOM 7438 C CA . ILE D 1 109 ? -26.517 72.171 7.084 1.00 39.75 109 ILE D CA 1
ATOM 7439 C C . ILE D 1 109 ? -27.546 73.293 7.083 1.00 42.95 109 ILE D C 1
ATOM 7440 O O . ILE D 1 109 ? -28.077 73.661 6.030 1.00 37.16 109 ILE D O 1
ATOM 7445 N N . GLN D 1 110 ? -27.863 73.796 8.270 1.00 39.98 110 GLN D N 1
ATOM 7446 C CA . GLN D 1 110 ? -28.717 74.963 8.416 1.00 40.17 110 GLN D CA 1
ATOM 7447 C C . GLN D 1 110 ? -28.036 75.944 9.354 1.00 37.47 110 GLN D C 1
ATOM 7448 O O . GLN D 1 110 ? -27.172 75.576 10.159 1.00 35.30 110 GLN D O 1
ATOM 7454 N N . ALA D 1 111 ? -28.442 77.206 9.250 1.00 40.66 111 ALA D N 1
ATOM 7455 C CA . ALA D 1 111 ? -27.851 78.251 10.077 1.00 43.84 111 ALA D CA 1
ATOM 7456 C C . ALA D 1 111 ? -28.821 79.423 10.131 1.00 50.19 111 ALA D C 1
ATOM 7457 O O . ALA D 1 111 ? -29.378 79.816 9.099 1.00 47.67 111 ALA D O 1
ATOM 7459 N N . SER D 1 112 ? -29.030 79.964 11.328 1.00 49.53 112 SER D N 1
ATOM 7460 C CA . SER D 1 112 ? -30.003 81.029 11.535 1.00 49.50 112 SER D CA 1
ATOM 7461 C C . SER D 1 112 ? -29.773 81.659 12.898 1.00 48.73 112 SER D C 1
ATOM 7462 O O . SER D 1 112 ? -29.248 81.015 13.815 1.00 43.06 112 SER D O 1
ATOM 7465 N N . THR D 1 113 ? -30.151 82.935 13.008 1.00 46.18 113 THR D N 1
ATOM 7466 C CA . THR D 1 113 ? -30.244 83.568 14.316 1.00 44.02 113 THR D CA 1
ATOM 7467 C C . THR D 1 113 ? -31.466 83.087 15.081 1.00 50.85 113 THR D C 1
ATOM 7468 O O . THR D 1 113 ? -31.533 83.267 16.301 1.00 55.09 113 THR D O 1
ATOM 7472 N N . ASP D 1 114 ? -32.428 82.482 14.390 1.00 48.57 114 ASP D N 1
ATOM 7473 C CA . ASP D 1 114 ? -33.641 81.973 15.014 1.00 47.56 114 ASP D CA 1
ATOM 7474 C C . ASP D 1 114 ? -33.378 80.566 15.531 1.00 46.29 114 ASP D C 1
ATOM 7475 O O . ASP D 1 114 ? -32.990 79.681 14.761 1.00 49.50 114 ASP D O 1
ATOM 7480 N N . TYR D 1 115 ? -33.602 80.356 16.832 1.00 45.64 115 TYR D N 1
ATOM 7481 C CA . TYR D 1 115 ? -33.336 79.054 17.427 1.00 44.49 115 TYR D CA 1
ATOM 7482 C C . TYR D 1 115 ? -34.242 77.962 16.878 1.00 47.53 115 TYR D C 1
ATOM 7483 O O . TYR D 1 115 ? -33.950 76.777 17.087 1.00 46.67 115 TYR D O 1
ATOM 7492 N N . SER D 1 116 ? -35.304 78.324 16.152 1.00 53.12 116 SER D N 1
ATOM 7493 C CA . SER D 1 116 ? -36.221 77.313 15.638 1.00 55.38 116 SER D CA 1
ATOM 7494 C C . SER D 1 116 ? -35.512 76.312 14.729 1.00 51.17 116 SER D C 1
ATOM 7495 O O . SER D 1 116 ? -35.954 75.164 14.614 1.00 51.00 116 SER D O 1
ATOM 7498 N N . ILE D 1 117 ? -34.413 76.712 14.081 1.00 41.15 117 ILE D N 1
ATOM 7499 C CA . ILE D 1 117 ? -33.699 75.777 13.215 1.00 41.96 117 ILE D CA 1
ATOM 7500 C C . ILE D 1 117 ? -32.973 74.689 13.989 1.00 41.91 117 ILE D C 1
ATOM 7501 O O . ILE D 1 117 ? -32.470 73.738 13.379 1.00 37.04 117 ILE D O 1
ATOM 7506 N N . SER D 1 118 ? -32.884 74.817 15.308 1.00 34.16 118 SER D N 1
ATOM 7507 C CA . SER D 1 118 ? -32.308 73.779 16.143 1.00 36.82 118 SER D CA 1
ATOM 7508 C C . SER D 1 118 ? -33.313 72.706 16.522 1.00 36.38 118 SER D C 1
ATOM 7509 O O . SER D 1 118 ? -32.937 71.759 17.220 1.00 37.25 118 SER D O 1
ATOM 7512 N N . ALA D 1 119 ? -34.567 72.838 16.093 1.00 36.81 119 ALA D N 1
ATOM 7513 C CA . ALA D 1 119 ? -35.625 71.957 16.562 1.00 39.71 119 ALA D CA 1
ATOM 7514 C C . ALA D 1 119 ? -35.252 70.500 16.334 1.00 39.85 119 ALA D C 1
ATOM 7515 O O . ALA D 1 119 ? -34.736 70.134 15.275 1.00 41.51 119 ALA D O 1
ATOM 7517 N N . GLY D 1 120 ? -35.485 69.679 17.355 1.00 36.47 120 GLY D N 1
ATOM 7518 C CA . GLY D 1 120 ? -35.246 68.253 17.235 1.00 40.12 120 GLY D CA 1
ATOM 7519 C C . GLY D 1 120 ? -33.792 67.831 17.217 1.00 38.96 120 GLY D C 1
ATOM 7520 O O . GLY D 1 120 ? -33.463 66.807 16.612 1.00 39.56 120 GLY D O 1
ATOM 7521 N N . SER D 1 121 ? -32.909 68.578 17.876 1.00 33.54 121 SER D N 1
ATOM 7522 C CA . SER D 1 121 ? -31.508 68.191 17.928 1.00 32.07 121 SER D CA 1
ATOM 7523 C C . SER D 1 121 ? -31.291 67.105 18.973 1.00 31.19 121 SER D C 1
ATOM 7524 O O . SER D 1 121 ? -31.873 67.141 20.054 1.00 31.77 121 SER D O 1
ATOM 7527 N N . LYS D 1 122 ? -30.463 66.124 18.631 1.00 29.06 122 LYS D N 1
ATOM 7528 C CA . LYS D 1 122 ? -30.068 65.114 19.603 1.00 30.23 122 LYS D CA 1
ATOM 7529 C C . LYS D 1 122 ? -29.042 65.669 20.581 1.00 31.35 122 LYS D C 1
ATOM 7530 O O . LYS D 1 122 ? -29.042 65.307 21.763 1.00 28.94 122 LYS D O 1
ATOM 7536 N N . ILE D 1 123 ? -28.160 66.544 20.097 1.00 25.96 123 ILE D N 1
ATOM 7537 C CA . ILE D 1 123 ? -27.116 67.169 20.903 1.00 23.36 123 ILE D CA 1
ATOM 7538 C C . ILE D 1 123 ? -27.084 68.652 20.566 1.00 25.80 123 ILE D C 1
ATOM 7539 O O . ILE D 1 123 ? -27.173 69.027 19.391 1.00 26.34 123 ILE D O 1
ATOM 7544 N N . CYS D 1 124 ? -26.964 69.495 21.591 1.00 22.90 124 CYS D N 1
ATOM 7545 C CA . CYS D 1 124 ? -26.692 70.916 21.402 1.00 23.06 124 CYS D CA 1
ATOM 7546 C C . CYS D 1 124 ? -25.350 71.194 22.044 1.00 26.70 124 CYS D C 1
ATOM 7547 O O . CYS D 1 124 ? -25.173 70.939 23.239 1.00 29.02 124 CYS D O 1
ATOM 7550 N N . VAL D 1 125 ? -24.401 71.679 21.244 1.00 24.79 125 VAL D N 1
ATOM 7551 C CA . VAL D 1 125 ? -23.060 72.018 21.709 1.00 22.11 125 VAL D CA 1
ATOM 7552 C C . VAL D 1 125 ? -23.011 73.530 21.860 1.00 26.56 125 VAL D C 1
ATOM 7553 O O . VAL D 1 125 ? -23.313 74.263 20.910 1.00 25.15 125 VAL D O 1
ATOM 7557 N N . VAL D 1 126 ? -22.659 74.007 23.050 1.00 23.49 126 VAL D N 1
ATOM 7558 C CA . VAL D 1 126 ? -22.731 75.430 23.365 1.00 25.00 126 VAL D CA 1
ATOM 7559 C C . VAL D 1 126 ? -21.308 75.959 23.481 1.00 26.86 126 VAL D C 1
ATOM 7560 O O . VAL D 1 126 ? -20.566 75.605 24.407 1.00 25.13 126 VAL D O 1
ATOM 7564 N N . THR D 1 127 ? -20.902 76.780 22.518 1.00 26.52 127 THR D N 1
ATOM 7565 C CA . THR D 1 127 ? -19.571 77.357 22.532 1.00 27.39 127 THR D CA 1
ATOM 7566 C C . THR D 1 127 ? -19.598 78.858 22.746 1.00 29.66 127 THR D C 1
ATOM 7567 O O . THR D 1 127 ? -18.534 79.466 22.888 1.00 42.58 127 THR D O 1
ATOM 7571 N N . ALA D 1 128 ? -20.780 79.467 22.755 1.00 38.05 128 ALA D N 1
ATOM 7572 C CA . ALA D 1 128 ? -20.883 80.904 22.935 1.00 46.69 128 ALA D CA 1
ATOM 7573 C C . ALA D 1 128 ? -20.501 81.269 24.360 1.00 49.68 128 ALA D C 1
ATOM 7574 O O . ALA D 1 128 ? -20.914 80.603 25.317 1.00 45.93 128 ALA D O 1
ATOM 7576 N N . GLY D 1 129 ? -19.695 82.316 24.494 1.00 46.02 129 GLY D N 1
ATOM 7577 C CA . GLY D 1 129 ? -19.310 82.837 25.788 1.00 47.90 129 GLY D CA 1
ATOM 7578 C C . GLY D 1 129 ? -18.901 84.286 25.670 1.00 50.04 129 GLY D C 1
ATOM 7579 O O . GLY D 1 129 ? -19.126 84.909 24.629 1.00 48.16 129 GLY D O 1
ATOM 7580 N N . VAL D 1 130 ? -18.315 84.843 26.727 1.00 57.79 130 VAL D N 1
ATOM 7581 C CA . VAL D 1 130 ? -17.759 86.188 26.685 1.00 60.88 130 VAL D CA 1
ATOM 7582 C C . VAL D 1 130 ? -16.320 86.123 27.175 1.00 68.07 130 VAL D C 1
ATOM 7583 O O . VAL D 1 130 ? -15.955 85.257 27.976 1.00 68.91 130 VAL D O 1
ATOM 7587 N N . ARG D 1 131 ? -15.497 87.042 26.674 1.00 77.70 131 ARG D N 1
ATOM 7588 C CA . ARG D 1 131 ? -14.068 87.059 26.986 1.00 81.39 131 ARG D CA 1
ATOM 7589 C C . ARG D 1 131 ? -13.770 87.858 28.252 1.00 78.73 131 ARG D C 1
ATOM 7590 O O . ARG D 1 131 ? -14.536 88.738 28.634 1.00 78.91 131 ARG D O 1
ATOM 7592 N N . SER D 1 137 ? -13.479 90.515 37.661 1.00 73.82 137 SER D N 1
ATOM 7593 C CA . SER D 1 137 ? -13.348 89.418 38.611 1.00 74.89 137 SER D CA 1
ATOM 7594 C C . SER D 1 137 ? -13.932 88.134 38.038 1.00 79.16 137 SER D C 1
ATOM 7595 O O . SER D 1 137 ? -14.743 88.173 37.114 1.00 71.97 137 SER D O 1
ATOM 7598 N N . ARG D 1 138 ? -13.521 86.993 38.600 1.00 61.84 138 ARG D N 1
ATOM 7599 C CA . ARG D 1 138 ? -13.973 85.710 38.075 1.00 54.62 138 ARG D CA 1
ATOM 7600 C C . ARG D 1 138 ? -15.466 85.505 38.300 1.00 58.67 138 ARG D C 1
ATOM 7601 O O . ARG D 1 138 ? -16.128 84.843 37.491 1.00 57.58 138 ARG D O 1
ATOM 7603 N N . LEU D 1 139 ? -16.016 86.059 39.382 1.00 57.29 139 LEU D N 1
ATOM 7604 C CA . LEU D 1 139 ? -17.455 85.961 39.593 1.00 55.13 139 LEU D CA 1
ATOM 7605 C C . LEU D 1 139 ? -18.212 86.779 38.556 1.00 56.24 139 LEU D C 1
ATOM 7606 O O . LEU D 1 139 ? -19.254 86.341 38.050 1.00 55.42 139 LEU D O 1
ATOM 7611 N N . ASP D 1 140 ? -17.699 87.968 38.227 1.00 57.01 140 ASP D N 1
ATOM 7612 C CA . ASP D 1 140 ? -18.337 88.796 37.208 1.00 56.34 140 ASP D CA 1
ATOM 7613 C C . ASP D 1 140 ? -18.249 88.143 35.834 1.00 49.72 140 ASP D C 1
ATOM 7614 O O . ASP D 1 140 ? -19.202 88.209 35.049 1.00 52.32 140 ASP D O 1
ATOM 7619 N N . LEU D 1 141 ? -17.116 87.506 35.527 1.00 45.59 141 LEU D N 1
ATOM 7620 C CA . LEU D 1 141 ? -17.004 86.756 34.283 1.00 43.42 141 LEU D CA 1
ATOM 7621 C C . LEU D 1 141 ? -18.001 85.604 34.244 1.00 45.11 141 LEU D C 1
ATOM 7622 O O . LEU D 1 141 ? -18.617 85.339 33.204 1.00 37.33 141 LEU D O 1
ATOM 7627 N N . VAL D 1 142 ? -18.167 84.903 35.368 1.00 43.24 142 VAL D N 1
ATOM 7628 C CA . VAL D 1 142 ? -19.159 83.836 35.432 1.00 34.70 142 VAL D CA 1
ATOM 7629 C C . VAL D 1 142 ? -20.563 84.412 35.302 1.00 38.01 142 VAL D C 1
ATOM 7630 O O . VAL D 1 142 ? -21.433 83.828 34.642 1.00 39.26 142 VAL D O 1
ATOM 7634 N N . GLN D 1 143 ? -20.800 85.580 35.902 1.00 39.41 143 GLN D N 1
ATOM 7635 C CA . GLN D 1 143 ? -22.115 86.199 35.816 1.00 36.67 143 GLN D CA 1
ATOM 7636 C C . GLN D 1 143 ? -22.441 86.624 34.385 1.00 38.62 143 GLN D C 1
ATOM 7637 O O . GLN D 1 143 ? -23.563 86.407 33.907 1.00 36.64 143 GLN D O 1
ATOM 7643 N N . ARG D 1 144 ? -21.472 87.214 33.678 1.00 37.14 144 ARG D N 1
ATOM 7644 C CA . ARG D 1 144 ? -21.742 87.670 32.316 1.00 40.54 144 ARG D CA 1
ATOM 7645 C C . ARG D 1 144 ? -22.016 86.497 31.384 1.00 33.01 144 ARG D C 1
ATOM 7646 O O . ARG D 1 144 ? -22.858 86.602 30.485 1.00 38.33 144 ARG D O 1
ATOM 7654 N N . ASN D 1 145 ? -21.326 85.369 31.592 1.00 31.00 145 ASN D N 1
ATOM 7655 C CA . ASN D 1 145 ? -21.631 84.158 30.833 1.00 35.28 145 ASN D CA 1
ATOM 7656 C C . ASN D 1 145 ? -22.991 83.585 31.216 1.00 33.10 145 ASN D C 1
ATOM 7657 O O . ASN D 1 145 ? -23.734 83.096 30.356 1.00 33.06 145 ASN D O 1
ATOM 7662 N N . THR D 1 146 ? -23.335 83.643 32.505 1.00 33.10 146 THR D N 1
ATOM 7663 C CA . THR D 1 146 ? -24.641 83.178 32.954 1.00 32.69 146 THR D CA 1
ATOM 7664 C C . THR D 1 146 ? -25.764 83.953 32.280 1.00 33.91 146 THR D C 1
ATOM 7665 O O . THR D 1 146 ? -26.770 83.365 31.866 1.00 37.56 146 THR D O 1
ATOM 7669 N N . ASP D 1 147 ? -25.608 85.275 32.154 1.00 32.31 147 ASP D N 1
ATOM 7670 C CA . ASP D 1 147 ? -26.624 86.086 31.483 1.00 40.95 147 ASP D CA 1
ATOM 7671 C C . ASP D 1 147 ? -26.779 85.679 30.020 1.00 42.86 147 ASP D C 1
ATOM 7672 O O . ASP D 1 147 ? -27.901 85.589 29.503 1.00 42.78 147 ASP D O 1
ATOM 7677 N N . VAL D 1 148 ? -25.658 85.455 29.332 1.00 38.18 148 VAL D N 1
ATOM 7678 C CA . VAL D 1 148 ? -25.706 84.934 27.969 1.00 33.67 148 VAL D CA 1
ATOM 7679 C C . VAL D 1 148 ? -26.460 83.612 27.945 1.00 37.49 148 VAL D C 1
ATOM 7680 O O . VAL D 1 148 ? -27.364 83.409 27.128 1.00 42.01 148 VAL D O 1
ATOM 7684 N N . LEU D 1 149 ? -26.129 82.706 28.879 1.00 35.62 149 LEU D N 1
ATOM 7685 C CA . LEU D 1 149 ? -26.743 81.380 28.878 1.00 27.20 149 LEU D CA 1
ATOM 7686 C C . LEU D 1 149 ? -28.209 81.432 29.295 1.00 30.99 149 LEU D C 1
ATOM 7687 O O . LEU D 1 149 ? -28.987 80.548 28.912 1.00 33.18 149 LEU D O 1
ATOM 7692 N N . LYS D 1 150 ? -28.601 82.444 30.082 1.00 33.42 150 LYS D N 1
ATOM 7693 C CA . LYS D 1 150 ? -30.004 82.614 30.449 1.00 36.55 150 LYS D CA 1
ATOM 7694 C C . LYS D 1 150 ? -30.887 82.751 29.216 1.00 42.33 150 LYS D C 1
ATOM 7695 O O . LYS D 1 150 ? -32.065 82.378 29.248 1.00 45.41 150 LYS D O 1
ATOM 7701 N N . ILE D 1 151 ? -30.346 83.308 28.141 1.00 38.02 151 ILE D N 1
ATOM 7702 C CA . ILE D 1 151 ? -31.092 83.482 26.899 1.00 41.66 151 ILE D CA 1
ATOM 7703 C C . ILE D 1 151 ? -31.016 82.234 26.033 1.00 39.41 151 ILE D C 1
ATOM 7704 O O . ILE D 1 151 ? -32.016 81.816 25.447 1.00 42.12 151 ILE D O 1
ATOM 7709 N N . ILE D 1 152 ? -29.836 81.616 25.986 1.00 36.73 152 ILE D N 1
ATOM 7710 C CA . ILE D 1 152 ? -29.575 80.504 25.076 1.00 37.40 152 ILE D CA 1
ATOM 7711 C C . ILE D 1 152 ? -30.293 79.239 25.535 1.00 36.49 152 ILE D C 1
ATOM 7712 O O . ILE D 1 152 ? -31.016 78.599 24.762 1.00 36.03 152 ILE D O 1
ATOM 7717 N N . ILE D 1 153 ? -30.086 78.850 26.795 1.00 29.27 153 ILE D N 1
ATOM 7718 C CA . ILE D 1 153 ? -30.450 77.499 27.231 1.00 31.43 153 ILE D CA 1
ATOM 7719 C C . ILE D 1 153 ? -31.951 77.238 27.142 1.00 34.31 153 ILE D C 1
ATOM 7720 O O . ILE D 1 153 ? -32.340 76.181 26.615 1.00 30.61 153 ILE D O 1
ATOM 7725 N N . PRO D 1 154 ? -32.837 78.107 27.658 1.00 37.73 154 PRO D N 1
ATOM 7726 C CA . PRO D 1 154 ? -34.275 77.807 27.572 1.00 39.17 154 PRO D CA 1
ATOM 7727 C C . PRO D 1 154 ? -34.767 77.638 26.155 1.00 43.77 154 PRO D C 1
ATOM 7728 O O . PRO D 1 154 ? -35.683 76.842 25.916 1.00 45.34 154 PRO D O 1
ATOM 7732 N N . GLN D 1 155 ? -34.188 78.375 25.203 1.00 41.65 155 GLN D N 1
ATOM 7733 C CA . GLN D 1 155 ? -34.593 78.231 23.814 1.00 38.48 155 GLN D CA 1
ATOM 7734 C C . GLN D 1 155 ? -34.152 76.896 23.245 1.00 40.03 155 GLN D C 1
ATOM 7735 O O . GLN D 1 155 ? -34.892 76.275 22.472 1.00 37.88 155 GLN D O 1
ATOM 7741 N N . LEU D 1 156 ? -32.946 76.442 23.601 1.00 38.70 156 LEU D N 1
ATOM 7742 C CA . LEU D 1 156 ? -32.489 75.145 23.119 1.00 35.89 156 LEU D CA 1
ATOM 7743 C C . LEU D 1 156 ? -33.405 74.043 23.613 1.00 37.36 156 LEU D C 1
ATOM 7744 O O . LEU D 1 156 ? -33.768 73.133 22.856 1.00 37.17 156 LEU D O 1
ATOM 7749 N N . VAL D 1 157 ? -33.787 74.116 24.889 1.00 34.15 157 VAL D N 1
ATOM 7750 C CA . VAL D 1 157 ? -34.623 73.088 25.490 1.00 37.91 157 VAL D CA 1
ATOM 7751 C C . VAL D 1 157 ? -36.049 73.174 24.952 1.00 39.39 157 VAL D C 1
ATOM 7752 O O . VAL D 1 157 ? -36.726 72.149 24.802 1.00 43.47 157 VAL D O 1
ATOM 7756 N N . LYS D 1 158 ? -36.520 74.383 24.631 1.00 40.23 158 LYS D N 1
ATOM 7757 C CA . LYS D 1 158 ? -37.857 74.531 24.065 1.00 43.59 158 LYS D CA 1
ATOM 7758 C C . LYS D 1 158 ? -37.977 73.781 22.745 1.00 48.13 158 LYS D C 1
ATOM 7759 O O . LYS D 1 158 ? -38.945 73.046 22.520 1.00 51.13 158 LYS D O 1
ATOM 7761 N N . HIS D 1 159 ? -36.988 73.939 21.865 1.00 42.56 159 HIS D N 1
ATOM 7762 C CA . HIS D 1 159 ? -37.045 73.354 20.532 1.00 42.64 159 HIS D CA 1
ATOM 7763 C C . HIS D 1 159 ? -36.541 71.916 20.471 1.00 42.31 159 HIS D C 1
ATOM 7764 O O . HIS D 1 159 ? -36.831 71.217 19.495 1.00 40.69 159 HIS D O 1
ATOM 7771 N N . SER D 1 160 ? -35.801 71.451 21.471 1.00 40.11 160 SER D N 1
ATOM 7772 C CA . SER D 1 160 ? -35.338 70.065 21.519 1.00 39.59 160 SER D CA 1
ATOM 7773 C C . SER D 1 160 ? -35.429 69.575 22.953 1.00 36.06 160 SER D C 1
ATOM 7774 O O . SER D 1 160 ? -34.417 69.469 23.656 1.00 34.88 160 SER D O 1
ATOM 7777 N N . PRO D 1 161 ? -36.635 69.269 23.430 1.00 37.59 161 PRO D N 1
ATOM 7778 C CA . PRO D 1 161 ? -36.773 68.845 24.832 1.00 41.69 161 PRO D CA 1
ATOM 7779 C C . PRO D 1 161 ? -36.080 67.530 25.141 1.00 40.81 161 PRO D C 1
ATOM 7780 O O . PRO D 1 161 ? -35.849 67.235 26.321 1.00 36.58 161 PRO D O 1
ATOM 7784 N N . ASP D 1 162 ? -35.715 66.741 24.128 1.00 38.65 162 ASP D N 1
ATOM 7785 C CA . ASP D 1 162 ? -35.041 65.467 24.333 1.00 36.13 162 ASP D CA 1
ATOM 7786 C C . ASP D 1 162 ? -33.543 65.550 24.070 1.00 33.05 162 ASP D C 1
ATOM 7787 O O . ASP D 1 162 ? -32.889 64.518 23.900 1.00 33.79 162 ASP D O 1
ATOM 7792 N N . THR D 1 163 ? -32.990 66.752 24.029 1.00 34.30 163 THR D N 1
ATOM 7793 C CA . THR D 1 163 ? -31.606 66.918 23.633 1.00 27.82 163 THR D CA 1
ATOM 7794 C C . THR D 1 163 ? -30.669 66.696 24.811 1.00 26.45 163 THR D C 1
ATOM 7795 O O . THR D 1 163 ? -31.068 66.731 25.981 1.00 33.34 163 THR D O 1
ATOM 7799 N N . ILE D 1 164 ? -29.403 66.479 24.469 1.00 27.17 164 ILE D N 1
ATOM 7800 C CA . ILE D 1 164 ? -28.285 66.455 25.401 1.00 28.10 164 ILE D CA 1
ATOM 7801 C C . ILE D 1 164 ? -27.478 67.723 25.176 1.00 27.35 164 ILE D C 1
ATOM 7802 O O . ILE D 1 164 ? -27.275 68.132 24.030 1.00 28.16 164 ILE D O 1
ATOM 7807 N N . LEU D 1 165 ? -27.056 68.368 26.258 1.00 21.19 165 LEU D N 1
ATOM 7808 C CA . LEU D 1 165 ? -26.261 69.590 26.160 1.00 24.13 165 LEU D CA 1
ATOM 7809 C C . LEU D 1 165 ? -24.792 69.265 26.385 1.00 22.06 165 LEU D C 1
ATOM 7810 O O . LEU D 1 165 ? -24.452 68.563 27.341 1.00 19.53 165 LEU D O 1
ATOM 7815 N N . ILE D 1 166 ? -23.924 69.780 25.514 1.00 22.06 166 ILE D N 1
ATOM 7816 C CA . ILE D 1 166 ? -22.486 69.723 25.742 1.00 18.65 166 ILE D CA 1
ATOM 7817 C C . ILE D 1 166 ? -21.986 71.151 25.803 1.00 19.58 166 ILE D C 1
ATOM 7818 O O . ILE D 1 166 ? -22.046 71.879 24.801 1.00 21.13 166 ILE D O 1
ATOM 7823 N N . ILE D 1 167 ? -21.506 71.552 26.969 1.00 18.08 167 ILE D N 1
ATOM 7824 C CA . ILE D 1 167 ? -21.086 72.925 27.221 1.00 18.03 167 ILE D CA 1
ATOM 7825 C C . ILE D 1 167 ? -19.580 73.016 27.024 1.00 17.99 167 ILE D C 1
ATOM 7826 O O . ILE D 1 167 ? -18.819 72.267 27.646 1.00 18.88 167 ILE D O 1
ATOM 7831 N N . ALA D 1 168 ? -19.147 73.951 26.176 1.00 20.39 168 ALA D N 1
ATOM 7832 C CA . ALA D 1 168 ? -17.733 74.146 25.910 1.00 21.09 168 ALA D CA 1
ATOM 7833 C C . ALA D 1 168 ? -17.213 75.515 26.345 1.00 27.90 168 ALA D C 1
ATOM 7834 O O . ALA D 1 168 ? -15.996 75.719 26.346 1.00 32.43 168 ALA D O 1
ATOM 7836 N N . SER D 1 169 ? -18.090 76.434 26.744 1.00 26.35 169 SER D N 1
ATOM 7837 C CA . SER D 1 169 ? -17.684 77.776 27.160 1.00 28.79 169 SER D CA 1
ATOM 7838 C C . SER D 1 169 ? -16.783 77.718 28.392 1.00 29.97 169 SER D C 1
ATOM 7839 O O . SER D 1 169 ? -16.927 76.852 29.248 1.00 32.78 169 SER D O 1
ATOM 7842 N N . ASN D 1 170 ? -15.857 78.666 28.491 1.00 28.65 170 ASN D N 1
ATOM 7843 C CA . ASN D 1 170 ? -14.979 78.710 29.662 1.00 29.03 170 ASN D CA 1
ATOM 7844 C C . ASN D 1 170 ? -15.465 79.753 30.661 1.00 28.89 170 ASN D C 1
ATOM 7845 O O . ASN D 1 170 ? -15.916 80.830 30.258 1.00 28.86 170 ASN D O 1
ATOM 7850 N N . PRO D 1 171 ? -15.385 79.497 31.978 1.00 28.38 171 PRO D N 1
ATOM 7851 C CA . PRO D 1 171 ? -14.866 78.287 32.637 1.00 24.52 171 PRO D CA 1
ATOM 7852 C C . PRO D 1 171 ? -15.876 77.144 32.614 1.00 24.76 171 PRO D C 1
ATOM 7853 O O . PRO D 1 171 ? -17.005 77.293 33.096 1.00 25.90 171 PRO D O 1
ATOM 7857 N N . VAL D 1 172 ? -15.446 76.001 32.079 1.00 21.16 172 VAL D N 1
ATOM 7858 C CA . VAL D 1 172 ? -16.395 75.003 31.588 1.00 24.90 172 VAL D CA 1
ATOM 7859 C C . VAL D 1 172 ? -17.149 74.328 32.731 1.00 25.67 172 VAL D C 1
ATOM 7860 O O . VAL D 1 172 ? -18.342 74.018 32.598 1.00 22.58 172 VAL D O 1
ATOM 7864 N N . ASP D 1 173 ? -16.487 74.078 33.864 1.00 19.28 173 ASP D N 1
ATOM 7865 C CA . ASP D 1 173 ? -17.166 73.318 34.913 1.00 18.67 173 ASP D CA 1
ATOM 7866 C C . ASP D 1 173 ? -18.329 74.113 35.494 1.00 21.67 173 ASP D C 1
ATOM 7867 O O . ASP D 1 173 ? -19.465 73.623 35.547 1.00 22.58 173 ASP D O 1
ATOM 7872 N N . ILE D 1 174 ? -18.077 75.354 35.909 1.00 19.52 174 ILE D N 1
ATOM 7873 C CA A ILE D 1 174 ? -19.164 76.116 36.499 0.54 21.04 174 ILE D CA 1
ATOM 7874 C CA B ILE D 1 174 ? -19.138 76.180 36.483 0.46 21.21 174 ILE D CA 1
ATOM 7875 C C . ILE D 1 174 ? -20.236 76.432 35.460 1.00 24.41 174 ILE D C 1
ATOM 7876 O O . ILE D 1 174 ? -21.426 76.457 35.793 1.00 22.27 174 ILE D O 1
ATOM 7885 N N . LEU D 1 175 ? -19.858 76.649 34.195 1.00 20.64 175 LEU D N 1
ATOM 7886 C CA . LEU D 1 175 ? -20.886 76.965 33.206 1.00 21.87 175 LEU D CA 1
ATOM 7887 C C . LEU D 1 175 ? -21.690 75.733 32.801 1.00 22.50 175 LEU D C 1
ATOM 7888 O O . LEU D 1 175 ? -22.833 75.874 32.341 1.00 22.84 175 LEU D O 1
ATOM 7893 N N . THR D 1 176 ? -21.130 74.527 32.976 1.00 22.59 176 THR D N 1
ATOM 7894 C CA . THR D 1 176 ? -21.932 73.325 32.802 1.00 20.97 176 THR D CA 1
ATOM 7895 C C . THR D 1 176 ? -22.967 73.215 33.912 1.00 21.32 176 THR D C 1
ATOM 7896 O O . THR D 1 176 ? -24.130 72.890 33.649 1.00 22.79 176 THR D O 1
ATOM 7900 N N . TYR D 1 177 ? -22.565 73.502 35.156 1.00 24.28 177 TYR D N 1
ATOM 7901 C CA . TYR D 1 177 ? -23.529 73.608 36.249 1.00 24.79 177 TYR D CA 1
ATOM 7902 C C . TYR D 1 177 ? -24.611 74.631 35.929 1.00 27.64 177 TYR D C 1
ATOM 7903 O O . TYR D 1 177 ? -25.808 74.365 36.109 1.00 22.52 177 TYR D O 1
ATOM 7912 N N . VAL D 1 178 ? -24.206 75.817 35.461 1.00 22.04 178 VAL D N 1
ATOM 7913 C CA . VAL D 1 178 ? -25.175 76.868 35.186 1.00 23.32 178 VAL D CA 1
ATOM 7914 C C . VAL D 1 178 ? -26.139 76.421 34.098 1.00 24.76 178 VAL D C 1
ATOM 7915 O O . VAL D 1 178 ? -27.359 76.602 34.210 1.00 25.26 178 VAL D O 1
ATOM 7919 N N . SER D 1 179 ? -25.597 75.844 33.020 1.00 25.32 179 SER D N 1
ATOM 7920 C CA . SER D 1 179 ? -26.438 75.354 31.938 1.00 25.65 179 SER D CA 1
ATOM 7921 C C . SER D 1 179 ? -27.401 74.295 32.439 1.00 26.38 179 SER D C 1
ATOM 7922 O O . SER D 1 179 ? -28.598 74.330 32.117 1.00 29.71 179 SER D O 1
ATOM 7925 N N . TRP D 1 180 ? -26.901 73.359 33.257 1.00 23.69 180 TRP D N 1
ATOM 7926 C CA . TRP D 1 180 ? -27.758 72.301 33.775 1.00 24.35 180 TRP D CA 1
ATOM 7927 C C . TRP D 1 180 ? -28.914 72.890 34.561 1.00 30.61 180 TRP D C 1
ATOM 7928 O O . TRP D 1 180 ? -30.079 72.526 34.344 1.00 30.54 180 TRP D O 1
ATOM 7939 N N . LYS D 1 181 ? -28.608 73.823 35.472 1.00 28.60 181 LYS D N 1
ATOM 7940 C CA . LYS D 1 181 ? -29.647 74.445 36.285 1.00 33.29 181 LYS D CA 1
ATOM 7941 C C . LYS D 1 181 ? -30.634 75.219 35.418 1.00 32.97 181 LYS D C 1
ATOM 7942 O O . LYS D 1 181 ? -31.852 75.101 35.589 1.00 36.19 181 LYS D O 1
ATOM 7948 N N . LEU D 1 182 ? -30.128 76.020 34.477 1.00 28.40 182 LEU D N 1
ATOM 7949 C CA . LEU D 1 182 ? -31.029 76.751 33.595 1.00 33.68 182 LEU D CA 1
ATOM 7950 C C . LEU D 1 182 ? -31.891 75.811 32.762 1.00 36.15 182 LEU D C 1
ATOM 7951 O O . LEU D 1 182 ? -33.001 76.180 32.370 1.00 39.64 182 LEU D O 1
ATOM 7956 N N . SER D 1 183 ? -31.406 74.594 32.490 1.00 32.12 183 SER D N 1
ATOM 7957 C CA . SER D 1 183 ? -32.049 73.752 31.486 1.00 32.90 183 SER D CA 1
ATOM 7958 C C . SER D 1 183 ? -33.283 73.051 32.015 1.00 34.38 183 SER D C 1
ATOM 7959 O O . SER D 1 183 ? -34.207 72.773 31.239 1.00 33.41 183 SER D O 1
ATOM 7962 N N . GLY D 1 184 ? -33.307 72.743 33.310 1.00 31.81 184 GLY D N 1
ATOM 7963 C CA . GLY D 1 184 ? -34.300 71.864 33.879 1.00 34.17 184 GLY D CA 1
ATOM 7964 C C . GLY D 1 184 ? -34.164 70.415 33.478 1.00 36.50 184 GLY D C 1
ATOM 7965 O O . GLY D 1 184 ? -35.028 69.606 33.842 1.00 35.08 184 GLY D O 1
ATOM 7966 N N . LEU D 1 185 ? -33.112 70.063 32.732 1.00 33.21 185 LEU D N 1
ATOM 7967 C CA . LEU D 1 185 ? -32.892 68.712 32.245 1.00 32.14 185 LEU D CA 1
ATOM 7968 C C . LEU D 1 185 ? -32.334 67.802 33.330 1.00 35.68 185 LEU D C 1
ATOM 7969 O O . LEU D 1 185 ? -31.749 68.268 34.309 1.00 35.17 185 LEU D O 1
ATOM 7974 N N . PRO D 1 186 ? -32.517 66.492 33.181 1.00 36.18 186 PRO D N 1
ATOM 7975 C CA . PRO D 1 186 ? -31.866 65.553 34.098 1.00 33.97 186 PRO D CA 1
ATOM 7976 C C . PRO D 1 186 ? -30.353 65.717 34.073 1.00 24.61 186 PRO D C 1
ATOM 7977 O O . PRO D 1 186 ? -29.756 66.067 33.054 1.00 25.33 186 PRO D O 1
ATOM 7981 N N . LYS D 1 187 ? -29.731 65.443 35.224 1.00 30.27 187 LYS D N 1
ATOM 7982 C CA . LYS D 1 187 ? -28.288 65.626 35.352 1.00 28.39 187 LYS D CA 1
ATOM 7983 C C . LYS D 1 187 ? -27.501 64.800 34.338 1.00 24.70 187 LYS D C 1
ATOM 7984 O O . LYS D 1 187 ? -26.436 65.232 33.890 1.00 28.03 187 LYS D O 1
ATOM 7990 N N . HIS D 1 188 ? -27.991 63.624 33.962 1.00 23.60 188 HIS D N 1
ATOM 7991 C CA . HIS D 1 188 ? -27.223 62.803 33.027 1.00 21.40 188 HIS D CA 1
ATOM 7992 C C . HIS D 1 188 ? -27.279 63.320 31.590 1.00 26.58 188 HIS D C 1
ATOM 7993 O O . HIS D 1 188 ? -26.609 62.758 30.721 1.00 23.49 188 HIS D O 1
ATOM 8000 N N . ARG D 1 189 ? -28.017 64.390 31.323 1.00 21.47 189 ARG D N 1
ATOM 8001 C CA . ARG D 1 189 ? -28.149 64.901 29.965 1.00 21.07 189 ARG D CA 1
ATOM 8002 C C . ARG D 1 189 ? -27.424 66.220 29.746 1.00 26.13 189 ARG D C 1
ATOM 8003 O O . ARG D 1 189 ? -27.598 66.837 28.690 1.00 25.17 189 ARG D O 1
ATOM 8011 N N . VAL D 1 190 ? -26.607 66.666 30.700 1.00 24.22 190 VAL D N 1
ATOM 8012 C CA . VAL D 1 190 ? -25.830 67.896 30.542 1.00 22.99 190 VAL D CA 1
ATOM 8013 C C . VAL D 1 190 ? -24.392 67.599 30.951 1.00 22.46 190 VAL D C 1
ATOM 8014 O O . VAL D 1 190 ? -24.140 67.237 32.109 1.00 22.45 190 VAL D O 1
ATOM 8018 N N . ILE D 1 191 ? -23.448 67.754 30.013 1.00 20.30 191 ILE D N 1
ATOM 8019 C CA . ILE D 1 191 ? -22.034 67.569 30.309 1.00 18.87 191 ILE D CA 1
ATOM 8020 C C . ILE D 1 191 ? -21.261 68.766 29.795 1.00 20.53 191 ILE D C 1
ATOM 8021 O O . ILE D 1 191 ? -21.771 69.582 29.025 1.00 19.52 191 ILE D O 1
ATOM 8026 N N . GLY D 1 192 ? -20.001 68.837 30.213 1.00 18.67 192 GLY D N 1
ATOM 8027 C CA . GLY D 1 192 ? -19.099 69.835 29.671 1.00 17.36 192 GLY D CA 1
ATOM 8028 C C . GLY D 1 192 ? -17.857 69.214 29.059 1.00 13.10 192 GLY D C 1
ATOM 8029 O O . GLY D 1 192 ? -17.484 68.097 29.404 1.00 18.05 192 GLY D O 1
ATOM 8030 N N . SER D 1 193 ? -17.158 69.965 28.201 1.00 15.43 193 SER D N 1
ATOM 8031 C CA . SER D 1 193 ? -15.983 69.405 27.540 1.00 17.61 193 SER D CA 1
ATOM 8032 C C . SER D 1 193 ? -14.915 69.025 28.557 1.00 17.80 193 SER D C 1
ATOM 8033 O O . SER D 1 193 ? -14.168 68.065 28.336 1.00 19.99 193 SER D O 1
ATOM 8036 N N . GLY D 1 194 ? -14.856 69.739 29.679 1.00 18.48 194 GLY D N 1
ATOM 8037 C CA . GLY D 1 194 ? -14.095 69.261 30.835 1.00 20.16 194 GLY D CA 1
ATOM 8038 C C . GLY D 1 194 ? -12.660 68.942 30.462 1.00 18.30 194 GLY D C 1
ATOM 8039 O O . GLY D 1 194 ? -12.015 69.686 29.704 1.00 17.53 194 GLY D O 1
ATOM 8040 N N . THR D 1 195 ? -12.150 67.823 30.994 1.00 19.39 195 THR D N 1
ATOM 8041 C CA . THR D 1 195 ? -10.765 67.407 30.808 1.00 17.20 195 THR D CA 1
ATOM 8042 C C . THR D 1 195 ? -10.602 66.366 29.704 1.00 17.74 195 THR D C 1
ATOM 8043 O O . THR D 1 195 ? -9.586 65.674 29.669 1.00 17.02 195 THR D O 1
ATOM 8047 N N . ASN D 1 196 ? -11.580 66.230 28.807 1.00 13.58 196 ASN D N 1
ATOM 8048 C CA . ASN D 1 196 ? -11.503 65.158 27.817 1.00 17.77 196 ASN D CA 1
ATOM 8049 C C . ASN D 1 196 ? -10.283 65.337 26.919 1.00 16.54 196 ASN D C 1
ATOM 8050 O O . ASN D 1 196 ? -9.505 64.392 26.704 1.00 15.81 196 ASN D O 1
ATOM 8055 N N . LEU D 1 197 ? -10.096 66.558 26.404 1.00 16.32 197 LEU D N 1
ATOM 8056 C CA . LEU D 1 197 ? -8.951 66.857 25.552 1.00 19.78 197 LEU D CA 1
ATOM 8057 C C . LEU D 1 197 ? -7.645 66.677 26.307 1.00 16.10 197 LEU D C 1
ATOM 8058 O O . LEU D 1 197 ? -6.702 66.056 25.804 1.00 15.13 197 LEU D O 1
ATOM 8063 N N . ASP D 1 198 ? -7.564 67.252 27.504 1.00 16.35 198 ASP D N 1
ATOM 8064 C CA . ASP D 1 198 ? -6.325 67.157 28.270 1.00 20.45 198 ASP D CA 1
ATOM 8065 C C . ASP D 1 198 ? -5.986 65.709 28.612 1.00 17.00 198 ASP D C 1
ATOM 8066 O O . ASP D 1 198 ? -4.817 65.314 28.531 1.00 16.89 198 ASP D O 1
ATOM 8071 N N . SER D 1 199 ? -6.995 64.887 28.942 1.00 14.54 199 SER D N 1
ATOM 8072 C CA . SER D 1 199 ? -6.733 63.470 29.198 1.00 16.32 199 SER D CA 1
ATOM 8073 C C . SER D 1 199 ? -6.183 62.783 27.962 1.00 17.51 199 SER D C 1
ATOM 8074 O O . SER D 1 199 ? -5.260 61.967 28.053 1.00 15.95 199 SER D O 1
ATOM 8077 N N . ALA D 1 200 ? -6.762 63.074 26.792 1.00 15.28 200 ALA D N 1
ATOM 8078 C CA . ALA D 1 200 ? -6.284 62.415 25.585 1.00 15.20 200 ALA D CA 1
ATOM 8079 C C . ALA D 1 200 ? -4.851 62.816 25.276 1.00 16.63 200 ALA D C 1
ATOM 8080 O O . ALA D 1 200 ? -4.049 61.980 24.846 1.00 16.36 200 ALA D O 1
ATOM 8082 N N . ARG D 1 201 ? -4.534 64.113 25.413 1.00 15.07 201 ARG D N 1
ATOM 8083 C CA . ARG D 1 201 ? -3.176 64.567 25.128 1.00 18.25 201 ARG D CA 1
ATOM 8084 C C . ARG D 1 201 ? -2.206 63.992 26.158 1.00 15.20 201 ARG D C 1
ATOM 8085 O O . ARG D 1 201 ? -1.090 63.588 25.817 1.00 17.74 201 ARG D O 1
ATOM 8093 N N . PHE D 1 202 ? -2.656 63.894 27.409 1.00 15.80 202 PHE D N 1
ATOM 8094 C CA . PHE D 1 202 ? -1.887 63.246 28.472 1.00 17.85 202 PHE D CA 1
ATOM 8095 C C . PHE D 1 202 ? -1.517 61.813 28.089 1.00 15.91 202 PHE D C 1
ATOM 8096 O O . PHE D 1 202 ? -0.347 61.421 28.162 1.00 17.99 202 PHE D O 1
ATOM 8104 N N . ARG D 1 203 ? -2.494 61.028 27.622 1.00 14.40 203 ARG D N 1
ATOM 8105 C CA . ARG D 1 203 ? -2.176 59.658 27.211 1.00 17.01 203 ARG D CA 1
ATOM 8106 C C . ARG D 1 203 ? -1.241 59.651 26.012 1.00 17.49 203 ARG D C 1
ATOM 8107 O O . ARG D 1 203 ? -0.324 58.825 25.927 1.00 18.08 203 ARG D O 1
ATOM 8115 N N . TYR D 1 204 ? -1.439 60.581 25.077 1.00 13.45 204 TYR D N 1
ATOM 8116 C CA . TYR D 1 204 ? -0.559 60.606 23.917 1.00 15.76 204 TYR D CA 1
ATOM 8117 C C . TYR D 1 204 ? 0.886 60.854 24.333 1.00 19.10 204 TYR D C 1
ATOM 8118 O O . TYR D 1 204 ? 1.814 60.197 23.843 1.00 20.29 204 TYR D O 1
ATOM 8127 N N . LEU D 1 205 ? 1.100 61.815 25.233 1.00 15.92 205 LEU D N 1
ATOM 8128 C CA . LEU D 1 205 ? 2.461 62.157 25.615 1.00 19.41 205 LEU D CA 1
ATOM 8129 C C . LEU D 1 205 ? 3.108 61.054 26.441 1.00 20.25 205 LEU D C 1
ATOM 8130 O O . LEU D 1 205 ? 4.313 60.807 26.304 1.00 22.99 205 LEU D O 1
ATOM 8135 N N . LEU D 1 206 ? 2.332 60.366 27.282 1.00 17.09 206 LEU D N 1
ATOM 8136 C CA . LEU D 1 206 ? 2.874 59.194 27.975 1.00 21.08 206 LEU D CA 1
ATOM 8137 C C . LEU D 1 206 ? 3.323 58.141 26.972 1.00 20.30 206 LEU D C 1
ATOM 8138 O O . LEU D 1 206 ? 4.433 57.609 27.056 1.00 20.50 206 LEU D O 1
ATOM 8143 N N . SER D 1 207 ? 2.477 57.868 25.988 1.00 17.51 207 SER D N 1
ATOM 8144 C CA . SER D 1 207 ? 2.807 56.913 24.937 1.00 21.18 207 SER D CA 1
ATOM 8145 C C . SER D 1 207 ? 4.063 57.328 24.179 1.00 23.26 207 SER D C 1
ATOM 8146 O O . SER D 1 207 ? 4.928 56.495 23.875 1.00 21.21 207 SER D O 1
ATOM 8149 N N . GLU D 1 208 ? 4.181 58.612 23.868 1.00 20.85 208 GLU D N 1
ATOM 8150 C CA . GLU D 1 208 ? 5.348 59.103 23.147 1.00 25.91 208 GLU D CA 1
ATOM 8151 C C . GLU D 1 208 ? 6.625 58.905 23.953 1.00 20.71 208 GLU D C 1
ATOM 8152 O O . GLU D 1 208 ? 7.656 58.498 23.409 1.00 24.93 208 GLU D O 1
ATOM 8158 N N . LYS D 1 209 ? 6.573 59.181 25.254 1.00 23.56 209 LYS D N 1
ATOM 8159 C CA . LYS D 1 209 ? 7.738 58.982 26.108 1.00 24.58 209 LYS D CA 1
ATOM 8160 C C . LYS D 1 209 ? 8.152 57.512 26.192 1.00 26.27 209 LYS D C 1
ATOM 8161 O O . LYS D 1 209 ? 9.346 57.211 26.246 1.00 30.01 209 LYS D O 1
ATOM 8163 N N . LEU D 1 210 ? 7.185 56.590 26.196 1.00 19.14 210 LEU D N 1
ATOM 8164 C CA . LEU D 1 210 ? 7.423 55.158 26.340 1.00 20.44 210 LEU D CA 1
ATOM 8165 C C . LEU D 1 210 ? 7.662 54.431 25.027 1.00 26.87 210 LEU D C 1
ATOM 8166 O O . LEU D 1 210 ? 8.025 53.252 25.063 1.00 27.52 210 LEU D O 1
ATOM 8171 N N . GLY D 1 211 ? 7.418 55.065 23.883 1.00 21.18 211 GLY D N 1
ATOM 8172 C CA . GLY D 1 211 ? 7.586 54.370 22.619 1.00 19.72 211 GLY D CA 1
ATOM 8173 C C . GLY D 1 211 ? 6.569 53.266 22.394 1.00 26.08 211 GLY D C 1
ATOM 8174 O O . GLY D 1 211 ? 6.881 52.262 21.749 1.00 31.87 211 GLY D O 1
ATOM 8175 N N . ILE D 1 212 ? 5.372 53.400 22.955 1.00 25.07 212 ILE D N 1
ATOM 8176 C CA A ILE D 1 212 ? 4.327 52.429 22.690 0.46 25.38 212 ILE D CA 1
ATOM 8177 C CA B ILE D 1 212 ? 4.284 52.429 22.838 0.54 24.91 212 ILE D CA 1
ATOM 8178 C C . ILE D 1 212 ? 3.044 53.167 22.335 1.00 30.71 212 ILE D C 1
ATOM 8179 O O . ILE D 1 212 ? 2.830 54.331 22.691 1.00 32.50 212 ILE D O 1
ATOM 8188 N N . ALA D 1 213 ? 2.206 52.488 21.552 1.00 23.47 213 ALA D N 1
ATOM 8189 C CA . ALA D 1 213 ? 1.039 53.156 20.983 1.00 23.51 213 ALA D CA 1
ATOM 8190 C C . ALA D 1 213 ? 0.122 53.700 22.075 1.00 21.18 213 ALA D C 1
ATOM 8191 O O . ALA D 1 213 ? -0.014 53.124 23.163 1.00 25.69 213 ALA D O 1
ATOM 8193 N N . THR D 1 214 ? -0.543 54.808 21.751 1.00 23.58 214 THR D N 1
ATOM 8194 C CA . THR D 1 214 ? -1.482 55.430 22.682 1.00 22.49 214 THR D CA 1
ATOM 8195 C C . THR D 1 214 ? -2.611 54.487 23.080 1.00 20.89 214 THR D C 1
ATOM 8196 O O . THR D 1 214 ? -3.119 54.576 24.200 1.00 28.60 214 THR D O 1
ATOM 8200 N N . THR D 1 215 ? -3.009 53.576 22.188 1.00 23.85 215 THR D N 1
ATOM 8201 C CA . THR D 1 215 ? -4.067 52.620 22.503 1.00 19.19 215 THR D CA 1
ATOM 8202 C C . THR D 1 215 ? -3.698 51.657 23.623 1.00 28.53 215 THR D C 1
ATOM 8203 O O . THR D 1 215 ? -4.565 50.900 24.074 1.00 27.97 215 THR D O 1
ATOM 8207 N N . SER D 1 216 ? -2.439 51.619 24.052 1.00 27.16 216 SER D N 1
ATOM 8208 C CA . SER D 1 216 ? -2.065 50.798 25.194 1.00 23.46 216 SER D CA 1
ATOM 8209 C C . SER D 1 216 ? -1.673 51.626 26.400 1.00 27.38 216 SER D C 1
ATOM 8210 O O . SER D 1 216 ? -1.226 51.062 27.410 1.00 29.90 216 SER D O 1
ATOM 8213 N N . CYS D 1 217 ? -1.814 52.943 26.328 1.00 20.85 217 CYS D N 1
ATOM 8214 C CA . CYS D 1 217 ? -1.525 53.803 27.467 1.00 20.20 217 CYS D CA 1
ATOM 8215 C C . CYS D 1 217 ? -2.846 54.356 27.973 1.00 26.41 217 CYS D C 1
ATOM 8216 O O . CYS D 1 217 ? -3.577 55.016 27.226 1.00 27.59 217 CYS D O 1
ATOM 8219 N N . HIS D 1 218 ? -3.158 54.081 29.236 1.00 25.38 218 HIS D N 1
ATOM 8220 C CA . HIS D 1 218 ? -4.483 54.366 29.765 1.00 23.21 218 HIS D CA 1
ATOM 8221 C C . HIS D 1 218 ? -4.379 55.274 30.982 1.00 23.87 218 H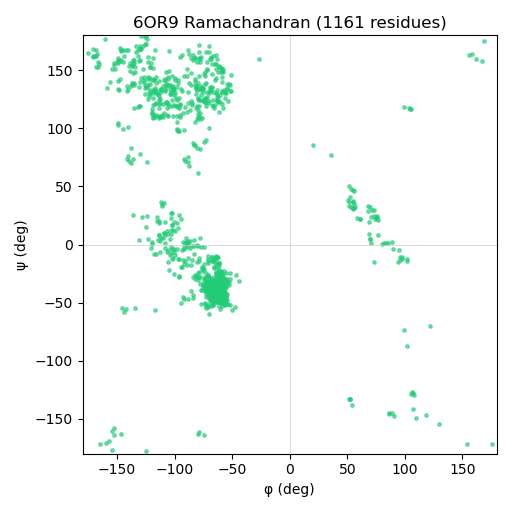IS D C 1
ATOM 8222 O O . HIS D 1 218 ? -3.441 55.157 31.778 1.00 25.20 218 HIS D O 1
ATOM 8229 N N . GLY D 1 219 ? -5.340 56.173 31.126 1.00 22.77 219 GLY D N 1
ATOM 8230 C CA . GLY D 1 219 ? -5.323 57.069 32.266 1.00 24.55 219 GLY D CA 1
ATOM 8231 C C . GLY D 1 219 ? -6.141 58.311 32.009 1.00 23.77 219 GLY D C 1
ATOM 8232 O O . GLY D 1 219 ? -6.472 58.658 30.872 1.00 23.49 219 GLY D O 1
ATOM 8233 N N . TYR D 1 220 ? -6.456 59.018 33.101 1.00 18.09 220 TYR D N 1
ATOM 8234 C CA . TYR D 1 220 ? -7.320 60.187 33.019 1.00 17.01 220 TYR D CA 1
ATOM 8235 C C . TYR D 1 220 ? -6.815 61.310 33.897 1.00 22.89 220 TYR D C 1
ATOM 8236 O O . TYR D 1 220 ? -6.199 61.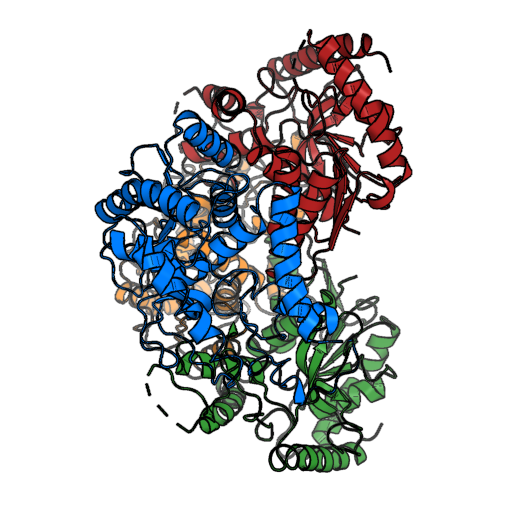088 34.939 1.00 22.89 220 TYR D O 1
ATOM 8245 N N . ILE D 1 221 ? -7.096 62.519 33.439 1.00 18.91 221 ILE D N 1
ATOM 8246 C CA . ILE D 1 221 ? -7.085 63.724 34.254 1.00 15.37 221 ILE D CA 1
ATOM 8247 C C . ILE D 1 221 ? -8.530 64.046 34.597 1.00 18.71 221 ILE D C 1
ATOM 8248 O O . ILE D 1 221 ? -9.403 64.033 33.719 1.00 19.89 221 ILE D O 1
ATOM 8253 N N . ILE D 1 222 ? -8.790 64.353 35.859 1.00 17.65 222 ILE D N 1
ATOM 8254 C CA . ILE D 1 222 ? -10.139 64.599 36.328 1.00 16.80 222 ILE D CA 1
ATOM 8255 C C . ILE D 1 222 ? -10.161 65.916 37.096 1.00 20.77 222 ILE D C 1
ATOM 8256 O O . ILE D 1 222 ? -9.140 66.591 37.261 1.00 21.81 222 ILE D O 1
ATOM 8261 N N . GLY D 1 223 ? -11.346 66.270 37.575 1.00 17.89 223 GLY D N 1
ATOM 8262 C CA . GLY D 1 223 ? -11.495 67.426 38.431 1.00 21.89 223 GLY D CA 1
ATOM 8263 C C . GLY D 1 223 ? -11.734 68.708 37.673 1.00 21.85 223 GLY D C 1
ATOM 8264 O O . GLY D 1 223 ? -12.401 68.719 36.628 1.00 21.88 223 GLY D O 1
ATOM 8265 N N . GLU D 1 224 ? -11.184 69.799 38.199 1.00 21.37 224 GLU D N 1
ATOM 8266 C CA . GLU D 1 224 ? -11.385 71.120 37.621 1.00 19.48 224 GLU D CA 1
ATOM 8267 C C . GLU D 1 224 ? -10.451 71.357 36.437 1.00 24.06 224 GLU D C 1
ATOM 8268 O O . GLU D 1 224 ? -9.231 71.188 36.543 1.00 21.56 224 GLU D O 1
ATOM 8274 N N . HIS D 1 225 ? -11.027 71.793 35.326 1.00 18.63 225 HIS D N 1
ATOM 8275 C CA . HIS D 1 225 ? -10.263 71.983 34.105 1.00 19.85 225 HIS D CA 1
ATOM 8276 C C . HIS D 1 225 ? -9.132 72.977 34.330 1.00 21.68 225 HIS D C 1
ATOM 8277 O O . HIS D 1 225 ? -9.350 74.056 34.880 1.00 27.51 225 HIS D O 1
ATOM 8284 N N . GLY D 1 226 ? -7.925 72.619 33.885 1.00 19.80 226 GLY D N 1
ATOM 8285 C CA . GLY D 1 226 ? -6.828 73.565 33.967 1.00 22.92 226 GLY D CA 1
ATOM 8286 C C . GLY D 1 226 ? -5.802 73.256 35.037 1.00 21.13 226 GLY D C 1
ATOM 8287 O O . GLY D 1 226 ? -5.475 72.095 35.272 1.00 21.83 226 GLY D O 1
ATOM 8288 N N . ASP D 1 227 ? -5.306 74.304 35.695 1.00 21.88 227 ASP D N 1
ATOM 8289 C CA A ASP D 1 227 ? -4.166 74.161 36.597 0.49 30.71 227 ASP D CA 1
ATOM 8290 C CA B ASP D 1 227 ? -4.161 74.151 36.594 0.51 30.69 227 ASP D CA 1
ATOM 8291 C C . ASP D 1 227 ? -4.476 73.259 37.788 1.00 29.94 227 ASP D C 1
ATOM 8292 O O . ASP D 1 227 ? -3.574 72.598 38.320 1.00 31.29 227 ASP D O 1
ATOM 8301 N N . SER D 1 228 ? -5.726 73.223 38.233 1.00 27.91 228 SER D N 1
ATOM 8302 C CA . SER D 1 228 ? -6.093 72.414 39.390 1.00 25.26 228 SER D CA 1
ATOM 8303 C C . SER D 1 228 ? -6.532 70.999 39.029 1.00 20.46 228 SER D C 1
ATOM 8304 O O . SER D 1 228 ? -6.912 70.244 39.928 1.00 25.99 228 SER D O 1
ATOM 8307 N N . SER D 1 229 ? -6.518 70.627 37.751 1.00 21.58 229 SER D N 1
ATOM 8308 C CA . SER D 1 229 ? -6.960 69.282 37.399 1.00 20.49 229 SER D CA 1
ATOM 8309 C C . SER D 1 229 ? -6.037 68.243 38.022 1.00 22.62 229 SER D C 1
ATOM 8310 O O . SER D 1 229 ? -4.886 68.515 38.382 1.00 20.57 229 SER D O 1
ATOM 8313 N N . VAL D 1 230 ? -6.558 67.030 38.136 1.00 19.95 230 VAL D N 1
ATOM 8314 C CA . VAL D 1 230 ? -5.943 65.960 38.910 1.00 19.07 230 VAL D CA 1
ATOM 8315 C C . VAL D 1 230 ? -5.531 64.854 37.942 1.00 17.83 230 VAL D C 1
ATOM 8316 O O . VAL D 1 230 ? -6.401 64.170 37.386 1.00 18.76 230 VAL D O 1
ATOM 8320 N N . PRO D 1 231 ? -4.242 64.629 37.714 1.00 20.69 231 PRO D N 1
ATOM 8321 C CA . PRO D 1 231 ? -3.841 63.410 37.000 1.00 20.24 231 PRO D CA 1
ATOM 8322 C C . PRO D 1 231 ? -4.020 62.224 37.935 1.00 22.53 231 PRO D C 1
ATOM 8323 O O . PRO D 1 231 ? -3.514 62.236 39.060 1.00 24.22 231 PRO D O 1
ATOM 8327 N N . VAL D 1 232 ? -4.777 61.221 37.496 1.00 21.61 232 VAL D N 1
ATOM 8328 C CA . VAL D 1 232 ? -5.060 60.087 38.378 1.00 21.65 232 VAL D CA 1
ATOM 8329 C C . VAL D 1 232 ? -3.993 59.028 38.129 1.00 19.83 232 VAL D C 1
ATOM 8330 O O . VAL D 1 232 ? -4.233 58.009 37.466 1.00 21.17 232 VAL D O 1
ATOM 8334 N N . TRP D 1 233 ? -2.786 59.306 38.633 1.00 24.70 233 TRP D N 1
ATOM 8335 C CA . TRP D 1 233 ? -1.644 58.426 38.410 1.00 25.26 233 TRP D CA 1
ATOM 8336 C C . TRP D 1 233 ? -1.918 57.009 38.904 1.00 30.34 233 TRP D C 1
ATOM 8337 O O . TRP D 1 233 ? -1.447 56.036 38.303 1.00 27.31 233 TRP D O 1
ATOM 8348 N N . SER D 1 234 ? -2.698 56.870 39.976 1.00 29.48 234 SER D N 1
ATOM 8349 C CA . SER D 1 234 ? -2.993 55.546 40.519 1.00 35.01 234 SER D CA 1
ATOM 8350 C C . SER D 1 234 ? -3.696 54.643 39.513 1.00 38.86 234 SER D C 1
ATOM 8351 O O . SER D 1 234 ? -3.622 53.420 39.640 1.00 45.58 234 SER D O 1
ATOM 8354 N N . GLY D 1 235 ? -4.356 55.212 38.507 1.00 28.63 235 GLY D N 1
ATOM 8355 C CA . GLY D 1 235 ? -5.009 54.456 37.462 1.00 25.45 235 GLY D CA 1
ATOM 8356 C C . GLY D 1 235 ? -4.262 54.402 36.155 1.00 28.95 235 GLY D C 1
ATOM 8357 O O . GLY D 1 235 ? -4.722 53.737 35.219 1.00 26.96 235 GLY D O 1
ATOM 8358 N N . VAL D 1 236 ? -3.128 55.097 36.045 1.00 21.96 236 VAL D N 1
ATOM 8359 C CA . VAL D 1 236 ? -2.373 55.083 34.800 1.00 19.26 236 VAL D CA 1
ATOM 8360 C C . VAL D 1 236 ? -1.717 53.724 34.623 1.00 25.30 236 VAL D C 1
ATOM 8361 O O . VAL D 1 236 ? -1.019 53.226 35.516 1.00 23.63 236 VAL D O 1
ATOM 8365 N N . ASN D 1 237 ? -1.954 53.105 33.475 1.00 23.69 237 ASN D N 1
ATOM 8366 C CA . ASN D 1 237 ? -1.286 51.839 33.225 1.00 29.95 237 ASN D CA 1
ATOM 8367 C C . ASN D 1 237 ? -0.934 51.708 31.752 1.00 28.26 237 ASN D C 1
ATOM 8368 O O . ASN D 1 237 ? -1.527 52.343 30.878 1.00 28.29 237 ASN D O 1
ATOM 8373 N N . ILE D 1 238 ? 0.049 50.864 31.499 1.00 24.00 238 ILE D N 1
ATOM 8374 C CA . ILE D 1 238 ? 0.502 50.549 30.161 1.00 26.05 238 ILE D CA 1
ATOM 8375 C C . ILE D 1 238 ? 0.226 49.062 29.965 1.00 25.04 238 ILE D C 1
ATOM 8376 O O . ILE D 1 238 ? 0.865 48.222 30.608 1.00 21.89 238 ILE D O 1
ATOM 8381 N N . ALA D 1 239 ? -0.751 48.730 29.120 1.00 21.80 239 ALA D N 1
ATOM 8382 C CA . ALA D 1 239 ? -1.103 47.335 28.862 1.00 19.50 239 ALA D CA 1
ATOM 8383 C C . ALA D 1 239 ? -1.428 46.597 30.164 1.00 20.56 239 ALA D C 1
ATOM 8384 O O . ALA D 1 239 ? -1.106 45.420 30.340 1.00 25.68 239 ALA D O 1
ATOM 8386 N N . GLY D 1 240 ? -2.088 47.296 31.085 1.00 21.54 240 GLY D N 1
ATOM 8387 C CA . GLY D 1 240 ? -2.450 46.702 32.358 1.00 21.01 240 GLY D CA 1
ATOM 8388 C C . GLY D 1 240 ? -1.366 46.724 33.419 1.00 24.76 240 GLY D C 1
ATOM 8389 O O . GLY D 1 240 ? -1.589 46.189 34.511 1.00 28.38 240 GLY D O 1
ATOM 8390 N N . VAL D 1 241 ? -0.198 47.296 33.141 1.00 23.28 241 VAL D N 1
ATOM 8391 C CA . VAL D 1 241 ? 0.870 47.398 34.128 1.00 25.29 241 VAL D CA 1
ATOM 8392 C C . VAL D 1 241 ? 0.877 48.830 34.661 1.00 27.84 241 VAL D C 1
ATOM 8393 O O . VAL D 1 241 ? 1.049 49.789 33.896 1.00 27.16 241 VAL D O 1
ATOM 8397 N N . ARG D 1 242 ? 0.666 48.972 35.969 1.00 26.25 242 ARG D N 1
ATOM 8398 C CA . ARG D 1 242 ? 0.745 50.273 36.630 1.00 33.27 242 ARG D CA 1
ATOM 8399 C C . ARG D 1 242 ? 2.164 50.836 36.545 1.00 41.28 242 ARG D C 1
ATOM 8400 O O . ARG D 1 242 ? 3.150 50.094 36.516 1.00 41.51 242 ARG D O 1
ATOM 8402 N N . LEU D 1 243 ? 2.262 52.171 36.535 1.00 43.19 243 LEU D N 1
ATOM 8403 C CA . LEU D 1 243 ? 3.530 52.829 36.213 1.00 41.15 243 LEU D CA 1
ATOM 8404 C C . LEU D 1 243 ? 4.634 52.467 37.197 1.00 55.70 243 LEU D C 1
ATOM 8405 O O . LEU D 1 243 ? 5.788 52.268 36.795 1.00 64.49 243 LEU D O 1
ATOM 8410 N N . SER D 1 244 ? 4.310 52.370 38.489 1.00 55.37 244 SER D N 1
ATOM 8411 C CA . SER D 1 244 ? 5.318 51.956 39.460 1.00 65.25 244 SER D CA 1
ATOM 8412 C C . SER D 1 244 ? 5.855 50.557 39.183 1.00 62.75 244 SER D C 1
ATOM 8413 O O . SER D 1 244 ? 6.901 50.192 39.730 1.00 68.22 244 SER D O 1
ATOM 8416 N N . ASP D 1 245 ? 5.175 49.768 38.349 1.00 59.07 245 ASP D N 1
ATOM 8417 C CA . ASP D 1 245 ? 5.599 48.402 38.073 1.00 60.51 245 ASP D CA 1
ATOM 8418 C C . ASP D 1 245 ? 6.281 48.236 36.721 1.00 49.23 245 ASP D C 1
ATOM 8419 O O . ASP D 1 245 ? 6.710 47.123 36.402 1.00 48.28 245 ASP D O 1
ATOM 8424 N N . LEU D 1 246 ? 6.389 49.297 35.920 1.00 47.78 246 LEU D N 1
ATOM 8425 C CA . LEU D 1 246 ? 6.879 49.141 34.553 1.00 46.81 246 LEU D CA 1
ATOM 8426 C C . LEU D 1 246 ? 8.314 48.636 34.546 1.00 50.27 246 LEU D C 1
ATOM 8427 O O . LEU D 1 246 ? 9.203 49.245 35.151 1.00 52.16 246 LEU D O 1
ATOM 8432 N N . ASN D 1 247 ? 8.533 47.522 33.859 1.00 44.51 247 ASN D N 1
ATOM 8433 C CA . ASN D 1 247 ? 9.859 46.955 33.655 1.00 42.82 247 ASN D CA 1
ATOM 8434 C C . ASN D 1 247 ? 10.080 46.801 32.151 1.00 51.68 247 ASN D C 1
ATOM 8435 O O . ASN D 1 247 ? 10.082 45.687 31.613 1.00 50.76 247 ASN D O 1
ATOM 8440 N N . GLN D 1 248 ? 10.251 47.928 31.468 1.00 55.07 248 GLN D N 1
ATOM 8441 C CA . GLN D 1 248 ? 10.442 47.916 30.022 1.00 54.49 248 GLN D CA 1
ATOM 8442 C C . GLN D 1 248 ? 11.814 48.461 29.638 1.00 63.00 248 GLN D C 1
ATOM 8443 O O . GLN D 1 248 ? 12.304 49.412 30.245 1.00 69.78 248 GLN D O 1
ATOM 8449 N N . ASN D 1 258 ? 9.089 63.729 38.053 1.00 73.57 258 ASN D N 1
ATOM 8450 C CA . ASN D 1 258 ? 9.412 63.178 36.743 1.00 75.61 258 ASN D CA 1
ATOM 8451 C C . ASN D 1 258 ? 8.182 63.156 35.828 1.00 69.72 258 ASN D C 1
ATOM 8452 O O . ASN D 1 258 ? 7.952 64.103 35.073 1.00 74.12 258 ASN D O 1
ATOM 8457 N N . TRP D 1 259 ? 7.404 62.068 35.902 1.00 61.74 259 TRP D N 1
ATOM 8458 C CA . TRP D 1 259 ? 6.191 61.942 35.098 1.00 44.77 259 TRP D CA 1
ATOM 8459 C C . TRP D 1 259 ? 5.249 63.118 35.298 1.00 44.69 259 TRP D C 1
ATOM 8460 O O . TRP D 1 259 ? 4.514 63.495 34.374 1.00 46.13 259 TRP D O 1
ATOM 8471 N N . LYS D 1 260 ? 5.236 63.689 36.504 1.00 38.00 260 LYS D N 1
ATOM 8472 C CA . LYS D 1 260 ? 4.330 64.787 36.811 1.00 37.94 260 LYS D CA 1
ATOM 8473 C C . LYS D 1 260 ? 4.439 65.904 35.786 1.00 43.99 260 LYS D C 1
ATOM 8474 O O . LYS D 1 260 ? 3.450 66.594 35.513 1.00 37.60 260 LYS D O 1
ATOM 8476 N N . GLU D 1 261 ? 5.622 66.071 35.186 1.00 44.14 261 GLU D N 1
ATOM 8477 C CA . GLU D 1 261 ? 5.823 67.138 34.216 1.00 39.87 261 GLU D CA 1
ATOM 8478 C C . GLU D 1 261 ? 4.905 66.979 33.015 1.00 35.20 261 GLU D C 1
ATOM 8479 O O . GLU D 1 261 ? 4.541 67.972 32.377 1.00 35.03 261 GLU D O 1
ATOM 8481 N N . THR D 1 262 ? 4.504 65.745 32.700 1.00 29.69 262 THR D N 1
ATOM 8482 C CA . THR D 1 262 ? 3.596 65.542 31.578 1.00 30.72 262 THR D CA 1
ATOM 8483 C C . THR D 1 262 ? 2.242 66.180 31.849 1.00 31.81 262 THR D C 1
ATOM 8484 O O . THR D 1 262 ? 1.653 66.801 30.960 1.00 27.56 262 THR D O 1
ATOM 8488 N N . HIS D 1 263 ? 1.733 66.054 33.076 1.00 26.48 263 HIS D N 1
ATOM 8489 C CA . HIS D 1 263 ? 0.479 66.732 33.388 1.00 28.68 263 HIS D CA 1
ATOM 8490 C C . HIS D 1 263 ? 0.648 68.244 33.322 1.00 25.95 263 HIS D C 1
ATOM 8491 O O . HIS D 1 263 ? -0.164 68.950 32.706 1.00 26.41 263 HIS D O 1
ATOM 8498 N N . THR D 1 264 ? 1.708 68.750 33.946 1.00 27.49 264 THR D N 1
ATOM 8499 C CA . THR D 1 264 ? 1.963 70.186 33.952 1.00 33.08 264 THR D CA 1
ATOM 8500 C C . THR D 1 264 ? 2.045 70.733 32.534 1.00 29.54 264 THR D C 1
ATOM 8501 O O . THR D 1 264 ? 1.438 71.760 32.218 1.00 34.52 264 THR D O 1
ATOM 8505 N N . MET D 1 265 ? 2.782 70.048 31.662 1.00 29.57 265 MET D N 1
ATOM 8506 C CA A MET D 1 265 ? 2.927 70.467 30.270 0.46 38.30 265 MET D CA 1
ATOM 8507 C CA B MET D 1 265 ? 2.905 70.572 30.313 0.54 38.35 265 MET D CA 1
ATOM 8508 C C . MET D 1 265 ? 1.586 70.493 29.548 1.00 38.02 265 MET D C 1
ATOM 8509 O O . MET D 1 265 ? 1.328 71.365 28.713 1.00 33.44 265 MET D O 1
ATOM 8518 N N . VAL D 1 266 ? 0.719 69.515 29.836 1.00 23.52 266 VAL D N 1
ATOM 8519 C CA . VAL D 1 266 ? -0.565 69.493 29.138 1.00 22.37 266 VAL D CA 1
ATOM 8520 C C . VAL D 1 266 ? -1.411 70.707 29.518 1.00 24.41 266 VAL D C 1
ATOM 8521 O O . VAL D 1 266 ? -2.067 71.301 28.660 1.00 26.98 266 VAL D O 1
ATOM 8525 N N . VAL D 1 267 ? -1.433 71.095 30.799 1.00 30.94 267 VAL D N 1
ATOM 8526 C CA . VAL D 1 267 ? -2.166 72.325 31.135 1.00 33.03 267 VAL D CA 1
ATOM 8527 C C . VAL D 1 267 ? -1.360 73.591 30.787 1.00 26.83 267 VAL D C 1
ATOM 8528 O O . VAL D 1 267 ? -1.944 74.644 30.520 1.00 40.38 267 VAL D O 1
ATOM 8532 N N . LYS D 1 268 ? -0.026 73.543 30.784 1.00 39.43 268 LYS D N 1
ATOM 8533 C CA . LYS D 1 268 ? 0.725 74.742 30.405 1.00 36.02 268 LYS D CA 1
ATOM 8534 C C . LYS D 1 268 ? 0.585 75.018 28.910 1.00 53.31 268 LYS D C 1
ATOM 8535 O O . LYS D 1 268 ? 0.415 76.172 28.500 1.00 56.07 268 LYS D O 1
ATOM 8537 N N . SER D 1 269 ? 0.628 73.965 28.084 1.00 53.79 269 SER D N 1
ATOM 8538 C CA . SER D 1 269 ? 0.453 74.120 26.640 1.00 44.79 269 SER D CA 1
ATOM 8539 C C . SER D 1 269 ? -0.908 74.716 26.291 1.00 37.80 269 SER D C 1
ATOM 8540 O O . SER D 1 269 ? -1.020 75.529 25.363 1.00 45.89 269 SER D O 1
ATOM 8543 N N . ALA D 1 270 ? -1.957 74.320 27.009 1.00 31.97 270 ALA D N 1
ATOM 8544 C CA . ALA D 1 270 ? -3.301 74.791 26.675 1.00 28.39 270 ALA D CA 1
ATOM 8545 C C . ALA D 1 270 ? -3.403 76.311 26.763 1.00 46.27 270 ALA D C 1
ATOM 8546 O O . ALA D 1 270 ? -4.074 76.950 25.943 1.00 49.20 270 ALA D O 1
ATOM 8548 N N . TYR D 1 271 ? -2.737 76.911 27.749 1.00 45.61 271 TYR D N 1
ATOM 8549 C CA . TYR D 1 271 ? -2.802 78.355 27.932 1.00 41.46 271 TYR D CA 1
ATOM 8550 C C . TYR D 1 271 ? -1.807 79.080 27.029 1.00 30.19 271 TYR D C 1
ATOM 8551 O O . TYR D 1 271 ? -2.057 80.222 26.624 1.00 30.42 271 TYR D O 1
ATOM 8560 N N . GLU D 1 272 ? -0.701 78.425 26.682 1.00 29.79 272 GLU D N 1
ATOM 8561 C CA A GLU D 1 272 ? 0.258 79.034 25.766 0.55 30.20 272 GLU D CA 1
ATOM 8562 C CA B GLU D 1 272 ? 0.259 79.030 25.767 0.45 30.46 272 GLU D CA 1
ATOM 8563 C C . GLU D 1 272 ? -0.370 79.294 24.400 1.00 31.85 272 GLU D C 1
ATOM 8564 O O . GLU D 1 272 ? -0.066 80.298 23.751 1.00 27.73 272 GLU D O 1
ATOM 8575 N N . VAL D 1 273 ? -1.254 78.403 23.948 1.00 24.81 273 VAL D N 1
ATOM 8576 C CA . VAL D 1 273 ? -1.872 78.573 22.626 1.00 27.69 273 VAL D CA 1
ATOM 8577 C C . VAL D 1 273 ? -2.630 79.896 22.552 1.00 25.60 273 VAL D C 1
ATOM 8578 O O . VAL D 1 273 ? -2.523 80.645 21.568 1.00 26.37 273 VAL D O 1
ATOM 8582 N N . ILE D 1 274 ? -3.372 80.225 23.609 1.00 26.56 274 ILE D N 1
ATOM 8583 C CA . ILE D 1 274 ? -4.186 81.434 23.622 1.00 31.81 274 ILE D CA 1
ATOM 8584 C C . ILE D 1 274 ? -3.314 82.682 23.553 1.00 31.54 274 ILE D C 1
ATOM 8585 O O . ILE D 1 274 ? -3.675 83.665 22.900 1.00 31.53 274 ILE D O 1
ATOM 8590 N N . LYS D 1 275 ? -2.168 82.673 24.238 1.00 30.75 275 LYS D N 1
ATOM 8591 C CA . LYS D 1 275 ? -1.266 83.813 24.157 1.00 32.92 275 LYS D CA 1
ATOM 8592 C C . LYS D 1 275 ? -0.689 83.973 22.756 1.00 35.58 275 LYS D C 1
ATOM 8593 O O . LYS D 1 275 ? -0.336 85.090 22.364 1.00 36.66 275 LYS D O 1
ATOM 8595 N N . LEU D 1 276 ? -0.563 82.879 22.002 1.00 30.15 276 LEU D N 1
ATOM 8596 C CA . LEU D 1 276 ? 0.173 82.936 20.744 1.00 30.26 276 LEU D CA 1
ATOM 8597 C C . LEU D 1 276 ? -0.728 83.229 19.547 1.00 29.84 276 LEU D C 1
ATOM 8598 O O . LEU D 1 276 ? -0.359 84.023 18.675 1.00 31.52 276 LEU D O 1
ATOM 8603 N N . LYS D 1 277 ? -1.881 82.571 19.454 1.00 28.36 277 LYS D N 1
ATOM 8604 C CA . LYS D 1 277 ? -2.805 82.812 18.348 1.00 28.38 277 LYS D CA 1
ATOM 8605 C C . LYS D 1 277 ? -4.129 83.426 18.797 1.00 33.89 277 LYS D C 1
ATOM 8606 O O . LYS D 1 277 ? -5.021 83.628 17.964 1.00 29.71 277 LYS D O 1
ATOM 8612 N N . GLY D 1 278 ? -4.289 83.747 20.085 1.00 28.07 278 GLY D N 1
ATOM 8613 C CA . GLY D 1 278 ? -5.440 84.512 20.526 1.00 28.81 278 GLY D CA 1
ATOM 8614 C C . GLY D 1 278 ? -6.603 83.700 21.052 1.00 31.30 278 GLY D C 1
ATOM 8615 O O . GLY D 1 278 ? -7.489 84.268 21.708 1.00 35.04 278 GLY D O 1
ATOM 8616 N N . TYR D 1 279 ? -6.611 82.392 20.821 1.00 28.70 279 TYR D N 1
ATOM 8617 C CA . TYR D 1 279 ? -7.738 81.513 21.095 1.00 26.81 279 TYR D CA 1
ATOM 8618 C C . TYR D 1 279 ? -7.264 80.100 20.798 1.00 24.16 279 TYR D C 1
ATOM 8619 O O . TYR D 1 279 ? -6.235 79.913 20.144 1.00 28.04 279 TYR D O 1
ATOM 8628 N N . THR D 1 280 ? -8.012 79.109 21.272 1.00 22.39 280 THR D N 1
ATOM 8629 C CA A THR D 1 280 ? -7.836 77.740 20.812 0.52 22.74 280 THR D CA 1
ATOM 8630 C CA B THR D 1 280 ? -7.840 77.738 20.819 0.48 22.81 280 THR D CA 1
ATOM 8631 C C . THR D 1 280 ? -9.039 77.350 19.966 1.00 27.68 280 THR D C 1
ATOM 8632 O O . THR D 1 280 ? -10.144 77.861 20.158 1.00 27.65 280 THR D O 1
ATOM 8639 N N . SER D 1 281 ? -8.813 76.463 19.007 1.00 25.66 281 SER D N 1
ATOM 8640 C CA . SER D 1 281 ? -9.940 76.096 18.166 1.00 22.94 281 SER D CA 1
ATOM 8641 C C . SER D 1 281 ? -9.863 74.636 17.738 1.00 21.04 281 SER D C 1
ATOM 8642 O O . SER D 1 281 ? -10.807 73.875 17.979 1.00 21.15 281 SER D O 1
ATOM 8645 N N . TRP D 1 282 ? -8.749 74.225 17.132 1.00 19.26 282 TRP D N 1
ATOM 8646 C CA . TRP D 1 282 ? -8.701 72.904 16.501 1.00 18.82 282 TRP D CA 1
ATOM 8647 C C . TRP D 1 282 ? -8.832 71.789 17.525 1.00 21.02 282 TRP D C 1
ATOM 8648 O O . TRP D 1 282 ? -9.598 70.837 17.321 1.00 17.36 282 TRP D O 1
ATOM 8659 N N . ALA D 1 283 ? -8.078 71.889 18.630 1.00 18.40 283 ALA D N 1
ATOM 8660 C CA . ALA D 1 283 ? -8.040 70.807 19.619 1.00 19.75 283 ALA D CA 1
ATOM 8661 C C . ALA D 1 283 ? -9.381 70.651 20.318 1.00 18.88 283 ALA D C 1
ATOM 8662 O O . ALA D 1 283 ? -9.897 69.531 20.457 1.00 20.79 283 ALA D O 1
ATOM 8664 N N . ILE D 1 284 ? -9.958 71.755 20.795 1.00 16.79 284 ILE D N 1
ATOM 8665 C CA . ILE D 1 284 ? -11.275 71.650 21.417 1.00 19.81 284 ILE D CA 1
ATOM 8666 C C . ILE D 1 284 ? -12.330 71.244 20.386 1.00 22.38 284 ILE D C 1
ATOM 8667 O O . ILE D 1 284 ? -13.249 70.475 20.692 1.00 17.19 284 ILE D O 1
ATOM 8672 N N . GLY D 1 285 ? -12.210 71.729 19.144 1.00 19.45 285 GLY D N 1
ATOM 8673 C CA . GLY D 1 285 ? -13.095 71.252 18.087 1.00 19.15 285 GLY D CA 1
ATOM 8674 C C . GLY D 1 285 ? -13.069 69.741 17.918 1.00 18.76 285 GLY D C 1
ATOM 8675 O O . GLY D 1 285 ? -14.118 69.101 17.782 1.00 21.00 285 GLY D O 1
ATOM 8676 N N . LEU D 1 286 ? -11.870 69.149 17.931 1.00 15.60 286 LEU D N 1
ATOM 8677 C CA . LEU D 1 286 ? -11.736 67.702 17.781 1.00 14.33 286 LEU D CA 1
ATOM 8678 C C . LEU D 1 286 ? -12.290 66.965 18.995 1.00 19.13 286 LEU D C 1
ATOM 8679 O O . LEU D 1 286 ? -12.916 65.901 18.868 1.00 16.24 286 LEU D O 1
ATOM 8684 N N . SER D 1 287 ? -12.072 67.524 20.173 1.00 16.79 287 SER D N 1
ATOM 8685 C CA . SER D 1 287 ? -12.619 66.923 21.387 1.00 14.31 287 SER D CA 1
ATOM 8686 C C . SER D 1 287 ? -14.144 66.895 21.352 1.00 16.97 287 SER D C 1
ATOM 8687 O O . SER D 1 287 ? -14.771 65.878 21.685 1.00 17.69 287 SER D O 1
ATOM 8690 N N . LEU D 1 288 ? -14.759 68.013 20.962 1.00 17.08 288 LEU D N 1
ATOM 8691 C CA . LEU D 1 288 ? -16.213 68.078 20.894 1.00 16.41 288 LEU D CA 1
ATOM 8692 C C . LEU D 1 288 ? -16.754 67.090 19.873 1.00 18.80 288 LEU D C 1
ATOM 8693 O O . LEU D 1 288 ? -17.777 66.446 20.116 1.00 17.09 288 LEU D O 1
ATOM 8698 N N . SER D 1 289 ? -16.096 66.982 18.712 1.00 17.44 289 SER D N 1
ATOM 8699 C CA . SER D 1 289 ? -16.503 65.990 17.718 1.00 21.13 289 SER D CA 1
ATOM 8700 C C . SER D 1 289 ? -16.454 64.577 18.296 1.00 21.04 289 SER D C 1
ATOM 8701 O O . SER D 1 289 ? -17.358 63.769 18.052 1.00 21.98 289 SER D O 1
ATOM 8704 N N . GLN D 1 290 ? -15.413 64.259 19.075 1.00 18.71 290 GLN D N 1
ATOM 8705 C CA . GLN D 1 290 ? -15.321 62.918 19.658 1.00 18.15 290 GLN D CA 1
ATOM 8706 C C . GLN D 1 290 ? -16.465 62.660 20.638 1.00 18.87 290 GLN D C 1
ATOM 8707 O O . GLN D 1 290 ? -17.050 61.567 20.645 1.00 18.19 290 GLN D O 1
ATOM 8713 N N . LEU D 1 291 ? -16.762 63.637 21.509 1.00 18.20 291 LEU D N 1
ATOM 8714 C CA . LEU D 1 291 ? -17.867 63.465 22.452 1.00 20.45 291 LEU D CA 1
ATOM 8715 C C . LEU D 1 291 ? -19.187 63.297 21.714 1.00 18.65 291 LEU D C 1
ATOM 8716 O O . LEU D 1 291 ? -19.995 62.437 22.063 1.00 18.02 291 LEU D O 1
ATOM 8721 N N . ALA D 1 292 ? -19.408 64.083 20.659 1.00 18.50 292 ALA D N 1
ATOM 8722 C CA . ALA D 1 292 ? -20.629 63.906 19.876 1.00 16.79 292 ALA D CA 1
ATOM 8723 C C . ALA D 1 292 ? -20.716 62.510 19.263 1.00 21.12 292 ALA D C 1
ATOM 8724 O O . ALA D 1 292 ? -21.789 61.888 19.275 1.00 22.49 292 ALA D O 1
ATOM 8726 N N . ARG D 1 293 ? -19.615 62.007 18.697 1.00 18.80 293 ARG D N 1
ATOM 8727 C CA . ARG D 1 293 ? -19.656 60.675 18.093 1.00 20.81 293 ARG D CA 1
ATOM 8728 C C . ARG D 1 293 ? -20.004 59.610 19.122 1.00 20.44 293 ARG D C 1
ATOM 8729 O O . ARG D 1 293 ? -20.777 58.684 18.842 1.00 21.70 293 ARG D O 1
ATOM 8737 N N . ALA D 1 294 ? -19.441 59.722 20.326 1.00 18.19 294 ALA D N 1
ATOM 8738 C CA . ALA D 1 294 ? -19.717 58.730 21.358 1.00 18.19 294 ALA D CA 1
ATOM 8739 C C . ALA D 1 294 ? -21.201 58.695 21.684 1.00 22.17 294 ALA D C 1
ATOM 8740 O O . ALA D 1 294 ? -21.813 57.621 21.785 1.00 18.23 294 ALA D O 1
ATOM 8742 N N . ILE D 1 295 ? -21.802 59.871 21.839 1.00 21.87 295 ILE D N 1
ATOM 8743 C CA . ILE D 1 295 ? -23.224 59.944 22.150 1.00 20.71 295 ILE D CA 1
ATOM 8744 C C . ILE D 1 295 ? -24.064 59.436 20.981 1.00 27.95 295 ILE D C 1
ATOM 8745 O O . ILE D 1 295 ? -24.902 58.544 21.147 1.00 30.11 295 ILE D O 1
ATOM 8750 N N . LEU D 1 296 ? -23.824 59.963 19.776 1.00 21.63 296 LEU D N 1
ATOM 8751 C CA . LEU D 1 296 ? -24.670 59.625 18.634 1.00 24.09 296 LEU D CA 1
ATOM 8752 C C . LEU D 1 296 ? -24.551 58.157 18.241 1.00 22.89 296 LEU D C 1
ATOM 8753 O O . LEU D 1 296 ? -25.548 57.541 17.846 1.00 26.54 296 LEU D O 1
ATOM 8758 N N . SER D 1 297 ? -23.347 57.579 18.310 1.00 24.96 297 SER D N 1
ATOM 8759 C CA . SER D 1 297 ? -23.174 56.174 17.930 1.00 26.36 297 SER D CA 1
ATOM 8760 C C . SER D 1 297 ? -23.452 55.203 19.074 1.00 27.33 297 SER D C 1
ATOM 8761 O O . SER D 1 297 ? -23.264 53.997 18.895 1.00 26.01 297 SER D O 1
ATOM 8764 N N . ASN D 1 298 ? -23.876 55.694 20.240 1.00 25.40 298 ASN D N 1
ATOM 8765 C CA . ASN D 1 298 ? -24.166 54.846 21.399 1.00 22.55 298 ASN D CA 1
ATOM 8766 C C . ASN D 1 298 ? -22.958 53.973 21.765 1.00 25.08 298 ASN D C 1
ATOM 8767 O O . ASN D 1 298 ? -23.078 52.769 21.978 1.00 24.84 298 ASN D O 1
ATOM 8772 N N . ALA D 1 299 ? -21.773 54.591 21.825 1.00 21.29 299 ALA D N 1
ATOM 8773 C CA . ALA D 1 299 ? -20.533 53.829 21.950 1.00 20.59 299 ALA D CA 1
ATOM 8774 C C . ALA D 1 299 ? -20.327 53.244 23.348 1.00 20.14 299 ALA D C 1
ATOM 8775 O O . ALA D 1 299 ? -19.631 52.230 23.494 1.00 23.43 299 ALA D O 1
ATOM 8777 N N . ASN D 1 300 ? -20.881 53.879 24.375 1.00 18.64 300 ASN D N 1
ATOM 8778 C CA . ASN D 1 300 ? -20.544 53.565 25.764 1.00 19.76 300 ASN D CA 1
ATOM 8779 C C . ASN D 1 300 ? -19.037 53.610 25.998 1.00 23.59 300 ASN D C 1
ATOM 8780 O O . ASN D 1 300 ? -18.495 52.853 26.807 1.00 18.30 300 ASN D O 1
ATOM 8785 N N . SER D 1 301 ? -18.360 54.498 25.272 1.00 20.10 301 SER D N 1
ATOM 8786 C CA . SER D 1 301 ? -16.948 54.773 25.475 1.00 21.27 301 SER D CA 1
ATOM 8787 C C . SER D 1 301 ? -16.778 55.757 26.629 1.00 19.88 301 SER D C 1
ATOM 8788 O O . SER D 1 301 ? -17.714 56.455 27.033 1.00 17.53 301 SER D O 1
ATOM 8791 N N . VAL D 1 302 ? -15.578 55.790 27.195 1.00 19.14 302 VAL D N 1
ATOM 8792 C CA . VAL D 1 302 ? -15.339 56.530 28.425 1.00 17.07 302 VAL D CA 1
ATOM 8793 C C . VAL D 1 302 ? -14.607 57.825 28.102 1.00 19.17 302 VAL D C 1
ATOM 8794 O O . VAL D 1 302 ? -13.600 57.814 27.380 1.00 17.38 302 VAL D O 1
ATOM 8798 N N . HIS D 1 303 ? -15.130 58.942 28.619 1.00 15.53 303 HIS D N 1
ATOM 8799 C CA . HIS D 1 303 ? -14.590 60.271 28.354 1.00 17.81 303 HIS D CA 1
ATOM 8800 C C . HIS D 1 303 ? -14.650 61.073 29.636 1.00 14.95 303 HIS D C 1
ATOM 8801 O O . HIS D 1 303 ? -15.682 61.082 30.302 1.00 15.51 303 HIS D O 1
ATOM 8808 N N . ALA D 1 304 ? -13.561 61.763 29.960 1.00 17.98 304 ALA D N 1
ATOM 8809 C CA . ALA D 1 304 ? -13.538 62.628 31.139 1.00 17.32 304 ALA D CA 1
ATOM 8810 C C . ALA D 1 304 ? -14.225 63.929 30.768 1.00 20.32 304 ALA D C 1
ATOM 8811 O O . ALA D 1 304 ? -13.704 64.695 29.950 1.00 18.32 304 ALA D O 1
ATOM 8813 N N . VAL D 1 305 ? -15.412 64.170 31.323 1.00 15.38 305 VAL D N 1
ATOM 8814 C CA . VAL D 1 305 ? -16.212 65.336 30.966 1.00 16.19 305 VAL D CA 1
ATOM 8815 C C . VAL D 1 305 ? -16.776 65.919 32.250 1.00 16.99 305 VAL D C 1
ATOM 8816 O O . VAL D 1 305 ? -16.918 65.217 33.255 1.00 17.13 305 VAL D O 1
ATOM 8820 N N . SER D 1 306 ? -17.068 67.222 32.213 1.00 16.75 306 SER D N 1
ATOM 8821 C CA . SER D 1 306 ? -17.717 67.890 33.341 1.00 17.63 306 SER D CA 1
ATOM 8822 C C . SER D 1 306 ? -19.085 67.277 33.585 1.00 17.56 306 SER D C 1
ATOM 8823 O O . SER D 1 306 ? -19.940 67.267 32.694 1.00 16.03 306 SER D O 1
ATOM 8826 N N . THR D 1 307 ? -19.303 66.790 34.803 1.00 15.65 307 THR D N 1
ATOM 8827 C CA . THR D 1 307 ? -20.498 66.009 35.077 1.00 14.53 307 THR D CA 1
ATOM 8828 C C . THR D 1 307 ? -20.927 66.254 36.521 1.00 19.27 307 THR D C 1
ATOM 8829 O O . THR D 1 307 ? -20.135 66.687 37.361 1.00 18.36 307 THR D O 1
ATOM 8833 N N . TYR D 1 308 ? -22.207 66.002 36.773 1.00 18.65 308 TYR D N 1
ATOM 8834 C CA . TYR D 1 308 ? -22.810 66.183 38.088 1.00 20.94 308 TYR D CA 1
ATOM 8835 C C . TYR D 1 308 ? -22.073 65.344 39.127 1.00 23.05 308 TYR D C 1
ATOM 8836 O O . TYR D 1 308 ? -22.075 64.113 39.060 1.00 20.78 308 TYR D O 1
ATOM 8845 N N . LEU D 1 309 ? -21.477 66.012 40.107 1.00 20.02 309 LEU D N 1
ATOM 8846 C CA . LEU D 1 309 ? -20.546 65.368 41.021 1.00 22.33 309 LEU D CA 1
ATOM 8847 C C . LEU D 1 309 ? -21.165 64.901 42.333 1.00 19.14 309 LEU D C 1
ATOM 8848 O O . LEU D 1 309 ? -20.628 63.974 42.945 1.00 20.06 309 LEU D O 1
ATOM 8853 N N . LYS D 1 310 ? -22.230 65.550 42.816 1.00 17.67 310 LYS D N 1
ATOM 8854 C CA . LYS D 1 310 ? -22.764 65.250 44.145 1.00 22.73 310 LYS D CA 1
ATOM 8855 C C . LYS D 1 310 ? -23.089 63.771 44.270 1.00 27.32 310 LYS D C 1
ATOM 8856 O O . LYS D 1 310 ? -23.746 63.200 43.401 1.00 18.84 310 LYS D O 1
ATOM 8862 N N . GLY D 1 311 ? -22.615 63.141 45.353 1.00 18.00 311 GLY D N 1
ATOM 8863 C CA . GLY D 1 311 ? -22.824 61.720 45.559 1.00 23.89 311 GLY D CA 1
ATOM 8864 C C . GLY D 1 311 ? -21.663 60.837 45.139 1.00 29.39 311 GLY D C 1
ATOM 8865 O O . GLY D 1 311 ? -21.648 59.647 45.486 1.00 23.49 311 GLY D O 1
ATOM 8866 N N . GLU D 1 312 ? -20.689 61.375 44.415 1.00 18.48 312 GLU D N 1
ATOM 8867 C CA . GLU D 1 312 ? -19.494 60.631 44.056 1.00 17.97 312 GLU D CA 1
ATOM 8868 C C . GLU D 1 312 ? -18.340 61.134 44.908 1.00 22.12 312 GLU D C 1
ATOM 8869 O O . GLU D 1 312 ? -18.266 62.322 45.214 1.00 20.12 312 GLU D O 1
ATOM 8875 N N . HIS D 1 313 ? -17.447 60.217 45.287 1.00 17.29 313 HIS D N 1
ATOM 8876 C CA . HIS D 1 313 ? -16.218 60.556 46.008 1.00 20.19 313 HIS D CA 1
ATOM 8877 C C . HIS D 1 313 ? -16.494 61.350 47.283 1.00 23.61 313 HIS D C 1
ATOM 8878 O O . HIS D 1 313 ? -15.737 62.251 47.650 1.00 22.97 313 HIS D O 1
ATOM 8885 N N . ASP D 1 314 ? -17.592 61.009 47.959 1.00 21.89 314 ASP D N 1
ATOM 8886 C CA . ASP D 1 314 ? -18.066 61.677 49.177 1.00 21.99 314 ASP D CA 1
ATOM 8887 C C . ASP D 1 314 ? -18.341 63.166 48.993 1.00 21.73 314 ASP D C 1
ATOM 8888 O O . ASP D 1 314 ? -18.367 63.912 49.974 1.00 24.97 314 ASP D O 1
ATOM 8893 N N . ILE D 1 315 ? -18.592 63.636 47.772 1.00 18.06 315 ILE D N 1
ATOM 8894 C CA A ILE D 1 315 ? -18.897 65.047 47.538 0.67 19.51 315 ILE D CA 1
ATOM 8895 C CA B ILE D 1 315 ? -18.886 65.049 47.575 0.33 19.29 315 ILE D CA 1
ATOM 8896 C C . ILE D 1 315 ? -20.364 65.292 47.850 1.00 19.26 315 ILE D C 1
ATOM 8897 O O . ILE D 1 315 ? -21.232 64.568 47.361 1.00 26.04 315 ILE D O 1
ATOM 8906 N N . ASN D 1 316 ? -20.650 66.306 48.660 1.00 20.44 316 ASN D N 1
ATOM 8907 C CA . ASN D 1 316 ? -22.028 66.645 49.000 1.00 24.02 316 ASN D CA 1
ATOM 8908 C C . ASN D 1 316 ? -22.533 67.894 48.307 1.00 28.53 316 ASN D C 1
ATOM 8909 O O . ASN D 1 316 ? -23.741 68.143 48.351 1.00 29.37 316 ASN D O 1
ATOM 8914 N N . ASP D 1 317 ? -21.646 68.702 47.729 1.00 25.69 317 ASP D N 1
ATOM 8915 C CA . ASP D 1 317 ? -22.055 69.932 47.058 1.00 27.00 317 ASP D CA 1
ATOM 8916 C C . ASP D 1 317 ? -22.534 69.614 45.648 1.00 26.27 317 ASP D C 1
ATOM 8917 O O . ASP D 1 317 ? -21.971 68.761 44.970 1.00 23.90 317 ASP D O 1
ATOM 8922 N N . GLU D 1 318 ? -23.568 70.321 45.204 1.00 27.19 318 GLU D N 1
ATOM 8923 C CA . GLU D 1 318 ? -24.089 70.152 43.856 1.00 28.11 318 GLU D CA 1
ATOM 8924 C C . GLU D 1 318 ? -23.233 71.003 42.912 1.00 27.09 318 GLU D C 1
ATOM 8925 O O . GLU D 1 318 ? -23.541 72.165 42.631 1.00 29.07 318 GLU D O 1
ATOM 8931 N N . VAL D 1 319 ? -22.122 70.420 42.448 1.00 21.95 319 VAL D N 1
ATOM 8932 C CA . VAL D 1 319 ? -21.189 71.055 41.527 1.00 21.47 319 VAL D CA 1
ATOM 8933 C C . VAL D 1 319 ? -20.919 70.106 40.367 1.00 22.09 319 VAL D C 1
ATOM 8934 O O . VAL D 1 319 ? -21.287 68.932 40.395 1.00 19.64 319 VAL D O 1
ATOM 8938 N N . PHE D 1 320 ? -20.259 70.631 39.335 1.00 19.42 320 PHE D N 1
ATOM 8939 C CA . PHE D 1 320 ? -19.843 69.834 38.188 1.00 19.41 320 PHE D CA 1
ATOM 8940 C C . PHE D 1 320 ? -18.321 69.889 38.091 1.00 22.67 320 PHE D C 1
ATOM 8941 O O . PHE D 1 320 ? -17.737 70.976 38.195 1.00 23.07 320 PHE D O 1
ATOM 8949 N N . LEU D 1 321 ? -17.689 68.725 37.909 1.00 19.95 321 LEU D N 1
ATOM 8950 C CA . LEU D 1 321 ? -16.263 68.608 37.605 1.00 19.30 321 LEU D CA 1
ATOM 8951 C C . LEU D 1 321 ? -16.094 67.400 36.693 1.00 14.58 321 LEU D C 1
ATOM 8952 O O . LEU D 1 321 ? -16.996 66.574 36.557 1.00 18.04 321 LEU D O 1
ATOM 8957 N N . SER D 1 322 ? -14.915 67.263 36.086 1.00 17.55 322 SER D N 1
ATOM 8958 C CA . SER D 1 322 ? -14.703 66.120 35.198 1.00 15.96 322 SER D CA 1
ATOM 8959 C C . SER D 1 322 ? -14.484 64.819 35.966 1.00 17.24 322 SER D C 1
ATOM 8960 O O . SER D 1 322 ? -13.699 64.769 36.915 1.00 16.92 322 SER D O 1
ATOM 8963 N N . LEU D 1 323 ? -15.173 63.767 35.537 1.00 18.11 323 LEU D N 1
ATOM 8964 C CA . LEU D 1 323 ? -14.892 62.387 35.895 1.00 19.82 323 LEU D CA 1
ATOM 8965 C C . LEU D 1 323 ? -14.974 61.582 34.611 1.00 17.76 323 LEU D C 1
ATOM 8966 O O . LEU D 1 323 ? -15.617 62.016 33.650 1.00 17.22 323 LEU D O 1
ATOM 8971 N N . PRO D 1 324 ? -14.320 60.423 34.544 1.00 18.30 324 PRO D N 1
ATOM 8972 C CA . PRO D 1 324 ? -14.499 59.567 33.357 1.00 14.11 324 PRO D CA 1
ATOM 8973 C C . PRO D 1 324 ? -15.928 59.045 33.341 1.00 19.10 324 PRO D C 1
ATOM 8974 O O . PRO D 1 324 ? -16.376 58.404 34.296 1.00 19.88 324 PRO D O 1
ATOM 8978 N N . CYS D 1 325 ? -16.658 59.368 32.273 1.00 15.47 325 CYS D N 1
ATOM 8979 C CA . CYS D 1 325 ? -18.057 59.002 32.130 1.00 13.20 325 CYS D CA 1
ATOM 8980 C C . CYS D 1 325 ? -18.238 58.056 30.954 1.00 14.43 325 CYS D C 1
ATOM 8981 O O . CYS D 1 325 ? -17.596 58.216 29.916 1.00 15.66 325 CYS D O 1
ATOM 8984 N N . VAL D 1 326 ? -19.158 57.111 31.120 1.00 15.62 326 VAL D N 1
ATOM 8985 C CA . VAL D 1 326 ? -19.629 56.250 30.038 1.00 17.11 326 VAL D CA 1
ATOM 8986 C C . VAL D 1 326 ? -20.681 57.028 29.262 1.00 17.41 326 VAL D C 1
ATOM 8987 O O . VAL D 1 326 ? -21.729 57.367 29.810 1.00 20.61 326 VAL D O 1
ATOM 8991 N N . LEU D 1 327 ? -20.425 57.290 27.983 1.00 17.22 327 LEU D N 1
ATOM 8992 C CA . LEU D 1 327 ? -21.304 58.138 27.191 1.00 17.36 327 LEU D CA 1
ATOM 8993 C C . LEU D 1 327 ? -22.006 57.312 26.124 1.00 19.29 327 LEU D C 1
ATOM 8994 O O . LEU D 1 327 ? -21.357 56.552 25.398 1.00 19.95 327 LEU D O 1
ATOM 8999 N N . GLY D 1 328 ? -23.324 57.475 26.030 1.00 21.86 328 GLY D N 1
ATOM 9000 C CA . GLY D 1 328 ? -24.130 56.805 25.021 1.00 24.35 328 GLY D CA 1
ATOM 9001 C C . GLY D 1 328 ? -25.303 57.658 24.582 1.00 24.15 328 GLY D C 1
ATOM 9002 O O . GLY D 1 328 ? -25.331 58.863 24.853 1.00 23.82 328 GLY D O 1
ATOM 9003 N N . ARG D 1 329 ? -26.301 57.038 23.940 1.00 23.33 329 ARG D N 1
ATOM 9004 C CA . ARG D 1 329 ? -27.407 57.801 23.371 1.00 26.15 329 ARG D CA 1
ATOM 9005 C C . ARG D 1 329 ? -28.197 58.561 24.427 1.00 26.98 329 ARG D C 1
ATOM 9006 O O . ARG D 1 329 ? -28.834 59.570 24.112 1.00 32.05 329 ARG D O 1
ATOM 9014 N N . SER D 1 330 ? -28.209 58.088 25.667 1.00 30.66 330 SER D N 1
ATOM 9015 C CA . SER D 1 330 ? -28.992 58.775 26.683 1.00 33.73 330 SER D CA 1
ATOM 9016 C C . SER D 1 330 ? -28.172 59.804 27.446 1.00 30.48 330 SER D C 1
ATOM 9017 O O . SER D 1 330 ? -28.710 60.469 28.333 1.00 35.48 330 SER D O 1
ATOM 9020 N N . GLY D 1 331 ? -26.901 59.980 27.091 1.00 24.94 331 GLY D N 1
ATOM 9021 C CA . GLY D 1 331 ? -26.040 60.922 27.782 1.00 19.18 331 GLY D CA 1
ATOM 9022 C C . GLY D 1 331 ? -25.047 60.208 28.672 1.00 20.94 331 GLY D C 1
ATOM 9023 O O . GLY D 1 331 ? -24.330 59.319 28.208 1.00 22.91 331 GLY D O 1
ATOM 9024 N N . VAL D 1 332 ? -24.988 60.585 29.945 1.00 20.32 332 VAL D N 1
ATOM 9025 C CA . VAL D 1 332 ? -24.102 59.923 30.900 1.00 20.99 332 VAL D CA 1
ATOM 9026 C C . VAL D 1 332 ? -24.802 58.662 31.392 1.00 24.27 332 VAL D C 1
ATOM 9027 O O . VAL D 1 332 ? -25.734 58.734 32.199 1.00 22.87 332 VAL D O 1
ATOM 9031 N N . CYS D 1 333 ? -24.356 57.502 30.908 1.00 20.68 333 CYS D N 1
ATOM 9032 C CA . CYS D 1 333 ? -24.911 56.236 31.380 1.00 19.88 333 CYS D CA 1
ATOM 9033 C C . CYS D 1 333 ? -24.418 55.900 32.776 1.00 22.98 333 CYS D C 1
ATOM 9034 O O . CYS D 1 333 ? -25.153 55.293 33.566 1.00 20.51 333 CYS D O 1
ATOM 9037 N N . ASP D 1 334 ? -23.176 56.264 33.084 1.00 20.15 334 ASP D N 1
ATOM 9038 C CA . ASP D 1 334 ? -22.555 55.892 34.344 1.00 19.67 334 ASP D CA 1
ATOM 9039 C C . ASP D 1 334 ? -21.282 56.716 34.474 1.00 23.67 334 ASP D C 1
ATOM 9040 O O . ASP D 1 334 ? -20.792 57.298 33.501 1.00 20.19 334 ASP D O 1
ATOM 9045 N N . VAL D 1 335 ? -20.776 56.790 35.696 1.00 18.75 335 VAL D N 1
ATOM 9046 C CA . VAL D 1 335 ? -19.503 57.431 35.998 1.00 19.30 335 VAL D CA 1
ATOM 9047 C C . VAL D 1 335 ? -18.543 56.335 36.432 1.00 19.75 335 VAL D C 1
ATOM 9048 O O . VAL D 1 335 ? -18.910 55.475 37.246 1.00 24.79 335 VAL D O 1
ATOM 9052 N N . ILE D 1 336 ? -17.329 56.342 35.877 1.00 17.07 336 ILE D N 1
ATOM 9053 C CA . ILE D 1 336 ? -16.303 55.413 36.335 1.00 17.65 336 ILE D CA 1
ATOM 9054 C C . ILE D 1 336 ? -15.856 55.849 37.720 1.00 19.84 336 ILE D C 1
ATOM 9055 O O . ILE D 1 336 ? -15.374 56.976 37.900 1.00 23.65 336 ILE D O 1
ATOM 9060 N N . ARG D 1 337 ? -15.987 54.959 38.692 1.00 20.72 337 ARG D N 1
ATOM 9061 C CA . ARG D 1 337 ? -15.680 55.284 40.087 1.00 23.71 337 ARG D CA 1
ATOM 9062 C C . ARG D 1 337 ? -14.271 54.783 40.384 1.00 20.78 337 ARG D C 1
ATOM 9063 O O . ARG D 1 337 ? -14.056 53.593 40.640 1.00 21.00 337 ARG D O 1
ATOM 9071 N N . GLN D 1 338 ? -13.303 55.711 40.345 1.00 18.89 338 GLN D N 1
ATOM 9072 C CA . GLN D 1 338 ? -11.901 55.359 40.534 1.00 15.62 338 GLN D CA 1
ATOM 9073 C C . GLN D 1 338 ? -11.534 55.377 42.014 1.00 19.06 338 GLN D C 1
ATOM 9074 O O . GLN D 1 338 ? -11.910 56.305 42.733 1.00 21.95 338 GLN D O 1
ATOM 9080 N N . PRO D 1 339 ? -10.758 54.409 42.455 1.00 21.59 339 PRO D N 1
ATOM 9081 C CA . PRO D 1 339 ? -10.206 54.480 43.816 1.00 23.62 339 PRO D CA 1
ATOM 9082 C C . PRO D 1 339 ? -9.153 55.565 43.907 1.00 26.67 339 PRO D C 1
ATOM 9083 O O . PRO D 1 339 ? -8.007 55.333 43.516 1.00 41.16 339 PRO D O 1
ATOM 9087 N N . LEU D 1 340 ? -9.499 56.732 44.427 1.00 24.23 340 LEU D N 1
ATOM 9088 C CA . LEU D 1 340 ? -8.553 57.834 44.512 1.00 25.71 340 LEU D CA 1
ATOM 9089 C C . LEU D 1 340 ? -7.704 57.761 45.776 1.00 29.34 340 LEU D C 1
ATOM 9090 O O . LEU D 1 340 ? -8.166 57.325 46.833 1.00 28.07 340 LEU D O 1
ATOM 9095 N N . THR D 1 341 ? -6.462 58.228 45.670 1.00 24.10 341 THR D N 1
ATOM 9096 C CA . THR D 1 341 ? -5.678 58.419 46.879 1.00 28.12 341 THR D CA 1
ATOM 9097 C C . THR D 1 341 ? -6.240 59.590 47.685 1.00 31.20 341 THR D C 1
ATOM 9098 O O . THR D 1 341 ? -7.021 60.407 47.188 1.00 33.01 341 THR D O 1
ATOM 9102 N N . GLN D 1 342 ? -5.808 59.686 48.948 1.00 34.24 342 GLN D N 1
ATOM 9103 C CA . GLN D 1 342 ? -6.245 60.808 49.769 1.00 34.09 342 GLN D CA 1
ATOM 9104 C C . GLN D 1 342 ? -5.839 62.135 49.138 1.00 32.74 342 GLN D C 1
ATOM 9105 O O . GLN D 1 342 ? -6.592 63.115 49.188 1.00 39.34 342 GLN D O 1
ATOM 9111 N N . THR D 1 343 ? -4.656 62.188 48.530 1.00 36.14 343 THR D N 1
ATOM 9112 C CA . THR D 1 343 ? -4.245 63.426 47.886 1.00 33.86 343 THR D CA 1
ATOM 9113 C C . THR D 1 343 ? -5.139 63.727 46.692 1.00 34.21 343 THR D C 1
ATOM 9114 O O . THR D 1 343 ? -5.600 64.862 46.520 1.00 32.12 343 THR D O 1
ATOM 9118 N N . GLU D 1 344 ? -5.413 62.716 45.866 1.00 32.45 344 GLU D N 1
ATOM 9119 C CA . GLU D 1 344 ? -6.289 62.929 44.721 1.00 29.85 344 GLU D CA 1
ATOM 9120 C C . GLU D 1 344 ? -7.686 63.347 45.170 1.00 29.55 344 GLU D C 1
ATOM 9121 O O . GLU D 1 344 ? -8.273 64.278 44.610 1.00 27.64 344 GLU D O 1
ATOM 9127 N N . ARG D 1 345 ? -8.223 62.698 46.203 1.00 30.45 345 ARG D N 1
ATOM 9128 C CA . ARG D 1 345 ? -9.581 63.017 46.632 1.00 36.66 345 ARG D CA 1
ATOM 9129 C C . ARG D 1 345 ? -9.640 64.387 47.297 1.00 32.96 345 ARG D C 1
ATOM 9130 O O . ARG D 1 345 ? -10.611 65.132 47.111 1.00 27.12 345 ARG D O 1
ATOM 9138 N N . SER D 1 346 ? -8.602 64.741 48.065 1.00 31.02 346 SER D N 1
ATOM 9139 C CA . SER D 1 346 ? -8.552 66.064 48.688 1.00 31.42 346 SER D CA 1
ATOM 9140 C C . SER D 1 346 ? -8.549 67.166 47.643 1.00 29.02 346 SER D C 1
ATOM 9141 O O . SER D 1 346 ? -9.201 68.200 47.824 1.00 28.36 346 SER D O 1
ATOM 9144 N N . GLN D 1 347 ? -7.808 66.969 46.547 1.00 28.87 347 GLN D N 1
ATOM 9145 C CA . GLN D 1 347 ? -7.797 67.970 45.482 1.00 29.29 347 GLN D CA 1
ATOM 9146 C C . GLN D 1 347 ? -9.175 68.118 44.864 1.00 26.73 347 GLN D C 1
ATOM 9147 O O . GLN D 1 347 ? -9.624 69.234 44.584 1.00 27.58 347 GLN D O 1
ATOM 9153 N N . LEU D 1 348 ? -9.856 66.995 44.626 1.00 26.07 348 LEU D N 1
ATOM 9154 C CA . LEU D 1 348 ? -11.198 67.053 44.067 1.00 24.52 348 LEU D CA 1
ATOM 9155 C C . LEU D 1 348 ? -12.138 67.802 45.007 1.00 26.07 348 LEU D C 1
ATOM 9156 O O . LEU D 1 348 ? -12.905 68.672 44.583 1.00 28.30 348 LEU D O 1
ATOM 9161 N N . HIS D 1 349 ? -12.065 67.497 46.301 1.00 26.57 349 HIS D N 1
ATOM 9162 C CA . HIS D 1 349 ? -12.906 68.178 47.283 1.00 28.30 349 HIS D CA 1
ATOM 9163 C C . HIS D 1 349 ? -12.562 69.662 47.400 1.00 30.69 349 HIS D C 1
ATOM 9164 O O . HIS D 1 349 ? -13.450 70.503 47.590 1.00 29.25 349 HIS D O 1
ATOM 9171 N N . GLN D 1 350 ? -11.277 70.000 47.318 1.00 28.86 350 GLN D N 1
ATOM 9172 C CA . GLN D 1 350 ? -10.883 71.406 47.325 1.00 28.17 350 GLN D CA 1
ATOM 9173 C C . GLN D 1 350 ? -11.511 72.160 46.152 1.00 27.08 350 GLN D C 1
ATOM 9174 O O . GLN D 1 350 ? -12.016 73.278 46.319 1.00 28.33 350 GLN D O 1
ATOM 9180 N N . SER D 1 351 ? -11.487 71.565 44.956 1.00 25.78 351 SER D N 1
ATOM 9181 C CA . SER D 1 351 ? -12.104 72.202 43.794 1.00 25.72 351 SER D CA 1
ATOM 9182 C C . SER D 1 351 ? -13.610 72.305 43.954 1.00 24.58 351 SER D C 1
ATOM 9183 O O . SER D 1 351 ? -14.214 73.312 43.565 1.00 28.04 351 SER D O 1
ATOM 9186 N N . ALA D 1 352 ? -14.241 71.239 44.455 1.00 24.65 352 ALA D N 1
ATOM 9187 C CA . ALA D 1 352 ? -15.684 71.254 44.643 1.00 26.39 352 ALA D CA 1
ATOM 9188 C C . ALA D 1 352 ? -16.088 72.302 45.664 1.00 25.71 352 ALA D C 1
ATOM 9189 O O . ALA D 1 352 ? -17.078 73.018 45.471 1.00 28.66 352 ALA D O 1
ATOM 9191 N N . ASP D 1 353 ? -15.348 72.384 46.777 1.00 26.50 353 ASP D N 1
ATOM 9192 C CA . ASP D 1 353 ? -15.614 73.406 47.785 1.00 30.07 353 ASP D CA 1
ATOM 9193 C C . ASP D 1 353 ? -15.570 74.804 47.176 1.00 37.21 353 ASP D C 1
ATOM 9194 O O . ASP D 1 353 ? -16.452 75.635 47.423 1.00 30.69 353 ASP D O 1
ATOM 9199 N N . LEU D 1 354 ? -14.546 75.079 46.367 1.00 35.04 354 LEU D N 1
ATOM 9200 C CA . LEU D 1 354 ? -14.407 76.410 45.786 1.00 36.93 354 LEU D CA 1
ATOM 9201 C C . LEU D 1 354 ? -15.510 76.679 44.770 1.00 32.54 354 LEU D C 1
ATOM 9202 O O . LEU D 1 354 ? -16.057 77.789 44.712 1.00 34.92 354 LEU D O 1
ATOM 9204 N N . MET D 1 355 ? -15.859 75.666 43.974 1.00 27.56 355 MET D N 1
ATOM 9205 C CA . MET D 1 355 ? -16.932 75.832 43.008 1.00 30.34 355 MET D CA 1
ATOM 9206 C C . MET D 1 355 ? -18.254 76.144 43.690 1.00 28.38 355 MET D C 1
ATOM 9207 O O . MET D 1 355 ? -19.004 77.007 43.231 1.00 30.53 355 MET D O 1
ATOM 9212 N N . ALA D 1 356 ? -18.569 75.435 44.776 1.00 28.59 356 ALA D N 1
ATOM 9213 C CA . ALA D 1 356 ? -19.810 75.705 45.493 1.00 28.39 356 ALA D CA 1
ATOM 9214 C C . ALA D 1 356 ? -19.887 77.159 45.958 1.00 32.64 356 ALA D C 1
ATOM 9215 O O . ALA D 1 356 ? -20.960 77.773 45.927 1.00 33.52 356 ALA D O 1
ATOM 9217 N N . LYS D 1 357 ? -18.763 77.728 46.405 1.00 31.50 357 LYS D N 1
ATOM 9218 C CA . LYS D 1 357 ? -18.790 79.098 46.902 1.00 38.61 357 LYS D CA 1
ATOM 9219 C C . LYS D 1 357 ? -19.021 80.096 45.772 1.00 35.89 357 LYS D C 1
ATOM 9220 O O . LYS D 1 357 ? -19.723 81.095 45.963 1.00 36.30 357 LYS D O 1
ATOM 9226 N N . VAL D 1 358 ? -18.434 79.853 44.596 1.00 34.89 358 VAL D N 1
ATOM 9227 C CA . VAL D 1 358 ? -18.637 80.769 43.473 1.00 33.49 358 VAL D CA 1
ATOM 9228 C C . VAL D 1 358 ? -20.070 80.679 42.969 1.00 37.48 358 VAL D C 1
ATOM 9229 O O . VAL D 1 358 ? -20.722 81.703 42.728 1.00 37.77 358 VAL D O 1
ATOM 9233 N N . GLN D 1 359 ? -20.591 79.453 42.822 1.00 36.40 359 GLN D N 1
ATOM 9234 C CA . GLN D 1 359 ? -21.985 79.269 42.423 1.00 35.57 359 GLN D CA 1
ATOM 9235 C C . GLN D 1 359 ? -22.946 79.986 43.351 1.00 40.86 359 GLN D C 1
ATOM 9236 O O . GLN D 1 359 ? -23.998 80.461 42.909 1.00 42.80 359 GLN D O 1
ATOM 9242 N N . ALA D 1 360 ? -22.619 80.045 44.644 1.00 33.08 360 ALA D N 1
ATOM 9243 C CA . ALA D 1 360 ? -23.486 80.702 45.610 1.00 35.71 360 ALA D CA 1
ATOM 9244 C C . ALA D 1 360 ? -23.629 82.191 45.336 1.00 42.44 360 ALA D C 1
ATOM 9245 O O . ALA D 1 360 ? -24.578 82.810 45.825 1.00 50.03 360 ALA D O 1
ATOM 9247 N N . GLY D 1 361 ? -22.716 82.781 44.575 1.00 37.05 361 GLY D N 1
ATOM 9248 C CA . GLY D 1 361 ? -22.788 84.187 44.250 1.00 43.51 361 GLY D CA 1
ATOM 9249 C C . GLY D 1 361 ? -23.400 84.492 42.903 1.00 46.37 361 GLY D C 1
ATOM 9250 O O . GLY D 1 361 ? -23.576 85.668 42.569 1.00 44.38 361 GLY D O 1
ATOM 9251 N N . ILE D 1 362 ? -23.737 83.470 42.122 1.00 43.33 362 ILE D N 1
ATOM 9252 C CA . ILE D 1 362 ? -24.315 83.656 40.795 1.00 44.29 362 ILE D CA 1
ATOM 9253 C C . ILE D 1 362 ? -25.770 84.080 40.933 1.00 45.81 362 ILE D C 1
ATOM 9254 O O . ILE D 1 362 ? -26.549 83.445 41.651 1.00 45.14 362 ILE D O 1
ATOM 9259 N N . LYS D 1 363 ? -26.150 85.136 40.222 1.00 43.76 363 LYS D N 1
ATOM 9260 C CA . LYS D 1 363 ? -27.531 85.601 40.208 1.00 46.87 363 LYS D CA 1
ATOM 9261 C C . LYS D 1 363 ? -28.220 84.989 38.997 1.00 47.68 363 LYS D C 1
ATOM 9262 O O . LYS D 1 363 ? -27.886 85.318 37.854 1.00 52.45 363 LYS D O 1
ATOM 9264 N N . PHE D 1 364 ? -29.159 84.083 39.246 1.00 48.62 364 PHE D N 1
ATOM 9265 C CA . PHE D 1 364 ? -29.906 83.441 38.168 1.00 56.19 364 PHE D CA 1
ATOM 9266 C C . PHE D 1 364 ? -31.104 84.293 37.760 1.00 65.63 364 PHE D C 1
ATOM 9267 O O . PHE D 1 364 ? -31.684 84.108 36.688 1.00 70.71 364 PHE D O 1
#

Radius of gyration: 31.32 Å; Cα contacts (8 Å, |Δi|>4): 2850; chains: 4; bounding box: 63×89×82 Å

Secondary structure (DSSP, 8-state):
---EEEE--SHHHHHHHHHHHHTTS-SEEEEE-S-HHHHHHHHHHHHHTGGGS---EEEEESSGGGGTT-SEEEE-----PPTT--HHHHHHHHHHHHHHHHHHHHHH-TT-EEEE-SSSHHHHHHHHHHHH---GGGEEE-TTHHHHHHHHHHHHHHHTS-GGGEE--EEBSSSTT-EE-GGG-EETTEEGGG------THHHHHHHHHHHHHHHHHHSS--HHHHHHHHHHHHHHHTT--EEEEEEEE-TTSTT--S--EEEEEEEEETTEEEEE------HHHHHHHHHHHHHHHHHHTT---/--TT-EEEE--SHHHHHHHHHHHHTTS-SEEEEE-S-HHHHHHHHHHHHHTGGGS---EEEEESSGGGGTT-SEEEE---PPPPTT--HHHHHHHHHHHHHHHHHHHHHH-TT-EEEE-SSSHHHHHHHHHHHHT--GGGEEE-TTHHHHHHHHHHHHHHHTS-GGGEE--EEBSSSTT-EE-GGG-EETTEEGGG------TTHHHHHHHHHHHHHHHHHSS--HHHHHHHHHHHHHHHTT--EEEEEEEE-TTSTT--S--EEEEEEEEETTEEEEE------HHHHHHHHHHHHHHHHHHHT---/---EEEE--SHHHHHHHHHHHHTTS-SEEEEE-S-HHHHHHHHHHHHHHHTTSSS-EEEEESSGGGGTT-SEEEE----PPPTT--HHHHHHHHHHHHHHHHHHHHHH-TT-EEEE-SSSHHHHHHHHHHHH---GGGEEE-TTHHHHHHHHHHHHHHHTS-GGGEE--EEBSSSTT-EE-GGG-EETTEEGGG-----THHHHHHHHHHHHHHHHHHSS--HHHHHHHHHHHHHHHTT--EEEEEEEE-TTSTT--S--EEEEEEEEETTEEEEE------HHHHHHHHHHHHHHHHHHTT---/---EEEE--SHHHHHHHHHHHHTTS-SEEEEE-S-HHHHHHHHHHHHHHHTTSSS-EEEEESSGGGGTT-SEEEE------HHHHHHHHHHHHHHHHHHHHHH-TT-EEEE-SSSHHHHHHHHHHHH---GGGEEE-TTHHHHHHHHHHHHHHHTS-GGGEE--EEBSSSTT-EE-GGG-EETTEEGGG----THHHHHHHHHHHHHHHHHHSS--HHHHHHHHHHHHHHHTT--EEEEEEEE-TTSTT--S--EEEEEEEEETTEEEEE------HHHHHHHHHHHHHHHHHHTT---

Foldseek 3Di:
DQEEEEEDPPQASVLLVVLQFQVVLAQHYEYEYQDAVVQVVSVVVCVVCCVNTPHHHYYYGNQLLSLAAHQEYEYADADADDVPRDPLRRLQRRLVVLLVVLCSNCVRHVQHAYEYEYPVFFLVLLSSCVSNVDDQLRTWYLACQLLQLQLLVVVCVQQVHDSVQWDWGWKAGPADLIFTQLVPTAGNPHRPVRDDHDGPSVVSSVCSRVVQVVVCVPPVDDHNSSSNSVSVQSSCASVQVQDWGFIFGQPDPALPANARTTMTFTFRHYPNGGPDGDRDPGDPVRSVSNNVSSVVSSVSSVSHDD/DQLQEEEEEDPPQASVLLVVLQFQVVLAQHYEYEYQDAVVQVVSQVVVVVCCVNTPHHHYYYDNQLLSLAQHQEYEYADADADDVPDDPLRRLQRRLVVLLVVLCSNCVRYVNYAYEYEYPVFFLVQVSSCVSNVDDQLRTWYLACQLLQQQLLVVVCVQAVHDSVQWDWGWKAGPADLIFTQLVPTAGNPHRPVRDDHDGVSVVSSVCSRVVQVVVCVPPVDDHNSSSNSSSVQSSCASVQVQDWGFIFGQPDPALPANARTTMTFTFRHYPNGGPGGDRDPGDPVRSVSNNVSRVVSSVSSVSHDD/DQEEEEEDPPQASLLQVVLQCVVVLDQHYEYEYQPAVVQVVSQVVVVVVCVVDPRHHYYYDNQLLSLAAHQEYEYADADDDDVPDDPLRRVQRRLVVLLVVLCSNCVRHVQHAYEYEYPVFFLVQVSSCVSNVDDQQRTWYLACQLLQLVLLVVVCVVQVHDSVQWDFGWKAGHAPLIFTQLVPTAGNPHRPVRDDDVVSVVSSVVSRVVQVVVCVPVVDDHNSSSNSSSVLSSCASVQVQDWGFIFGQPDPALVANARTTMTFTFRHYNSGGPDGDRDPGDPVRSVSNNVSRVVSSVSSVSHDD/DQEEEEEDPPQASLLLVVLQVVVVLDQHYEYEYQDAVSFVVSQVVVVVVCVVDPRHHYYYDNQLLSLAAHQEYEYADADDVPLVRLQRRLVVLLVVQCSNCVRHVQHAYEYEYPVFFLVQLSSCVSNVDDQLRTWYLACQLLQLQLLVVVCVVVVHDSVQWDFGWKAGPAPLIFTQLVPTDGNPHRPVRDDVVSVVSSVVSRVVQVVVCVPVVDDHNSSSNSSSVLSSCASVQVQAWGFIWGQPDPALPHHARTTMTFTFRHYPNGGPDGDRDDGDPVRSVSNNVRRVVSSVSSVPHDD